Protein 2IX4 (pdb70)

Structure (mmCIF, N/CA/C/O backbone):
data_2IX4
#
_entry.id   2IX4
#
_cell.length_a   72.109
_cell.length_b   92.942
_cell.length_c   74.217
_cell.angle_alpha   90.00
_cell.angle_beta   106.59
_cell.angle_gamma   90.00
#
_symmetry.space_group_name_H-M   'P 1 21 1'
#
loop_
_entity.id
_entity.type
_entity.pdbx_description
1 polymer '3-OXOACYL-[ACYL-CARRIER-PROTEIN] SYNTHASE'
2 non-polymer 'HEXANOIC ACID'
3 non-polymer 'POTASSIUM ION'
4 water water
#
loop_
_atom_site.group_PDB
_atom_site.id
_atom_site.type_symbol
_atom_site.label_atom_id
_atom_site.label_alt_id
_atom_site.label_comp_id
_atom_site.label_asym_id
_atom_site.label_entity_id
_atom_site.label_seq_id
_atom_site.pdbx_PDB_ins_code
_atom_site.Cartn_x
_atom_site.Cartn_y
_atom_site.Cartn_z
_atom_site.occupancy
_atom_site.B_iso_or_equiv
_atom_site.auth_seq_id
_atom_site.auth_comp_id
_atom_site.auth_asym_id
_atom_site.auth_atom_id
_atom_site.pdbx_PDB_model_num
ATOM 1 N N . ARG A 1 1 ? 43.877 67.524 45.817 1.00 23.37 31 ARG A N 1
ATOM 2 C CA . ARG A 1 1 ? 43.373 66.585 44.770 1.00 23.25 31 ARG A CA 1
ATOM 3 C C . ARG A 1 1 ? 42.566 65.467 45.417 1.00 23.14 31 ARG A C 1
ATOM 4 O O . ARG A 1 1 ? 42.977 64.894 46.434 1.00 23.10 31 ARG A O 1
ATOM 12 N N . ARG A 1 2 ? 41.416 65.165 44.823 1.00 22.88 32 ARG A N 1
ATOM 13 C CA . ARG A 1 2 ? 40.528 64.125 45.335 1.00 22.57 32 ARG A CA 1
ATOM 14 C C . ARG A 1 2 ? 40.732 62.819 44.574 1.00 22.24 32 ARG A C 1
ATOM 15 O O . ARG A 1 2 ? 41.108 62.825 43.399 1.00 21.92 32 ARG A O 1
ATOM 23 N N . VAL A 1 3 ? 40.486 61.704 45.259 1.00 21.84 33 VAL A N 1
ATOM 24 C CA . VAL A 1 3 ? 40.747 60.374 44.710 1.00 21.47 33 VAL A CA 1
ATOM 25 C C . VAL A 1 3 ? 39.455 59.565 44.647 1.00 21.40 33 VAL A C 1
ATOM 26 O O . VAL A 1 3 ? 38.764 59.399 45.655 1.00 21.37 33 VAL A O 1
ATOM 30 N N . VAL A 1 4 ? 39.132 59.076 43.454 1.00 21.25 34 VAL A N 1
ATOM 31 C CA . VAL A 1 4 ? 37.918 58.288 43.250 1.00 21.28 34 VAL A CA 1
ATOM 32 C C . VAL A 1 4 ? 38.225 56.877 42.741 1.00 21.20 34 VAL A C 1
ATOM 33 O O . VAL A 1 4 ? 39.326 56.604 42.256 1.00 21.32 34 VAL A O 1
ATOM 37 N N . VAL A 1 5 ? 37.241 55.992 42.863 1.00 20.93 35 VAL A N 1
ATOM 38 C CA . VAL A 1 5 ? 37.373 54.606 42.438 1.00 20.55 35 VAL A CA 1
ATOM 39 C C . VAL A 1 5 ? 36.609 54.434 41.132 1.00 20.39 35 VAL A C 1
ATOM 40 O O . VAL A 1 5 ? 35.411 54.719 41.070 1.00 20.35 35 VAL A O 1
ATOM 44 N N . THR A 1 6 ? 37.305 53.973 40.093 1.00 20.14 36 THR A N 1
ATOM 45 C CA . THR A 1 6 ? 36.713 53.852 38.760 1.00 19.86 36 THR A CA 1
ATOM 46 C C . THR A 1 6 ? 36.692 52.420 38.222 1.00 19.74 36 THR A C 1
ATOM 47 O O . THR A 1 6 ? 36.120 52.162 37.165 1.00 19.54 36 THR A O 1
ATOM 51 N N . GLY A 1 7 ? 37.307 51.492 38.950 1.00 19.64 37 GLY A N 1
ATOM 52 C CA . GLY A 1 7 ? 37.336 50.093 38.534 1.00 19.41 37 GLY A CA 1
ATOM 53 C C . GLY A 1 7 ? 37.478 49.148 39.706 1.00 19.49 37 GLY A C 1
ATOM 54 O O . GLY A 1 7 ? 38.228 49.426 40.639 1.00 19.20 37 GLY A O 1
ATOM 55 N N . LEU A 1 8 ? 36.747 48.036 39.653 1.00 19.65 38 LEU A N 1
ATOM 56 C CA . LEU A 1 8 ? 36.802 47.011 40.696 1.00 19.72 38 LEU A CA 1
ATOM 57 C C . LEU A 1 8 ? 37.144 45.650 40.094 1.00 20.05 38 LEU A C 1
ATOM 58 O O . LEU A 1 8 ? 36.664 45.300 39.012 1.00 19.75 38 LEU A O 1
ATOM 63 N N . GLY A 1 9 ? 37.977 44.886 40.799 1.00 20.05 39 GLY A N 1
ATOM 64 C CA . GLY A 1 9 ? 38.368 43.556 40.338 1.00 20.35 39 GLY A CA 1
ATOM 65 C C . GLY A 1 9 ? 38.719 42.658 41.503 1.00 20.61 39 GLY A C 1
ATOM 66 O O . GLY A 1 9 ? 39.367 43.097 42.452 1.00 20.51 39 GLY A O 1
ATOM 67 N N . MET A 1 10 ? 38.285 41.402 41.441 1.00 20.82 40 MET A N 1
ATOM 68 C CA . MET A 1 10 ? 38.575 40.459 42.525 1.00 21.36 40 MET A CA 1
ATOM 69 C C . MET A 1 10 ? 38.469 38.995 42.114 1.00 21.41 40 MET A C 1
ATOM 70 O O . MET A 1 10 ? 37.763 38.643 41.163 1.00 21.25 40 MET A O 1
ATOM 75 N N . VAL A 1 11 ? 39.200 38.159 42.843 1.00 21.56 41 VAL A N 1
ATOM 76 C CA . VAL A 1 11 ? 39.075 36.707 42.762 1.00 21.67 41 VAL A CA 1
ATOM 77 C C . VAL A 1 11 ? 39.095 36.184 44.197 1.00 21.61 41 VAL A C 1
ATOM 78 O O . VAL A 1 11 ? 40.063 36.393 44.930 1.00 21.46 41 VAL A O 1
ATOM 82 N N . THR A 1 12 ? 37.997 35.550 44.603 1.00 21.43 42 THR A N 1
ATOM 83 C CA . THR A 1 12 ? 37.782 35.179 46.010 1.00 21.32 42 THR A CA 1
ATOM 84 C C . THR A 1 12 ? 37.269 33.740 46.123 1.00 21.24 42 THR A C 1
ATOM 85 O O . THR A 1 12 ? 36.957 33.117 45.103 1.00 21.27 42 THR A O 1
ATOM 89 N N . PRO A 1 13 ? 37.177 33.204 47.361 1.00 21.25 43 PRO A N 1
ATOM 90 C CA . PRO A 1 13 ? 36.521 31.909 47.572 1.00 21.31 43 PRO A CA 1
ATOM 91 C C . PRO A 1 13 ? 35.029 31.872 47.209 1.00 21.56 43 PRO A C 1
ATOM 92 O O . PRO A 1 13 ? 34.430 30.794 47.203 1.00 21.67 43 PRO A O 1
ATOM 96 N N . LEU A 1 14 ? 34.442 33.032 46.919 1.00 21.85 44 LEU A N 1
ATOM 97 C CA . LEU A 1 14 ? 33.067 33.110 46.425 1.00 22.10 44 LEU A CA 1
ATOM 98 C C . LEU A 1 14 ? 33.020 33.247 44.905 1.00 22.53 44 LEU A C 1
ATOM 99 O O . LEU A 1 14 ? 31.950 33.466 44.328 1.00 22.66 44 LEU A O 1
ATOM 104 N N . GLY A 1 15 ? 34.181 33.130 44.263 1.00 22.69 45 GLY A N 1
ATOM 105 C CA . GLY A 1 15 ? 34.257 33.129 42.804 1.00 22.99 45 GLY A CA 1
ATOM 106 C C . GLY A 1 15 ? 35.242 34.118 42.213 1.00 23.14 45 GLY A C 1
ATOM 107 O O . GLY A 1 15 ? 35.736 35.016 42.898 1.00 22.87 45 GLY A O 1
ATOM 108 N N . ARG A 1 16 ? 35.533 33.935 40.930 1.00 23.26 46 ARG A N 1
ATOM 109 C CA . ARG A 1 16 ? 36.360 34.872 40.192 1.00 23.85 46 ARG A CA 1
ATOM 110 C C . ARG A 1 16 ? 35.455 35.935 39.585 1.00 24.12 46 ARG A C 1
ATOM 111 O O . ARG A 1 16 ? 34.488 35.612 38.891 1.00 23.97 46 ARG A O 1
ATOM 119 N N . GLY A 1 17 ? 35.768 37.200 39.857 1.00 24.42 47 GLY A N 1
ATOM 120 C CA . GLY A 1 17 ? 34.975 38.318 39.348 1.00 24.91 47 GLY A CA 1
ATOM 121 C C . GLY A 1 17 ? 34.142 38.989 40.423 1.00 25.20 47 GLY A C 1
ATOM 122 O O . GLY A 1 17 ? 33.683 38.333 41.364 1.00 25.19 47 GLY A O 1
ATOM 123 N N . VAL A 1 18 ? 33.952 40.300 40.278 1.00 25.65 48 VAL A N 1
ATOM 124 C CA . VAL A 1 18 ? 33.151 41.100 41.213 1.00 26.22 48 VAL A CA 1
ATOM 125 C C . VAL A 1 18 ? 31.686 40.645 41.237 1.00 26.52 48 VAL A C 1
ATOM 126 O O . VAL A 1 18 ? 31.121 40.431 42.310 1.00 26.59 48 VAL A O 1
ATOM 130 N N . GLU A 1 19 ? 31.093 40.483 40.054 1.00 26.81 49 GLU A N 1
ATOM 131 C CA . GLU A 1 19 ? 29.692 40.070 39.921 1.00 27.17 49 GLU A CA 1
ATOM 132 C C . GLU A 1 19 ? 29.393 38.800 40.725 1.00 26.62 49 GLU A C 1
ATOM 133 O O . GLU A 1 19 ? 28.493 38.794 41.569 1.00 26.66 49 GLU A O 1
ATOM 139 N N . THR A 1 20 ? 30.165 37.745 40.473 1.00 25.79 50 THR A N 1
ATOM 140 C CA . THR A 1 20 ? 29.965 36.453 41.126 1.00 25.06 50 THR A CA 1
ATOM 141 C C . THR A 1 20 ? 30.185 36.516 42.643 1.00 24.52 50 THR A C 1
ATOM 142 O O . THR A 1 20 ? 29.380 35.983 43.408 1.00 24.42 50 THR A O 1
ATOM 146 N N . THR A 1 21 ? 31.265 37.170 43.065 1.00 23.79 51 THR A N 1
ATOM 147 C CA . THR A 1 21 ? 31.591 37.304 44.490 1.00 23.30 51 THR A CA 1
ATOM 148 C C . THR A 1 21 ? 30.494 38.054 45.254 1.00 23.04 51 THR A C 1
ATOM 149 O O . THR A 1 21 ? 29.982 37.553 46.256 1.00 22.78 51 THR A O 1
ATOM 153 N N . TRP A 1 22 ? 30.136 39.240 44.762 1.00 22.85 52 TRP A N 1
ATOM 154 C CA . TRP A 1 22 ? 29.103 40.078 45.378 1.00 22.82 52 TRP A CA 1
ATOM 155 C C . TRP A 1 22 ? 27.720 39.413 45.434 1.00 22.92 52 TRP A C 1
ATOM 156 O O . TRP A 1 22 ? 27.031 39.511 46.453 1.00 22.89 52 TRP A O 1
ATOM 167 N N A ARG A 1 23 ? 27.325 38.745 44.349 0.50 22.91 53 ARG A N 1
ATOM 168 N N B ARG A 1 23 ? 27.333 38.748 44.346 0.50 22.90 53 ARG A N 1
ATOM 169 C CA A ARG A 1 23 ? 26.031 38.061 44.291 0.50 23.05 53 ARG A CA 1
ATOM 170 C CA B ARG A 1 23 ? 26.048 38.053 44.260 0.50 23.03 53 ARG A CA 1
ATOM 171 C C A ARG A 1 23 ? 25.944 36.973 45.358 0.50 22.93 53 ARG A C 1
ATOM 172 C C B ARG A 1 23 ? 25.940 36.966 45.332 0.50 22.92 53 ARG A C 1
ATOM 173 O O A ARG A 1 23 ? 24.973 36.911 46.111 0.50 22.88 53 ARG A O 1
ATOM 174 O O B ARG A 1 23 ? 24.953 36.901 46.063 0.50 22.88 53 ARG A O 1
ATOM 189 N N . ARG A 1 24 ? 26.971 36.129 45.419 1.00 22.86 54 ARG A N 1
ATOM 190 C CA . ARG A 1 24 ? 27.020 35.029 46.380 1.00 23.00 54 ARG A CA 1
ATOM 191 C C . ARG A 1 24 ? 27.158 35.509 47.826 1.00 22.58 54 ARG A C 1
ATOM 192 O O . ARG A 1 24 ? 26.601 34.898 48.743 1.00 22.29 54 ARG A O 1
ATOM 200 N N . LEU A 1 25 ? 27.881 36.611 48.018 1.00 22.29 55 LEU A N 1
ATOM 201 C CA . LEU A 1 25 ? 28.033 37.224 49.340 1.00 22.20 55 LEU A CA 1
ATOM 202 C C . LEU A 1 25 ? 26.684 37.692 49.885 1.00 22.38 55 LEU A C 1
ATOM 203 O O . LEU A 1 25 ? 26.328 37.382 51.024 1.00 22.18 55 LEU A O 1
ATOM 208 N N . ILE A 1 26 ? 25.944 38.431 49.058 1.00 22.66 56 ILE A N 1
ATOM 209 C CA . ILE A 1 26 ? 24.635 38.973 49.439 1.00 22.87 56 ILE A CA 1
ATOM 210 C C . ILE A 1 26 ? 23.601 37.862 49.652 1.00 23.10 56 ILE A C 1
ATOM 211 O O . ILE A 1 26 ? 22.753 37.962 50.540 1.00 23.18 56 ILE A O 1
ATOM 216 N N . ASP A 1 27 ? 23.699 36.801 48.852 1.00 23.32 57 ASP A N 1
ATOM 217 C CA . ASP A 1 27 ? 22.825 35.632 48.971 1.00 23.64 57 ASP A CA 1
ATOM 218 C C . ASP A 1 27 ? 23.138 34.771 50.195 1.00 23.48 57 ASP A C 1
ATOM 219 O O . ASP A 1 27 ? 22.421 33.813 50.479 1.00 23.49 57 ASP A O 1
ATOM 224 N N . GLY A 1 28 ? 24.213 35.110 50.902 1.00 23.45 58 GLY A N 1
ATOM 225 C CA . GLY A 1 28 ? 24.574 34.437 52.148 1.00 23.58 58 GLY A CA 1
ATOM 226 C C . GLY A 1 28 ? 25.354 33.150 51.980 1.00 23.74 58 GLY A C 1
ATOM 227 O O . GLY A 1 28 ? 25.296 32.267 52.840 1.00 23.67 58 GLY A O 1
ATOM 228 N N . GLU A 1 29 ? 26.088 33.040 50.876 1.00 23.97 59 GLU A N 1
ATOM 229 C CA . GLU A 1 29 ? 26.874 31.840 50.602 1.00 24.28 59 GLU A CA 1
ATOM 230 C C . GLU A 1 29 ? 28.235 31.884 51.298 1.00 24.21 59 GLU A C 1
ATOM 231 O O . GLU A 1 29 ? 28.657 32.933 51.799 1.00 24.14 59 GLU A O 1
ATOM 237 N N . CYS A 1 30 ? 28.902 30.734 51.339 1.00 24.19 60 CYS A N 1
ATOM 238 C CA . CYS A 1 30 ? 30.133 30.556 52.103 1.00 24.26 60 CYS A CA 1
ATOM 239 C C . CYS A 1 30 ? 31.140 29.738 51.297 1.00 24.14 60 CYS A C 1
ATOM 240 O O . CYS A 1 30 ? 30.793 28.697 50.729 1.00 24.21 60 CYS A O 1
ATOM 243 N N . GLY A 1 31 ? 32.383 30.215 51.246 1.00 23.96 61 GLY A N 1
ATOM 244 C CA . GLY A 1 31 ? 33.425 29.571 50.447 1.00 23.67 61 GLY A CA 1
ATOM 245 C C . GLY A 1 31 ? 34.327 28.606 51.197 1.00 23.70 61 GLY A C 1
ATOM 246 O O . GLY A 1 31 ? 35.321 28.130 50.639 1.00 23.67 61 GLY A O 1
ATOM 247 N N . ILE A 1 32 ? 33.984 28.310 52.452 1.00 23.40 62 ILE A N 1
ATOM 248 C CA . ILE A 1 32 ? 34.790 27.424 53.301 1.00 23.26 62 ILE A CA 1
ATOM 249 C C . ILE A 1 32 ? 34.473 25.945 53.056 1.00 23.20 62 ILE A C 1
ATOM 250 O O . ILE A 1 32 ? 33.306 25.555 52.969 1.00 23.17 62 ILE A O 1
ATOM 255 N N . ARG A 1 33 ? 35.522 25.129 52.960 1.00 23.13 63 ARG A N 1
ATOM 256 C CA . ARG A 1 33 ? 35.382 23.675 52.894 1.00 23.16 63 ARG A CA 1
ATOM 257 C C . ARG A 1 33 ? 36.493 22.986 53.685 1.00 23.12 63 ARG A C 1
ATOM 258 O O . ARG A 1 33 ? 37.449 23.631 54.110 1.00 23.20 63 ARG A O 1
ATOM 266 N N . GLY A 1 34 ? 36.354 21.679 53.886 1.00 23.20 64 GLY A N 1
ATOM 267 C CA . GLY A 1 34 ? 37.377 20.889 54.573 1.00 23.40 64 GLY A CA 1
ATOM 268 C C . GLY A 1 34 ? 38.637 20.707 53.741 1.00 23.50 64 GLY A C 1
ATOM 269 O O . GLY A 1 34 ? 38.578 20.647 52.508 1.00 23.30 64 GLY A O 1
ATOM 270 N N . LEU A 1 35 ? 39.779 20.631 54.421 1.00 23.64 65 LEU A N 1
ATOM 271 C CA . LEU A 1 35 ? 41.065 20.390 53.770 1.00 23.86 65 LEU A CA 1
ATOM 272 C C . LEU A 1 35 ? 41.186 18.965 53.246 1.00 23.99 65 LEU A C 1
ATOM 273 O O . LEU A 1 35 ? 40.655 18.030 53.841 1.00 24.14 65 LEU A O 1
ATOM 278 N N . THR A 1 36 ? 41.891 18.814 52.126 1.00 24.19 66 THR A N 1
ATOM 279 C CA . THR A 1 36 ? 42.285 17.504 51.607 1.00 24.47 66 THR A CA 1
ATOM 280 C C . THR A 1 36 ? 43.811 17.464 51.497 1.00 24.50 66 THR A C 1
ATOM 281 O O . THR A 1 36 ? 44.478 18.465 51.774 1.00 24.53 66 THR A O 1
ATOM 285 N N . LEU A 1 37 ? 44.359 16.318 51.088 1.00 24.58 67 LEU A N 1
ATOM 286 C CA . LEU A 1 37 ? 45.807 16.172 50.893 1.00 24.50 67 LEU A CA 1
ATOM 287 C C . LEU A 1 37 ? 46.354 17.090 49.795 1.00 24.47 67 LEU A C 1
ATOM 288 O O . LEU A 1 37 ? 47.467 17.605 49.913 1.00 24.30 67 LEU A O 1
ATOM 293 N N . ASP A 1 38 ? 45.565 17.286 48.738 1.00 24.48 68 ASP A N 1
ATOM 294 C CA . ASP A 1 38 ? 45.940 18.155 47.619 1.00 24.79 68 ASP A CA 1
ATOM 295 C C . ASP A 1 38 ? 46.134 19.609 48.044 1.00 24.57 68 ASP A C 1
ATOM 296 O O . ASP A 1 38 ? 46.925 20.344 47.444 1.00 24.72 68 ASP A O 1
ATOM 301 N N . ASP A 1 39 ? 45.413 20.013 49.086 1.00 24.20 69 ASP A N 1
ATOM 302 C CA . ASP A 1 39 ? 45.438 21.391 49.574 1.00 24.00 69 ASP A CA 1
ATOM 303 C C . ASP A 1 39 ? 46.739 21.761 50.296 1.00 23.82 69 ASP A C 1
ATOM 304 O O . ASP A 1 39 ? 47.006 22.941 50.531 1.00 24.02 69 ASP A O 1
ATOM 309 N N . LEU A 1 40 ? 47.543 20.755 50.635 1.00 23.53 70 LEU A N 1
ATOM 310 C CA . LEU A 1 40 ? 48.821 20.962 51.322 1.00 23.31 70 LEU A CA 1
ATOM 311 C C . LEU A 1 40 ? 49.876 21.602 50.420 1.00 23.20 70 LEU A C 1
ATOM 312 O O . LEU A 1 40 ? 50.865 22.156 50.911 1.00 23.02 70 LEU A O 1
ATOM 317 N N . LYS A 1 41 ? 49.649 21.514 49.106 1.00 22.96 71 LYS A N 1
ATOM 318 C CA . LYS A 1 41 ? 50.590 21.966 48.069 1.00 23.04 71 LYS A CA 1
ATOM 319 C C . LYS A 1 41 ? 51.928 21.225 48.146 1.00 22.55 71 LYS A C 1
ATOM 320 O O . LYS A 1 41 ? 52.985 21.818 47.924 1.00 22.81 71 LYS A O 1
ATOM 326 N N . MET A 1 42 ? 51.871 19.929 48.450 1.00 21.93 72 MET A N 1
ATOM 327 C CA . MET A 1 42 ? 53.072 19.116 48.648 1.00 21.35 72 MET A CA 1
ATOM 328 C C . MET A 1 42 ? 53.289 18.071 47.548 1.00 20.98 72 MET A C 1
ATOM 329 O O . MET A 1 42 ? 53.629 16.924 47.834 1.00 20.88 72 MET A O 1
ATOM 334 N N . LYS A 1 43 ? 53.116 18.478 46.291 1.00 20.59 73 LYS A N 1
ATOM 335 C CA . LYS A 1 43 ? 53.275 17.563 45.150 1.00 20.35 73 LYS A CA 1
ATOM 336 C C . LYS A 1 43 ? 54.669 16.924 45.056 1.00 19.99 73 LYS A C 1
ATOM 337 O O . LYS A 1 43 ? 54.813 15.832 44.511 1.00 19.79 73 LYS A O 1
ATOM 343 N N . SER A 1 44 ? 55.680 17.607 45.597 1.00 19.66 74 SER A N 1
ATOM 344 C CA . SER A 1 44 ? 57.064 17.121 45.562 1.00 19.35 74 SER A CA 1
ATOM 345 C C . SER A 1 44 ? 57.407 16.158 46.705 1.00 19.26 74 SER A C 1
ATOM 346 O O . SER A 1 44 ? 58.534 15.662 46.783 1.00 19.17 74 SER A O 1
ATOM 349 N N . PHE A 1 45 ? 56.441 15.900 47.583 1.00 19.20 75 PHE A N 1
ATOM 350 C CA . PHE A 1 45 ? 56.634 14.972 48.700 1.00 19.21 75 PHE A CA 1
ATOM 351 C C . PHE A 1 45 ? 55.904 13.653 48.448 1.00 19.39 75 PHE A C 1
ATOM 352 O O . PHE A 1 45 ? 54.928 13.614 47.694 1.00 19.18 75 PHE A O 1
ATOM 360 N N . ASP A 1 46 ? 56.371 12.577 49.080 1.00 19.60 76 ASP A N 1
ATOM 361 C CA . ASP A 1 46 ? 55.698 11.282 48.946 1.00 20.09 76 ASP A CA 1
ATOM 362 C C . ASP A 1 46 ? 54.385 11.241 49.740 1.00 20.17 76 ASP A C 1
ATOM 363 O O . ASP A 1 46 ? 54.149 12.089 50.604 1.00 20.32 76 ASP A O 1
ATOM 368 N N . GLU A 1 47 ? 53.532 10.267 49.432 1.00 20.37 77 GLU A N 1
ATOM 369 C CA . GLU A 1 47 ? 52.207 10.168 50.049 1.00 20.68 77 GLU A CA 1
ATOM 370 C C . GLU A 1 47 ? 52.249 9.991 51.568 1.00 20.46 77 GLU A C 1
ATOM 371 O O . GLU A 1 47 ? 51.417 10.551 52.277 1.00 20.27 77 GLU A O 1
ATOM 377 N N . GLU A 1 48 ? 53.219 9.222 52.057 1.00 20.46 78 GLU A N 1
ATOM 378 C CA . GLU A 1 48 ? 53.382 8.989 53.496 1.00 20.64 78 GLU A CA 1
ATOM 379 C C . GLU A 1 48 ? 53.674 10.290 54.249 1.00 20.10 78 GLU A C 1
ATOM 380 O O . GLU A 1 48 ? 53.181 10.492 55.359 1.00 20.10 78 GLU A O 1
ATOM 386 N N . THR A 1 49 ? 54.473 11.161 53.634 1.00 19.60 79 THR A N 1
ATOM 387 C CA . THR A 1 49 ? 54.786 12.474 54.198 1.00 19.24 79 THR A CA 1
ATOM 388 C C . THR A 1 49 ? 53.561 13.394 54.149 1.00 18.98 79 THR A C 1
ATOM 389 O O . THR A 1 49 ? 53.282 14.096 55.120 1.00 18.83 79 THR A O 1
ATOM 393 N N . LYS A 1 50 ? 52.837 13.374 53.028 1.00 18.64 80 LYS A N 1
ATOM 394 C CA . LYS A 1 50 ? 51.566 14.096 52.892 1.00 18.64 80 LYS A CA 1
ATOM 395 C C . LYS A 1 50 ? 50.583 13.700 53.993 1.00 18.48 80 LYS A C 1
ATOM 396 O O . LYS A 1 50 ? 50.047 14.561 54.697 1.00 18.36 80 LYS A O 1
ATOM 402 N N . LEU A 1 51 ? 50.357 12.392 54.127 1.00 18.42 81 LEU A N 1
ATOM 403 C CA . LEU A 1 51 ? 49.436 11.847 55.126 1.00 18.69 81 LEU A CA 1
ATOM 404 C C . LEU A 1 51 ? 49.829 12.252 56.543 1.00 18.46 81 LEU A C 1
ATOM 405 O O . LEU A 1 51 ? 48.988 12.736 57.302 1.00 18.65 81 LEU A O 1
ATOM 410 N N . TYR A 1 52 ? 51.105 12.074 56.884 1.00 18.31 82 TYR A N 1
ATOM 411 C CA . TYR A 1 52 ? 51.616 12.495 58.189 1.00 18.23 82 TYR A CA 1
ATOM 412 C C . TYR A 1 52 ? 51.376 13.982 58.433 1.00 18.00 82 TYR A C 1
ATOM 413 O O . TYR A 1 52 ? 50.919 14.372 59.510 1.00 18.11 82 TYR A O 1
ATOM 422 N N . THR A 1 53 ? 51.701 14.803 57.436 1.00 17.55 83 THR A N 1
ATOM 423 C CA . THR A 1 53 ? 51.622 16.254 57.572 1.00 17.24 83 THR A CA 1
ATOM 424 C C . THR A 1 53 ? 50.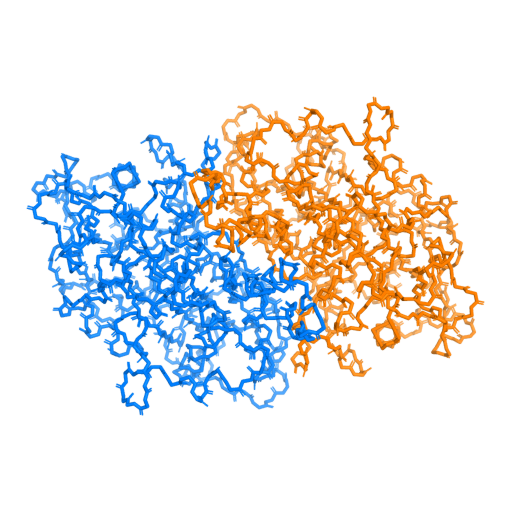186 16.714 57.814 1.00 17.21 83 THR A C 1
ATOM 425 O O . THR A 1 53 ? 49.937 17.528 58.708 1.00 16.94 83 THR A O 1
ATOM 429 N N . PHE A 1 54 ? 49.252 16.180 57.023 1.00 17.07 84 PHE A N 1
ATOM 430 C CA . PHE A 1 54 ? 47.825 16.478 57.177 1.00 17.16 84 PHE A CA 1
ATOM 431 C C . PHE A 1 54 ? 47.343 16.255 58.612 1.00 17.06 84 PHE A C 1
ATOM 432 O O . PHE A 1 54 ? 46.633 17.088 59.175 1.00 16.92 84 PHE A O 1
ATOM 440 N N . ASP A 1 55 ? 47.746 15.129 59.191 1.00 17.20 85 ASP A N 1
ATOM 441 C CA . ASP A 1 55 ? 47.377 14.764 60.553 1.00 17.40 85 ASP A CA 1
ATOM 442 C C . ASP A 1 55 ? 47.907 15.724 61.617 1.00 17.50 85 ASP A C 1
ATOM 443 O O . ASP A 1 55 ? 47.372 15.772 62.723 1.00 17.52 85 ASP A O 1
ATOM 448 N N . GLN A 1 56 ? 48.937 16.500 61.282 1.00 17.69 86 GLN A N 1
ATOM 449 C CA . GLN A 1 56 ? 49.528 17.441 62.245 1.00 17.95 86 GLN A CA 1
ATOM 450 C C . GLN A 1 56 ? 48.801 18.779 62.285 1.00 18.30 86 GLN A C 1
ATOM 451 O O . GLN A 1 56 ? 49.089 19.623 63.136 1.00 18.27 86 GLN A O 1
ATOM 457 N N . LEU A 1 57 ? 47.856 18.962 61.367 1.00 18.46 87 LEU A N 1
ATOM 458 C CA . LEU A 1 57 ? 47.123 20.213 61.245 1.00 18.93 87 LEU A CA 1
ATOM 459 C C . LEU A 1 57 ? 45.886 20.246 62.141 1.00 19.15 87 LEU A C 1
ATOM 460 O O . LEU A 1 57 ? 44.939 19.479 61.947 1.00 19.23 87 LEU A O 1
ATOM 465 N N . SER A 1 58 ? 45.911 21.139 63.128 1.00 19.38 88 SER A N 1
ATOM 466 C CA . SER A 1 58 ? 44.783 21.351 64.031 1.00 19.48 88 SER A CA 1
ATOM 467 C C . SER A 1 58 ? 43.569 21.882 63.272 1.00 19.27 88 SER A C 1
ATOM 468 O O . SER A 1 58 ? 42.441 21.438 63.497 1.00 19.20 88 SER A O 1
ATOM 471 N N . SER A 1 59 ? 43.816 22.828 62.372 1.00 19.07 89 SER A N 1
ATOM 472 C CA . SER A 1 59 ? 42.770 23.418 61.553 1.00 18.95 89 SER A CA 1
ATOM 473 C C . SER A 1 59 ? 42.714 22.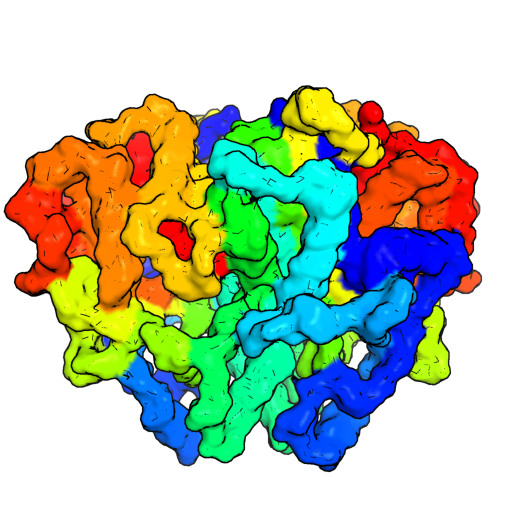717 60.204 1.00 18.91 89 SER A C 1
ATOM 474 O O . SER A 1 59 ? 43.699 22.708 59.468 1.00 19.00 89 SER A O 1
ATOM 477 N N . LYS A 1 60 ? 41.561 22.130 59.889 1.00 18.80 90 LYS A N 1
ATOM 478 C CA . LYS A 1 60 ? 41.384 21.376 58.644 1.00 18.72 90 LYS A CA 1
ATOM 479 C C . LYS A 1 60 ? 40.272 21.970 57.777 1.00 18.80 90 LYS A C 1
ATOM 480 O O . LYS A 1 60 ? 39.542 21.246 57.088 1.00 18.80 90 LYS A O 1
ATOM 486 N N . VAL A 1 61 ? 40.156 23.296 57.825 1.00 18.87 91 VAL A N 1
ATOM 487 C CA . VAL A 1 61 ? 39.188 24.048 57.017 1.00 18.54 91 VAL A CA 1
ATOM 488 C C . VAL A 1 61 ? 39.877 25.249 56.375 1.00 18.65 91 VAL A C 1
ATOM 489 O O . VAL A 1 61 ? 40.818 25.809 56.942 1.00 18.66 91 VAL A O 1
ATOM 493 N N . ALA A 1 62 ? 39.418 25.630 55.184 1.00 18.57 92 ALA A N 1
ATOM 494 C CA . ALA A 1 62 ? 39.972 26.782 54.477 1.00 18.62 92 ALA A CA 1
ATOM 495 C C . ALA A 1 62 ? 39.014 27.260 53.392 1.00 18.87 92 ALA A C 1
ATOM 496 O O . ALA A 1 62 ? 38.114 26.523 52.984 1.00 18.95 92 ALA A O 1
ATOM 498 N N . ALA A 1 63 ? 39.210 28.495 52.937 1.00 19.04 93 ALA A N 1
ATOM 499 C CA . ALA A 1 63 ? 38.376 29.075 51.889 1.00 19.36 93 ALA A CA 1
ATOM 500 C C . ALA A 1 63 ? 39.172 29.221 50.602 1.00 19.42 93 ALA A C 1
ATOM 501 O O . ALA A 1 63 ? 40.130 29.988 50.544 1.00 19.37 93 ALA A O 1
ATOM 503 N N . PHE A 1 64 ? 38.752 28.492 49.570 1.00 19.85 94 PHE A N 1
ATOM 504 C CA . PHE A 1 64 ? 39.530 28.344 48.342 1.00 20.04 94 PHE A CA 1
ATOM 505 C C . PHE A 1 64 ? 38.936 29.087 47.155 1.00 20.24 94 PHE A C 1
ATOM 506 O O . PHE A 1 64 ? 37.722 29.081 46.949 1.00 20.29 94 PHE A O 1
ATOM 514 N N . VAL A 1 65 ? 39.807 29.698 46.359 1.00 20.37 95 VAL A N 1
ATOM 515 C CA . VAL A 1 65 ? 39.421 30.213 45.050 1.00 20.54 95 VAL A CA 1
ATOM 516 C C . VAL A 1 65 ? 39.045 29.027 44.152 1.00 20.72 95 VAL A C 1
ATOM 517 O O . VAL A 1 65 ? 39.813 28.070 44.049 1.00 20.48 95 VAL A O 1
ATOM 521 N N . PRO A 1 66 ? 37.856 29.078 43.515 1.00 21.13 96 PRO A N 1
ATOM 522 C CA . PRO A 1 66 ? 37.491 28.033 42.558 1.00 21.35 96 PRO A CA 1
ATOM 523 C C . PRO A 1 66 ? 38.254 28.157 41.236 1.00 21.53 96 PRO A C 1
ATOM 524 O O . PRO A 1 66 ? 38.201 29.203 40.578 1.00 21.60 96 PRO A O 1
ATOM 528 N N . TYR A 1 67 ? 38.960 27.091 40.869 1.00 21.60 97 TYR A N 1
ATOM 529 C CA . TYR A 1 67 ? 39.721 27.035 39.621 1.00 21.59 97 TYR A CA 1
ATOM 530 C C . TYR A 1 67 ? 38.880 26.406 38.523 1.00 21.55 97 TYR A C 1
ATOM 531 O O . TYR A 1 67 ? 38.005 25.591 38.802 1.00 21.52 97 TYR A O 1
ATOM 540 N N . GLY A 1 68 ? 39.150 26.777 37.276 1.00 21.61 98 GLY A N 1
ATOM 541 C CA . GLY A 1 68 ? 38.443 26.190 36.143 1.00 21.96 98 GLY A CA 1
ATOM 542 C C . GLY A 1 68 ? 38.304 27.137 34.971 1.00 22.27 98 GLY A C 1
ATOM 543 O O . GLY A 1 68 ? 38.595 28.328 35.086 1.00 22.13 98 GLY A O 1
ATOM 544 N N . SER A 1 69 ? 37.847 26.600 33.844 1.00 22.76 99 SER A N 1
ATOM 545 C CA . SER A 1 69 ? 37.728 27.367 32.606 1.00 23.45 99 SER A CA 1
ATOM 546 C C . SER A 1 69 ? 36.300 27.862 32.343 1.00 23.96 99 SER A C 1
ATOM 547 O O . SER A 1 69 ? 36.002 28.381 31.261 1.00 24.00 99 SER A O 1
ATOM 550 N N . ASN A 1 70 ? 35.431 27.704 33.340 1.00 24.42 100 ASN A N 1
ATOM 551 C CA . ASN A 1 70 ? 34.030 28.122 33.247 1.00 24.76 100 ASN A CA 1
ATOM 552 C C . ASN A 1 70 ? 33.803 29.489 33.909 1.00 24.75 100 ASN A C 1
ATOM 553 O O . ASN A 1 70 ? 34.675 29.964 34.643 1.00 24.84 100 ASN A O 1
ATOM 558 N N . PRO A 1 71 ? 32.653 30.145 33.625 1.00 24.67 101 PRO A N 1
ATOM 559 C CA . PRO A 1 71 ? 32.346 31.431 34.266 1.00 24.34 101 PRO A CA 1
ATOM 560 C C . PRO A 1 71 ? 32.417 31.380 35.794 1.00 24.03 101 PRO A C 1
ATOM 561 O O . PRO A 1 71 ? 31.999 30.394 36.405 1.00 23.87 101 PRO A O 1
ATOM 565 N N . GLY A 1 72 ? 32.964 32.435 36.393 1.00 23.67 102 GLY A N 1
ATOM 566 C CA . GLY A 1 72 ? 33.097 32.529 37.846 1.00 23.35 102 GLY A CA 1
ATOM 567 C C . GLY A 1 72 ? 34.250 31.733 38.432 1.00 23.21 102 GLY A C 1
ATOM 568 O O . GLY A 1 72 ? 34.407 31.675 39.654 1.00 23.20 102 GLY A O 1
ATOM 569 N N . GLU A 1 73 ? 35.063 31.127 37.564 1.00 23.03 103 GLU A N 1
ATOM 570 C CA . GLU A 1 73 ? 36.210 30.318 37.994 1.00 22.85 103 GLU A CA 1
ATOM 571 C C . GLU A 1 73 ? 37.545 30.933 37.566 1.00 22.55 103 GLU A C 1
ATOM 572 O O . GLU A 1 73 ? 37.627 31.609 36.536 1.00 22.48 103 GLU A O 1
ATOM 578 N N . PHE A 1 74 ? 38.583 30.694 38.366 1.00 21.92 104 PHE A N 1
ATOM 579 C CA . PHE A 1 74 ? 39.927 31.192 38.080 1.00 21.50 104 PHE A CA 1
ATOM 580 C C . PHE A 1 74 ? 40.691 30.195 37.210 1.00 21.44 104 PHE A C 1
ATOM 581 O O . PHE A 1 74 ? 40.977 29.080 37.646 1.00 21.33 104 PHE A O 1
ATOM 589 N N . ASP A 1 75 ? 41.020 30.603 35.986 1.00 21.19 105 ASP A N 1
ATOM 590 C CA . ASP A 1 75 ? 41.717 29.732 35.035 1.00 21.10 105 ASP A CA 1
ATOM 591 C C . ASP A 1 75 ? 43.238 29.847 35.153 1.00 20.99 105 ASP A C 1
ATOM 592 O O . ASP A 1 75 ? 43.838 30.807 34.665 1.00 20.65 105 ASP A O 1
ATOM 597 N N . GLU A 1 76 ? 43.853 28.850 35.787 1.00 21.13 106 GLU A N 1
ATOM 598 C CA . GLU A 1 76 ? 45.312 28.813 35.974 1.00 21.32 106 GLU A CA 1
ATOM 599 C C . GLU A 1 76 ? 46.090 28.779 34.651 1.00 21.39 106 GLU A C 1
ATOM 600 O O . GLU A 1 76 ? 47.235 29.218 34.594 1.00 21.38 106 GLU A O 1
ATOM 606 N N . ALA A 1 77 ? 45.457 28.271 33.595 1.00 21.55 107 ALA A N 1
ATOM 607 C CA . ALA A 1 77 ? 46.059 28.220 32.261 1.00 21.90 107 ALA A CA 1
ATOM 608 C C . ALA A 1 77 ? 46.201 29.607 31.628 1.00 22.30 107 ALA A C 1
ATOM 609 O O . ALA A 1 77 ? 46.968 29.794 30.674 1.00 22.23 107 ALA A O 1
ATOM 611 N N . LEU A 1 78 ? 45.454 30.571 32.160 1.00 22.58 108 LEU A N 1
ATOM 612 C CA . LEU A 1 78 ? 45.452 31.933 31.642 1.00 22.92 108 LEU A CA 1
ATOM 613 C C . LEU A 1 78 ? 46.299 32.877 32.494 1.00 23.05 108 LEU A C 1
ATOM 614 O O . LEU A 1 78 ? 46.924 33.799 31.966 1.00 22.96 108 LEU A O 1
ATOM 619 N N . TRP A 1 79 ? 46.319 32.639 33.803 1.00 23.12 109 TRP A N 1
ATOM 620 C CA . TRP A 1 79 ? 46.925 33.577 34.751 1.00 23.68 109 TRP A CA 1
ATOM 621 C C . TRP A 1 79 ? 48.199 33.060 35.413 1.00 24.16 109 TRP A C 1
ATOM 622 O O . TRP A 1 79 ? 48.983 33.844 35.955 1.00 24.17 109 TRP A O 1
ATOM 633 N N . LEU A 1 80 ? 48.392 31.745 35.375 1.00 24.66 110 LEU A N 1
ATOM 634 C CA . LEU A 1 80 ? 49.584 31.119 35.941 1.00 25.40 110 LEU A CA 1
ATOM 635 C C . LEU A 1 80 ? 50.348 30.371 34.852 1.00 25.93 110 LEU A C 1
ATOM 636 O O . LEU A 1 80 ? 50.722 29.212 35.029 1.00 26.16 110 LEU A O 1
ATOM 641 N N . ASN A 1 81 ? 50.583 31.056 33.734 1.00 26.82 111 ASN A N 1
ATOM 642 C CA . ASN A 1 81 ? 51.185 30.454 32.541 1.00 27.66 111 ASN A CA 1
ATOM 643 C C . ASN A 1 81 ? 52.672 30.772 32.358 1.00 28.14 111 ASN A C 1
ATOM 644 O O . ASN A 1 81 ? 53.197 30.715 31.244 1.00 28.24 111 ASN A O 1
ATOM 649 N N . SER A 1 82 ? 53.342 31.100 33.458 1.00 28.74 112 SER A N 1
ATOM 650 C CA . SER A 1 82 ? 54.762 31.441 33.437 1.00 29.36 112 SER A CA 1
ATOM 651 C C . SER A 1 82 ? 55.479 30.841 34.642 1.00 29.55 112 SER A C 1
ATOM 652 O O . SER A 1 82 ? 54.880 30.658 35.704 1.00 29.52 112 SER A O 1
ATOM 655 N N . LYS A 1 83 ? 56.766 30.548 34.470 1.00 29.91 113 LYS A N 1
ATOM 656 C CA . LYS A 1 83 ? 57.576 29.925 35.522 1.00 30.29 113 LYS A CA 1
ATOM 657 C C . LYS A 1 83 ? 57.849 30.849 36.712 1.00 30.14 113 LYS A C 1
ATOM 658 O O . LYS A 1 83 ? 58.116 30.378 37.821 1.00 30.32 113 LYS A O 1
ATOM 664 N N . ALA A 1 84 ? 57.774 32.158 36.477 1.00 29.86 114 ALA A N 1
ATOM 665 C CA . ALA A 1 84 ? 58.059 33.155 37.512 1.00 29.68 114 ALA A CA 1
ATOM 666 C C . ALA A 1 84 ? 56.809 33.596 38.275 1.00 29.51 114 ALA A C 1
ATOM 667 O O . ALA A 1 84 ? 56.893 34.422 39.188 1.00 29.63 114 ALA A O 1
ATOM 669 N N . VAL A 1 85 ? 55.656 33.040 37.905 1.00 29.13 115 VAL A N 1
ATOM 670 C CA . VAL A 1 85 ? 54.380 33.449 38.489 1.00 28.85 115 VAL A CA 1
ATOM 671 C C . VAL A 1 85 ? 53.898 32.473 39.571 1.00 28.40 115 VAL A C 1
ATOM 672 O O . VAL A 1 85 ? 53.415 31.376 39.272 1.00 28.49 115 VAL A O 1
ATOM 676 N N . ALA A 1 86 ? 54.048 32.881 40.828 1.00 27.67 116 ALA A N 1
ATOM 677 C CA . ALA A 1 86 ? 53.431 32.174 41.946 1.00 26.94 116 ALA A CA 1
ATOM 678 C C . ALA A 1 86 ? 51.943 32.518 41.987 1.00 26.53 116 ALA A C 1
ATOM 679 O O . ALA A 1 86 ? 51.505 33.487 41.355 1.00 26.10 116 ALA A O 1
ATOM 681 N N . ASN A 1 87 ? 51.172 31.731 42.733 1.00 26.02 117 ASN A N 1
ATOM 682 C CA . ASN A 1 87 ? 49.719 31.881 42.759 1.00 25.64 117 ASN A CA 1
ATOM 683 C C . ASN A 1 87 ? 49.227 33.267 43.170 1.00 25.05 117 ASN A C 1
ATOM 684 O O . ASN A 1 87 ? 48.292 33.790 42.564 1.00 24.98 117 ASN A O 1
ATOM 689 N N . PHE A 1 88 ? 49.872 33.869 44.170 1.00 24.32 118 PHE A N 1
ATOM 690 C CA . PHE A 1 88 ? 49.501 35.219 44.603 1.00 23.75 118 PHE A CA 1
ATOM 691 C C . PHE A 1 88 ? 49.668 36.255 43.486 1.00 23.38 118 PHE A C 1
ATOM 692 O O . PHE A 1 88 ? 48.878 37.194 43.383 1.00 23.45 118 PHE A O 1
ATOM 700 N N . ILE A 1 89 ? 50.672 36.058 42.635 1.00 22.83 119 ILE A N 1
ATOM 701 C CA . ILE A 1 89 ? 50.894 36.941 41.487 1.00 22.19 119 ILE A CA 1
ATOM 702 C C . ILE A 1 89 ? 49.776 36.793 40.442 1.00 22.02 119 ILE A C 1
ATOM 703 O O . ILE A 1 89 ? 49.273 37.791 39.917 1.00 21.96 119 ILE A O 1
ATOM 708 N N . GLY A 1 90 ? 49.388 35.551 40.158 1.00 21.53 120 GLY A N 1
ATOM 709 C CA . GLY A 1 90 ? 48.317 35.265 39.200 1.00 21.22 120 GLY A CA 1
ATOM 710 C C . GLY A 1 90 ? 46.959 35.804 39.618 1.00 21.06 120 GLY A C 1
ATOM 711 O O . GLY A 1 90 ? 46.192 36.289 38.779 1.00 20.93 120 GLY A O 1
ATOM 712 N N . TYR A 1 91 ? 46.660 35.716 40.915 1.00 20.81 121 TYR A N 1
ATOM 713 C CA . TYR A 1 91 ? 45.414 36.258 41.466 1.00 20.63 121 TYR A CA 1
ATOM 714 C C . TYR A 1 91 ? 45.327 37.768 41.254 1.00 20.53 121 TYR A C 1
ATOM 715 O O . TYR A 1 91 ? 44.290 38.283 40.831 1.00 20.64 121 TYR A O 1
ATOM 724 N N . ALA A 1 92 ? 46.429 38.458 41.544 1.00 20.49 122 ALA A N 1
ATOM 725 C CA . ALA A 1 92 ? 46.510 39.909 41.426 1.00 20.56 122 ALA A CA 1
ATOM 726 C C . ALA A 1 92 ? 46.375 40.357 39.979 1.00 20.63 122 ALA A C 1
ATOM 727 O O . ALA A 1 92 ? 45.671 41.319 39.696 1.00 20.65 122 ALA A O 1
ATOM 729 N N . VAL A 1 93 ? 47.045 39.655 39.070 1.00 20.76 123 VAL A N 1
ATOM 730 C CA . VAL A 1 93 ? 46.975 39.984 37.647 1.00 20.72 123 VAL A CA 1
ATOM 731 C C . VAL A 1 93 ? 45.550 39.781 37.134 1.00 20.77 123 VAL A C 1
ATOM 732 O O . VAL A 1 93 ? 45.020 40.628 36.417 1.00 20.87 123 VAL A O 1
ATOM 736 N N . CYS A 1 94 ? 44.935 38.665 37.526 1.00 20.83 124 CYS A N 1
ATOM 737 C CA . CYS A 1 94 ? 43.539 38.370 37.187 1.00 20.90 124 CYS A CA 1
ATOM 738 C C . CYS A 1 94 ? 42.600 39.488 37.653 1.00 20.72 124 CYS A C 1
ATOM 739 O O . CYS A 1 94 ? 41.795 40.001 36.871 1.00 20.50 124 CYS A O 1
ATOM 742 N N . ALA A 1 95 ? 42.725 39.861 38.925 1.00 20.32 125 ALA A N 1
ATOM 743 C CA . ALA A 1 95 ? 41.912 40.921 39.517 1.00 20.26 125 ALA A CA 1
ATOM 744 C C . ALA A 1 95 ? 42.202 42.293 38.906 1.00 20.19 125 ALA A C 1
ATOM 745 O O . ALA A 1 95 ? 41.278 43.079 38.672 1.00 20.20 125 ALA A O 1
ATOM 747 N N . ALA A 1 96 ? 43.481 42.574 38.648 1.00 19.90 126 ALA A N 1
ATOM 748 C CA . ALA A 1 96 ? 43.887 43.848 38.056 1.00 19.83 126 ALA A CA 1
ATOM 749 C C . ALA A 1 96 ? 43.329 44.005 36.650 1.00 19.89 126 ALA A C 1
ATOM 750 O O . ALA A 1 96 ? 42.908 45.096 36.270 1.00 20.06 126 ALA A O 1
ATOM 752 N N . ASP A 1 97 ? 43.316 42.910 35.892 1.00 19.92 127 ASP A N 1
ATOM 753 C CA . ASP A 1 97 ? 42.778 42.915 34.532 1.00 19.97 127 ASP A CA 1
ATOM 754 C C . ASP A 1 97 ? 41.286 43.235 34.507 1.00 19.98 127 ASP A C 1
ATOM 755 O O . ASP A 1 97 ? 40.817 43.969 33.630 1.00 19.93 127 ASP A O 1
ATOM 760 N N . GLU A 1 98 ? 40.545 42.671 35.459 1.00 19.91 128 GLU A N 1
ATOM 761 C CA . GLU A 1 98 ? 39.118 42.954 35.600 1.00 19.86 128 GLU A CA 1
ATOM 762 C C . GLU A 1 98 ? 38.887 44.415 35.982 1.00 19.75 128 GLU A C 1
ATOM 763 O O . GLU A 1 98 ? 38.061 45.095 35.370 1.00 19.55 128 GLU A O 1
ATOM 769 N N . ALA A 1 99 ? 39.621 44.885 36.993 1.00 19.63 129 ALA A N 1
ATOM 770 C CA . ALA A 1 99 ? 39.525 46.270 37.458 1.00 19.73 129 ALA A CA 1
ATOM 771 C C . ALA A 1 99 ? 39.814 47.289 36.352 1.00 19.91 129 ALA A C 1
ATOM 772 O O . ALA A 1 99 ? 39.069 48.254 36.184 1.00 20.08 129 ALA A O 1
ATOM 774 N N . LEU A 1 100 ? 40.888 47.064 35.598 1.00 20.02 130 LEU A N 1
ATOM 775 C CA . LEU A 1 100 ? 41.289 47.976 34.522 1.00 20.33 130 LEU A CA 1
ATOM 776 C C . LEU A 1 100 ? 40.300 48.006 33.358 1.00 20.55 130 LEU A C 1
ATOM 777 O O . LEU A 1 100 ? 40.053 49.066 32.771 1.00 20.53 130 LEU A O 1
ATOM 782 N N . ARG A 1 101 ? 39.737 46.848 33.026 1.00 20.80 131 ARG A N 1
ATOM 783 C CA . ARG A 1 101 ? 38.724 46.772 31.971 1.00 21.27 131 ARG A CA 1
ATOM 784 C C . ARG A 1 101 ? 37.409 47.405 32.428 1.00 21.24 131 ARG A C 1
ATOM 785 O O . ARG A 1 101 ? 36.727 48.065 31.644 1.00 21.09 131 ARG A O 1
ATOM 793 N N . ASP A 1 102 ? 37.085 47.219 33.708 1.00 21.32 132 ASP A N 1
ATOM 794 C CA . ASP A 1 102 ? 35.958 47.896 34.358 1.00 21.45 132 ASP A CA 1
ATOM 795 C C . ASP A 1 102 ? 36.122 49.421 34.294 1.00 21.48 132 ASP A C 1
ATOM 796 O O . ASP A 1 102 ? 35.173 50.141 33.970 1.00 21.58 132 ASP A O 1
ATOM 801 N N . ALA A 1 103 ? 37.333 49.894 34.588 1.00 21.50 133 ALA A N 1
ATOM 802 C CA . ALA A 1 103 ? 37.673 51.319 34.535 1.00 21.57 133 ALA A CA 1
ATOM 803 C C . ALA A 1 103 ? 37.886 51.833 33.110 1.00 21.82 133 ALA A C 1
ATOM 804 O O . ALA A 1 103 ? 38.019 53.043 32.896 1.00 21.92 133 ALA A O 1
ATOM 806 N N . GLU A 1 104 ? 37.911 50.913 32.146 1.00 21.89 134 GLU A N 1
ATOM 807 C CA . GLU A 1 104 ? 38.242 51.221 30.751 1.00 22.20 134 GLU A CA 1
ATOM 808 C C . GLU A 1 104 ? 39.578 51.966 30.664 1.00 21.91 134 GLU A C 1
ATOM 809 O O . GLU A 1 104 ? 39.726 52.933 29.914 1.00 21.78 134 GLU A O 1
ATOM 815 N N . TRP A 1 105 ? 40.543 51.500 31.454 1.00 21.67 135 TRP A N 1
ATOM 816 C CA . TRP A 1 105 ? 41.866 52.106 31.505 1.00 21.59 135 TRP A CA 1
ATOM 817 C C . TRP A 1 105 ? 42.943 51.147 31.008 1.00 21.70 135 TRP A C 1
ATOM 818 O O . TRP A 1 105 ? 43.581 50.441 31.788 1.00 21.60 135 TRP A O 1
ATOM 829 N N . LEU A 1 106 ? 43.129 51.131 29.694 1.00 21.91 136 LEU A N 1
ATOM 830 C CA . LEU A 1 106 ? 44.203 50.377 29.069 1.00 22.29 136 LEU A CA 1
ATOM 831 C C . LEU A 1 106 ? 44.936 51.320 28.114 1.00 22.27 136 LEU A C 1
ATOM 832 O O . LEU A 1 106 ? 44.853 51.156 26.895 1.00 22.11 136 LEU A O 1
ATOM 837 N N . PRO A 1 107 ? 45.650 52.324 28.668 1.00 22.23 137 PRO A N 1
ATOM 838 C CA . PRO A 1 107 ? 46.225 53.366 27.816 1.00 22.30 137 PRO A CA 1
ATOM 839 C C . PRO A 1 107 ? 47.301 52.839 26.871 1.00 22.44 137 PRO A C 1
ATOM 840 O O . PRO A 1 107 ? 48.052 51.927 27.222 1.00 22.54 137 PRO A O 1
ATOM 844 N N . THR A 1 108 ? 47.351 53.411 25.675 1.00 22.58 138 THR A N 1
ATOM 845 C CA . THR A 1 108 ? 48.380 53.080 24.699 1.00 22.79 138 THR A CA 1
ATOM 846 C C . THR A 1 108 ? 49.455 54.166 24.660 1.00 22.95 138 THR A C 1
ATOM 847 O O . THR A 1 108 ? 50.591 53.910 24.256 1.00 23.22 138 THR A O 1
ATOM 851 N N . GLU A 1 109 ? 49.088 55.374 25.083 1.00 22.94 139 GLU A N 1
ATOM 852 C CA . GLU A 1 109 ? 49.983 56.525 25.036 1.00 23.07 139 GLU A CA 1
ATOM 853 C C . GLU A 1 109 ? 50.955 56.494 26.206 1.00 22.96 139 GLU A C 1
ATOM 854 O O . GLU A 1 109 ? 50.557 56.209 27.337 1.00 22.69 139 GLU A O 1
ATOM 860 N N . GLU A 1 110 ? 52.225 56.787 25.925 1.00 22.86 140 GLU A N 1
ATOM 861 C CA . GLU A 1 110 ? 53.276 56.755 26.948 1.00 22.97 140 GLU A CA 1
ATOM 862 C C . GLU A 1 110 ? 53.025 57.763 28.065 1.00 22.57 140 GLU A C 1
ATOM 863 O O . GLU A 1 110 ? 53.338 57.495 29.225 1.00 22.32 140 GLU A O 1
ATOM 869 N N . GLU A 1 111 ? 52.447 58.909 27.709 1.00 22.28 141 GLU A N 1
ATOM 870 C CA . GLU A 1 111 ? 52.106 59.953 28.680 1.00 22.08 141 GLU A CA 1
ATOM 871 C C . GLU A 1 111 ? 51.190 59.449 29.805 1.00 21.78 141 GLU A C 1
ATOM 872 O O . GLU A 1 111 ? 51.449 59.712 30.984 1.00 21.83 141 GLU A O 1
ATOM 878 N N A GLU A 1 112 ? 50.136 58.729 29.420 0.50 21.72 142 GLU A N 1
ATOM 879 N N B GLU A 1 112 ? 50.130 58.730 29.441 0.50 21.61 142 GLU A N 1
ATOM 880 C CA A GLU A 1 112 ? 49.156 58.175 30.355 0.50 21.57 142 GLU A CA 1
ATOM 881 C CA B GLU A 1 112 ? 49.185 58.202 30.427 0.50 21.36 142 GLU A CA 1
ATOM 882 C C A GLU A 1 112 ? 49.738 56.987 31.123 0.50 21.32 142 GLU A C 1
ATOM 883 C C B GLU A 1 112 ? 49.727 56.963 31.139 0.50 21.20 142 GLU A C 1
ATOM 884 O O A GLU A 1 112 ? 49.504 56.843 32.325 0.50 21.30 142 GLU A O 1
ATOM 885 O O B GLU A 1 112 ? 49.449 56.756 32.323 0.50 21.20 142 GLU A O 1
ATOM 896 N N . LYS A 1 113 ? 50.496 56.150 30.416 1.00 21.03 143 LYS A N 1
ATOM 897 C CA . LYS A 1 113 ? 51.171 54.977 30.997 1.00 20.67 143 LYS A CA 1
ATOM 898 C C . LYS A 1 113 ? 52.146 55.383 32.101 1.00 20.28 143 LYS A C 1
ATOM 899 O O . LYS A 1 113 ? 52.219 54.741 33.149 1.00 20.10 143 LYS A O 1
ATOM 905 N N . GLU A 1 114 ? 52.890 56.457 31.845 1.00 20.07 144 GLU A N 1
ATOM 906 C CA . GLU A 1 114 ? 53.849 57.008 32.803 1.00 19.89 144 GLU A CA 1
ATOM 907 C C . GLU A 1 114 ? 53.171 57.626 34.022 1.00 19.71 144 GLU A C 1
ATOM 908 O O . GLU A 1 114 ? 53.787 57.745 35.086 1.00 19.91 144 GLU A O 1
ATOM 914 N N . ARG A 1 115 ? 51.908 58.017 33.866 1.00 19.45 145 ARG A N 1
ATOM 915 C CA . ARG A 1 115 ? 51.130 58.590 34.970 1.00 19.41 145 ARG A CA 1
ATOM 916 C C . ARG A 1 115 ? 50.287 57.553 35.720 1.00 19.27 145 ARG A C 1
ATOM 917 O O . ARG A 1 115 ? 49.533 57.900 36.631 1.00 19.41 145 ARG A O 1
ATOM 925 N N . THR A 1 116 ? 50.432 56.285 35.336 1.00 19.01 146 THR A N 1
ATOM 926 C CA . THR A 1 116 ? 49.736 55.173 35.988 1.00 18.75 146 THR A CA 1
ATOM 927 C C . THR A 1 116 ? 50.715 54.297 36.764 1.00 18.90 146 THR A C 1
ATOM 928 O O . THR A 1 116 ? 51.680 53.786 36.202 1.00 18.92 146 THR A O 1
ATOM 932 N N . GLY A 1 117 ? 50.456 54.120 38.055 1.00 19.24 147 GLY A N 1
ATOM 933 C CA . GLY A 1 117 ? 51.283 53.256 38.890 1.00 19.38 147 GLY A CA 1
ATOM 934 C C . GLY A 1 117 ? 50.547 52.036 39.419 1.00 19.70 147 GLY A C 1
ATOM 935 O O . GLY A 1 117 ? 49.360 51.828 39.136 1.00 19.84 147 GLY A O 1
ATOM 936 N N . VAL A 1 118 ? 51.261 51.223 40.192 1.00 19.79 148 VAL A N 1
ATOM 937 C CA . VAL A 1 118 ? 50.711 49.991 40.755 1.00 19.70 148 VAL A CA 1
ATOM 938 C C . VAL A 1 118 ? 51.166 49.848 42.204 1.00 20.08 148 VAL A C 1
ATOM 939 O O . VAL A 1 118 ? 52.345 50.041 42.509 1.00 20.24 148 VAL A O 1
ATOM 943 N N . SER A 1 119 ? 50.221 49.524 43.087 1.00 20.63 149 SER A N 1
ATOM 944 C CA . SER A 1 119 ? 50.508 49.247 44.497 1.00 21.02 149 SER A CA 1
ATOM 945 C C . SER A 1 119 ? 49.676 48.059 44.988 1.00 21.48 149 SER A C 1
ATOM 946 O O . SER A 1 119 ? 48.613 48.231 45.592 1.00 21.56 149 SER A O 1
ATOM 949 N N . ILE A 1 120 ? 50.164 46.854 44.709 1.00 21.96 150 ILE A N 1
ATOM 950 C CA . ILE A 1 120 ? 49.486 45.623 45.111 1.00 22.52 150 ILE A CA 1
ATOM 951 C C . ILE A 1 120 ? 50.446 44.800 45.956 1.00 23.14 150 ILE A C 1
ATOM 952 O O . ILE A 1 120 ? 51.438 44.273 45.449 1.00 23.61 150 ILE A O 1
ATOM 957 N N . GLY A 1 121 ? 50.160 44.705 47.249 1.00 23.92 151 GLY A N 1
ATOM 958 C CA . GLY A 1 121 ? 51.022 43.973 48.162 1.00 24.48 151 GLY A CA 1
ATOM 959 C C . GLY A 1 121 ? 50.539 42.566 48.451 1.00 25.10 151 GLY A C 1
ATOM 960 O O . GLY A 1 121 ? 49.359 42.255 48.302 1.00 24.91 151 GLY A O 1
ATOM 961 N N . GLY A 1 122 ? 51.474 41.713 48.849 1.00 25.52 152 GLY A N 1
ATOM 962 C CA . GLY A 1 122 ? 51.156 40.402 49.398 1.00 26.26 152 GLY A CA 1
ATOM 963 C C . GLY A 1 122 ? 51.713 40.334 50.806 1.00 26.73 152 GLY A C 1
ATOM 964 O O . GLY A 1 122 ? 52.714 40.982 51.110 1.00 26.78 152 GLY A O 1
ATOM 965 N N . GLY A 1 123 ? 51.070 39.555 51.666 1.00 27.13 153 GLY A N 1
ATOM 966 C CA . GLY A 1 123 ? 51.467 39.479 53.066 1.00 27.82 153 GLY A CA 1
ATOM 967 C C . GLY A 1 123 ? 52.656 38.579 53.342 1.00 28.25 153 GLY A C 1
ATOM 968 O O . GLY A 1 123 ? 53.570 38.966 54.075 1.00 28.44 153 GLY A O 1
ATOM 969 N N . ILE A 1 124 ? 52.641 37.376 52.769 1.00 28.69 154 ILE A N 1
ATOM 970 C CA . ILE A 1 124 ? 53.688 36.378 53.031 1.00 29.17 154 ILE A CA 1
ATOM 971 C C . ILE A 1 124 ? 54.398 35.895 51.762 1.00 29.13 154 ILE A C 1
ATOM 972 O O . ILE A 1 124 ? 55.569 35.519 51.810 1.00 29.32 154 ILE A O 1
ATOM 977 N N . GLY A 1 125 ? 53.693 35.899 50.635 1.00 29.15 155 GLY A N 1
ATOM 978 C CA . GLY A 1 125 ? 54.292 35.495 49.364 1.00 29.08 155 GLY A CA 1
ATOM 979 C C . GLY A 1 125 ? 53.984 34.058 49.003 1.00 28.93 155 GLY A C 1
ATOM 980 O O . GLY A 1 125 ? 52.820 33.688 48.842 1.00 29.19 155 GLY A O 1
ATOM 981 N N . SER A 1 126 ? 55.029 33.243 48.878 1.00 28.55 156 SER A N 1
ATOM 982 C CA . SER A 1 126 ? 54.861 31.851 48.470 1.00 27.92 156 SER A CA 1
ATOM 983 C C . SER A 1 126 ? 55.669 30.892 49.344 1.00 27.54 156 SER A C 1
ATOM 984 O O . SER A 1 126 ? 56.774 30.480 48.980 1.00 27.58 156 SER A O 1
ATOM 987 N N . ILE A 1 127 ? 55.103 30.543 50.498 1.00 27.00 157 ILE A N 1
ATOM 988 C CA . ILE A 1 127 ? 55.728 29.602 51.429 1.00 26.50 157 ILE A CA 1
ATOM 989 C C . ILE A 1 127 ? 55.941 28.218 50.805 1.00 26.09 157 ILE A C 1
ATOM 990 O O . ILE A 1 127 ? 56.964 27.581 51.053 1.00 25.97 157 ILE A O 1
ATOM 995 N N . CYS A 1 128 ? 54.985 27.766 49.991 1.00 25.60 158 CYS A N 1
ATOM 996 C CA . CYS A 1 128 ? 55.064 26.442 49.366 1.00 25.28 158 CYS A CA 1
ATOM 997 C C . CYS A 1 128 ? 56.263 26.310 48.426 1.00 24.61 158 CYS A C 1
ATOM 998 O O . CYS A 1 128 ? 56.857 25.234 48.316 1.00 24.68 158 CYS A O 1
ATOM 1001 N N . ASP A 1 129 ? 56.614 27.405 47.753 1.00 23.90 159 ASP A N 1
ATOM 1002 C CA . ASP A 1 129 ? 57.797 27.445 46.898 1.00 23.03 159 ASP A CA 1
ATOM 1003 C C . ASP A 1 129 ? 59.091 27.381 47.705 1.00 22.40 159 ASP A C 1
ATOM 1004 O O . ASP A 1 129 ? 60.060 26.753 47.276 1.00 22.20 159 ASP A O 1
ATOM 1009 N N . ILE A 1 130 ? 59.103 28.029 48.870 1.00 21.51 160 ILE A N 1
ATOM 1010 C CA . ILE A 1 130 ? 60.264 27.976 49.763 1.00 20.88 160 ILE A CA 1
ATOM 1011 C C . ILE A 1 130 ? 60.407 26.585 50.388 1.00 20.53 160 ILE A C 1
ATOM 1012 O O . ILE A 1 130 ? 61.521 26.110 50.605 1.00 20.42 160 ILE A O 1
ATOM 1017 N N . VAL A 1 131 ? 59.275 25.938 50.663 1.00 20.34 161 VAL A N 1
ATOM 1018 C CA . VAL A 1 131 ? 59.260 24.571 51.195 1.00 20.02 161 VAL A CA 1
ATOM 1019 C C . VAL A 1 131 ? 59.853 23.579 50.185 1.00 20.04 161 VAL A C 1
ATOM 1020 O O . VAL A 1 131 ? 60.669 22.723 50.549 1.00 19.82 161 VAL A O 1
ATOM 1024 N N . GLU A 1 132 ? 59.452 23.712 48.922 1.00 19.98 162 GLU A N 1
ATOM 1025 C CA . GLU A 1 132 ? 59.989 22.873 47.844 1.00 20.33 162 GLU A CA 1
ATOM 1026 C C . GLU A 1 132 ? 61.504 23.032 47.696 1.00 19.97 162 GLU A C 1
ATOM 1027 O O . GLU A 1 132 ? 62.223 22.049 47.512 1.00 19.90 162 GLU A O 1
ATOM 1033 N N . ALA A 1 133 ? 61.975 24.274 47.786 1.00 19.72 163 ALA A N 1
ATOM 1034 C CA . ALA A 1 133 ? 63.404 24.578 47.707 1.00 19.54 163 ALA A CA 1
ATOM 1035 C C . ALA A 1 133 ? 64.179 24.031 48.912 1.00 19.30 163 ALA A C 1
ATOM 1036 O O . ALA A 1 133 ? 65.277 23.494 48.759 1.00 19.03 163 ALA A O 1
ATOM 1038 N N . ALA A 1 134 ? 63.595 24.163 50.102 1.00 19.16 164 ALA A N 1
ATOM 1039 C CA . ALA A 1 134 ? 64.207 23.654 51.331 1.00 18.92 164 ALA A CA 1
ATOM 1040 C C . ALA A 1 134 ? 64.313 22.129 51.324 1.00 18.89 164 ALA A C 1
ATOM 1041 O O . ALA A 1 134 ? 65.246 21.559 51.902 1.00 18.69 164 ALA A O 1
ATOM 1043 N N . GLN A 1 135 ? 63.360 21.477 50.657 1.00 18.71 165 GLN A N 1
ATOM 1044 C CA . GLN A 1 135 ? 63.385 20.022 50.467 1.00 18.40 165 GLN A CA 1
ATOM 1045 C C . GLN A 1 135 ? 64.610 19.589 49.658 1.00 18.31 165 GLN A C 1
ATOM 1046 O O . GLN A 1 135 ? 65.176 18.522 49.904 1.00 18.19 165 GLN A O 1
ATOM 1052 N N . LEU A 1 136 ? 65.014 20.426 48.701 1.00 18.28 166 LEU A N 1
ATOM 1053 C CA . LEU A 1 136 ? 66.222 20.184 47.905 1.00 18.37 166 LEU A CA 1
ATOM 1054 C C . LEU A 1 136 ? 67.484 20.173 48.771 1.00 18.58 166 LEU A C 1
ATOM 1055 O O . LEU A 1 136 ? 68.405 19.398 48.517 1.00 18.46 166 LEU A O 1
ATOM 1060 N N . ILE A 1 137 ? 67.519 21.031 49.790 1.00 18.80 167 ILE A N 1
ATOM 1061 C CA . ILE A 1 137 ? 68.615 21.020 50.762 1.00 19.42 167 ILE A CA 1
ATOM 1062 C C . ILE A 1 137 ? 68.612 19.717 51.572 1.00 19.80 167 ILE A C 1
ATOM 1063 O O . ILE A 1 137 ? 69.643 19.054 51.687 1.00 19.86 167 ILE A O 1
ATOM 1068 N N . CYS A 1 138 ? 67.449 19.349 52.109 1.00 20.56 168 CYS A N 1
ATOM 1069 C CA . CYS A 1 138 ? 67.315 18.148 52.941 1.00 21.26 168 CYS A CA 1
ATOM 1070 C C . CYS A 1 138 ? 67.663 16.865 52.185 1.00 21.50 168 CYS A C 1
ATOM 1071 O O . CYS A 1 138 ? 68.262 15.947 52.750 1.00 21.44 168 CYS A O 1
ATOM 1074 N N . GLU A 1 139 ? 67.285 16.816 50.910 1.00 21.84 169 GLU A N 1
ATOM 1075 C CA . GLU A 1 139 ? 67.448 15.615 50.092 1.00 22.36 169 GLU A CA 1
ATOM 1076 C C . GLU A 1 139 ? 68.702 15.654 49.217 1.00 22.50 169 GLU A C 1
ATOM 1077 O O . GLU A 1 139 ? 68.968 14.718 48.454 1.00 22.57 169 GLU A O 1
ATOM 1083 N N . LYS A 1 140 ? 69.471 16.735 49.354 1.00 22.75 170 LYS A N 1
ATOM 1084 C CA . LYS A 1 140 ? 70.693 16.973 48.578 1.00 22.99 170 LYS A CA 1
ATOM 1085 C C . LYS A 1 140 ? 70.447 16.949 47.067 1.00 23.13 170 LYS A C 1
ATOM 1086 O O . LYS A 1 140 ? 71.115 16.222 46.328 1.00 23.03 170 LYS A O 1
ATOM 1092 N N . ARG A 1 141 ? 69.479 17.749 46.626 1.00 23.33 171 ARG A N 1
ATOM 1093 C CA . ARG A 1 141 ? 69.113 17.836 45.214 1.00 23.77 171 ARG A CA 1
ATOM 1094 C C . ARG A 1 141 ? 69.058 19.292 44.739 1.00 23.87 171 ARG A C 1
ATOM 1095 O O . ARG A 1 141 ? 68.141 19.685 44.012 1.00 23.69 171 ARG A O 1
ATOM 1103 N N . LEU A 1 142 ? 70.055 20.081 45.140 1.00 24.23 172 LEU A N 1
ATOM 1104 C CA . LEU A 1 142 ? 70.059 21.524 44.881 1.00 24.53 172 LEU A CA 1
ATOM 1105 C C . LEU A 1 142 ? 70.240 21.912 43.413 1.00 24.94 172 LEU A C 1
ATOM 1106 O O . LEU A 1 142 ? 69.909 23.031 43.029 1.00 24.89 172 LEU A O 1
ATOM 1111 N N . ARG A 1 143 ? 70.761 20.989 42.605 1.00 25.34 173 ARG A N 1
ATOM 1112 C CA . ARG A 1 143 ? 70.902 21.192 41.158 1.00 25.94 173 ARG A CA 1
ATOM 1113 C C . ARG A 1 143 ? 69.561 21.530 40.497 1.00 25.82 173 ARG A C 1
ATOM 1114 O O . ARG A 1 143 ? 69.519 22.254 39.500 1.00 25.71 173 ARG A O 1
ATOM 1122 N N . ARG A 1 144 ? 68.476 21.010 41.068 1.00 25.90 174 ARG A N 1
ATOM 1123 C CA . ARG A 1 144 ? 67.124 21.222 40.543 1.00 26.12 174 ARG A CA 1
ATOM 1124 C C . ARG A 1 144 ? 66.579 22.631 40.811 1.00 25.78 174 ARG A C 1
ATOM 1125 O O . ARG A 1 144 ? 65.584 23.031 40.200 1.00 25.86 174 ARG A O 1
ATOM 1133 N N . LEU A 1 145 ? 67.222 23.372 41.716 1.00 25.37 175 LEU A N 1
ATOM 1134 C CA . LEU A 1 145 ? 66.747 24.708 42.107 1.00 25.00 175 LEU A CA 1
ATOM 1135 C C . LEU A 1 145 ? 66.537 25.616 40.898 1.00 24.89 175 LEU A C 1
ATOM 1136 O O . LEU A 1 145 ? 67.393 25.700 40.019 1.00 24.85 175 LEU A O 1
ATOM 1141 N N . SER A 1 146 ? 65.382 26.274 40.866 1.00 24.74 176 SER A N 1
ATOM 1142 C CA . SER A 1 146 ? 64.981 27.108 39.737 1.00 24.81 176 SER A CA 1
ATOM 1143 C C . SER A 1 146 ? 65.653 28.482 39.771 1.00 24.74 176 SER A C 1
ATOM 1144 O O . SER A 1 146 ? 65.803 29.070 40.846 1.00 24.56 176 SER A O 1
ATOM 1147 N N . PRO A 1 147 ? 66.054 28.999 38.591 1.00 24.81 177 PRO A N 1
ATOM 1148 C CA . PRO A 1 147 ? 66.550 30.376 38.487 1.00 24.85 177 PRO A CA 1
ATOM 1149 C C . PRO A 1 147 ? 65.458 31.397 38.811 1.00 24.89 177 PRO A C 1
ATOM 1150 O O . PRO A 1 147 ? 65.761 32.560 39.095 1.00 24.93 177 PRO A O 1
ATOM 1154 N N . PHE A 1 148 ? 64.202 30.952 38.764 1.00 24.98 178 PHE A N 1
ATOM 1155 C CA . PHE A 1 148 ? 63.044 31.802 39.041 1.00 25.08 178 PHE A CA 1
ATOM 1156 C C . PHE A 1 148 ? 62.593 31.748 40.500 1.00 24.85 178 PHE A C 1
ATOM 1157 O O . PHE A 1 148 ? 61.571 32.338 40.850 1.00 24.81 178 PHE A O 1
ATOM 1165 N N . PHE A 1 149 ? 63.352 31.053 41.347 1.00 24.66 179 PHE A N 1
ATOM 1166 C CA . PHE A 1 149 ? 62.980 30.894 42.752 1.00 24.47 179 PHE A CA 1
ATOM 1167 C C . PHE A 1 149 ? 62.826 32.230 43.476 1.00 24.46 179 PHE A C 1
ATOM 1168 O O . PHE A 1 149 ? 61.779 32.493 44.069 1.00 24.33 179 PHE A O 1
ATOM 1176 N N . ILE A 1 150 ? 63.866 33.065 43.425 1.00 24.48 180 ILE A N 1
ATOM 1177 C CA . ILE A 1 150 ? 63.846 34.371 44.097 1.00 24.65 180 ILE A CA 1
ATOM 1178 C C . ILE A 1 150 ? 62.724 35.291 43.576 1.00 24.88 180 ILE A C 1
ATOM 1179 O O . ILE A 1 150 ? 61.945 35.812 44.379 1.00 24.75 180 ILE A O 1
ATOM 1184 N N . PRO A 1 151 ? 62.629 35.487 42.241 1.00 25.18 181 PRO A N 1
ATOM 1185 C CA . PRO A 1 151 ? 61.560 36.336 41.700 1.00 25.49 181 PRO A CA 1
ATOM 1186 C C . PRO A 1 151 ? 60.136 35.930 42.098 1.00 25.79 181 PRO A C 1
ATOM 1187 O O . PRO A 1 151 ? 59.281 36.800 42.243 1.00 25.98 181 PRO A O 1
ATOM 1191 N N . LYS A 1 152 ? 59.875 34.636 42.275 1.00 26.11 182 LYS A N 1
ATOM 1192 C CA . LYS A 1 152 ? 58.505 34.192 42.574 1.00 26.57 182 LYS A CA 1
ATOM 1193 C C . LYS A 1 152 ? 58.119 34.168 44.061 1.00 26.36 182 LYS A C 1
ATOM 1194 O O . LYS A 1 152 ? 56.959 33.925 44.391 1.00 26.63 182 LYS A O 1
ATOM 1200 N N . ILE A 1 153 ? 59.073 34.440 44.948 1.00 26.13 183 ILE A N 1
ATOM 1201 C CA . ILE A 1 153 ? 58.783 34.479 46.388 1.00 25.92 183 ILE A CA 1
ATOM 1202 C C . ILE A 1 153 ? 58.735 35.894 46.981 1.00 25.77 183 ILE A C 1
ATOM 1203 O O . ILE A 1 153 ? 58.323 36.074 48.128 1.00 25.82 183 ILE A O 1
ATOM 1208 N N . LEU A 1 154 ? 59.142 36.891 46.198 1.00 25.42 184 LEU A N 1
ATOM 1209 C CA . LEU A 1 154 ? 59.176 38.281 46.668 1.00 25.19 184 LEU A CA 1
ATOM 1210 C C . LEU A 1 154 ? 57.790 38.935 46.686 1.00 25.11 184 LEU A C 1
ATOM 1211 O O . LEU A 1 154 ? 57.098 38.982 45.665 1.00 25.16 184 LEU A O 1
ATOM 1216 N N . VAL A 1 155 ? 57.411 39.460 47.851 1.00 25.02 185 VAL A N 1
ATOM 1217 C CA . VAL A 1 155 ? 56.044 39.946 48.101 1.00 24.99 185 VAL A CA 1
ATOM 1218 C C . VAL A 1 155 ? 55.646 41.211 47.325 1.00 24.95 185 VAL A C 1
ATOM 1219 O O . VAL A 1 155 ? 54.479 41.615 47.358 1.00 25.01 185 VAL A O 1
ATOM 1223 N N . ASN A 1 156 ? 56.607 41.826 46.635 1.00 24.60 186 ASN A N 1
ATOM 1224 C CA . ASN A 1 156 ? 56.338 43.011 45.825 1.00 24.36 186 ASN A CA 1
ATOM 1225 C C . ASN A 1 156 ? 56.056 42.687 44.358 1.00 24.35 186 ASN A C 1
ATOM 1226 O O . ASN A 1 156 ? 55.692 43.574 43.582 1.00 24.46 186 ASN A O 1
ATOM 1231 N N . MET A 1 157 ? 56.218 41.418 43.990 1.00 24.11 187 MET A N 1
ATOM 1232 C CA . MET A 1 157 ? 56.240 41.028 42.580 1.00 24.26 187 MET A CA 1
ATOM 1233 C C . MET A 1 157 ? 54.903 41.112 41.840 1.00 24.05 187 MET A C 1
ATOM 1234 O O . MET A 1 157 ? 54.885 41.153 40.606 1.00 24.20 187 MET A O 1
ATOM 1239 N N . ALA A 1 158 ? 53.795 41.131 42.578 1.00 23.79 188 ALA A N 1
ATOM 1240 C CA . ALA A 1 158 ? 52.480 41.316 41.957 1.00 23.72 188 ALA A CA 1
ATOM 1241 C C . ALA A 1 158 ? 52.398 42.672 41.247 1.00 23.58 188 ALA A C 1
ATOM 1242 O O . ALA A 1 158 ? 51.922 42.754 40.113 1.00 23.40 188 ALA A O 1
ATOM 1244 N N . SER A 1 159 ? 52.885 43.721 41.913 1.00 23.23 189 SER A N 1
ATOM 1245 C CA . SER A 1 159 ? 53.017 45.053 41.312 1.00 23.06 189 SER A CA 1
ATOM 1246 C C . SER A 1 159 ? 53.907 45.045 40.076 1.00 22.82 189 SER A C 1
ATOM 1247 O O . SER A 1 159 ? 53.589 45.693 39.078 1.00 23.06 189 SER A O 1
ATOM 1250 N N . GLY A 1 160 ? 55.024 44.320 40.156 1.00 22.45 190 GLY A N 1
ATOM 1251 C CA . GLY A 1 160 ? 55.958 44.189 39.043 1.00 21.96 190 GLY A CA 1
ATOM 1252 C C . GLY A 1 160 ? 55.316 43.582 37.809 1.00 21.82 190 GLY A C 1
ATOM 1253 O O . GLY A 1 160 ? 55.462 44.110 36.704 1.00 21.57 190 GLY A O 1
ATOM 1254 N N . HIS A 1 161 ? 54.594 42.479 38.001 1.00 21.63 191 HIS A N 1
ATOM 1255 C CA . HIS A 1 161 ? 53.947 41.772 36.890 1.00 21.81 191 HIS A CA 1
ATOM 1256 C C . HIS A 1 161 ? 52.782 42.549 36.281 1.00 21.76 191 HIS A C 1
ATOM 1257 O O . HIS A 1 161 ? 52.572 42.501 35.069 1.00 21.85 191 HIS A O 1
ATOM 1264 N N . VAL A 1 162 ? 52.028 43.254 37.121 1.00 21.83 192 VAL A N 1
ATOM 1265 C CA . VAL A 1 162 ? 50.931 44.106 36.651 1.00 22.13 192 VAL A CA 1
ATOM 1266 C C . VAL A 1 162 ? 51.468 45.281 35.822 1.00 22.33 192 VAL A C 1
ATOM 1267 O O . VAL A 1 162 ? 51.015 45.506 34.698 1.00 22.17 192 VAL A O 1
ATOM 1271 N N . SER A 1 163 ? 52.450 46.002 36.365 1.00 22.57 193 SER A N 1
ATOM 1272 C CA . SER A 1 163 ? 53.063 47.133 35.661 1.00 23.02 193 SER A CA 1
ATOM 1273 C C . SER A 1 163 ? 53.653 46.723 34.315 1.00 23.06 193 SER A C 1
ATOM 1274 O O . SER A 1 163 ? 53.472 47.423 33.321 1.00 23.08 193 SER A O 1
ATOM 1277 N N . MET A 1 164 ? 54.348 45.585 34.296 1.00 23.20 194 MET A N 1
ATOM 1278 C CA . MET A 1 164 ? 54.921 45.023 33.067 1.00 23.42 194 MET A CA 1
ATOM 1279 C C . MET A 1 164 ? 53.870 44.707 32.008 1.00 22.93 194 MET A C 1
ATOM 1280 O O . MET A 1 164 ? 54.067 45.000 30.826 1.00 22.91 194 MET A O 1
ATOM 1285 N N . LYS A 1 165 ? 52.763 44.098 32.432 1.00 22.40 195 LYS A N 1
ATOM 1286 C CA . LYS A 1 165 ? 51.723 43.661 31.502 1.00 22.06 195 LYS A CA 1
ATOM 1287 C C . LYS A 1 165 ? 51.101 44.835 30.741 1.00 21.74 195 LYS A C 1
ATOM 1288 O O . LYS A 1 165 ? 50.821 44.729 29.546 1.00 21.54 195 LYS A O 1
ATOM 1294 N N . TYR A 1 166 ? 50.914 45.955 31.434 1.00 21.32 196 TYR A N 1
ATOM 1295 C CA . TYR A 1 166 ? 50.193 47.098 30.871 1.00 20.86 196 TYR A CA 1
ATOM 1296 C C . TYR A 1 166 ? 51.093 48.290 30.530 1.00 20.61 196 TYR A C 1
ATOM 1297 O O . TYR A 1 166 ? 50.631 49.277 29.956 1.00 20.64 196 TYR A O 1
ATOM 1306 N N . GLY A 1 167 ? 52.375 48.184 30.870 1.00 20.20 197 GLY A N 1
ATOM 1307 C CA . GLY A 1 167 ? 53.343 49.238 30.584 1.00 19.82 197 GLY A CA 1
ATOM 1308 C C . GLY A 1 167 ? 53.206 50.417 31.527 1.00 19.60 197 GLY A C 1
ATOM 1309 O O . GLY A 1 167 ? 53.479 51.553 31.147 1.00 19.53 197 GLY A O 1
ATOM 1310 N N . PHE A 1 168 ? 52.785 50.142 32.758 1.00 19.38 198 PHE A N 1
ATOM 1311 C CA . PHE A 1 168 ? 52.549 51.194 33.743 1.00 19.42 198 PHE A CA 1
ATOM 1312 C C . PHE A 1 168 ? 53.856 51.628 34.398 1.00 19.49 198 PHE A C 1
ATOM 1313 O O . PHE A 1 168 ? 54.514 50.831 35.076 1.00 19.64 198 PHE A O 1
ATOM 1321 N N . GLN A 1 169 ? 54.221 52.894 34.195 1.00 19.46 199 GLN A N 1
ATOM 1322 C CA . GLN A 1 169 ? 55.534 53.403 34.598 1.00 19.44 199 GLN A CA 1
ATOM 1323 C C . GLN A 1 169 ? 55.476 54.471 35.694 1.00 19.64 199 GLN A C 1
ATOM 1324 O O . GLN A 1 169 ? 56.470 55.154 35.962 1.00 19.65 199 GLN A O 1
ATOM 1330 N N . GLY A 1 170 ? 54.312 54.605 36.325 1.00 19.71 200 GLY A N 1
ATOM 1331 C CA . GLY A 1 170 ? 54.176 55.413 37.531 1.00 19.96 200 GLY A CA 1
ATOM 1332 C C . GLY A 1 170 ? 54.768 54.661 38.708 1.00 20.25 200 GLY A C 1
ATOM 1333 O O . GLY A 1 170 ? 55.435 53.640 38.515 1.00 20.26 200 GLY A O 1
ATOM 1334 N N . PRO A 1 171 ? 54.529 55.149 39.940 1.00 20.49 201 PRO A N 1
ATOM 1335 C CA . PRO A 1 171 ? 55.060 54.471 41.127 1.00 20.67 201 PRO A CA 1
ATOM 1336 C C . PRO A 1 171 ? 54.781 52.963 41.123 1.00 21.03 201 PRO A C 1
ATOM 1337 O O . PRO A 1 171 ? 53.635 52.541 40.947 1.00 20.94 201 PRO A O 1
ATOM 1341 N N . ASN A 1 172 ? 55.844 52.176 41.284 1.00 21.40 202 ASN A N 1
ATOM 1342 C CA . ASN A 1 172 ? 55.770 50.722 41.390 1.00 21.64 202 ASN A CA 1
ATOM 1343 C C . ASN A 1 172 ? 56.049 50.390 42.852 1.00 21.69 202 ASN A C 1
ATOM 1344 O O . ASN A 1 172 ? 57.190 50.475 43.309 1.00 21.85 202 ASN A O 1
ATOM 1349 N N . HIS A 1 173 ? 54.996 50.012 43.573 1.00 21.64 203 HIS A N 1
ATOM 1350 C CA . HIS A 1 173 ? 54.993 50.046 45.035 1.00 21.60 203 HIS A CA 1
ATOM 1351 C C . HIS A 1 173 ? 54.305 48.818 45.639 1.00 21.58 203 HIS A C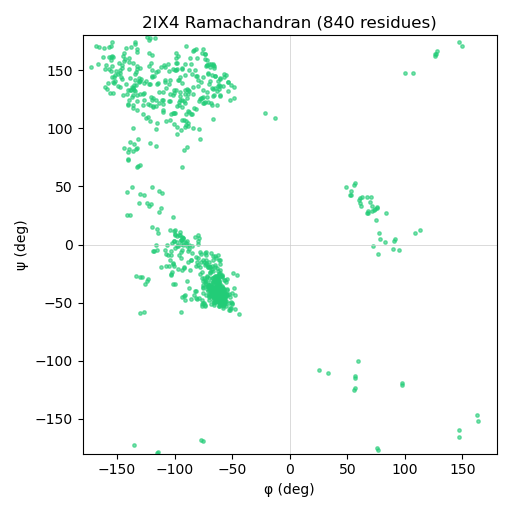 1
ATOM 1352 O O . HIS A 1 173 ? 53.555 48.106 44.965 1.00 21.48 203 HIS A O 1
ATOM 1359 N N . ALA A 1 174 ? 54.591 48.559 46.909 1.00 21.62 204 ALA A N 1
ATOM 1360 C CA . ALA A 1 174 ? 53.830 47.600 47.686 1.00 21.78 204 ALA A CA 1
ATOM 1361 C C . ALA A 1 174 ? 53.983 47.957 49.146 1.00 22.21 204 ALA A C 1
ATOM 1362 O O . ALA A 1 174 ? 55.095 48.193 49.619 1.00 21.89 204 ALA A O 1
ATOM 1364 N N . ALA A 1 175 ? 52.857 48.037 49.844 1.00 22.80 205 ALA A N 1
ATOM 1365 C CA . ALA A 1 175 ? 52.866 48.127 51.294 1.00 23.42 205 ALA A CA 1
ATOM 1366 C C . ALA A 1 175 ? 52.609 46.723 51.811 1.00 23.68 205 ALA A C 1
ATOM 1367 O O . ALA A 1 175 ? 51.724 46.032 51.312 1.00 24.12 205 ALA A O 1
ATOM 1369 N N . VAL A 1 176 ? 53.403 46.286 52.781 1.00 24.04 206 VAL A N 1
ATOM 1370 C CA . VAL A 1 176 ? 53.208 44.965 53.369 1.00 24.24 206 VAL A CA 1
ATOM 1371 C C . VAL A 1 176 ? 53.123 45.107 54.877 1.00 24.24 206 VAL A C 1
ATOM 1372 O O . VAL A 1 176 ? 54.098 45.466 55.536 1.00 24.66 206 VAL A O 1
ATOM 1376 N N . THR A 1 177 ? 51.932 44.841 55.403 1.00 24.15 207 THR A N 1
ATOM 1377 C CA . THR A 1 177 ? 51.599 45.114 56.795 1.00 24.02 207 THR A CA 1
ATOM 1378 C C . THR A 1 177 ? 50.738 43.980 57.349 1.00 23.97 207 THR A C 1
ATOM 1379 O O . THR A 1 177 ? 49.732 44.223 58.023 1.00 24.01 207 THR A O 1
ATOM 1383 N N . ALA A 1 178 ? 51.145 42.745 57.056 1.00 23.86 208 ALA A N 1
ATOM 1384 C CA . ALA A 1 178 ? 50.414 41.538 57.459 1.00 23.77 208 ALA A CA 1
ATOM 1385 C C . ALA A 1 178 ? 48.971 41.543 56.951 1.00 23.87 208 ALA A C 1
ATOM 1386 O O . ALA A 1 178 ? 48.737 41.681 55.748 1.00 23.71 208 ALA A O 1
ATOM 1388 N N . CYS A 1 179 ? 48.003 41.416 57.854 1.00 24.01 209 CYS A N 1
ATOM 1389 C CA . CYS A 1 179 ? 46.600 41.337 57.444 1.00 24.33 209 CYS A CA 1
ATOM 1390 C C . CYS A 1 179 ? 45.960 42.696 57.117 1.00 23.92 209 CYS A C 1
ATOM 1391 O O . CYS A 1 179 ? 44.786 42.758 56.747 1.00 23.92 209 CYS A O 1
ATOM 1394 N N . ALA A 1 180 ? 46.741 43.770 57.233 1.00 23.38 210 ALA A N 1
ATOM 1395 C CA . ALA A 1 180 ? 46.313 45.096 56.782 1.00 22.94 210 ALA A CA 1
ATOM 1396 C C . ALA A 1 180 ? 46.914 45.465 55.419 1.00 22.60 210 ALA A C 1
ATOM 1397 O O . ALA A 1 180 ? 46.690 46.567 54.916 1.00 22.44 210 ALA A O 1
ATOM 1399 N N . THR A 1 181 ? 47.659 44.526 54.832 1.00 21.97 211 THR A N 1
ATOM 1400 C CA . THR A 1 181 ? 48.432 44.743 53.608 1.00 21.68 211 THR A CA 1
ATOM 1401 C C . THR A 1 181 ? 47.615 45.386 52.482 1.00 21.70 211 THR A C 1
ATOM 1402 O O . THR A 1 181 ? 48.038 46.387 51.901 1.00 21.63 211 THR A O 1
ATOM 1406 N N . GLY A 1 182 ? 46.446 44.816 52.195 1.00 21.51 212 GLY A N 1
ATOM 1407 C CA . GLY A 1 182 ? 45.575 45.324 51.131 1.00 21.50 212 GLY A CA 1
ATOM 1408 C C . GLY A 1 182 ? 45.042 46.720 51.399 1.00 21.50 212 GLY A C 1
ATOM 1409 O O . GLY A 1 182 ? 44.784 47.481 50.468 1.00 21.72 212 GLY A O 1
ATOM 1410 N N . ALA A 1 183 ? 44.886 47.063 52.675 1.00 21.49 213 ALA A N 1
ATOM 1411 C CA . ALA A 1 183 ? 44.371 48.374 53.059 1.00 21.40 213 ALA A CA 1
ATOM 1412 C C . ALA A 1 183 ? 45.440 49.455 52.909 1.00 21.44 213 ALA A C 1
ATOM 1413 O O . ALA A 1 183 ? 45.198 50.484 52.269 1.00 21.41 213 ALA A O 1
ATOM 1415 N N . HIS A 1 184 ? 46.618 49.212 53.485 1.00 21.05 214 HIS A N 1
ATOM 1416 C CA . HIS A 1 184 ? 47.752 50.128 53.357 1.00 20.83 214 HIS A CA 1
ATOM 1417 C C . HIS A 1 184 ? 48.194 50.323 51.907 1.00 20.93 214 HIS A C 1
ATOM 1418 O O . HIS A 1 184 ? 48.591 51.421 51.529 1.00 20.89 214 HIS A O 1
ATOM 1425 N N . SER A 1 185 ? 48.127 49.266 51.097 1.00 20.82 215 SER A N 1
ATOM 1426 C CA . SER A 1 185 ? 48.505 49.370 49.688 1.00 20.91 215 SER A CA 1
ATOM 1427 C C . SER A 1 185 ? 47.594 50.352 48.952 1.00 20.75 215 SER A C 1
ATOM 1428 O O . SER A 1 185 ? 48.066 51.187 48.174 1.00 21.02 215 SER A O 1
ATOM 1431 N N . ILE A 1 186 ? 46.294 50.245 49.213 1.00 20.62 216 ILE A N 1
ATOM 1432 C CA . ILE A 1 186 ? 45.289 51.152 48.656 1.00 20.52 216 ILE A CA 1
ATOM 1433 C C . ILE A 1 186 ? 45.481 52.569 49.210 1.00 20.38 216 ILE A C 1
ATOM 1434 O O . ILE A 1 186 ? 45.446 53.549 48.464 1.00 20.25 216 ILE A O 1
ATOM 1439 N N . GLY A 1 187 ? 45.701 52.660 50.518 1.00 20.09 217 GLY A N 1
ATOM 1440 C CA . GLY A 1 187 ? 45.896 53.942 51.183 1.00 20.22 217 GLY A CA 1
ATOM 1441 C C . GLY A 1 187 ? 47.132 54.690 50.720 1.00 20.20 217 GLY A C 1
ATOM 1442 O O . GLY A 1 187 ? 47.074 55.896 50.474 1.00 20.54 217 GLY A O 1
ATOM 1443 N N . ASP A 1 188 ? 48.253 53.980 50.608 1.00 20.04 218 ASP A N 1
ATOM 1444 C CA . ASP A 1 188 ? 49.501 54.570 50.122 1.00 20.01 218 ASP A CA 1
ATOM 1445 C C . ASP A 1 188 ? 49.347 55.087 48.697 1.00 20.00 218 ASP A C 1
ATOM 1446 O O . ASP A 1 188 ? 49.858 56.151 48.366 1.00 20.29 218 ASP A O 1
ATOM 1451 N N . ALA A 1 189 ? 48.647 54.320 47.864 1.00 20.08 219 ALA A N 1
ATOM 1452 C CA . ALA A 1 189 ? 48.378 54.697 46.473 1.00 20.27 219 ALA A CA 1
ATOM 1453 C C . ALA A 1 189 ? 47.531 55.968 46.384 1.00 20.50 219 ALA A C 1
ATOM 1454 O O . ALA A 1 189 ? 47.736 56.805 45.498 1.00 20.68 219 ALA A O 1
ATOM 1456 N N . THR A 1 190 ? 46.579 56.096 47.303 1.00 20.63 220 THR A N 1
ATOM 1457 C CA . THR A 1 190 ? 45.766 57.303 47.445 1.00 20.97 220 THR A CA 1
ATOM 1458 C C . THR A 1 190 ? 46.639 58.525 47.761 1.00 20.92 220 THR A C 1
ATOM 1459 O O . THR A 1 190 ? 46.526 59.556 47.093 1.00 20.89 220 THR A O 1
ATOM 1463 N N . ARG A 1 191 ? 47.515 58.395 48.761 1.00 20.78 221 ARG A N 1
ATOM 1464 C CA . ARG A 1 191 ? 48.466 59.459 49.115 1.00 20.84 221 ARG A CA 1
ATOM 1465 C C . ARG A 1 191 ? 49.319 59.905 47.927 1.00 20.84 221 ARG A C 1
ATOM 1466 O O . ARG A 1 191 ? 49.609 61.093 47.776 1.00 20.99 221 ARG A O 1
ATOM 1474 N N . MET A 1 192 ? 49.715 58.946 47.092 1.00 20.66 222 MET A N 1
ATOM 1475 C CA . MET A 1 192 ? 50.507 59.225 45.895 1.00 20.85 222 MET A CA 1
ATOM 1476 C C . MET A 1 192 ? 49.740 60.047 44.856 1.00 20.76 222 MET A C 1
ATOM 1477 O O . MET A 1 192 ? 50.296 60.974 44.269 1.00 20.80 222 MET A O 1
ATOM 1482 N N . ILE A 1 193 ? 48.475 59.706 44.627 1.00 20.74 223 ILE A N 1
ATOM 1483 C CA . ILE A 1 193 ? 47.626 60.484 43.717 1.00 20.83 223 ILE A CA 1
ATOM 1484 C C . ILE A 1 193 ? 47.381 61.885 44.287 1.00 20.91 223 ILE A C 1
ATOM 1485 O O . ILE A 1 193 ? 47.441 62.880 43.560 1.00 20.68 223 ILE A O 1
ATOM 1490 N N . GLN A 1 194 ? 47.127 61.948 45.593 1.00 21.04 224 GLN A N 1
ATOM 1491 C CA . GLN A 1 194 ? 46.912 63.215 46.294 1.00 21.32 224 GLN A CA 1
ATOM 1492 C C . GLN A 1 194 ? 48.105 64.154 46.136 1.00 21.40 224 GLN A C 1
ATOM 1493 O O . GLN A 1 194 ? 47.930 65.328 45.807 1.00 21.57 224 GLN A O 1
ATOM 1499 N N . PHE A 1 195 ? 49.310 63.627 46.360 1.00 21.58 225 PHE A N 1
ATOM 1500 C CA . PHE A 1 195 ? 50.543 64.415 46.253 1.00 21.56 225 PHE A CA 1
ATOM 1501 C C . PHE A 1 195 ? 50.903 64.770 44.811 1.00 21.33 225 PHE A C 1
ATOM 1502 O O . PHE A 1 195 ? 51.558 65.782 44.569 1.00 21.41 225 PHE A O 1
ATOM 1510 N N . GLY A 1 196 ? 50.480 63.938 43.863 1.00 20.97 226 GLY A N 1
ATOM 1511 C CA . GLY A 1 196 ? 50.758 64.179 42.444 1.00 20.75 226 GLY A CA 1
ATOM 1512 C C . GLY A 1 196 ? 51.773 63.236 41.815 1.00 20.56 226 GLY A C 1
ATOM 1513 O O . GLY A 1 196 ? 52.212 63.463 40.685 1.00 20.50 226 GLY A O 1
ATOM 1514 N N . ASP A 1 197 ? 52.140 62.181 42.545 1.00 20.35 227 ASP A N 1
ATOM 1515 C CA . ASP A 1 197 ? 53.072 61.155 42.060 1.00 20.37 227 ASP A CA 1
ATOM 1516 C C . ASP A 1 197 ? 52.491 60.370 40.883 1.00 20.28 227 ASP A C 1
ATOM 1517 O O . ASP A 1 197 ? 53.231 59.842 40.048 1.00 20.31 227 ASP A O 1
ATOM 1522 N N . ALA A 1 198 ? 51.162 60.285 40.844 1.00 20.25 228 ALA A N 1
ATOM 1523 C CA . ALA A 1 198 ? 50.433 59.571 39.797 1.00 20.05 228 ALA A CA 1
ATOM 1524 C C . ALA A 1 198 ? 49.036 60.153 39.621 1.00 20.14 228 ALA A C 1
ATOM 1525 O O . ALA A 1 198 ? 48.529 60.850 40.502 1.00 19.89 228 ALA A O 1
ATOM 1527 N N . ASP A 1 199 ? 48.422 59.866 38.476 1.00 20.00 229 ASP A N 1
ATOM 1528 C CA . ASP A 1 199 ? 47.032 60.233 38.233 1.00 20.36 229 ASP A CA 1
ATOM 1529 C C . ASP A 1 199 ? 46.106 59.028 38.374 1.00 20.16 229 ASP A C 1
ATOM 1530 O O . ASP A 1 199 ? 44.917 59.189 38.647 1.00 20.37 229 ASP A O 1
ATOM 1535 N N . VAL A 1 200 ? 46.659 57.833 38.159 1.00 19.94 230 VAL A N 1
ATOM 1536 C CA . VAL A 1 200 ? 45.932 56.566 38.262 1.00 19.68 230 VAL A CA 1
ATOM 1537 C C . VAL A 1 200 ? 46.798 55.562 39.013 1.00 19.78 230 VAL A C 1
ATOM 1538 O O . VAL A 1 200 ? 47.987 55.439 38.734 1.00 19.76 230 VAL A O 1
ATOM 1542 N N . MET A 1 201 ? 46.202 54.850 39.965 1.00 19.99 231 MET A N 1
ATOM 1543 C CA . MET A 1 201 ? 46.894 53.776 40.666 1.00 20.26 231 MET A CA 1
ATOM 1544 C C . MET A 1 201 ? 46.053 52.505 40.677 1.00 20.65 231 MET A C 1
ATOM 1545 O O . MET A 1 201 ? 44.871 52.529 41.036 1.00 20.99 231 MET A O 1
ATOM 1550 N N . VAL A 1 202 ? 46.679 51.401 40.279 1.00 20.80 232 VAL A N 1
ATOM 1551 C CA . VAL A 1 202 ? 46.090 50.076 40.373 1.00 20.94 232 VAL A CA 1
ATOM 1552 C C . VAL A 1 202 ? 46.563 49.485 41.699 1.00 21.22 232 VAL A C 1
ATOM 1553 O O . VAL A 1 202 ? 47.734 49.133 41.842 1.00 21.53 232 VAL A O 1
ATOM 1557 N N . ALA A 1 203 ? 45.655 49.396 42.669 1.00 21.25 233 ALA A N 1
ATOM 1558 C CA . ALA A 1 203 ? 46.037 49.099 44.052 1.00 21.40 233 ALA A CA 1
ATOM 1559 C C . ALA A 1 203 ? 45.189 48.015 44.706 1.00 21.46 233 ALA A C 1
ATOM 1560 O O . ALA A 1 203 ? 44.016 47.840 44.369 1.00 21.62 233 ALA A O 1
ATOM 1562 N N . GLY A 1 204 ? 45.789 47.294 45.650 1.00 21.35 234 GLY A N 1
ATOM 1563 C CA . GLY A 1 204 ? 45.067 46.269 46.387 1.00 21.30 234 GLY A CA 1
ATOM 1564 C C . GLY A 1 204 ? 45.951 45.275 47.112 1.00 21.66 234 GLY A C 1
ATOM 1565 O O . GLY A 1 204 ? 47.037 45.609 47.589 1.00 21.34 234 GLY A O 1
ATOM 1566 N N . GLY A 1 205 ? 45.472 44.041 47.191 1.00 21.79 235 GLY A N 1
ATOM 1567 C CA . GLY A 1 205 ? 46.147 43.003 47.952 1.00 22.20 235 GLY A CA 1
ATOM 1568 C C . GLY A 1 205 ? 45.940 41.639 47.337 1.00 22.41 235 GLY A C 1
ATOM 1569 O O . GLY A 1 205 ? 44.968 41.409 46.613 1.00 22.47 235 GLY A O 1
ATOM 1570 N N . THR A 1 206 ? 46.868 40.734 47.620 1.00 22.60 236 THR A N 1
ATOM 1571 C CA . THR A 1 206 ? 46.775 39.366 47.134 1.00 22.90 236 THR A CA 1
ATOM 1572 C C . THR A 1 206 ? 47.396 38.398 48.132 1.00 23.15 236 THR A C 1
ATOM 1573 O O . THR A 1 206 ? 48.303 38.763 48.880 1.00 23.16 236 THR A O 1
ATOM 1577 N N . GLU A 1 207 ? 46.883 37.173 48.152 1.00 23.40 237 GLU A N 1
ATOM 1578 C CA . GLU A 1 207 ? 47.419 36.133 49.020 1.00 23.87 237 GLU A CA 1
ATOM 1579 C C . GLU A 1 207 ? 47.011 34.757 48.533 1.00 23.86 237 GLU A C 1
ATOM 1580 O O . GLU A 1 207 ? 45.862 34.530 48.157 1.00 23.97 237 GLU A O 1
ATOM 1586 N N . SER A 1 208 ? 47.974 33.847 48.531 1.00 23.98 238 SER A N 1
ATOM 1587 C CA . SER A 1 208 ? 47.713 32.446 48.265 1.00 23.96 238 SER A CA 1
ATOM 1588 C C . SER A 1 208 ? 48.585 31.649 49.206 1.00 23.74 238 SER A C 1
ATOM 1589 O O . SER A 1 208 ? 49.649 31.157 48.830 1.00 23.91 238 SER A O 1
ATOM 1592 N N . SER A 1 209 ? 48.128 31.541 50.444 1.00 23.55 239 SER A N 1
ATOM 1593 C CA . SER A 1 209 ? 48.931 30.952 51.498 1.00 23.45 239 SER A CA 1
ATOM 1594 C C . SER A 1 209 ? 48.236 29.758 52.156 1.00 23.25 239 SER A C 1
ATOM 1595 O O . SER A 1 209 ? 48.398 29.523 53.352 1.00 23.36 239 SER A O 1
ATOM 1598 N N . ILE A 1 210 ? 47.463 29.000 51.377 1.00 22.97 240 ILE A N 1
ATOM 1599 C CA . ILE A 1 210 ? 46.892 27.749 51.883 1.00 22.67 240 ILE A CA 1
ATOM 1600 C C . ILE A 1 210 ? 47.797 26.582 51.498 1.00 22.48 240 ILE A C 1
ATOM 1601 O O . ILE A 1 210 ? 47.757 26.087 50.371 1.00 22.36 240 ILE A O 1
ATOM 1606 N N . ASP A 1 211 ? 48.620 26.166 52.456 1.00 22.19 241 ASP A N 1
ATOM 1607 C CA . ASP A 1 211 ? 49.594 25.100 52.265 1.00 22.07 241 ASP A CA 1
ATOM 1608 C C . ASP A 1 211 ? 50.015 24.567 53.626 1.00 21.82 241 ASP A C 1
ATOM 1609 O O . ASP A 1 211 ? 49.717 25.181 54.653 1.00 21.44 241 ASP A O 1
ATOM 1614 N N . ALA A 1 212 ? 50.723 23.441 53.617 1.00 21.50 242 ALA A N 1
ATOM 1615 C CA . ALA A 1 212 ? 51.095 22.720 54.835 1.00 21.42 242 ALA A CA 1
ATOM 1616 C C . ALA A 1 212 ? 51.687 23.600 55.932 1.00 21.45 242 ALA A C 1
ATOM 1617 O O . ALA A 1 212 ? 51.180 23.624 57.056 1.00 21.39 242 ALA A O 1
ATOM 1619 N N . LEU A 1 213 ? 52.752 24.326 55.598 1.00 21.51 243 LEU A N 1
ATOM 1620 C CA . LEU A 1 213 ? 53.487 25.098 56.594 1.00 21.64 243 LEU A CA 1
ATOM 1621 C C . LEU A 1 213 ? 52.735 26.339 57.071 1.00 21.49 243 LEU A C 1
ATOM 1622 O O . LEU A 1 213 ? 52.846 26.722 58.236 1.00 21.45 243 LEU A O 1
ATOM 1627 N N . SER A 1 214 ? 51.976 26.960 56.170 1.00 21.34 244 SER A N 1
ATOM 1628 C CA . SER A 1 214 ? 51.145 28.112 56.526 1.00 21.33 244 SER A CA 1
ATOM 1629 C C . SER A 1 214 ? 50.065 27.732 57.531 1.00 21.04 244 SER A C 1
ATOM 1630 O O . SER A 1 214 ? 49.900 28.404 58.554 1.00 21.27 244 SER A O 1
ATOM 1633 N N . VAL A 1 215 ? 49.342 26.653 57.234 1.00 20.62 245 VAL A N 1
ATOM 1634 C CA . VAL A 1 215 ? 48.310 26.129 58.127 1.00 20.28 245 VAL A CA 1
ATOM 1635 C C . VAL A 1 215 ? 48.921 25.701 59.463 1.00 20.32 245 VAL A C 1
ATOM 1636 O O . VAL A 1 215 ? 48.418 26.088 60.516 1.00 20.44 245 VAL A O 1
ATOM 1640 N N . ALA A 1 216 ? 50.013 24.935 59.414 1.00 20.31 246 ALA A N 1
ATOM 1641 C CA . ALA A 1 216 ? 50.711 24.488 60.626 1.00 20.61 246 ALA A CA 1
ATOM 1642 C C . ALA A 1 216 ? 51.255 25.653 61.445 1.00 20.84 246 ALA A C 1
ATOM 1643 O O . ALA A 1 216 ? 51.236 25.617 62.678 1.00 21.04 246 ALA A O 1
ATOM 1645 N N . GLY A 1 217 ? 51.749 26.678 60.752 1.00 21.22 247 GLY A N 1
ATOM 1646 C CA . GLY A 1 217 ? 52.295 27.872 61.393 1.00 21.85 247 GLY A CA 1
ATOM 1647 C C . GLY A 1 217 ? 51.240 28.664 62.142 1.00 22.35 247 GLY A C 1
ATOM 1648 O O . GLY A 1 217 ? 51.419 28.988 63.312 1.00 22.19 247 GLY A O 1
ATOM 1649 N N . PHE A 1 218 ? 50.137 28.976 61.464 1.00 22.83 248 PHE A N 1
ATOM 1650 C CA . PHE A 1 218 ? 49.018 29.678 62.096 1.00 23.54 248 PHE A CA 1
ATOM 1651 C C . PHE A 1 218 ? 48.315 28.852 63.179 1.00 24.16 248 PHE A C 1
ATOM 1652 O O . PHE A 1 218 ? 47.781 29.415 64.139 1.00 24.43 248 PHE A O 1
ATOM 1660 N N . SER A 1 219 ? 48.314 27.528 63.023 1.00 24.79 249 SER A N 1
ATOM 1661 C CA . SER A 1 219 ? 47.784 26.632 64.057 1.00 25.51 249 SER A CA 1
ATOM 1662 C C . SER A 1 219 ? 48.635 26.659 65.324 1.00 26.17 249 SER A C 1
ATOM 1663 O O . SER A 1 219 ? 48.110 26.506 66.430 1.00 26.35 249 SER A O 1
ATOM 1666 N N . ARG A 1 220 ? 49.944 26.842 65.160 1.00 26.87 250 ARG A N 1
ATOM 1667 C CA . ARG A 1 220 ? 50.864 26.869 66.295 1.00 27.59 250 ARG A CA 1
ATOM 1668 C C . ARG A 1 220 ? 50.776 28.201 67.039 1.00 27.67 250 ARG A C 1
ATOM 1669 O O . ARG A 1 220 ? 51.012 28.262 68.247 1.00 27.82 250 ARG A O 1
ATOM 1677 N N . SER A 1 221 ? 50.433 29.261 66.307 1.00 27.93 251 SER A N 1
ATOM 1678 C CA . SER A 1 221 ? 50.144 30.570 66.897 1.00 28.12 251 SER A CA 1
ATOM 1679 C C . SER A 1 221 ? 48.791 30.574 67.614 1.00 27.91 251 SER A C 1
ATOM 1680 O O . SER A 1 221 ? 48.439 31.554 68.278 1.00 28.19 251 SER A O 1
ATOM 1683 N N . ARG A 1 222 ? 48.047 29.474 67.471 1.00 27.46 252 ARG A N 1
ATOM 1684 C CA . ARG A 1 222 ? 46.701 29.319 68.037 1.00 26.98 252 ARG A CA 1
ATOM 1685 C C . ARG A 1 222 ? 45.739 30.368 67.474 1.00 26.37 252 ARG A C 1
ATOM 1686 O O . ARG A 1 222 ? 44.893 30.915 68.186 1.00 26.47 252 ARG A O 1
ATOM 1694 N N . ALA A 1 223 ? 45.876 30.632 66.180 1.00 25.36 253 ALA A N 1
ATOM 1695 C CA . ALA A 1 223 ? 45.100 31.665 65.515 1.00 24.73 253 ALA A CA 1
ATOM 1696 C C . ALA A 1 223 ? 43.929 31.102 64.709 1.00 24.30 253 ALA A C 1
ATOM 1697 O O . ALA A 1 223 ? 43.015 31.847 64.345 1.00 23.92 253 ALA A O 1
ATOM 1699 N N . LEU A 1 224 ? 43.960 29.795 64.442 1.00 23.81 254 LEU A N 1
ATOM 1700 C CA . LEU A 1 224 ? 42.989 29.159 63.542 1.00 23.52 254 LEU A CA 1
ATOM 1701 C C . LEU A 1 224 ? 41.860 28.407 64.240 1.00 23.35 254 LEU A C 1
ATOM 1702 O O . LEU A 1 224 ? 42.028 27.886 65.346 1.00 23.11 254 LEU A O 1
ATOM 1707 N N . SER A 1 225 ? 40.711 28.357 63.566 1.00 23.20 255 SER A N 1
ATOM 1708 C CA . SER A 1 225 ? 39.562 27.557 63.987 1.00 23.16 255 SER A CA 1
ATOM 1709 C C . SER A 1 225 ? 39.889 26.064 63.904 1.00 23.30 255 SER A C 1
ATOM 1710 O O . SER A 1 225 ? 40.444 25.609 62.904 1.00 23.22 255 SER A O 1
ATOM 1713 N N . THR A 1 226 ? 39.543 25.307 64.946 1.00 23.40 256 THR A N 1
ATOM 1714 C CA . THR A 1 226 ? 39.854 23.871 64.997 1.00 23.61 256 THR A CA 1
ATOM 1715 C C . THR A 1 226 ? 38.662 22.950 65.308 1.00 23.62 256 THR A C 1
ATOM 1716 O O . THR A 1 226 ? 38.656 21.788 64.894 1.00 23.68 256 THR A O 1
ATOM 1720 N N . LYS A 1 227 ? 37.666 23.459 66.031 1.00 23.52 257 LYS A N 1
ATOM 1721 C CA . LYS A 1 227 ? 36.570 22.615 66.526 1.00 23.63 257 LYS A CA 1
ATOM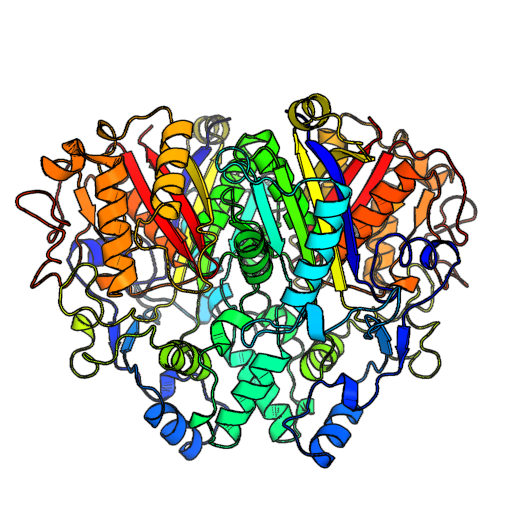 1722 C C . LYS A 1 227 ? 35.388 22.433 65.562 1.00 23.48 257 LYS A C 1
ATOM 1723 O O . LYS A 1 227 ? 34.431 21.722 65.882 1.00 23.47 257 LYS A O 1
ATOM 1729 N N . PHE A 1 228 ? 35.463 23.063 64.391 1.00 23.25 258 PHE A N 1
ATOM 1730 C CA . PHE A 1 228 ? 34.407 22.949 63.384 1.00 23.23 258 PHE A CA 1
ATOM 1731 C C . PHE A 1 228 ? 34.875 22.228 62.120 1.00 23.41 258 PHE A C 1
ATOM 1732 O O . PHE A 1 228 ? 34.344 22.469 61.031 1.00 23.58 258 PHE A O 1
ATOM 1740 N N . ASN A 1 229 ? 35.860 21.343 62.263 1.00 23.53 259 ASN A N 1
ATOM 1741 C CA . ASN A 1 229 ? 36.425 20.624 61.114 1.00 23.83 259 ASN A CA 1
ATOM 1742 C C . ASN A 1 229 ? 35.426 19.710 60.392 1.00 24.11 259 ASN A C 1
ATOM 1743 O O . ASN A 1 229 ? 35.545 19.484 59.182 1.00 24.01 259 ASN A O 1
ATOM 1748 N N . SER A 1 230 ? 34.445 19.202 61.139 1.00 24.38 260 SER A N 1
ATOM 1749 C CA . SER A 1 230 ? 33.379 18.362 60.587 1.00 24.72 260 SER A CA 1
ATOM 1750 C C . SER A 1 230 ? 32.218 19.187 60.021 1.00 24.97 260 SER A C 1
ATOM 1751 O O . SER A 1 230 ? 31.362 18.660 59.303 1.00 25.17 260 SER A O 1
ATOM 1754 N N . SER A 1 231 ? 32.197 20.478 60.349 1.00 25.12 261 SER A N 1
ATOM 1755 C CA . SER A 1 231 ? 31.167 21.400 59.867 1.00 25.28 261 SER A CA 1
ATOM 1756 C C . SER A 1 231 ? 31.799 22.684 59.317 1.00 25.32 261 SER A C 1
ATOM 1757 O O . SER A 1 231 ? 31.632 23.755 59.907 1.00 25.24 261 SER A O 1
ATOM 1760 N N . PRO A 1 232 ? 32.528 22.582 58.184 1.00 25.42 262 PRO A N 1
ATOM 1761 C CA . PRO A 1 232 ? 33.292 23.717 57.643 1.00 25.52 262 PRO A CA 1
ATOM 1762 C C . PRO A 1 232 ? 32.483 25.002 57.414 1.00 25.60 262 PRO A C 1
ATOM 1763 O O . PRO A 1 232 ? 32.982 26.093 57.690 1.00 25.50 262 PRO A O 1
ATOM 1767 N N . GLN A 1 233 ? 31.249 24.869 56.932 1.00 25.82 263 GLN A N 1
ATOM 1768 C CA . GLN A 1 233 ? 30.396 26.025 56.634 1.00 26.10 263 GLN A CA 1
ATOM 1769 C C . GLN A 1 233 ? 30.041 26.846 57.879 1.00 26.01 263 GLN A C 1
ATOM 1770 O O . GLN A 1 233 ? 29.523 27.961 57.773 1.00 26.11 263 GLN A O 1
ATOM 1776 N N . GLU A 1 234 ? 30.334 26.291 59.052 1.00 25.84 264 GLU A N 1
ATOM 1777 C CA . GLU A 1 234 ? 30.050 26.954 60.320 1.00 25.78 264 GLU A CA 1
ATOM 1778 C C . GLU A 1 234 ? 31.314 27.326 61.102 1.00 25.16 264 GLU A C 1
ATOM 1779 O O . GLU A 1 234 ? 31.232 27.752 62.256 1.00 25.12 264 GLU A O 1
ATOM 1785 N N . ALA A 1 235 ? 32.472 27.191 60.455 1.00 24.43 265 ALA A N 1
ATOM 1786 C CA . ALA A 1 235 ? 33.770 27.399 61.103 1.00 23.75 265 ALA A CA 1
ATOM 1787 C C . ALA A 1 235 ? 34.132 28.863 61.338 1.00 23.26 265 ALA A C 1
ATOM 1788 O O . ALA A 1 235 ? 34.776 29.195 62.337 1.00 23.29 265 ALA A O 1
ATOM 1790 N N . SER A 1 236 ? 33.730 29.727 60.410 1.00 22.72 266 SER A N 1
ATOM 1791 C CA . SER A 1 236 ? 34.011 31.157 60.500 1.00 22.02 266 SER A CA 1
ATOM 1792 C C . SER A 1 236 ? 32.745 31.877 60.946 1.00 21.61 266 SER A C 1
ATOM 1793 O O . SER A 1 236 ? 31.751 31.920 60.219 1.00 21.29 266 SER A O 1
ATOM 1796 N N . ARG A 1 237 ? 32.787 32.425 62.157 1.00 21.28 267 ARG A N 1
ATOM 1797 C CA . ARG A 1 237 ? 31.603 33.002 62.788 1.00 20.93 267 ARG A CA 1
ATOM 1798 C C . ARG A 1 237 ? 31.942 34.284 63.551 1.00 20.58 267 ARG A C 1
ATOM 1799 O O . ARG A 1 237 ? 31.954 34.289 64.785 1.00 20.14 267 ARG A O 1
ATOM 1807 N N . PRO A 1 238 ? 32.217 35.382 62.816 1.00 20.23 268 PRO A N 1
ATOM 1808 C CA . PRO A 1 238 ? 32.577 36.635 63.477 1.00 20.12 268 PRO A CA 1
ATOM 1809 C C . PRO A 1 238 ? 31.490 37.100 64.450 1.00 20.00 268 PRO A C 1
ATOM 1810 O O . PRO A 1 238 ? 30.303 37.026 64.129 1.00 20.05 268 PRO A O 1
ATOM 1814 N N . PHE A 1 239 ? 31.911 37.546 65.634 1.00 20.08 269 PHE A N 1
ATOM 1815 C CA . PHE A 1 239 ? 31.021 38.069 66.689 1.00 19.95 269 PHE A CA 1
ATOM 1816 C C . PHE A 1 239 ? 30.156 37.024 67.424 1.00 20.12 269 PHE A C 1
ATOM 1817 O O . PHE A 1 239 ? 29.398 37.378 68.333 1.00 20.07 269 PHE A O 1
ATOM 1825 N N . ASP A 1 240 ? 30.269 35.752 67.037 1.00 20.21 270 ASP A N 1
ATOM 1826 C CA . ASP A 1 240 ? 29.511 34.665 67.673 1.00 20.34 270 ASP A CA 1
ATOM 1827 C C . ASP A 1 240 ? 30.217 34.149 68.927 1.00 20.49 270 ASP A C 1
ATOM 1828 O O . ASP A 1 240 ? 31.440 34.118 68.983 1.00 20.47 270 ASP A O 1
ATOM 1833 N N . CYS A 1 241 ? 29.439 33.731 69.923 1.00 20.82 271 CYS A N 1
ATOM 1834 C CA . CYS A 1 241 ? 29.988 33.232 71.189 1.00 21.24 271 CYS A CA 1
ATOM 1835 C C . CYS A 1 241 ? 30.872 31.991 71.037 1.00 21.33 271 CYS A C 1
ATOM 1836 O O . CYS A 1 241 ? 31.749 31.742 71.867 1.00 21.41 271 CYS A O 1
ATOM 1839 N N . ASP A 1 242 ? 30.640 31.220 69.979 1.00 21.40 272 ASP A N 1
ATOM 1840 C CA . ASP A 1 242 ? 31.373 29.972 69.769 1.00 21.58 272 ASP A CA 1
ATOM 1841 C C . ASP A 1 242 ? 32.539 30.046 68.780 1.00 21.13 272 ASP A C 1
ATOM 1842 O O . ASP A 1 242 ? 33.077 29.010 68.385 1.00 21.11 272 ASP A O 1
ATOM 1847 N N . ARG A 1 243 ? 32.935 31.260 68.400 1.00 20.77 273 ARG A N 1
ATOM 1848 C CA . ARG A 1 243 ? 34.110 31.463 67.545 1.00 20.56 273 ARG A CA 1
ATOM 1849 C C . ARG A 1 243 ? 35.379 30.931 68.224 1.00 20.45 273 ARG A C 1
ATOM 1850 O O . ARG A 1 243 ? 35.518 31.028 69.443 1.00 20.22 273 ARG A O 1
ATOM 1858 N N . ASP A 1 244 ? 36.284 30.351 67.437 1.00 20.32 274 ASP A N 1
ATOM 1859 C CA . ASP A 1 244 ? 37.498 29.741 67.995 1.00 20.29 274 ASP A CA 1
ATOM 1860 C C . ASP A 1 244 ? 38.766 29.959 67.149 1.00 20.17 274 ASP A C 1
ATOM 1861 O O . ASP A 1 244 ? 39.712 29.172 67.218 1.00 20.08 274 ASP A O 1
ATOM 1866 N N . GLY A 1 245 ? 38.779 31.037 66.368 1.00 19.74 275 GLY A N 1
ATOM 1867 C CA . GLY A 1 245 ? 39.924 31.376 65.525 1.00 19.67 275 GLY A CA 1
ATOM 1868 C C . GLY A 1 245 ? 39.480 31.568 64.088 1.00 19.52 275 GLY A C 1
ATOM 1869 O O . GLY A 1 245 ? 38.382 31.152 63.719 1.00 19.40 275 GLY A O 1
ATOM 1870 N N . PHE A 1 246 ? 40.320 32.197 63.271 1.00 19.61 276 PHE A N 1
ATOM 1871 C CA . PHE A 1 246 ? 39.937 32.439 61.881 1.00 19.75 276 PHE A CA 1
ATOM 1872 C C . PHE A 1 246 ? 40.183 31.240 60.959 1.00 19.63 276 PHE A C 1
ATOM 1873 O O . PHE A 1 246 ? 40.847 30.272 61.331 1.00 19.58 276 PHE A O 1
ATOM 1881 N N . VAL A 1 247 ? 39.612 31.318 59.764 1.00 19.63 277 VAL A N 1
ATOM 1882 C CA . VAL A 1 247 ? 39.779 30.300 58.745 1.00 19.66 277 VAL A CA 1
ATOM 1883 C C . VAL A 1 247 ? 40.556 30.961 57.620 1.00 19.76 277 VAL A C 1
ATOM 1884 O O . VAL A 1 247 ? 40.120 31.982 57.095 1.00 19.77 277 VAL A O 1
ATOM 1888 N N . ILE A 1 248 ? 41.714 30.392 57.280 1.00 19.96 278 ILE A N 1
ATOM 1889 C CA . ILE A 1 248 ? 42.578 30.941 56.236 1.00 20.25 278 ILE A CA 1
ATOM 1890 C C . ILE A 1 248 ? 41.851 30.896 54.898 1.00 20.09 278 ILE A C 1
ATOM 1891 O O . ILE A 1 248 ? 41.260 29.880 54.539 1.00 20.10 278 ILE A O 1
ATOM 1896 N N . GLY A 1 249 ? 41.877 32.017 54.187 1.00 20.16 279 GLY A N 1
ATOM 1897 C CA . GLY A 1 249 ? 41.324 32.099 52.840 1.00 20.27 279 GLY A CA 1
ATOM 1898 C C . GLY A 1 249 ? 42.386 32.583 51.873 1.00 20.48 279 GLY A C 1
ATOM 1899 O O . GLY A 1 249 ? 43.506 32.878 52.276 1.00 20.59 279 GLY A O 1
ATOM 1900 N N . GLU A 1 250 ? 42.033 32.671 50.594 1.00 20.80 280 GLU A N 1
ATOM 1901 C CA . GLU A 1 250 ? 42.969 33.122 49.567 1.00 20.93 280 GLU A CA 1
ATOM 1902 C C . GLU A 1 250 ? 42.248 33.947 48.505 1.00 20.86 280 GLU A C 1
ATOM 1903 O O . GLU A 1 250 ? 41.035 33.827 48.332 1.00 20.67 280 GLU A O 1
ATOM 1909 N N . GLY A 1 251 ? 43.004 34.779 47.798 1.00 20.92 281 GLY A N 1
ATOM 1910 C CA . GLY A 1 251 ? 42.464 35.522 46.659 1.00 21.13 281 GLY A CA 1
ATOM 1911 C C . GLY A 1 251 ? 43.110 36.878 46.499 1.00 21.16 281 GLY A C 1
ATOM 1912 O O . GLY A 1 251 ? 44.202 37.123 47.014 1.00 21.30 281 GLY A O 1
ATOM 1913 N N . SER A 1 252 ? 42.427 37.763 45.784 1.00 21.39 282 SER A N 1
ATOM 1914 C CA . SER A 1 252 ? 42.940 39.102 45.526 1.00 21.63 282 SER A CA 1
ATOM 1915 C C . SER A 1 252 ? 41.808 40.094 45.337 1.00 21.44 282 SER A C 1
ATOM 1916 O O . SER A 1 252 ? 40.752 39.755 44.801 1.00 21.27 282 SER A O 1
ATOM 1919 N N . GLY A 1 253 ? 42.048 41.320 45.785 1.00 21.23 283 GLY A N 1
ATOM 1920 C CA . GLY A 1 253 ? 41.171 42.443 45.499 1.00 20.95 283 GLY A CA 1
ATOM 1921 C C . GLY A 1 253 ? 42.012 43.560 44.920 1.00 20.74 283 GLY A C 1
ATOM 1922 O O . GLY A 1 253 ? 43.054 43.914 45.472 1.00 20.75 283 GLY A O 1
ATOM 1923 N N . VAL A 1 254 ? 41.577 44.095 43.788 1.00 20.39 284 VAL A N 1
ATOM 1924 C CA . VAL A 1 254 ? 42.290 45.182 43.135 1.00 20.34 284 VAL A CA 1
ATOM 1925 C C . VAL A 1 254 ? 41.294 46.249 42.687 1.00 20.39 284 VAL A C 1
ATOM 1926 O O . VAL A 1 254 ? 40.252 45.936 42.099 1.00 20.31 284 VAL A O 1
ATOM 1930 N N . ILE A 1 255 ? 41.613 47.505 42.988 1.00 20.29 285 ILE A N 1
ATOM 1931 C CA . ILE A 1 255 ? 40.811 48.634 42.516 1.00 20.33 285 ILE A CA 1
ATOM 1932 C C . ILE A 1 255 ? 41.635 49.594 41.669 1.00 20.28 285 ILE A C 1
ATOM 1933 O O . ILE A 1 255 ? 42.865 49.643 41.782 1.00 20.13 285 ILE A O 1
ATOM 1938 N N . VAL A 1 256 ? 40.948 50.343 40.811 1.00 20.39 286 VAL A N 1
ATOM 1939 C CA . VAL A 1 256 ? 41.568 51.441 40.087 1.00 20.42 286 VAL A CA 1
ATOM 1940 C C . VAL A 1 256 ? 41.203 52.733 40.808 1.00 20.82 286 VAL A C 1
ATOM 1941 O O . VAL A 1 256 ? 40.032 53.114 40.875 1.00 20.96 286 VAL A O 1
ATOM 1945 N N . LEU A 1 257 ? 42.215 53.371 41.383 1.00 20.89 287 LEU A N 1
ATOM 1946 C CA . LEU A 1 257 ? 42.074 54.685 41.978 1.00 21.19 287 LEU A CA 1
ATOM 1947 C C . LEU A 1 257 ? 42.536 55.715 40.962 1.00 21.41 287 LEU A C 1
ATOM 1948 O O . LEU A 1 257 ? 43.495 55.475 40.226 1.00 21.49 287 LEU A O 1
ATOM 1953 N N . GLU A 1 258 ? 41.849 56.851 40.902 1.00 21.80 288 GLU A N 1
ATOM 1954 C CA . GLU A 1 258 ? 42.318 57.954 40.072 1.00 22.19 288 GLU A CA 1
ATOM 1955 C C . GLU A 1 258 ? 41.848 59.319 40.541 1.00 22.24 288 GLU A C 1
ATOM 1956 O O . GLU A 1 258 ? 40.819 59.448 41.205 1.00 22.21 288 GLU A O 1
ATOM 1962 N N . GLU A 1 259 ? 42.637 60.331 40.196 1.00 22.33 289 GLU A N 1
ATOM 1963 C CA . GLU A 1 259 ? 42.332 61.710 40.531 1.00 22.64 289 GLU A CA 1
ATOM 1964 C C . GLU A 1 259 ? 41.000 62.119 39.895 1.00 22.72 289 GLU A C 1
ATOM 1965 O O . GLU A 1 259 ? 40.727 61.798 38.737 1.00 22.51 289 GLU A O 1
ATOM 1971 N N . TYR A 1 260 ? 40.184 62.817 40.681 1.00 22.94 290 TYR A N 1
ATOM 1972 C CA . TYR A 1 260 ? 38.796 63.133 40.339 1.00 23.38 290 TYR A CA 1
ATOM 1973 C C . TYR A 1 260 ? 38.627 63.883 39.011 1.00 23.57 290 TYR A C 1
ATOM 1974 O O . TYR A 1 260 ? 37.788 63.507 38.183 1.00 23.42 290 TYR A O 1
ATOM 1983 N N . GLU A 1 261 ? 39.426 64.925 38.801 1.00 23.83 291 GLU A N 1
ATOM 1984 C CA . GLU A 1 261 ? 39.356 65.700 37.553 1.00 24.31 291 GLU A CA 1
ATOM 1985 C C . GLU A 1 261 ? 39.763 64.869 36.337 1.00 24.40 291 GLU A C 1
ATOM 1986 O O . GLU A 1 261 ? 39.166 64.998 35.265 1.00 24.50 291 GLU A O 1
ATOM 1992 N N . HIS A 1 262 ? 40.776 64.022 36.519 1.00 24.62 292 HIS A N 1
ATOM 1993 C CA . HIS A 1 262 ? 41.228 63.084 35.491 1.00 24.85 292 HIS A CA 1
ATOM 1994 C C . HIS A 1 262 ? 40.095 62.137 35.079 1.00 24.88 292 HIS A C 1
ATOM 1995 O O . HIS A 1 262 ? 39.864 61.915 33.887 1.00 24.70 292 HIS A O 1
ATOM 2002 N N . ALA A 1 263 ? 39.388 61.599 36.074 1.00 24.99 293 ALA A N 1
ATOM 2003 C CA . ALA A 1 263 ? 38.250 60.700 35.845 1.00 25.11 293 ALA A CA 1
ATOM 2004 C C . ALA A 1 263 ? 37.094 61.382 35.112 1.00 25.21 293 ALA A C 1
ATOM 2005 O O . ALA A 1 263 ? 36.510 60.804 34.191 1.00 24.97 293 ALA A O 1
ATOM 2007 N N . LYS A 1 264 ? 36.770 62.608 35.523 1.00 25.48 294 LYS A N 1
ATOM 2008 C CA . LYS A 1 264 ? 35.666 63.363 34.922 1.00 25.72 294 LYS A CA 1
ATOM 2009 C C . LYS A 1 264 ? 35.944 63.740 33.471 1.00 25.79 294 LYS A C 1
ATOM 2010 O O . LYS A 1 264 ? 35.042 63.699 32.632 1.00 25.62 294 LYS A O 1
ATOM 2016 N N . ARG A 1 265 ? 37.196 64.099 33.188 1.00 26.05 295 ARG A N 1
ATOM 2017 C CA . ARG A 1 265 ? 37.633 64.477 31.840 1.00 26.35 295 ARG A CA 1
ATOM 2018 C C . ARG A 1 265 ? 37.384 63.391 30.795 1.00 26.01 295 ARG A C 1
ATOM 2019 O O . ARG A 1 265 ? 36.913 63.683 29.696 1.00 25.87 295 ARG A O 1
ATOM 2027 N N . ARG A 1 266 ? 37.701 62.146 31.146 1.00 25.64 296 ARG A N 1
ATOM 2028 C CA . ARG A 1 266 ? 37.570 61.022 30.218 1.00 25.46 296 ARG A CA 1
ATOM 2029 C C . ARG A 1 266 ? 36.198 60.343 30.269 1.00 25.46 296 ARG A C 1
ATOM 2030 O O . ARG A 1 266 ? 35.961 59.360 29.558 1.00 25.58 296 ARG A O 1
ATOM 2038 N N . GLY A 1 267 ? 35.305 60.868 31.105 1.00 25.33 297 GLY A N 1
ATOM 2039 C CA . GLY A 1 267 ? 33.938 60.360 31.217 1.00 25.32 297 GLY A CA 1
ATOM 2040 C C . GLY A 1 267 ? 33.840 58.990 31.863 1.00 25.39 297 GLY A C 1
ATOM 2041 O O . GLY A 1 267 ? 33.006 58.173 31.474 1.00 25.27 297 GLY A O 1
ATOM 2042 N N . ALA A 1 268 ? 34.694 58.740 32.852 1.00 25.37 298 ALA A N 1
ATOM 2043 C CA . ALA A 1 268 ? 34.709 57.460 33.547 1.00 25.55 298 ALA A CA 1
ATOM 2044 C C . ALA A 1 268 ? 33.600 57.409 34.588 1.00 25.75 298 ALA A C 1
ATOM 2045 O O . ALA A 1 268 ? 33.272 58.423 35.207 1.00 25.79 298 ALA A O 1
ATOM 2047 N N . LYS A 1 269 ? 33.015 56.230 34.775 1.00 25.91 299 LYS A N 1
ATOM 2048 C CA . LYS A 1 269 ? 32.027 56.060 35.828 1.00 26.03 299 LYS A CA 1
ATOM 2049 C C . LYS A 1 269 ? 32.746 55.942 37.165 1.00 25.64 299 LYS A C 1
ATOM 2050 O O . LYS A 1 269 ? 33.801 55.318 37.264 1.00 25.70 299 LYS A O 1
ATOM 2056 N N . ILE A 1 270 ? 32.179 56.578 38.179 1.00 25.33 300 ILE A N 1
ATOM 2057 C CA . ILE A 1 270 ? 32.816 56.666 39.480 1.00 24.97 300 ILE A CA 1
ATOM 2058 C C . ILE A 1 270 ? 31.969 55.939 40.517 1.00 24.86 300 ILE A C 1
ATOM 2059 O O . ILE A 1 270 ? 30.781 56.229 40.675 1.00 24.90 300 ILE A O 1
ATOM 2064 N N . TYR A 1 271 ? 32.586 54.986 41.210 1.00 24.48 301 TYR A N 1
ATOM 2065 C CA . TYR A 1 271 ? 31.908 54.227 42.253 1.00 24.22 301 TYR A CA 1
ATOM 2066 C C . TYR A 1 271 ? 31.742 55.058 43.522 1.00 24.12 301 TYR A C 1
ATOM 2067 O O . TYR A 1 271 ? 30.642 55.155 44.068 1.00 24.09 301 TYR A O 1
ATOM 2076 N N . ALA A 1 272 ? 32.842 55.655 43.976 1.00 23.96 302 ALA A N 1
ATOM 2077 C CA . ALA A 1 272 ? 32.895 56.371 45.248 1.00 24.01 302 ALA A CA 1
ATOM 2078 C C . ALA A 1 272 ? 34.188 57.172 45.345 1.00 24.01 302 ALA A C 1
ATOM 2079 O O . ALA A 1 272 ? 35.077 57.023 44.508 1.00 23.92 302 ALA A O 1
ATOM 2081 N N . GLU A 1 273 ? 34.280 58.021 46.366 1.00 23.96 303 GLU A N 1
ATOM 2082 C CA . GLU A 1 273 ? 35.509 58.730 46.692 1.00 24.05 303 GLU A CA 1
ATOM 2083 C C . GLU A 1 273 ? 36.148 58.067 47.907 1.00 24.10 303 GLU A C 1
ATOM 2084 O O . GLU A 1 273 ? 35.444 57.636 48.824 1.00 23.88 303 GLU A O 1
ATOM 2090 N N . LEU A 1 274 ? 37.474 57.972 47.908 1.00 24.10 304 LEU A N 1
ATOM 2091 C CA . LEU A 1 274 ? 38.200 57.551 49.100 1.00 24.27 304 LEU A CA 1
ATOM 2092 C C . LEU A 1 274 ? 38.541 58.803 49.905 1.00 24.16 304 LEU A C 1
ATOM 2093 O O . LEU A 1 274 ? 39.343 59.629 49.465 1.00 24.12 304 LEU A O 1
ATOM 2098 N N . CYS A 1 275 ? 37.924 58.926 51.079 1.00 24.11 305 CYS A N 1
ATOM 2099 C CA . CYS A 1 275 ? 37.954 60.158 51.871 1.00 24.25 305 CYS A CA 1
ATOM 2100 C C . CYS A 1 275 ? 38.817 60.077 53.121 1.00 23.76 305 CYS A C 1
ATOM 2101 O O . CYS A 1 275 ? 39.192 61.106 53.689 1.00 23.65 305 CYS A O 1
ATOM 2104 N N . GLY A 1 276 ? 39.119 58.860 53.556 1.00 23.38 306 GLY A N 1
ATOM 2105 C CA . GLY A 1 276 ? 39.871 58.669 54.786 1.00 22.96 306 GLY A CA 1
ATOM 2106 C C . GLY A 1 276 ? 40.768 57.456 54.752 1.00 22.62 306 GLY A C 1
ATOM 2107 O O . GLY A 1 276 ? 40.363 56.385 54.298 1.00 22.58 306 GLY A O 1
ATOM 2108 N N . TYR A 1 277 ? 41.993 57.646 55.232 1.00 22.29 307 TYR A N 1
ATOM 2109 C CA . TYR A 1 277 ? 42.977 56.579 55.374 1.00 22.00 307 TYR A CA 1
ATOM 2110 C C . TYR A 1 277 ? 43.628 56.734 56.745 1.00 21.63 307 TYR A C 1
ATOM 2111 O O . TYR A 1 277 ? 44.658 57.393 56.891 1.00 21.59 307 TYR A O 1
ATOM 2120 N N . GLY A 1 278 ? 42.995 56.143 57.753 1.00 21.24 308 GLY A N 1
ATOM 2121 C CA . GLY A 1 278 ? 43.474 56.242 59.125 1.00 21.01 308 GLY A CA 1
ATOM 2122 C C . GLY A 1 278 ? 44.449 55.132 59.433 1.00 20.95 308 GLY A C 1
ATOM 2123 O O . GLY A 1 278 ? 44.186 53.972 59.117 1.00 20.87 308 GLY A O 1
ATOM 2124 N N . MET A 1 279 ? 45.572 55.492 60.052 1.00 20.89 309 MET A N 1
ATOM 2125 C CA . MET A 1 279 ? 46.617 54.532 60.403 1.00 20.84 309 MET A CA 1
ATOM 2126 C C . MET A 1 279 ? 47.002 54.667 61.857 1.00 20.64 309 MET A C 1
ATOM 2127 O O . MET A 1 279 ? 47.070 55.777 62.384 1.00 20.63 309 MET A O 1
ATOM 2132 N N . SER A 1 280 ? 47.268 53.534 62.498 1.00 20.32 310 SER A N 1
ATOM 2133 C CA . SER A 1 280 ? 47.775 53.533 63.864 1.00 20.02 310 SER A CA 1
ATOM 2134 C C . SER A 1 280 ? 48.575 52.272 64.153 1.00 19.94 310 SER A C 1
ATOM 2135 O O . SER A 1 280 ? 48.650 51.359 63.324 1.00 19.43 310 SER A O 1
ATOM 2138 N N . GLY A 1 281 ? 49.173 52.249 65.339 1.00 19.72 311 GLY A N 1
ATOM 2139 C CA . GLY A 1 281 ? 49.829 51.072 65.875 1.00 20.11 311 GLY A CA 1
ATOM 2140 C C . GLY A 1 281 ? 49.342 50.814 67.288 1.00 20.36 311 GLY A C 1
ATOM 2141 O O . GLY A 1 281 ? 49.129 51.756 68.059 1.00 20.26 311 GLY A O 1
ATOM 2142 N N . ASP A 1 282 ? 49.151 49.539 67.619 1.00 20.66 312 ASP A N 1
ATOM 2143 C CA . ASP A 1 282 ? 48.739 49.129 68.962 1.00 21.06 312 ASP A CA 1
ATOM 2144 C C . ASP A 1 282 ? 49.841 49.379 69.986 1.00 21.40 312 ASP A C 1
ATOM 2145 O O . ASP A 1 282 ? 49.562 49.761 71.124 1.00 21.42 312 ASP A O 1
ATOM 2150 N N . ALA A 1 283 ? 51.089 49.151 69.571 1.00 21.86 313 ALA A N 1
ATOM 2151 C CA . ALA A 1 283 ? 52.257 49.220 70.459 1.00 22.51 313 ALA A CA 1
ATOM 2152 C C . ALA A 1 283 ? 52.069 48.351 71.709 1.00 23.00 313 ALA A C 1
ATOM 2153 O O . ALA A 1 283 ? 52.403 48.762 72.823 1.00 23.05 313 ALA A O 1
ATOM 2155 N N . HIS A 1 284 ? 51.539 47.144 71.508 1.00 23.78 314 HIS A N 1
ATOM 2156 C CA . HIS A 1 284 ? 51.111 46.293 72.618 1.00 24.63 314 HIS A CA 1
ATOM 2157 C C . HIS A 1 284 ? 51.722 44.889 72.589 1.00 25.07 314 HIS A C 1
ATOM 2158 O O . HIS A 1 284 ? 52.390 44.477 73.537 1.00 25.10 314 HIS A O 1
ATOM 2165 N N . HIS A 1 285 ? 51.486 44.163 71.500 1.00 25.71 315 HIS A N 1
ATOM 2166 C CA . HIS A 1 285 ? 51.829 42.747 71.419 1.00 26.55 315 HIS A CA 1
ATOM 2167 C C . HIS A 1 285 ? 51.984 42.344 69.956 1.00 27.05 315 HIS A C 1
ATOM 2168 O O . HIS A 1 285 ? 51.347 42.930 69.079 1.00 26.96 315 HIS A O 1
ATOM 2175 N N . ILE A 1 286 ? 52.828 41.347 69.701 1.00 27.70 316 ILE A N 1
ATOM 2176 C CA . ILE A 1 286 ? 53.114 40.892 68.331 1.00 28.47 316 ILE A CA 1
ATOM 2177 C C . ILE A 1 286 ? 51.888 40.361 67.578 1.00 28.79 316 ILE A C 1
ATOM 2178 O O . ILE A 1 286 ? 51.803 40.494 66.352 1.00 28.91 316 ILE A O 1
ATOM 2183 N N . THR A 1 287 ? 50.945 39.775 68.317 1.00 29.27 317 THR A N 1
ATOM 2184 C CA . THR A 1 287 ? 49.787 39.089 67.729 1.00 29.74 317 THR A CA 1
ATOM 2185 C C . THR A 1 287 ? 48.437 39.515 68.322 1.00 29.96 317 THR A C 1
ATOM 2186 O O . THR A 1 287 ? 47.409 39.438 67.646 1.00 30.19 317 THR A O 1
ATOM 2190 N N . GLN A 1 288 ? 48.447 39.953 69.581 1.00 30.12 318 GLN A N 1
ATOM 2191 C CA . GLN A 1 288 ? 47.222 40.308 70.308 1.00 30.29 318 GLN A CA 1
ATOM 2192 C C . GLN A 1 288 ? 46.970 41.818 70.362 1.00 29.91 318 GLN A C 1
ATOM 2193 O O . GLN A 1 288 ? 47.883 42.583 70.683 1.00 29.96 318 GLN A O 1
ATOM 2199 N N . PRO A 1 289 ? 45.727 42.250 70.064 1.00 29.53 319 PRO A N 1
ATOM 2200 C CA . PRO A 1 289 ? 45.337 43.651 70.264 1.00 29.18 319 PRO A CA 1
ATOM 2201 C C . PRO A 1 289 ? 45.151 43.973 71.751 1.00 28.88 319 PRO A C 1
ATOM 2202 O O . PRO A 1 289 ? 44.957 43.052 72.547 1.00 28.81 319 PRO A O 1
ATOM 2206 N N . PRO A 1 290 ? 45.201 45.268 72.127 1.00 28.65 320 PRO A N 1
ATOM 2207 C CA . PRO A 1 290 ? 44.981 45.635 73.531 1.00 28.51 320 PRO A CA 1
ATOM 2208 C C . PRO A 1 290 ? 43.513 45.480 73.914 1.00 28.37 320 PRO A C 1
ATOM 2209 O O . PRO A 1 290 ? 42.641 45.575 73.050 1.00 28.34 320 PRO A O 1
ATOM 2213 N N . GLU A 1 291 ? 43.250 45.247 75.198 1.00 28.18 321 GLU A N 1
ATOM 2214 C CA . GLU A 1 291 ? 41.890 45.038 75.701 1.00 28.11 321 GLU A CA 1
ATOM 2215 C C . GLU A 1 291 ? 40.928 46.163 75.288 1.00 27.68 3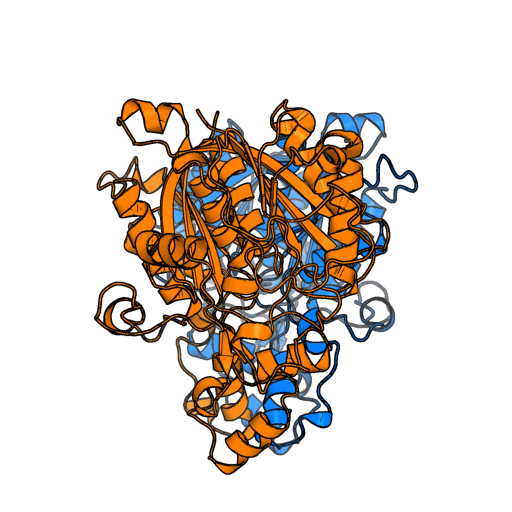21 GLU A C 1
ATOM 2216 O O . GLU A 1 291 ? 39.792 45.897 74.886 1.00 27.68 321 GLU A O 1
ATOM 2222 N N . ASP A 1 292 ? 41.400 47.408 75.368 1.00 27.18 322 ASP A N 1
ATOM 2223 C CA . ASP A 1 292 ? 40.572 48.589 75.086 1.00 26.59 322 ASP A CA 1
ATOM 2224 C C . ASP A 1 292 ? 40.424 48.923 73.596 1.00 25.91 322 ASP A C 1
ATOM 2225 O O . ASP A 1 292 ? 39.614 49.776 73.227 1.00 26.02 322 ASP A O 1
ATOM 2230 N N . GLY A 1 293 ? 41.213 48.262 72.752 1.00 24.99 323 GLY A N 1
ATOM 2231 C CA . GLY A 1 293 ? 41.181 48.500 71.306 1.00 23.95 323 GLY A CA 1
ATOM 2232 C C . GLY A 1 293 ? 41.556 49.912 70.898 1.00 23.36 323 GLY A C 1
ATOM 2233 O O . GLY A 1 293 ? 41.035 50.433 69.910 1.00 23.22 323 GLY A O 1
ATOM 2234 N N . LYS A 1 294 ? 42.466 50.528 71.656 1.00 22.60 324 LYS A N 1
ATOM 2235 C CA . LYS A 1 294 ? 42.897 51.904 71.400 1.00 21.97 324 LYS A CA 1
ATOM 2236 C C . LYS A 1 294 ? 43.404 52.092 69.971 1.00 21.42 324 LYS A C 1
ATOM 2237 O O . LYS A 1 294 ? 43.074 53.084 69.321 1.00 21.30 324 LYS A O 1
ATOM 2243 N N . GLY A 1 295 ? 44.198 51.133 69.493 1.00 20.80 325 GLY A N 1
ATOM 2244 C CA . GLY A 1 295 ? 44.743 51.174 68.140 1.00 20.10 325 GLY A CA 1
ATOM 2245 C C . GLY A 1 295 ? 43.649 51.261 67.096 1.00 19.79 325 GLY A C 1
ATOM 2246 O O . GLY A 1 295 ? 43.709 52.093 66.185 1.00 19.83 325 GLY A O 1
ATOM 2247 N N . ALA A 1 296 ? 42.642 50.401 67.237 1.00 19.37 326 ALA A N 1
ATOM 2248 C CA . ALA A 1 296 ? 41.486 50.401 66.343 1.00 19.06 326 ALA A CA 1
ATOM 2249 C C . ALA A 1 296 ? 40.695 51.711 66.449 1.00 18.74 326 ALA A C 1
ATOM 2250 O O . ALA A 1 296 ? 40.228 52.233 65.439 1.00 18.61 326 ALA A O 1
ATOM 2252 N N . VAL A 1 297 ? 40.564 52.238 67.669 1.00 18.30 327 VAL A N 1
ATOM 2253 C CA . VAL A 1 297 ? 39.921 53.540 67.900 1.00 18.11 327 VAL A CA 1
ATOM 2254 C C . VAL A 1 297 ? 40.662 54.654 67.148 1.00 18.24 327 VAL A C 1
ATOM 2255 O O . VAL A 1 297 ? 40.044 55.452 66.434 1.00 18.18 327 VAL A O 1
ATOM 2259 N N . LEU A 1 298 ? 41.987 54.686 67.298 1.00 18.06 328 LEU A N 1
ATOM 2260 C CA . LEU A 1 298 ? 42.822 55.687 66.636 1.00 18.13 328 LEU A CA 1
ATOM 2261 C C . LEU A 1 298 ? 42.693 55.635 65.118 1.00 18.12 328 LEU A C 1
ATOM 2262 O O . LEU A 1 298 ? 42.530 56.666 64.474 1.00 18.21 328 LEU A O 1
ATOM 2267 N N . ALA A 1 299 ? 42.746 54.430 64.559 1.00 18.22 329 ALA A N 1
ATOM 2268 C CA . ALA A 1 299 ? 42.663 54.240 63.112 1.00 18.47 329 ALA A CA 1
ATOM 2269 C C . ALA A 1 299 ? 41.336 54.742 62.542 1.00 18.62 329 ALA A C 1
ATOM 2270 O O . ALA A 1 299 ? 41.311 55.411 61.504 1.00 18.88 329 ALA A O 1
ATOM 2272 N N . MET A 1 300 ? 40.241 54.411 63.225 1.00 18.79 330 MET A N 1
ATOM 2273 C CA . MET A 1 300 ? 38.899 54.844 62.824 1.00 18.90 330 MET A CA 1
ATOM 2274 C C . MET A 1 300 ? 38.713 56.355 62.988 1.00 18.85 330 MET A C 1
ATOM 2275 O O . MET A 1 300 ? 38.166 57.022 62.105 1.00 18.81 330 MET A O 1
ATOM 2280 N N . THR A 1 301 ? 39.173 56.883 64.120 1.00 18.80 331 THR A N 1
ATOM 2281 C CA . THR A 1 301 ? 39.100 58.313 64.402 1.00 18.99 331 THR A CA 1
ATOM 2282 C C . THR A 1 301 ? 39.871 59.139 63.368 1.00 18.82 331 THR A C 1
ATOM 2283 O O . THR A 1 301 ? 39.398 60.192 62.923 1.00 18.68 331 THR A O 1
ATOM 2287 N N . ARG A 1 302 ? 41.045 58.643 62.984 1.00 18.67 332 ARG A N 1
ATOM 2288 C CA . ARG A 1 302 ? 41.909 59.328 62.024 1.00 18.53 332 ARG A CA 1
ATOM 2289 C C . ARG A 1 302 ? 41.313 59.371 60.620 1.00 18.80 332 ARG A C 1
ATOM 2290 O O . ARG A 1 302 ? 41.415 60.388 59.936 1.00 18.67 332 ARG A O 1
ATOM 2298 N N . ALA A 1 303 ? 40.682 58.273 60.206 1.00 19.18 333 ALA A N 1
ATOM 2299 C CA . ALA A 1 303 ? 39.986 58.214 58.920 1.00 19.70 333 ALA A CA 1
ATOM 2300 C C . ALA A 1 303 ? 38.803 59.188 58.885 1.00 20.18 333 ALA A C 1
ATOM 2301 O O . ALA A 1 303 ? 38.591 59.876 57.885 1.00 20.30 333 ALA A O 1
ATOM 2303 N N . LEU A 1 304 ? 38.050 59.244 59.984 1.00 20.76 334 LEU A N 1
ATOM 2304 C CA . LEU A 1 304 ? 36.942 60.192 60.147 1.00 21.54 334 LEU A CA 1
ATOM 2305 C C . LEU A 1 304 ? 37.406 61.642 60.061 1.00 22.12 334 LEU A C 1
ATOM 2306 O O . LEU A 1 304 ? 36.838 62.443 59.312 1.00 21.87 334 LEU A O 1
ATOM 2311 N N . ARG A 1 305 ? 38.438 61.966 60.841 1.00 22.74 335 ARG A N 1
ATOM 2312 C CA . ARG A 1 305 ? 39.005 63.311 60.893 1.00 23.56 335 ARG A CA 1
ATOM 2313 C C . ARG A 1 305 ? 39.440 63.815 59.512 1.00 23.51 335 ARG A C 1
ATOM 2314 O O . ARG A 1 305 ? 39.194 64.971 59.169 1.00 23.43 335 ARG A O 1
ATOM 2322 N N . GLN A 1 306 ? 40.060 62.935 58.726 1.00 23.54 336 GLN A N 1
ATOM 2323 C CA . GLN A 1 306 ? 40.500 63.258 57.366 1.00 23.64 336 GLN A CA 1
ATOM 2324 C C . GLN A 1 306 ? 39.341 63.574 56.419 1.00 23.96 336 GLN A C 1
ATOM 2325 O O . GLN A 1 306 ? 39.464 64.438 55.546 1.00 23.89 336 GLN A O 1
ATOM 2331 N N . SER A 1 307 ? 38.226 62.865 56.593 1.00 24.17 337 SER A N 1
ATOM 2332 C CA . SER A 1 307 ? 37.056 63.029 55.731 1.00 24.48 337 SER A CA 1
ATOM 2333 C C . SER A 1 307 ? 36.229 64.252 56.117 1.00 24.55 337 SER A C 1
ATOM 2334 O O . SER A 1 307 ? 35.413 64.729 55.327 1.00 24.59 337 SER A O 1
ATOM 2337 N N . GLY A 1 308 ? 36.445 64.747 57.336 1.00 24.64 338 GLY A N 1
ATOM 2338 C CA . GLY A 1 308 ? 35.685 65.869 57.877 1.00 24.88 338 GLY A CA 1
ATOM 2339 C C . GLY A 1 308 ? 34.282 65.467 58.295 1.00 25.03 338 GLY A C 1
ATOM 2340 O O . GLY A 1 308 ? 33.396 66.316 58.409 1.00 25.11 338 GLY A O 1
ATOM 2341 N N . LEU A 1 309 ? 34.086 64.169 58.526 1.00 25.13 339 LEU A N 1
ATOM 2342 C CA . LEU A 1 309 ? 32.782 63.623 58.898 1.00 25.25 339 LEU A CA 1
ATOM 2343 C C . LEU A 1 309 ? 32.715 63.262 60.375 1.00 25.42 339 LEU A C 1
ATOM 2344 O O . LEU A 1 309 ? 33.725 62.893 60.982 1.00 25.50 339 LEU A O 1
ATOM 2349 N N . CYS A 1 310 ? 31.515 63.380 60.939 1.00 25.52 340 CYS A N 1
ATOM 2350 C CA . CYS A 1 310 ? 31.243 62.974 62.314 1.00 25.75 340 CYS A CA 1
ATOM 2351 C C . CYS A 1 310 ? 30.902 61.481 62.353 1.00 25.40 340 CYS A C 1
ATOM 2352 O O . CYS A 1 310 ? 30.461 60.924 61.340 1.00 25.19 340 CYS A O 1
ATOM 2355 N N . PRO A 1 311 ? 31.115 60.824 63.513 1.00 25.20 341 PRO A N 1
ATOM 2356 C CA . PRO A 1 311 ? 30.763 59.408 63.657 1.00 25.04 341 PRO A CA 1
ATOM 2357 C C . PRO A 1 311 ? 29.334 59.087 63.202 1.00 24.93 341 PRO A C 1
ATOM 2358 O O . PRO A 1 311 ? 29.120 58.071 62.534 1.00 24.86 341 PRO A O 1
ATOM 2362 N N . ASN A 1 312 ? 28.382 59.957 63.540 1.00 24.68 342 ASN A N 1
ATOM 2363 C CA . ASN A 1 312 ? 26.969 59.754 63.192 1.00 24.59 342 ASN A CA 1
ATOM 2364 C C . ASN A 1 312 ? 26.659 59.811 61.688 1.00 24.20 342 ASN A C 1
ATOM 2365 O O . ASN A 1 312 ? 25.550 59.472 61.262 1.00 24.12 342 ASN A O 1
ATOM 2370 N N . GLN A 1 313 ? 27.641 60.239 60.897 1.00 23.74 343 GLN A N 1
ATOM 2371 C CA . GLN A 1 313 ? 27.492 60.326 59.444 1.00 23.44 343 GLN A CA 1
ATOM 2372 C C . GLN A 1 313 ? 27.985 59.073 58.717 1.00 23.14 343 GLN A C 1
ATOM 2373 O O . GLN A 1 313 ? 28.020 59.040 57.486 1.00 22.99 343 GLN A O 1
ATOM 2379 N N . ILE A 1 314 ? 28.349 58.044 59.480 1.00 22.88 344 ILE A N 1
ATOM 2380 C CA . ILE A 1 314 ? 28.828 56.786 58.905 1.00 22.64 344 ILE A CA 1
ATOM 2381 C C . ILE A 1 314 ? 27.702 55.756 58.853 1.00 22.48 344 ILE A C 1
ATOM 2382 O O . ILE A 1 314 ? 27.144 55.369 59.880 1.00 22.46 344 ILE A O 1
ATOM 2387 N N . ASP A 1 315 ? 27.377 55.324 57.640 1.00 22.29 345 ASP A N 1
ATOM 2388 C CA . ASP A 1 315 ? 26.249 54.428 57.413 1.00 22.26 345 ASP A CA 1
ATOM 2389 C C . ASP A 1 315 ? 26.595 52.960 57.640 1.00 22.24 345 ASP A C 1
ATOM 2390 O O . ASP A 1 315 ? 25.814 52.227 58.252 1.00 22.45 345 ASP A O 1
ATOM 2395 N N . TYR A 1 316 ? 27.759 52.538 57.146 1.00 22.08 346 TYR A N 1
ATOM 2396 C CA . TYR A 1 316 ? 28.162 51.131 57.207 1.00 21.75 346 TYR A CA 1
ATOM 2397 C C . TYR A 1 316 ? 29.628 50.943 57.598 1.00 21.52 346 TYR A C 1
ATOM 2398 O O . TYR A 1 316 ? 30.508 51.642 57.102 1.00 21.46 346 TYR A O 1
ATOM 2407 N N . VAL A 1 317 ? 29.872 49.999 58.501 1.00 21.21 347 VAL A N 1
ATOM 2408 C CA . VAL A 1 317 ? 31.228 49.610 58.872 1.00 21.00 347 VAL A CA 1
ATOM 2409 C C . VAL A 1 317 ? 31.439 48.131 58.542 1.00 21.06 347 VAL A C 1
ATOM 2410 O O . VAL A 1 317 ? 30.738 47.263 59.063 1.00 20.82 347 VAL A O 1
ATOM 2414 N N . ASN A 1 318 ? 32.385 47.853 57.650 1.00 21.06 348 ASN A N 1
ATOM 2415 C CA . ASN A 1 318 ? 32.826 46.486 57.423 1.00 21.18 348 ASN A CA 1
ATOM 2416 C C . ASN A 1 318 ? 33.955 46.185 58.403 1.00 21.23 348 ASN A C 1
ATOM 2417 O O . ASN A 1 318 ? 35.088 46.633 58.215 1.00 21.28 348 ASN A O 1
ATOM 2422 N N . ALA A 1 319 ? 33.627 45.451 59.465 1.00 21.39 349 ALA A N 1
ATOM 2423 C CA . ALA A 1 319 ? 34.565 45.162 60.554 1.00 21.43 349 ALA A CA 1
ATOM 2424 C C . ALA A 1 319 ? 35.676 44.213 60.120 1.00 21.70 349 ALA A C 1
ATOM 2425 O O . ALA A 1 319 ? 35.513 43.451 59.159 1.00 21.85 349 ALA A O 1
ATOM 2427 N N . HIS A 1 320 ? 36.815 44.273 60.809 1.00 21.62 350 HIS A N 1
ATOM 2428 C CA . HIS A 1 320 ? 37.909 43.340 60.540 1.00 21.53 350 HIS A CA 1
ATOM 2429 C C . HIS A 1 320 ? 37.564 41.946 61.045 1.00 21.46 350 HIS A C 1
ATOM 2430 O O . HIS A 1 320 ? 37.921 40.949 60.412 1.00 21.54 350 HIS A O 1
ATOM 2437 N N . ALA A 1 321 ? 36.858 41.911 62.177 1.00 21.22 351 ALA A N 1
ATOM 2438 C CA . ALA A 1 321 ? 36.482 40.691 62.905 1.00 21.15 351 ALA A CA 1
ATOM 2439 C C . ALA A 1 321 ? 36.680 39.389 62.131 1.00 21.05 351 ALA A C 1
ATOM 2440 O O . ALA A 1 321 ? 35.941 39.082 61.190 1.00 20.78 351 ALA A O 1
ATOM 2442 N N . THR A 1 322 ? 37.679 38.629 62.573 1.00 21.09 352 THR A N 1
ATOM 2443 C CA . THR A 1 322 ? 38.158 37.435 61.886 1.00 21.02 352 THR A CA 1
ATOM 2444 C C . THR A 1 322 ? 37.570 36.135 62.437 1.00 21.11 352 THR A C 1
ATOM 2445 O O . THR A 1 322 ? 37.873 35.059 61.924 1.00 21.06 352 THR A O 1
ATOM 2449 N N . SER A 1 323 ? 36.727 36.245 63.466 1.00 21.08 353 SER A N 1
ATOM 2450 C CA . SER A 1 323 ? 36.155 35.093 64.190 1.00 21.05 353 SER A CA 1
ATOM 2451 C C . SER A 1 323 ? 37.087 34.605 65.308 1.00 21.18 353 SER A C 1
ATOM 2452 O O . SER A 1 323 ? 37.240 33.399 65.528 1.00 21.15 353 SER A O 1
ATOM 2455 N N A THR A 1 324 ? 37.700 35.558 66.006 0.50 21.28 354 THR A N 1
ATOM 2456 N N B THR A 1 324 ? 37.691 35.562 66.012 0.50 21.17 354 THR A N 1
ATOM 2457 C CA A THR A 1 324 ? 38.594 35.254 67.119 0.50 21.41 354 THR A CA 1
ATOM 2458 C CA B THR A 1 324 ? 38.619 35.289 67.108 0.50 21.16 354 THR A CA 1
ATOM 2459 C C A THR A 1 324 ? 38.018 35.803 68.420 0.50 21.41 354 THR A C 1
ATOM 2460 C C B THR A 1 324 ? 38.019 35.812 68.421 0.50 21.30 354 THR A C 1
ATOM 2461 O O A THR A 1 324 ? 37.551 36.944 68.454 0.50 21.40 354 THR A O 1
ATOM 2462 O O B THR A 1 324 ? 37.532 36.944 68.460 0.50 21.28 354 THR A O 1
ATOM 2469 N N . PRO A 1 325 ? 38.033 34.985 69.492 1.00 21.37 355 PRO A N 1
ATOM 2470 C CA . PRO A 1 325 ? 37.477 35.376 70.800 1.00 21.55 355 PRO A CA 1
ATOM 2471 C C . PRO A 1 325 ? 37.875 36.769 71.297 1.00 21.79 355 PRO A C 1
ATOM 2472 O O . PRO A 1 325 ? 36.995 37.575 71.606 1.00 21.91 355 PRO A O 1
ATOM 2476 N N . ILE A 1 326 ? 39.175 37.050 71.365 1.00 21.96 356 ILE A N 1
ATOM 2477 C CA . ILE A 1 326 ? 39.653 38.344 71.867 1.00 22.08 356 ILE A CA 1
ATOM 2478 C C . ILE A 1 326 ? 39.470 39.437 70.811 1.00 21.90 356 ILE A C 1
ATOM 2479 O O . ILE A 1 326 ? 38.853 40.469 71.079 1.00 21.83 356 ILE A O 1
ATOM 2484 N N . GLY A 1 327 ? 39.982 39.181 69.611 1.00 21.92 357 GLY A N 1
ATOM 2485 C CA . GLY A 1 327 ? 39.976 40.152 68.518 1.00 21.91 357 GLY A CA 1
ATOM 2486 C C . GLY A 1 327 ? 38.633 40.782 68.208 1.00 21.78 357 GLY A C 1
ATOM 2487 O O . GLY A 1 327 ? 38.533 42.005 68.099 1.00 21.79 357 GLY A O 1
ATOM 2488 N N . ASP A 1 328 ? 37.603 39.949 68.061 1.00 21.56 358 ASP A N 1
ATOM 2489 C CA . ASP A 1 328 ? 36.269 40.426 67.679 1.00 21.45 358 ASP A CA 1
ATOM 2490 C C . ASP A 1 328 ? 35.663 41.331 68.748 1.00 21.32 358 ASP A C 1
ATOM 2491 O O . ASP A 1 328 ? 35.072 42.365 68.429 1.00 21.40 358 ASP A O 1
ATOM 2496 N N . ALA A 1 329 ? 35.821 40.927 70.007 1.00 21.01 359 ALA A N 1
ATOM 2497 C CA . ALA A 1 329 ? 35.331 41.683 71.156 1.00 20.89 359 ALA A CA 1
ATOM 2498 C C . ALA A 1 329 ? 36.017 43.043 71.272 1.00 20.84 359 ALA A C 1
ATOM 2499 O O . ALA A 1 329 ? 35.364 44.053 71.549 1.00 21.18 359 ALA A O 1
ATOM 2501 N N . VAL A 1 330 ? 37.332 43.058 71.062 1.00 20.67 360 VAL A N 1
ATOM 2502 C CA . VAL A 1 330 ? 38.124 44.288 71.101 1.00 20.41 360 VAL A CA 1
ATOM 2503 C C . VAL A 1 330 ? 37.635 45.285 70.048 1.00 20.20 360 VAL A C 1
ATOM 2504 O O . VAL A 1 330 ? 37.425 46.459 70.351 1.00 20.22 360 VAL A O 1
ATOM 2508 N N . GLU A 1 331 ? 37.428 44.816 68.820 1.00 19.98 361 GLU A N 1
ATOM 2509 C CA . GLU A 1 331 ? 36.931 45.693 67.764 1.00 19.96 361 GLU A CA 1
ATOM 2510 C C . GLU A 1 331 ? 35.514 46.186 68.071 1.00 19.84 361 GLU A C 1
ATOM 2511 O O . GLU A 1 331 ? 35.214 47.363 67.873 1.00 20.06 361 GLU A O 1
ATOM 2517 N N . ALA A 1 332 ? 34.656 45.289 68.558 1.00 19.82 362 ALA A N 1
ATOM 2518 C CA . ALA A 1 332 ? 33.294 45.652 68.957 1.00 20.07 362 ALA A CA 1
ATOM 2519 C C . ALA A 1 332 ? 33.319 46.767 70.001 1.00 20.35 362 ALA A C 1
ATOM 2520 O O . ALA A 1 332 ? 32.565 47.736 69.905 1.00 20.32 362 ALA A O 1
ATOM 2522 N N . ARG A 1 333 ? 34.203 46.616 70.986 1.00 20.59 363 ARG A N 1
ATOM 2523 C CA . ARG A 1 333 ? 34.429 47.618 72.025 1.00 21.12 363 ARG A CA 1
ATOM 2524 C C . ARG A 1 333 ? 34.890 48.944 71.412 1.00 21.09 363 ARG A C 1
ATOM 2525 O O . ARG A 1 333 ? 34.420 50.016 71.799 1.00 21.12 363 ARG A O 1
ATOM 2533 N N . ALA A 1 334 ? 35.796 48.854 70.440 1.00 21.26 364 ALA A N 1
ATOM 2534 C CA . ALA A 1 334 ? 36.331 50.019 69.740 1.00 21.47 364 ALA A CA 1
ATOM 2535 C C . ALA A 1 334 ? 35.273 50.733 68.893 1.00 21.70 364 ALA A C 1
ATOM 2536 O O . ALA A 1 334 ? 35.248 51.965 68.839 1.00 21.56 364 ALA A O 1
ATOM 2538 N N . ILE A 1 335 ? 34.406 49.957 68.239 1.00 21.92 365 ILE A N 1
ATOM 2539 C CA . ILE A 1 335 ? 33.285 50.512 67.472 1.00 22.20 365 ILE A CA 1
ATOM 2540 C C . ILE A 1 335 ? 32.308 51.249 68.400 1.00 22.51 365 ILE A C 1
ATOM 2541 O O . ILE A 1 335 ? 31.792 52.311 68.046 1.00 22.66 365 ILE A O 1
ATOM 2546 N N . LYS A 1 336 ? 32.078 50.693 69.588 1.00 22.89 366 LYS A N 1
ATOM 2547 C CA . LYS A 1 336 ? 31.282 51.362 70.620 1.00 23.34 366 LYS A CA 1
ATOM 2548 C C . LYS A 1 336 ? 31.895 52.682 71.074 1.00 23.42 366 LYS A C 1
ATOM 2549 O O . LYS A 1 336 ? 31.172 53.644 71.330 1.00 23.58 366 LYS A O 1
ATOM 2555 N N . THR A 1 337 ? 33.221 52.721 71.183 1.00 23.64 367 THR A N 1
ATOM 2556 C CA . THR A 1 337 ? 33.933 53.919 71.638 1.00 23.91 367 THR A CA 1
ATOM 2557 C C . THR A 1 337 ? 33.906 55.037 70.587 1.00 23.95 367 THR A C 1
ATOM 2558 O O . THR A 1 337 ? 33.731 56.209 70.920 1.00 23.91 367 THR A O 1
ATOM 2562 N N . VAL A 1 338 ? 34.063 54.665 69.321 1.00 24.16 368 VAL A N 1
ATOM 2563 C CA . VAL A 1 338 ? 34.116 55.638 68.233 1.00 24.36 368 VAL A CA 1
ATOM 2564 C C . VAL A 1 338 ? 32.733 56.207 67.901 1.00 24.81 368 VAL A C 1
ATOM 2565 O O . VAL A 1 338 ? 32.586 57.409 67.671 1.00 24.73 368 VAL A O 1
ATOM 2569 N N . PHE A 1 339 ? 31.725 55.343 67.888 1.00 25.21 369 PHE A N 1
ATOM 2570 C CA . PHE A 1 339 ? 30.398 55.734 67.426 1.00 25.75 369 PHE A CA 1
ATOM 2571 C C . PHE A 1 339 ? 29.383 55.961 68.555 1.00 26.20 369 PHE A C 1
ATOM 2572 O O . PHE A 1 339 ? 28.325 56.551 68.329 1.00 26.43 369 PHE A O 1
ATOM 2580 N N . SER A 1 340 ? 29.731 55.519 69.764 1.00 26.73 370 SER A N 1
ATOM 2581 C CA . SER A 1 340 ? 28.879 55.640 70.958 1.00 27.36 370 SER A CA 1
ATOM 2582 C C . SER A 1 340 ? 27.375 55.542 70.668 1.00 27.68 370 SER A C 1
ATOM 2583 O O . SER A 1 340 ? 26.890 54.475 70.289 1.00 27.84 370 SER A O 1
ATOM 2586 N N . GLU A 1 341 ? 26.656 56.654 70.822 1.00 28.12 371 GLU A N 1
ATOM 2587 C CA . GLU A 1 341 ? 25.195 56.682 70.677 1.00 28.59 371 GLU A CA 1
ATOM 2588 C C . GLU A 1 341 ? 24.729 56.220 69.290 1.00 28.55 371 GLU A C 1
ATOM 2589 O O . GLU A 1 341 ? 23.699 55.557 69.166 1.00 28.47 371 GLU A O 1
ATOM 2595 N N . HIS A 1 342 ? 25.503 56.564 68.260 1.00 28.57 372 HIS A N 1
ATOM 2596 C CA . HIS A 1 342 ? 25.214 56.165 66.878 1.00 28.58 372 HIS A CA 1
ATOM 2597 C C . HIS A 1 342 ? 25.235 54.644 66.705 1.00 28.72 372 HIS A C 1
ATOM 2598 O O . HIS A 1 342 ? 24.515 54.098 65.867 1.00 28.70 372 HIS A O 1
ATOM 2605 N N . ALA A 1 343 ? 26.054 53.972 67.513 1.00 28.88 373 ALA A N 1
ATOM 2606 C CA . ALA A 1 343 ? 26.177 52.516 67.474 1.00 28.95 373 ALA A CA 1
ATOM 2607 C C . ALA A 1 343 ? 25.233 51.815 68.450 1.00 29.05 373 ALA A C 1
ATOM 2608 O O . ALA A 1 343 ? 24.592 50.824 68.090 1.00 29.08 373 ALA A O 1
ATOM 2610 N N . THR A 1 344 ? 25.156 52.332 69.678 1.00 28.97 374 THR A N 1
ATOM 2611 C CA . THR A 1 344 ? 24.371 51.704 70.748 1.00 29.02 374 THR A CA 1
ATOM 2612 C C . THR A 1 344 ? 22.857 51.841 70.567 1.00 28.90 374 THR A C 1
ATOM 2613 O O . THR A 1 344 ? 22.090 51.117 71.204 1.00 29.07 374 THR A O 1
ATOM 2617 N N . SER A 1 345 ? 22.434 52.770 69.710 1.00 28.69 375 SER A N 1
ATOM 2618 C CA . SER A 1 345 ? 21.014 52.956 69.401 1.00 28.30 375 SER A CA 1
ATOM 2619 C C . SER A 1 345 ? 20.549 52.013 68.290 1.00 28.04 375 SER A C 1
ATOM 2620 O O . SER A 1 345 ? 19.348 51.858 68.062 1.00 28.17 375 SER A O 1
ATOM 2623 N N . GLY A 1 346 ? 21.505 51.394 67.604 1.00 27.64 376 GLY A N 1
ATOM 2624 C CA . GLY A 1 346 ? 21.209 50.479 66.508 1.00 27.11 376 GLY A CA 1
ATOM 2625 C C . GLY A 1 346 ? 21.164 51.149 65.147 1.00 26.73 376 GLY A C 1
ATOM 2626 O O . GLY A 1 346 ? 20.842 50.505 64.147 1.00 26.85 376 GLY A O 1
ATOM 2627 N N . THR A 1 347 ? 21.491 52.441 65.112 1.00 26.21 377 THR A N 1
ATOM 2628 C CA . THR A 1 347 ? 21.503 53.216 63.870 1.00 25.70 377 THR A CA 1
ATOM 2629 C C . THR A 1 347 ? 22.635 52.773 62.940 1.00 25.37 377 THR A C 1
ATOM 2630 O O . THR A 1 347 ? 22.431 52.637 61.732 1.00 25.44 377 THR A O 1
ATOM 2634 N N . LEU A 1 348 ? 23.821 52.550 63.507 1.00 24.78 378 LEU A N 1
ATOM 2635 C CA . LEU A 1 348 ? 24.976 52.114 62.725 1.00 24.21 378 LEU A CA 1
ATOM 2636 C C . LEU A 1 348 ? 24.830 50.666 62.267 1.00 23.73 378 LEU A C 1
ATOM 2637 O O . LEU A 1 348 ? 24.581 49.769 63.079 1.00 23.75 378 LEU A O 1
ATOM 2642 N N . ALA A 1 349 ? 24.981 50.455 60.962 1.00 23.07 379 ALA A N 1
ATOM 2643 C CA . ALA A 1 349 ? 25.030 49.115 60.393 1.00 22.43 379 ALA A CA 1
ATOM 2644 C C . ALA A 1 349 ? 26.476 48.652 60.339 1.00 21.97 379 ALA A C 1
ATOM 2645 O O . ALA A 1 349 ? 27.344 49.374 59.851 1.00 21.71 379 ALA A O 1
ATOM 2647 N N . PHE A 1 350 ? 26.737 47.457 60.858 1.00 21.43 380 PHE A N 1
ATOM 2648 C CA . PHE A 1 350 ? 28.067 46.869 60.756 1.00 21.05 380 PHE A CA 1
ATOM 2649 C C . PHE A 1 350 ? 28.023 45.352 60.642 1.00 20.92 380 PHE A C 1
ATOM 2650 O O . PHE A 1 350 ? 27.127 44.702 61.178 1.00 20.92 380 PHE A O 1
ATOM 2658 N N . SER A 1 351 ? 28.994 44.805 59.916 1.00 20.77 381 SER A N 1
ATOM 2659 C CA . SER A 1 351 ? 29.114 43.367 59.729 1.00 20.59 381 SER A CA 1
ATOM 2660 C C . SER A 1 351 ? 30.554 42.996 59.425 1.00 20.37 381 SER A C 1
ATOM 2661 O O . SER A 1 351 ? 31.355 43.853 59.047 1.00 20.62 381 SER A O 1
ATOM 2664 N N . SER A 1 352 ? 30.878 41.719 59.608 1.00 20.19 382 SER A N 1
ATOM 2665 C CA . SER A 1 352 ? 32.111 41.153 59.079 1.00 19.90 382 SER A CA 1
ATOM 2666 C C . SER A 1 352 ? 31.768 40.125 58.010 1.00 19.66 382 SER A C 1
ATOM 2667 O O . SER A 1 352 ? 30.917 39.259 58.224 1.00 19.51 382 SER A O 1
ATOM 2670 N N . THR A 1 353 ? 32.434 40.228 56.864 1.00 19.44 383 THR A N 1
ATOM 2671 C CA . THR A 1 353 ? 32.171 39.340 55.734 1.00 19.31 383 THR A CA 1
ATOM 2672 C C . THR A 1 353 ? 33.095 38.115 55.726 1.00 19.64 383 THR A C 1
ATOM 2673 O O . THR A 1 353 ? 33.056 37.299 54.797 1.00 19.57 383 THR A O 1
ATOM 2677 N N . LYS A 1 354 ? 33.900 37.978 56.778 1.00 19.82 384 LYS A N 1
ATOM 2678 C CA . LYS A 1 354 ? 34.861 36.877 56.893 1.00 20.36 384 LYS A CA 1
ATOM 2679 C C . LYS A 1 354 ? 34.219 35.516 57.187 1.00 20.60 384 LYS A C 1
ATOM 2680 O O . LYS A 1 354 ? 34.858 34.477 57.015 1.00 20.80 384 LYS A O 1
ATOM 2686 N N . GLY A 1 355 ? 32.965 35.519 57.629 1.00 20.93 385 GLY A N 1
ATOM 2687 C CA . GLY A 1 355 ? 32.194 34.279 57.734 1.00 21.24 385 GLY A CA 1
ATOM 2688 C C . GLY A 1 355 ? 32.025 33.616 56.373 1.00 21.39 385 GLY A C 1
ATOM 2689 O O . GLY A 1 355 ? 31.963 32.390 56.279 1.00 21.57 385 GLY A O 1
ATOM 2690 N N . ALA A 1 356 ? 31.974 34.438 55.324 1.00 21.36 386 ALA A N 1
ATOM 2691 C CA . ALA A 1 356 ? 31.754 33.984 53.947 1.00 21.43 386 ALA A CA 1
ATOM 2692 C C . ALA A 1 356 ? 33.047 33.740 53.159 1.00 21.57 386 ALA A C 1
ATOM 2693 O O . ALA A 1 356 ? 33.179 32.728 52.466 1.00 21.56 386 ALA A O 1
ATOM 2695 N N . THR A 1 357 ? 33.987 34.677 53.258 1.00 21.76 387 THR A N 1
ATOM 2696 C CA . THR A 1 357 ? 35.228 34.624 52.485 1.00 21.73 387 THR A CA 1
ATOM 2697 C C . THR A 1 357 ? 36.364 33.927 53.225 1.00 21.83 387 THR A C 1
ATOM 2698 O O . THR A 1 357 ? 37.332 33.491 52.607 1.00 21.83 387 THR A O 1
ATOM 2702 N N . GLY A 1 358 ? 36.249 33.834 54.548 1.00 21.92 388 GLY A N 1
ATOM 2703 C CA . GLY A 1 358 ? 37.389 33.470 55.381 1.00 21.86 388 GLY A CA 1
ATOM 2704 C C . GLY A 1 358 ? 38.322 34.665 55.514 1.00 22.10 388 GLY A C 1
ATOM 2705 O O . GLY A 1 358 ? 38.018 35.765 55.029 1.00 21.96 388 GLY A O 1
ATOM 2706 N N . HIS A 1 359 ? 39.460 34.456 56.168 1.00 22.13 389 HIS A N 1
ATOM 2707 C CA . HIS A 1 359 ? 40.465 35.503 56.309 1.00 22.40 389 HIS A CA 1
ATOM 2708 C C . HIS A 1 359 ? 41.430 35.478 55.122 1.00 22.61 389 HIS A C 1
ATOM 2709 O O . HIS A 1 359 ? 42.305 34.608 55.040 1.00 22.71 389 HIS A O 1
ATOM 2716 N N . LEU A 1 360 ? 41.271 36.434 54.207 1.00 22.94 390 LEU A N 1
ATOM 2717 C CA . LEU A 1 360 ? 42.103 36.491 52.998 1.00 23.16 390 LEU A CA 1
ATOM 2718 C C . LEU A 1 360 ? 43.487 37.096 53.246 1.00 23.28 390 LEU A C 1
ATOM 2719 O O . LEU A 1 360 ? 44.237 37.353 52.300 1.00 23.24 390 LEU A O 1
ATOM 2724 N N . LEU A 1 361 ? 43.806 37.325 54.520 1.00 23.31 391 LEU A N 1
ATOM 2725 C CA . LEU A 1 361 ? 45.131 37.761 54.964 1.00 23.38 391 LEU A CA 1
ATOM 2726 C C . LEU A 1 361 ? 45.576 39.067 54.289 1.00 23.57 391 LEU A C 1
ATOM 2727 O O . LEU A 1 361 ? 44.970 40.111 54.520 1.00 23.82 391 LEU A O 1
ATOM 2732 N N . GLY A 1 362 ? 46.615 39.010 53.458 1.00 23.68 392 GLY A N 1
ATOM 2733 C CA . GLY A 1 362 ? 47.101 40.190 52.730 1.00 23.91 392 GLY A CA 1
ATOM 2734 C C . GLY A 1 362 ? 46.101 40.792 51.759 1.00 23.93 392 GLY A C 1
ATOM 2735 O O . GLY A 1 362 ? 46.201 41.971 51.409 1.00 24.33 392 GLY A O 1
ATOM 2736 N N . ALA A 1 363 ? 45.137 39.985 51.318 1.00 23.70 393 ALA A N 1
ATOM 2737 C CA . ALA A 1 363 ? 44.106 40.447 50.393 1.00 23.45 393 ALA A CA 1
ATOM 2738 C C . ALA A 1 363 ? 42.830 40.918 51.094 1.00 23.23 393 ALA A C 1
ATOM 2739 O O . ALA A 1 363 ? 41.968 41.535 50.466 1.00 23.31 393 ALA A O 1
ATOM 2741 N N . ALA A 1 364 ? 42.719 40.630 52.390 1.00 22.91 394 ALA A N 1
ATOM 2742 C CA . ALA A 1 364 ? 41.512 40.921 53.170 1.00 22.64 394 ALA A CA 1
ATOM 2743 C C . ALA A 1 364 ? 41.087 42.386 53.102 1.00 22.51 394 ALA A C 1
ATOM 2744 O O . ALA A 1 364 ? 39.920 42.685 52.841 1.00 22.42 394 ALA A O 1
ATOM 2746 N N . GLY A 1 365 ? 42.040 43.291 53.327 1.00 22.21 395 GLY A N 1
ATOM 2747 C CA . GLY A 1 365 ? 41.766 44.725 53.345 1.00 21.74 395 GLY A CA 1
ATOM 2748 C C . GLY A 1 365 ? 41.295 45.265 52.007 1.00 21.59 395 GLY A C 1
ATOM 2749 O O . GLY A 1 365 ? 40.523 46.220 51.959 1.00 21.42 395 GLY A O 1
ATOM 2750 N N . ALA A 1 366 ? 41.759 44.645 50.925 1.00 21.35 396 ALA A N 1
ATOM 2751 C CA . ALA A 1 366 ? 41.417 45.078 49.572 1.00 21.48 396 ALA A CA 1
ATOM 2752 C C . ALA A 1 366 ? 40.054 44.557 49.148 1.00 21.52 396 ALA A C 1
ATOM 2753 O O . ALA A 1 366 ? 39.244 45.296 48.584 1.00 21.75 396 ALA A O 1
ATOM 2755 N N . VAL A 1 367 ? 39.819 43.274 49.407 1.00 21.50 397 VAL A N 1
ATOM 2756 C CA . VAL A 1 367 ? 38.536 42.636 49.123 1.00 21.45 397 VAL A CA 1
ATOM 2757 C C . VAL A 1 367 ? 37.406 43.326 49.906 1.00 21.33 397 VAL A C 1
ATOM 2758 O O . VAL A 1 367 ? 36.339 43.613 49.363 1.00 21.10 397 VAL A O 1
ATOM 2762 N N . GLU A 1 368 ? 37.666 43.621 51.174 1.00 21.11 398 GLU A N 1
ATOM 2763 C CA . GLU A 1 368 ? 36.652 44.209 52.038 1.00 21.02 398 GLU A CA 1
ATOM 2764 C C . GLU A 1 368 ? 36.425 45.701 51.767 1.00 20.95 398 GLU A C 1
ATOM 2765 O O . GLU A 1 368 ? 35.344 46.227 52.045 1.00 21.25 398 GLU A O 1
ATOM 2771 N N . ALA A 1 369 ? 37.429 46.370 51.197 1.00 20.54 399 ALA A N 1
ATOM 2772 C CA . ALA A 1 369 ? 37.255 47.733 50.700 1.00 20.08 399 ALA A CA 1
ATOM 2773 C C . ALA A 1 369 ? 36.322 47.726 49.491 1.00 19.94 399 ALA A C 1
ATOM 2774 O O . ALA A 1 369 ? 35.481 48.609 49.343 1.00 20.20 399 ALA A O 1
ATOM 2776 N N . ILE A 1 370 ? 36.476 46.720 48.634 1.00 19.51 400 ILE A N 1
ATOM 2777 C CA . ILE A 1 370 ? 35.582 46.523 47.493 1.00 19.14 400 ILE A CA 1
ATOM 2778 C C . ILE A 1 370 ? 34.141 46.291 47.959 1.00 19.06 400 ILE A C 1
ATOM 2779 O O . ILE A 1 370 ? 33.208 46.881 47.410 1.00 18.74 400 ILE A O 1
ATOM 2784 N N . PHE A 1 371 ? 33.968 45.458 48.988 1.00 18.93 401 PHE A N 1
ATOM 2785 C CA . PHE A 1 371 ? 32.648 45.226 49.580 1.00 18.99 401 PHE A CA 1
ATOM 2786 C C . PHE A 1 371 ? 32.028 46.529 50.093 1.00 19.07 401 PHE A C 1
ATOM 2787 O O . PHE A 1 371 ? 30.828 46.759 49.920 1.00 19.23 401 PHE A O 1
ATOM 2795 N N . SER A 1 372 ? 32.853 47.370 50.716 1.00 19.13 402 SER A N 1
ATOM 2796 C CA . SER A 1 372 ? 32.424 48.673 51.229 1.00 19.26 402 SER A CA 1
ATOM 2797 C C . SER A 1 372 ? 32.029 49.642 50.107 1.00 19.30 402 SER A C 1
ATOM 2798 O O . SER A 1 372 ? 31.029 50.353 50.220 1.00 19.22 402 SER A O 1
ATOM 2801 N N . ILE A 1 373 ? 32.816 49.657 49.033 1.00 19.59 403 ILE A N 1
ATOM 2802 C CA . ILE A 1 373 ? 32.509 50.459 47.839 1.00 19.84 403 ILE A CA 1
ATOM 2803 C C . ILE A 1 373 ? 31.210 49.977 47.193 1.00 20.10 403 ILE A C 1
ATOM 2804 O O . ILE A 1 373 ? 30.390 50.789 46.750 1.00 20.54 403 ILE A O 1
ATOM 2809 N N . LEU A 1 374 ? 31.027 48.658 47.146 1.00 20.21 404 LEU A N 1
ATOM 2810 C CA . LEU A 1 374 ? 29.819 48.059 46.564 1.00 20.18 404 LEU A CA 1
ATOM 2811 C C . LEU A 1 374 ? 28.569 48.306 47.411 1.00 20.00 404 LEU A C 1
ATOM 2812 O O . LEU A 1 374 ? 27.468 48.424 46.875 1.00 19.85 404 LEU A O 1
ATOM 2817 N N . ALA A 1 375 ? 28.753 48.377 48.729 1.00 19.95 405 ALA A N 1
ATOM 2818 C CA . ALA A 1 375 ? 27.674 48.738 49.650 1.00 19.72 405 ALA A CA 1
ATOM 2819 C C . ALA A 1 375 ? 27.121 50.124 49.321 1.00 19.56 405 ALA A C 1
ATOM 2820 O O . ALA A 1 375 ? 25.903 50.319 49.268 1.00 19.42 405 ALA A O 1
ATOM 2822 N N . ILE A 1 376 ? 28.027 51.077 49.104 1.00 19.48 406 ILE A N 1
ATOM 2823 C CA . ILE A 1 376 ? 27.669 52.421 48.654 1.00 19.68 406 ILE A CA 1
ATOM 2824 C C . ILE A 1 376 ? 26.989 52.364 47.283 1.00 19.79 406 ILE A C 1
ATOM 2825 O O . ILE A 1 376 ? 25.920 52.941 47.091 1.00 19.93 406 ILE A O 1
ATOM 2830 N N . HIS A 1 377 ? 27.606 51.647 46.349 1.00 19.99 407 HIS A N 1
ATOM 2831 C CA . HIS A 1 377 ? 27.137 51.591 44.963 1.00 20.28 407 HIS A CA 1
ATOM 2832 C C . HIS A 1 377 ? 25.750 50.963 44.798 1.00 20.39 407 HIS A C 1
ATOM 2833 O O . HIS A 1 377 ? 24.941 51.442 44.000 1.00 20.57 407 HIS A O 1
ATOM 2840 N N . HIS A 1 378 ? 25.482 49.899 45.556 1.00 20.56 408 HIS A N 1
ATOM 2841 C CA . HIS A 1 378 ? 24.235 49.133 45.425 1.00 20.77 408 HIS A CA 1
ATOM 2842 C C . HIS A 1 378 ? 23.181 49.446 46.492 1.00 20.86 408 HIS A C 1
ATOM 2843 O O . HIS A 1 378 ? 22.006 49.110 46.323 1.00 21.02 408 HIS A O 1
ATOM 2850 N N . GLY A 1 379 ? 23.601 50.080 47.584 1.00 20.77 409 GLY A N 1
ATOM 2851 C CA . GLY A 1 379 ? 22.705 50.344 48.707 1.00 20.71 409 GLY A CA 1
ATOM 2852 C C . GLY A 1 379 ? 22.284 49.065 49.410 1.00 20.62 409 GLY A C 1
ATOM 2853 O O . GLY A 1 379 ? 21.119 48.898 49.760 1.00 20.55 409 GLY A O 1
ATOM 2854 N N . VAL A 1 380 ? 23.239 48.154 49.582 1.00 20.81 410 VAL A N 1
ATOM 2855 C CA . VAL A 1 380 ? 23.024 46.881 50.273 1.00 20.96 410 VAL A CA 1
ATOM 2856 C C . VAL A 1 380 ? 24.221 46.639 51.181 1.00 20.96 410 VAL A C 1
ATOM 2857 O O . VAL A 1 380 ? 25.365 46.691 50.733 1.00 21.02 410 VAL A O 1
ATOM 2861 N N . ALA A 1 381 ? 23.958 46.390 52.459 1.00 21.20 411 ALA A N 1
ATOM 2862 C CA . ALA A 1 381 ? 25.018 46.050 53.399 1.00 21.25 411 ALA A CA 1
ATOM 2863 C C . ALA A 1 381 ? 25.019 44.539 53.624 1.00 21.46 411 ALA A C 1
ATOM 2864 O O . ALA A 1 381 ? 23.971 43.960 53.918 1.00 21.46 411 ALA A O 1
ATOM 2866 N N . PRO A 1 382 ? 26.190 43.891 53.469 1.00 21.54 412 PRO A N 1
ATOM 2867 C CA . PRO A 1 382 ? 26.267 42.431 53.580 1.00 21.55 412 PRO A CA 1
ATOM 2868 C C . PRO A 1 382 ? 26.107 41.912 55.010 1.00 21.54 412 PRO A C 1
ATOM 2869 O O . PRO A 1 382 ? 26.391 42.630 55.974 1.00 21.64 412 PRO A O 1
ATOM 2873 N N . MET A 1 383 ? 25.655 40.668 55.127 1.00 21.39 413 MET A N 1
ATOM 2874 C CA . MET A 1 383 ? 25.438 40.019 56.419 1.00 21.48 413 MET A CA 1
ATOM 2875 C C . MET A 1 383 ? 26.728 39.481 57.034 1.00 21.18 413 MET A C 1
ATOM 2876 O O . MET A 1 383 ? 27.726 39.290 56.336 1.00 21.17 413 MET A O 1
ATOM 2881 N N . THR A 1 384 ? 26.693 39.245 58.345 1.00 20.96 414 THR A N 1
ATOM 2882 C CA . THR A 1 384 ? 27.678 38.402 59.015 1.00 20.82 414 THR A CA 1
ATOM 2883 C C . THR A 1 384 ? 27.064 37.010 59.106 1.00 20.85 414 THR A C 1
ATOM 2884 O O . THR A 1 384 ? 25.940 36.859 59.584 1.00 20.74 414 THR A O 1
ATOM 2888 N N . LEU A 1 385 ? 27.793 36.000 58.644 1.00 20.98 415 LEU A N 1
ATOM 2889 C CA . LEU A 1 385 ? 27.323 34.623 58.730 1.00 21.13 415 LEU A CA 1
ATOM 2890 C C . LEU A 1 385 ? 27.594 34.027 60.108 1.00 21.26 415 LEU A C 1
ATOM 2891 O O . LEU A 1 385 ? 28.542 34.423 60.790 1.00 20.93 415 LEU A O 1
ATOM 2896 N N . ASN A 1 386 ? 26.731 33.094 60.507 1.00 21.55 416 ASN A N 1
ATOM 2897 C CA . ASN A 1 386 ? 26.923 32.247 61.692 1.00 22.12 416 ASN A CA 1
ATOM 2898 C C . ASN A 1 386 ? 26.863 32.926 63.066 1.00 22.62 416 ASN A C 1
ATOM 2899 O O . ASN A 1 386 ? 27.467 32.447 64.032 1.00 22.65 416 ASN A O 1
ATOM 2904 N N . VAL A 1 387 ? 26.124 34.031 63.157 1.00 23.22 417 VAL A N 1
ATOM 2905 C CA . VAL A 1 387 ? 25.887 34.678 64.450 1.00 23.99 417 VAL A CA 1
ATOM 2906 C C . VAL A 1 387 ? 24.600 34.124 65.067 1.00 24.47 417 VAL A C 1
ATOM 2907 O O . VAL A 1 387 ? 23.530 34.729 64.971 1.00 24.70 417 VAL A O 1
ATOM 2911 N N . LYS A 1 388 ? 24.719 32.956 65.687 1.00 25.08 418 LYS A N 1
ATOM 2912 C CA . LYS A 1 388 ? 23.583 32.284 66.314 1.00 25.66 418 LYS A CA 1
ATOM 2913 C C . LYS A 1 388 ? 23.414 32.773 67.744 1.00 25.55 418 LYS A C 1
ATOM 2914 O O . LYS A 1 388 ? 22.292 32.933 68.229 1.00 25.70 418 LYS A O 1
ATOM 2920 N N . ASN A 1 389 ? 24.543 33.001 68.408 1.00 25.46 419 ASN A N 1
ATOM 2921 C CA . ASN A 1 389 ? 24.570 33.523 69.764 1.00 25.36 419 ASN A CA 1
ATOM 2922 C C . ASN A 1 389 ? 25.557 34.681 69.844 1.00 25.16 419 ASN A C 1
ATOM 2923 O O . ASN A 1 389 ? 26.740 34.469 70.108 1.00 25.01 419 ASN A O 1
ATOM 2928 N N . PRO A 1 390 ? 25.072 35.913 69.607 1.00 25.03 420 PRO A N 1
ATOM 2929 C CA . PRO A 1 390 ? 25.918 37.104 69.587 1.00 25.00 420 PRO A CA 1
ATOM 2930 C C . PRO A 1 390 ? 26.684 37.310 70.894 1.00 24.92 420 PRO A C 1
ATOM 2931 O O . PRO A 1 390 ? 26.185 36.967 71.967 1.00 24.81 420 PRO A O 1
ATOM 2935 N N . ASP A 1 391 ? 27.889 37.862 70.778 1.00 24.99 421 ASP A N 1
ATOM 2936 C CA . ASP A 1 391 ? 28.757 38.164 71.917 1.00 25.16 421 ASP A CA 1
ATOM 2937 C C . ASP A 1 391 ? 28.026 39.014 72.966 1.00 25.20 421 ASP A C 1
ATOM 2938 O O . ASP A 1 391 ? 27.267 39.914 72.602 1.00 25.04 421 ASP A O 1
ATOM 2943 N N . PRO A 1 392 ? 28.235 38.715 74.268 1.00 25.45 422 PRO A N 1
ATOM 2944 C CA . PRO A 1 392 ? 27.643 39.460 75.388 1.00 25.65 422 PRO A CA 1
ATOM 2945 C C . PRO A 1 392 ? 27.723 40.985 75.287 1.00 25.94 422 PRO A C 1
ATOM 2946 O O . PRO A 1 392 ? 26.882 41.673 75.867 1.00 25.89 422 PRO A O 1
ATOM 2950 N N . ILE A 1 393 ? 28.719 41.505 74.571 1.00 26.35 423 ILE A N 1
ATOM 2951 C CA . ILE A 1 393 ? 28.847 42.951 74.361 1.00 26.84 423 ILE A CA 1
ATOM 2952 C C . ILE A 1 393 ? 27.645 43.522 73.593 1.00 27.00 423 ILE A C 1
ATOM 2953 O O . ILE A 1 393 ? 27.277 44.683 73.773 1.00 27.00 423 ILE A O 1
ATOM 2958 N N . PHE A 1 394 ? 27.032 42.686 72.759 1.00 27.23 424 PHE A N 1
ATOM 2959 C CA . PHE A 1 394 ? 25.914 43.101 71.923 1.00 27.59 424 PHE A CA 1
ATOM 2960 C C . PHE A 1 394 ? 24.572 42.970 72.633 1.00 28.05 424 PHE A C 1
ATOM 2961 O O . PHE A 1 394 ? 24.392 42.108 73.499 1.00 28.23 424 PHE A O 1
ATOM 2969 N N . ASP A 1 395 ? 23.638 43.841 72.264 1.00 28.58 425 ASP A N 1
ATOM 2970 C CA . ASP A 1 395 ? 22.269 43.776 72.767 1.00 29.09 425 ASP A CA 1
ATOM 2971 C C . ASP A 1 395 ? 21.275 43.969 71.623 1.00 29.34 425 ASP A C 1
ATOM 2972 O O . ASP A 1 395 ? 21.669 44.019 70.455 1.00 29.60 425 ASP A O 1
ATOM 2977 N N . LYS A 1 396 ? 19.996 44.088 71.966 1.00 29.53 426 LYS A N 1
ATOM 2978 C CA . LYS A 1 396 ? 18.922 44.259 70.982 1.00 29.73 426 LYS A CA 1
ATOM 2979 C C . LYS A 1 396 ? 19.202 45.337 69.928 1.00 29.43 426 LYS A C 1
ATOM 2980 O O . LYS A 1 396 ? 18.864 45.166 68.754 1.00 29.58 426 LYS A O 1
ATOM 2986 N N . ARG A 1 397 ? 19.840 46.427 70.349 1.00 29.07 427 ARG A N 1
ATOM 2987 C CA . ARG A 1 397 ? 20.139 47.551 69.463 1.00 28.66 427 ARG A CA 1
ATOM 2988 C C . ARG A 1 397 ? 21.545 47.468 68.854 1.00 27.95 427 ARG A C 1
ATOM 2989 O O . ARG A 1 397 ? 21.697 47.460 67.629 1.00 27.88 427 ARG A O 1
ATOM 2997 N N . PHE A 1 398 ? 22.561 47.409 69.713 1.00 26.94 428 PHE A N 1
ATOM 2998 C CA . PHE A 1 398 ? 23.952 47.297 69.271 1.00 25.97 428 PHE A CA 1
ATOM 2999 C C . PHE A 1 398 ? 24.254 45.854 68.866 1.00 25.22 428 PHE A C 1
ATOM 3000 O O . PHE A 1 398 ? 24.509 45.004 69.717 1.00 24.93 428 PHE A O 1
ATOM 3008 N N . MET A 1 399 ? 24.218 45.594 67.560 1.00 24.43 429 MET A N 1
ATOM 3009 C CA . MET A 1 399 ? 24.213 44.232 67.025 1.00 23.78 429 MET A CA 1
ATOM 3010 C C . MET A 1 399 ? 24.697 44.214 65.573 1.00 23.14 429 MET A C 1
ATOM 3011 O O . MET A 1 399 ? 24.254 45.036 64.769 1.00 22.86 429 MET A O 1
ATOM 3016 N N . PRO A 1 400 ? 25.608 43.278 65.228 1.00 22.59 430 PRO A N 1
ATOM 3017 C CA . PRO A 1 400 ? 26.025 43.150 63.831 1.00 22.33 430 PRO A CA 1
ATOM 3018 C C . PRO A 1 400 ? 24.901 42.608 62.952 1.00 22.11 430 PRO A C 1
ATOM 3019 O O . PRO A 1 400 ? 24.029 41.890 63.446 1.00 21.95 430 PRO A O 1
ATOM 3023 N N . LEU A 1 401 ? 24.931 42.951 61.667 1.00 21.97 431 LEU A N 1
ATOM 3024 C CA . LEU A 1 401 ? 23.921 42.495 60.714 1.00 21.95 431 LEU A CA 1
ATOM 3025 C C . LEU A 1 401 ? 24.018 40.993 60.500 1.00 22.04 431 LEU A C 1
ATOM 3026 O O . LEU A 1 401 ? 25.111 40.460 60.321 1.00 22.00 431 LEU A O 1
ATOM 3031 N N . THR A 1 402 ? 22.870 40.320 60.519 1.00 22.33 432 THR A N 1
ATOM 3032 C CA . THR A 1 402 ? 22.814 38.870 60.313 1.00 22.61 432 THR A CA 1
ATOM 3033 C C . THR A 1 402 ? 22.051 38.511 59.038 1.00 22.74 432 THR A C 1
ATOM 3034 O O . THR A 1 402 ? 21.971 37.341 58.659 1.00 22.86 432 THR A O 1
ATOM 3038 N N . THR A 1 403 ? 21.485 39.527 58.392 1.00 22.82 433 THR A N 1
ATOM 3039 C CA . THR A 1 403 ? 20.891 39.390 57.065 1.00 23.02 433 THR A CA 1
ATOM 3040 C C . THR A 1 403 ? 21.401 40.539 56.197 1.00 23.08 433 THR A C 1
ATOM 3041 O O . THR A 1 403 ? 21.766 41.596 56.715 1.00 23.10 433 THR A O 1
ATOM 3045 N N . SER A 1 404 ? 21.446 40.324 54.883 1.00 23.13 434 SER A N 1
ATOM 3046 C CA . SER A 1 404 ? 21.785 41.393 53.945 1.00 23.38 434 SER A CA 1
ATOM 3047 C C . SER A 1 404 ? 20.657 42.411 53.945 1.00 23.27 434 SER A C 1
ATOM 3048 O O . SER A 1 404 ? 19.509 42.061 53.675 1.00 23.46 434 SER A O 1
ATOM 3051 N N . LYS A 1 405 ? 20.969 43.665 54.258 1.00 23.03 435 LYS A N 1
ATOM 3052 C CA . LYS A 1 405 ? 19.911 44.663 54.347 1.00 22.92 435 LYS A CA 1
ATOM 3053 C C . LYS A 1 405 ? 20.048 45.829 53.370 1.00 22.69 435 LYS A C 1
ATOM 3054 O O . LYS A 1 405 ? 21.094 46.480 53.291 1.00 22.39 435 LYS A O 1
ATOM 3060 N N . LYS A 1 406 ? 18.978 46.050 52.610 1.00 22.52 436 LYS A N 1
ATOM 3061 C CA . LYS A 1 406 ? 18.834 47.239 51.783 1.00 22.65 436 LYS A CA 1
ATOM 3062 C C . LYS A 1 406 ? 18.841 48.460 52.685 1.00 22.50 436 LYS A C 1
ATOM 3063 O O . LYS A 1 406 ? 18.182 48.470 53.726 1.00 22.32 436 LYS A O 1
ATOM 3069 N N . MET A 1 407 ? 19.609 49.469 52.286 1.00 22.51 437 MET A N 1
ATOM 3070 C CA . MET A 1 407 ? 19.693 50.750 52.991 1.00 22.66 437 MET A CA 1
ATOM 3071 C C . MET A 1 407 ? 20.510 51.724 52.159 1.00 22.70 437 MET A C 1
ATOM 3072 O O . MET A 1 407 ? 21.366 51.306 51.382 1.00 22.69 437 MET A O 1
ATOM 3077 N N . LEU A 1 408 ? 20.244 53.019 52.317 1.00 23.05 438 LEU A N 1
ATOM 3078 C CA . LEU A 1 408 ? 21.111 54.038 51.738 1.00 23.27 438 LEU A CA 1
ATOM 3079 C C . LEU A 1 408 ? 22.458 53.994 52.445 1.00 23.31 438 LEU A C 1
ATOM 3080 O O . LEU A 1 408 ? 22.534 54.150 53.669 1.00 23.28 438 LEU A O 1
ATOM 3085 N N . VAL A 1 409 ? 23.509 53.735 51.672 1.00 23.28 439 VAL A N 1
ATOM 3086 C CA . VAL A 1 409 ? 24.874 53.769 52.184 1.00 23.39 439 VAL A CA 1
ATOM 3087 C C . VAL A 1 409 ? 25.618 54.888 51.462 1.00 23.48 439 VAL A C 1
ATOM 3088 O O . VAL A 1 409 ? 26.054 54.718 50.323 1.00 23.47 439 VAL A O 1
ATOM 3092 N N . ARG A 1 410 ? 25.734 56.040 52.113 1.00 23.68 440 ARG A N 1
ATOM 3093 C CA . ARG A 1 410 ? 26.480 57.155 51.527 1.00 23.96 440 ARG A CA 1
ATOM 3094 C C . ARG A 1 410 ? 27.935 57.157 51.993 1.00 23.49 440 ARG A C 1
ATOM 3095 O O . ARG A 1 410 ? 28.801 57.718 51.327 1.00 23.35 440 ARG A O 1
ATOM 3103 N N . THR A 1 411 ? 28.189 56.511 53.129 1.00 23.00 441 THR A N 1
ATOM 3104 C CA . THR A 1 411 ? 29.533 56.389 53.683 1.00 22.82 441 THR A CA 1
ATOM 3105 C C . THR A 1 411 ? 29.783 54.963 54.180 1.00 22.84 441 THR A C 1
ATOM 3106 O O . THR A 1 411 ? 28.932 54.375 54.852 1.00 22.66 441 THR A O 1
ATOM 3110 N N . ALA A 1 412 ? 30.949 54.417 53.842 1.00 22.81 442 ALA A N 1
ATOM 3111 C CA . ALA A 1 412 ? 31.336 53.072 54.268 1.00 22.88 442 ALA A CA 1
ATOM 3112 C C . ALA A 1 412 ? 32.786 53.049 54.733 1.00 22.78 442 ALA A C 1
ATOM 3113 O O . ALA A 1 412 ? 33.676 53.517 54.024 1.00 22.83 442 ALA A O 1
ATOM 3115 N N . MET A 1 413 ? 33.009 52.508 55.928 1.00 22.80 443 MET A N 1
ATOM 3116 C CA . MET A 1 413 ? 34.343 52.407 56.515 1.00 22.97 443 MET A CA 1
ATOM 3117 C C . MET A 1 413 ? 34.758 50.941 56.641 1.00 22.93 443 MET A C 1
ATOM 3118 O O . MET A 1 413 ? 33.946 50.091 57.006 1.00 23.05 443 MET A O 1
ATOM 3123 N N . SER A 1 414 ? 36.023 50.655 56.338 1.00 22.85 444 SER A N 1
ATOM 3124 C CA . SER A 1 414 ? 36.552 49.294 56.396 1.00 22.56 444 SER A CA 1
ATOM 3125 C C . SER A 1 414 ? 37.827 49.217 57.240 1.00 22.45 444 SER A C 1
ATOM 3126 O O . SER A 1 414 ? 38.821 49.874 56.934 1.00 22.41 444 SER A O 1
ATOM 3129 N N . ASN A 1 415 ? 37.779 48.413 58.301 1.00 22.20 445 ASN A N 1
ATOM 3130 C CA . ASN A 1 415 ? 38.915 48.215 59.206 1.00 22.13 445 ASN A CA 1
ATOM 3131 C C . ASN A 1 415 ? 39.762 47.004 58.814 1.00 22.27 445 ASN A C 1
ATOM 3132 O O . ASN A 1 415 ? 39.216 45.961 58.437 1.00 22.26 445 ASN A O 1
ATOM 3137 N N . SER A 1 416 ? 41.082 47.143 58.905 1.00 22.23 446 SER A N 1
ATOM 3138 C CA . SER A 1 416 ? 42.009 46.025 58.699 1.00 22.19 446 SER A CA 1
ATOM 3139 C C . SER A 1 416 ? 43.149 46.101 59.708 1.00 22.22 446 SER A C 1
ATOM 3140 O O . SER A 1 416 ? 43.875 47.095 59.751 1.00 21.90 446 SER A O 1
ATOM 3143 N N . PHE A 1 417 ? 43.294 45.052 60.516 1.00 22.40 447 PHE A N 1
ATOM 3144 C CA . PHE A 1 417 ? 44.337 44.990 61.543 1.00 22.86 447 PHE A CA 1
ATOM 3145 C C . PHE A 1 417 ? 45.274 43.804 61.300 1.00 23.11 447 PHE A C 1
ATOM 3146 O O . PHE A 1 417 ? 44.836 42.744 60.856 1.00 23.62 447 PHE A O 1
ATOM 3154 N N . GLY A 1 418 ? 46.561 43.979 61.591 1.00 23.20 448 GLY A N 1
ATOM 3155 C CA . GLY A 1 418 ? 47.547 42.927 61.343 1.00 23.21 448 GLY A CA 1
ATOM 3156 C C . GLY A 1 418 ? 48.486 42.647 62.502 1.00 23.41 448 GLY A C 1
ATOM 3157 O O . GLY A 1 418 ? 48.537 43.409 63.472 1.00 23.24 448 GLY A O 1
ATOM 3158 N N . PHE A 1 419 ? 49.227 41.544 62.398 1.00 23.45 449 PHE A N 1
ATOM 3159 C CA . PHE A 1 419 ? 50.268 41.207 63.372 1.00 23.64 449 PHE A CA 1
ATOM 3160 C C . PHE A 1 419 ? 51.276 42.350 63.442 1.00 23.56 449 PHE A C 1
ATOM 3161 O O . PHE A 1 419 ? 51.576 42.991 62.427 1.00 23.58 449 PHE A O 1
ATOM 3169 N N . GLY A 1 420 ? 51.790 42.600 64.640 1.00 23.45 450 GLY A N 1
ATOM 3170 C CA . GLY A 1 420 ? 52.674 43.733 64.879 1.00 23.35 450 GLY A CA 1
ATOM 3171 C C . GLY A 1 420 ? 51.904 44.933 65.391 1.00 23.28 450 GLY A C 1
ATOM 3172 O O . GLY A 1 420 ? 52.496 45.959 65.730 1.00 23.45 450 GLY A O 1
ATOM 3173 N N . GLY A 1 421 ? 50.580 44.796 65.448 1.00 22.97 451 GLY A N 1
ATOM 3174 C CA . GLY A 1 421 ? 49.700 45.859 65.923 1.00 22.45 451 GLY A CA 1
ATOM 3175 C C . GLY A 1 421 ? 49.514 46.967 64.905 1.00 22.16 451 GLY A C 1
ATOM 3176 O O . GLY A 1 421 ? 49.340 48.124 65.274 1.00 22.03 451 GLY A O 1
ATOM 3177 N N . THR A 1 422 ? 49.550 46.604 63.625 1.00 21.67 452 THR A N 1
ATOM 3178 C CA . THR A 1 422 ? 49.413 47.560 62.532 1.00 21.71 452 THR A CA 1
ATOM 3179 C C . THR A 1 422 ? 47.948 47.692 62.113 1.00 21.31 452 THR A C 1
ATOM 3180 O O . THR A 1 422 ? 47.304 46.700 61.770 1.00 21.48 452 THR A O 1
ATOM 3184 N N . ASN A 1 423 ? 47.430 48.918 62.155 1.00 20.92 453 ASN A N 1
ATOM 3185 C CA . ASN A 1 423 ? 46.012 49.179 61.895 1.00 20.60 453 ASN A CA 1
ATOM 3186 C C . ASN A 1 423 ? 45.783 50.155 60.764 1.00 20.59 453 ASN A C 1
ATOM 3187 O O . ASN A 1 423 ? 46.469 51.169 60.660 1.00 20.58 453 ASN A O 1
ATOM 3192 N N . ALA A 1 424 ? 44.801 49.842 59.927 1.00 20.72 454 ALA A N 1
ATOM 3193 C CA . ALA A 1 424 ? 44.346 50.756 58.892 1.00 21.01 454 ALA A CA 1
ATOM 3194 C C . ALA A 1 424 ? 42.825 50.811 58.871 1.00 21.17 454 ALA A C 1
ATOM 3195 O O . ALA A 1 424 ? 42.149 49.822 59.166 1.00 21.32 454 ALA A O 1
ATOM 3197 N N . SER A 1 425 ? 42.298 51.982 58.536 1.00 21.22 455 SER A N 1
ATOM 3198 C CA . SER A 1 425 ? 40.869 52.168 58.368 1.00 21.35 455 SER A CA 1
ATOM 3199 C C . SER A 1 425 ? 40.641 53.000 57.112 1.00 21.27 455 SER A C 1
ATOM 3200 O O . SER A 1 425 ? 41.135 54.122 57.007 1.00 21.39 455 SER A O 1
ATOM 3203 N N . LEU A 1 426 ? 39.923 52.430 56.150 1.00 21.23 456 LEU A N 1
ATOM 3204 C CA . LEU A 1 426 ? 39.621 53.120 54.897 1.00 21.32 456 LEU A CA 1
ATOM 3205 C C . LEU A 1 426 ? 38.183 53.608 54.902 1.00 21.51 456 LEU A C 1
ATOM 3206 O O . LEU A 1 426 ? 37.267 52.838 55.186 1.00 21.60 456 LEU A O 1
ATOM 3211 N N . LEU A 1 427 ? 37.988 54.887 54.588 1.00 21.69 457 LEU A N 1
ATOM 3212 C CA . LEU A 1 427 ? 36.655 55.479 54.578 1.00 21.69 457 LEU A CA 1
ATOM 3213 C C . LEU A 1 427 ? 36.274 55.989 53.192 1.00 21.78 457 LEU A C 1
ATOM 3214 O O . LEU A 1 427 ? 36.936 56.868 52.631 1.00 21.70 457 LEU A O 1
ATOM 3219 N N . PHE A 1 428 ? 35.202 55.415 52.655 1.00 21.88 458 PHE A N 1
ATOM 3220 C CA . PHE A 1 428 ? 34.690 55.767 51.335 1.00 22.10 458 PHE A CA 1
ATOM 3221 C C . PHE A 1 428 ? 33.376 56.525 51.464 1.00 22.45 458 PHE A C 1
ATOM 3222 O O . PHE A 1 428 ? 32.658 56.373 52.453 1.00 22.14 458 PHE A O 1
ATOM 3230 N N . ALA A 1 429 ? 33.070 57.339 50.457 1.00 23.00 459 ALA A N 1
ATOM 3231 C CA . ALA A 1 429 ? 31.814 58.075 50.406 1.00 23.74 459 ALA A CA 1
ATOM 3232 C C . ALA A 1 429 ? 31.342 58.204 48.968 1.00 24.38 459 ALA A C 1
ATOM 3233 O O . ALA A 1 429 ? 32.156 58.206 48.046 1.00 24.41 459 ALA A O 1
ATOM 3235 N N . SER A 1 430 ? 30.029 58.302 48.775 1.00 25.25 460 SER A N 1
ATOM 3236 C CA . SER A 1 430 ? 29.474 58.596 47.454 1.00 26.13 460 SER A CA 1
ATOM 3237 C C . SER A 1 430 ? 29.869 60.014 47.040 1.00 26.69 460 SER A C 1
ATOM 3238 O O . SER A 1 430 ? 30.122 60.871 47.895 1.00 26.70 460 SER A O 1
ATOM 3241 N N . ILE A 1 431 ? 29.924 60.257 45.735 1.00 27.49 461 ILE A N 1
ATOM 3242 C CA . ILE A 1 431 ? 30.418 61.534 45.213 1.00 28.32 461 ILE A CA 1
ATOM 3243 C C . ILE A 1 431 ? 29.536 62.074 44.082 1.00 28.67 461 ILE A C 1
ATOM 3244 O O . ILE A 1 431 ? 29.374 63.285 43.924 1.00 29.08 461 ILE A O 1
ATOM 3250 N N . ARG B 1 1 ? 53.756 71.125 54.468 1.00 27.87 31 ARG B N 1
ATOM 3251 C CA . ARG B 1 1 ? 54.591 70.575 55.531 1.00 27.14 31 ARG B CA 1
ATOM 3252 C C . ARG B 1 1 ? 55.920 70.074 54.975 1.00 26.55 31 ARG B C 1
ATOM 3253 O O . ARG B 1 1 ? 55.947 69.269 54.040 1.00 26.58 31 ARG B O 1
ATOM 3261 N N . ARG B 1 2 ? 57.016 70.553 55.557 1.00 25.70 32 ARG B N 1
ATOM 3262 C CA . ARG B 1 2 ? 58.355 70.120 55.164 1.00 24.98 32 ARG B CA 1
ATOM 3263 C C . ARG B 1 2 ? 58.872 69.055 56.127 1.00 24.22 32 ARG B C 1
ATOM 3264 O O . ARG B 1 2 ? 58.515 69.048 57.309 1.00 23.99 32 ARG B O 1
ATOM 3272 N N . VAL B 1 3 ? 59.709 68.161 55.604 1.00 23.32 33 VAL B N 1
ATOM 3273 C CA . VAL B 1 3 ? 60.196 66.996 56.347 1.00 22.65 33 VAL B CA 1
ATOM 3274 C C . VAL B 1 3 ? 61.716 67.035 56.440 1.00 22.30 33 VAL B C 1
ATOM 3275 O O . VAL B 1 3 ? 62.407 67.162 55.427 1.00 21.97 33 VAL B O 1
ATOM 3279 N N . VAL B 1 4 ? 62.228 66.932 57.664 1.00 21.72 34 VAL B N 1
ATOM 3280 C CA . VAL B 1 4 ? 63.667 66.985 57.911 1.00 21.39 34 VAL B CA 1
ATOM 3281 C C . VAL B 1 4 ? 64.154 65.726 58.628 1.00 21.30 34 VAL B C 1
ATOM 3282 O O . VAL B 1 4 ? 63.350 64.967 59.165 1.00 21.40 34 VAL B O 1
ATOM 3286 N N . VAL B 1 5 ? 65.468 65.507 58.623 1.00 21.06 35 VAL B N 1
ATOM 3287 C CA . VAL B 1 5 ? 66.065 64.349 59.288 1.00 20.76 35 VAL B CA 1
ATOM 3288 C C . VAL B 1 5 ? 66.732 64.796 60.586 1.00 20.59 35 VAL B C 1
ATOM 3289 O O . VAL B 1 5 ? 67.596 65.676 60.579 1.00 20.57 35 VAL B O 1
ATOM 3293 N N . THR B 1 6 ? 66.327 64.184 61.695 1.00 20.40 36 THR B N 1
ATOM 3294 C CA . THR B 1 6 ? 66.833 64.571 63.012 1.00 20.38 36 THR B CA 1
ATOM 3295 C C . THR B 1 6 ? 67.589 63.450 63.722 1.00 20.16 36 THR B C 1
ATOM 3296 O O . THR B 1 6 ? 68.154 63.660 64.794 1.00 19.89 36 THR B O 1
ATOM 3300 N N . GLY B 1 7 ? 67.602 62.261 63.126 1.00 19.92 37 GLY B N 1
ATOM 3301 C CA . GLY B 1 7 ? 68.322 61.132 63.708 1.00 19.85 37 GLY B CA 1
ATOM 3302 C C . GLY B 1 7 ? 68.757 60.104 62.688 1.00 19.73 37 GLY B C 1
ATOM 3303 O O . GLY B 1 7 ? 68.052 59.854 61.714 1.00 19.87 37 GLY B O 1
ATOM 3304 N N . LEU B 1 8 ? 69.930 59.520 62.924 1.00 19.77 38 LEU B N 1
ATOM 3305 C CA . LEU B 1 8 ? 70.484 58.461 62.084 1.00 19.53 38 LEU B CA 1
ATOM 3306 C C . LEU B 1 8 ? 70.939 57.293 62.946 1.00 19.58 38 LEU B C 1
ATOM 3307 O O . LEU B 1 8 ? 71.502 57.486 64.028 1.00 19.14 38 LEU B O 1
ATOM 3312 N N . GLY B 1 9 ? 70.702 56.084 62.450 1.00 19.60 39 GLY B N 1
ATOM 3313 C CA . GLY B 1 9 ? 71.144 54.863 63.114 1.00 19.68 39 GLY B CA 1
ATOM 3314 C C . GLY B 1 9 ? 71.358 53.778 62.079 1.00 19.90 39 GLY B C 1
ATOM 3315 O O . GLY B 1 9 ? 70.626 53.715 61.083 1.00 19.58 39 GLY B O 1
ATOM 3316 N N . MET B 1 10 ? 72.364 52.932 62.295 1.00 19.90 40 MET B N 1
ATOM 3317 C CA . MET B 1 10 ? 72.668 51.865 61.332 1.00 20.22 40 MET B CA 1
ATOM 3318 C C . MET B 1 10 ? 73.500 50.724 61.905 1.00 20.30 40 MET B C 1
ATOM 3319 O O . MET B 1 10 ? 74.279 50.912 62.839 1.00 20.34 40 MET B O 1
ATOM 3324 N N . VAL B 1 11 ? 73.299 49.538 61.338 1.00 20.58 41 VAL B N 1
ATOM 3325 C CA . VAL B 1 11 ? 74.100 48.356 61.637 1.00 21.06 41 VAL B CA 1
ATOM 3326 C C . VAL B 1 11 ? 74.465 47.771 60.282 1.00 20.94 41 VAL B C 1
ATOM 3327 O O . VAL B 1 11 ? 73.586 47.358 59.535 1.00 21.01 41 VAL B O 1
ATOM 3331 N N . THR B 1 12 ? 75.757 47.762 59.957 1.00 21.00 42 THR B N 1
ATOM 3332 C CA . THR B 1 12 ? 76.224 47.386 58.617 1.00 20.73 42 THR B CA 1
ATOM 3333 C C . THR B 1 12 ? 77.463 46.486 58.697 1.00 20.62 42 THR B C 1
ATOM 3334 O O . THR B 1 12 ? 78.041 46.326 59.773 1.00 20.31 42 THR B O 1
ATOM 3338 N N . PRO B 1 13 ? 77.878 45.896 57.555 1.00 20.47 43 PRO B N 1
ATOM 3339 C CA . PRO B 1 13 ? 79.152 45.175 57.499 1.00 20.59 43 PRO B CA 1
ATOM 3340 C C . PRO B 1 13 ? 80.381 46.042 57.798 1.00 20.69 43 PRO B C 1
ATOM 3341 O O . PRO B 1 13 ? 81.465 45.505 58.016 1.00 20.63 43 PRO B O 1
ATOM 3345 N N . LEU B 1 14 ? 80.210 47.363 57.810 1.00 21.02 44 LEU B N 1
ATOM 3346 C CA . LEU B 1 14 ? 81.280 48.275 58.221 1.00 21.24 44 LEU B CA 1
ATOM 3347 C C . LEU B 1 14 ? 81.179 48.661 59.700 1.00 21.42 44 LEU B C 1
ATOM 3348 O O . LEU B 1 14 ? 81.878 49.563 60.164 1.00 21.78 44 LEU B O 1
ATOM 3353 N N . GLY B 1 15 ? 80.311 47.974 60.436 1.00 21.52 45 GLY B N 1
ATOM 3354 C CA . GLY B 1 15 ? 80.208 48.168 61.876 1.00 21.49 45 GLY B CA 1
ATOM 3355 C C . GLY B 1 15 ? 78.815 48.491 62.379 1.00 21.69 45 GLY B C 1
ATOM 3356 O O . GLY B 1 15 ? 77.929 48.878 61.613 1.00 21.55 45 GLY B O 1
ATOM 3357 N N . ARG B 1 16 ? 78.625 48.315 63.683 1.00 21.70 46 ARG B N 1
ATOM 3358 C CA . ARG B 1 16 ? 77.412 48.759 64.350 1.00 21.88 46 ARG B CA 1
ATOM 3359 C C . ARG B 1 16 ? 77.587 50.232 64.689 1.00 21.96 46 ARG B C 1
ATOM 3360 O O . ARG B 1 16 ? 78.602 50.626 65.268 1.00 22.15 46 ARG B O 1
ATOM 3368 N N . GLY B 1 17 ? 76.604 51.044 64.316 1.00 22.18 47 GLY B N 1
ATOM 3369 C CA . GLY B 1 17 ? 76.645 52.473 64.606 1.00 22.23 47 GLY B CA 1
ATOM 3370 C C . GLY B 1 17 ? 77.088 53.301 63.417 1.00 22.33 47 GLY B C 1
ATOM 3371 O O . GLY B 1 17 ? 77.901 52.852 62.604 1.00 22.20 47 GLY B O 1
ATOM 3372 N N . VAL B 1 18 ? 76.545 54.513 63.327 1.00 22.42 48 VAL B N 1
ATOM 3373 C CA . VAL B 1 18 ? 76.907 55.489 62.293 1.00 22.57 48 VAL B CA 1
ATOM 3374 C C . VAL B 1 18 ? 78.389 55.875 62.377 1.00 22.81 48 VAL B C 1
ATOM 3375 O O . VAL B 1 18 ? 79.067 55.968 61.351 1.00 22.83 48 VAL B O 1
ATOM 3379 N N . GLU B 1 19 ? 78.884 56.085 63.600 1.00 22.98 49 GLU B N 1
ATOM 3380 C CA . GLU B 1 19 ? 80.278 56.484 63.826 1.00 23.25 49 GLU B CA 1
ATOM 3381 C C . GLU B 1 19 ? 81.259 55.556 63.106 1.00 22.88 49 GLU B C 1
ATOM 3382 O O . GLU B 1 19 ? 82.071 56.012 62.299 1.00 22.87 49 GLU B O 1
ATOM 3388 N N . THR B 1 20 ? 81.166 54.259 63.398 1.00 22.39 50 THR B N 1
ATOM 3389 C CA . THR B 1 20 ? 82.092 53.263 62.853 1.00 21.91 50 THR B CA 1
ATOM 3390 C C . THR B 1 20 ? 81.880 53.049 61.352 1.00 21.62 50 THR B C 1
ATOM 3391 O O . THR B 1 20 ? 82.845 53.006 60.587 1.00 21.52 50 THR B O 1
ATOM 3395 N N . THR B 1 21 ? 80.621 52.933 60.938 1.00 21.33 51 THR B N 1
ATOM 3396 C CA . THR B 1 21 ? 80.293 52.703 59.533 1.00 21.07 51 THR B CA 1
ATOM 3397 C C . THR B 1 21 ? 80.846 53.815 58.638 1.00 21.13 51 THR B C 1
ATOM 3398 O O . THR B 1 21 ? 81.559 53.536 57.674 1.00 21.02 51 THR B O 1
ATOM 3402 N N . TRP B 1 22 ? 80.531 55.067 58.977 1.00 21.18 52 TRP B N 1
ATOM 3403 C CA . TRP B 1 22 ? 80.981 56.229 58.202 1.00 21.23 52 TRP B CA 1
ATOM 3404 C C . TRP B 1 22 ? 82.505 56.370 58.174 1.00 21.29 52 TRP B C 1
ATOM 3405 O O . TRP B 1 22 ? 83.087 56.605 57.116 1.00 21.22 52 TRP B O 1
ATOM 3416 N N . ARG B 1 23 ? 83.142 56.230 59.336 1.00 21.19 53 ARG B N 1
ATOM 3417 C CA . ARG B 1 23 ? 84.600 56.300 59.432 1.00 21.32 53 ARG B CA 1
ATOM 3418 C C . ARG B 1 23 ? 85.278 55.269 58.520 1.00 21.30 53 ARG B C 1
ATOM 3419 O O . ARG B 1 23 ? 86.169 55.613 57.738 1.00 21.09 53 ARG B O 1
ATOM 3427 N N . ARG B 1 24 ? 84.838 54.017 58.615 1.00 21.26 54 ARG B N 1
ATOM 3428 C CA . ARG B 1 24 ? 85.403 52.932 57.807 1.00 21.40 54 ARG B CA 1
ATOM 3429 C C . ARG B 1 24 ? 85.097 53.100 56.318 1.00 21.30 54 ARG B C 1
ATOM 3430 O O . ARG B 1 24 ? 85.958 52.845 55.472 1.00 21.33 54 ARG B O 1
ATOM 3438 N N . LEU B 1 25 ? 83.883 53.548 56.001 1.00 21.16 55 LEU B N 1
ATOM 3439 C CA . LEU B 1 25 ? 83.512 53.821 54.612 1.00 21.15 55 LEU B CA 1
ATOM 3440 C C . LEU B 1 25 ? 84.453 54.855 53.994 1.00 21.27 55 LEU B C 1
ATOM 3441 O O . LEU B 1 25 ? 85.024 54.623 52.926 1.00 21.17 55 LEU B O 1
ATOM 3446 N N . ILE B 1 26 ? 84.608 55.985 54.686 1.00 21.42 56 ILE B N 1
ATOM 3447 C CA . ILE B 1 26 ? 85.436 57.105 54.228 1.00 21.69 56 ILE B CA 1
ATOM 3448 C C . ILE B 1 26 ? 86.923 56.733 54.142 1.00 21.83 56 ILE B C 1
ATOM 3449 O O . ILE B 1 26 ? 87.643 57.241 53.278 1.00 21.88 56 ILE B O 1
ATOM 3454 N N . ASP B 1 27 ? 87.359 55.828 55.018 1.00 21.87 57 ASP B N 1
ATOM 3455 C CA . ASP B 1 27 ? 88.730 55.309 55.008 1.00 22.13 57 ASP B CA 1
ATOM 3456 C C . ASP B 1 27 ? 88.973 54.240 53.930 1.00 21.77 57 ASP B C 1
ATOM 3457 O O . ASP B 1 27 ? 90.050 53.650 53.868 1.00 21.52 57 ASP B O 1
ATOM 3462 N N . GLY B 1 28 ? 87.971 54.002 53.083 1.00 21.60 58 GLY B N 1
ATOM 3463 C CA . GLY B 1 28 ? 88.099 53.068 51.965 1.00 21.23 58 GLY B CA 1
ATOM 3464 C C . GLY B 1 28 ? 88.092 51.600 52.345 1.00 21.11 58 GLY B C 1
ATOM 3465 O O . GLY B 1 28 ? 88.700 50.773 51.659 1.00 21.10 58 GLY B O 1
ATOM 3466 N N . GLU B 1 29 ? 87.390 51.271 53.427 1.00 20.94 59 GLU B N 1
ATOM 3467 C CA . GLU B 1 29 ? 87.342 49.900 53.927 1.00 20.80 59 GLU B CA 1
ATOM 3468 C C . GLU B 1 29 ? 86.200 49.073 53.324 1.00 20.81 59 GLU B C 1
ATOM 3469 O O . GLU B 1 29 ? 85.346 49.606 52.608 1.00 20.70 59 GLU B O 1
ATOM 3475 N N . CYS B 1 30 ? 86.215 47.770 53.602 1.00 20.67 60 CYS B N 1
ATOM 3476 C CA . CYS B 1 30 ? 85.279 46.809 53.012 1.00 20.68 60 CYS B CA 1
ATOM 3477 C C . CYS B 1 30 ? 84.867 45.764 54.047 1.00 20.69 60 CYS B C 1
ATOM 3478 O O . CYS B 1 30 ? 85.701 45.280 54.813 1.00 20.74 60 CYS B O 1
ATOM 3481 N N . GLY B 1 31 ? 83.579 45.427 54.073 1.00 20.75 61 GLY B N 1
ATOM 3482 C CA . GLY B 1 31 ? 83.057 44.463 55.041 1.00 20.84 61 GLY B CA 1
ATOM 3483 C C . GLY B 1 31 ? 82.836 43.064 54.497 1.00 20.98 61 GLY B C 1
ATOM 3484 O O . GLY B 1 31 ? 82.210 42.234 55.155 1.00 20.92 61 GLY B O 1
ATOM 3485 N N . ILE B 1 32 ? 83.350 42.799 53.297 1.00 21.14 62 ILE B N 1
ATOM 3486 C CA . ILE B 1 32 ? 83.167 41.499 52.646 1.00 21.22 62 ILE B CA 1
ATOM 3487 C C . ILE B 1 32 ? 84.253 40.498 53.046 1.00 21.33 62 ILE B C 1
ATOM 3488 O O . ILE B 1 32 ? 85.443 40.822 53.034 1.00 21.38 62 ILE B O 1
ATOM 3493 N N . ARG B 1 33 ? 83.822 39.292 53.418 1.00 21.51 63 ARG B N 1
ATOM 3494 C CA . ARG B 1 33 ? 84.728 38.171 53.695 1.00 21.71 63 ARG B CA 1
ATOM 3495 C C . ARG B 1 33 ? 84.235 36.883 53.029 1.00 21.95 63 ARG B C 1
ATOM 3496 O O . ARG B 1 33 ? 83.151 36.854 52.443 1.00 22.00 63 ARG B O 1
ATOM 3504 N N . GLY B 1 34 ? 85.036 35.824 53.114 1.00 22.30 64 GLY B N 1
ATOM 3505 C CA . GLY B 1 34 ? 84.669 34.529 52.538 1.00 22.78 64 GLY B CA 1
ATOM 3506 C C . GLY B 1 34 ? 83.624 33.797 53.360 1.00 23.13 64 GLY B C 1
ATOM 3507 O O . GLY B 1 34 ? 83.620 33.887 54.590 1.00 22.97 64 GLY B O 1
ATOM 3508 N N . LEU B 1 35 ? 82.731 33.084 52.674 1.00 23.65 65 LEU B N 1
ATOM 3509 C CA . LEU B 1 35 ? 81.705 32.260 53.325 1.00 24.22 65 LEU B CA 1
ATOM 3510 C C . LEU B 1 35 ? 82.307 31.045 54.016 1.00 24.57 65 LEU B C 1
ATOM 3511 O O . LEU B 1 35 ? 83.231 30.422 53.489 1.00 24.73 65 LEU B O 1
ATOM 3516 N N . THR B 1 36 ? 81.776 30.713 55.191 1.00 25.03 66 THR B N 1
ATOM 3517 C CA . THR B 1 36 ? 82.112 29.458 55.874 1.00 25.63 66 THR B CA 1
ATOM 3518 C C . THR B 1 36 ? 80.863 28.586 56.012 1.00 25.85 66 THR B C 1
ATOM 3519 O O . THR B 1 36 ? 79.766 28.996 55.615 1.00 25.82 66 THR B O 1
ATOM 3523 N N . LEU B 1 37 ? 81.034 27.389 56.576 1.00 26.22 67 LEU B N 1
ATOM 3524 C CA . LEU B 1 37 ? 79.915 26.484 56.851 1.00 26.53 67 LEU B CA 1
ATOM 3525 C C . LEU B 1 37 ? 78.936 27.074 57.859 1.00 26.72 67 LEU B C 1
ATOM 3526 O O . LEU B 1 37 ? 77.720 26.950 57.689 1.00 26.77 67 LEU B O 1
ATOM 3531 N N . ASP B 1 38 ? 79.473 27.715 58.899 1.00 26.81 68 ASP B N 1
ATOM 3532 C CA . ASP B 1 38 ? 78.665 28.377 59.928 1.00 27.07 68 ASP B CA 1
ATOM 3533 C C . ASP B 1 38 ? 77.740 29.462 59.379 1.00 26.88 68 ASP B C 1
ATOM 3534 O O . ASP B 1 38 ? 76.691 29.743 59.964 1.00 27.11 68 ASP B O 1
ATOM 3539 N N . ASP B 1 39 ? 78.130 30.063 58.256 1.00 26.57 69 ASP B N 1
ATOM 3540 C CA . ASP B 1 39 ? 77.368 31.153 57.648 1.00 26.17 69 ASP B CA 1
ATOM 3541 C C . ASP B 1 39 ? 76.103 30.689 56.921 1.00 26.06 69 ASP B C 1
ATOM 3542 O O . ASP B 1 39 ? 75.251 31.509 56.575 1.00 26.18 69 ASP B O 1
ATOM 3547 N N . LEU B 1 40 ? 75.987 29.384 56.684 1.00 25.82 70 LEU B N 1
ATOM 3548 C CA . LEU B 1 40 ? 74.822 28.815 55.996 1.00 25.66 70 LEU B CA 1
ATOM 3549 C C . LEU B 1 40 ? 73.553 28.884 56.853 1.00 25.50 70 LEU B C 1
ATOM 3550 O O . LEU B 1 40 ? 72.437 28.794 56.329 1.00 25.25 70 LEU B O 1
ATOM 3555 N N . LYS B 1 41 ? 73.746 29.055 58.164 1.00 25.30 71 LYS B N 1
ATOM 3556 C CA . LYS B 1 41 ? 72.661 29.103 59.155 1.00 25.18 71 LYS B CA 1
ATOM 3557 C C . LYS B 1 41 ? 71.892 27.781 59.194 1.00 24.69 71 LYS B C 1
ATOM 3558 O O . LYS B 1 41 ? 70.661 27.761 59.294 1.00 24.73 71 LYS B O 1
ATOM 3564 N N . MET B 1 42 ? 72.645 26.684 59.120 1.00 23.96 72 MET B N 1
ATOM 3565 C CA . MET B 1 42 ? 72.086 25.337 59.028 1.00 23.38 72 MET B CA 1
ATOM 3566 C C . MET B 1 42 ? 72.393 24.521 60.282 1.00 23.19 72 MET B C 1
ATOM 3567 O O . MET B 1 42 ? 72.800 23.363 60.193 1.00 23.06 72 MET B O 1
ATOM 3572 N N . LYS B 1 43 ? 72.180 25.134 61.445 1.00 22.95 73 LYS B N 1
ATOM 3573 C CA . LYS B 1 43 ? 72.447 24.503 62.743 1.00 22.93 73 LYS B CA 1
ATOM 3574 C C . LYS B 1 43 ? 71.635 23.222 62.989 1.00 22.48 73 LYS B C 1
ATOM 3575 O O . LYS B 1 43 ? 72.049 22.358 63.764 1.00 22.56 73 LYS B O 1
ATOM 3581 N N . SER B 1 44 ? 70.489 23.102 62.323 1.00 22.01 74 SER B N 1
ATOM 3582 C CA . SER B 1 44 ? 69.603 21.947 62.488 1.00 21.56 74 SER B CA 1
ATOM 3583 C C . SER B 1 44 ? 69.897 20.812 61.499 1.00 21.34 74 SER B C 1
ATOM 3584 O O . SER B 1 44 ? 69.212 19.783 61.499 1.00 21.11 74 SER B O 1
ATOM 3587 N N . PHE B 1 45 ? 70.922 21.004 60.670 1.00 21.05 75 PHE B N 1
ATOM 3588 C CA . PHE B 1 45 ? 71.320 20.023 59.662 1.00 20.81 75 PHE B CA 1
ATOM 3589 C C . PHE B 1 45 ? 72.625 19.341 60.050 1.00 20.96 75 PHE B C 1
ATOM 3590 O O . PHE B 1 45 ? 73.449 19.926 60.759 1.00 20.88 75 PHE B O 1
ATOM 3598 N N . ASP B 1 46 ? 72.814 18.107 59.584 1.00 21.07 76 ASP B N 1
ATOM 3599 C CA . ASP B 1 46 ? 74.053 17.377 59.854 1.00 21.30 76 ASP B CA 1
ATOM 3600 C C . ASP B 1 46 ? 75.207 17.892 58.991 1.00 21.42 76 ASP B C 1
ATOM 3601 O O . ASP B 1 46 ? 74.997 18.665 58.048 1.00 21.36 76 ASP B O 1
ATOM 3606 N N . GLU B 1 47 ? 76.419 17.460 59.325 1.00 21.62 77 GLU B N 1
ATOM 3607 C CA . GLU B 1 47 ? 77.632 17.992 58.710 1.00 21.93 77 GLU B CA 1
ATOM 3608 C C . GLU B 1 47 ? 77.732 17.675 57.217 1.00 21.82 77 GLU B C 1
ATOM 3609 O O . GLU B 1 47 ? 78.204 18.499 56.432 1.00 21.77 77 GLU B O 1
ATOM 3615 N N . GLU B 1 48 ? 77.266 16.487 56.839 1.00 21.85 78 GLU B N 1
ATOM 3616 C CA . GLU B 1 48 ? 77.278 16.033 55.449 1.00 22.03 78 GLU B CA 1
ATOM 3617 C C . GLU B 1 48 ? 76.426 16.931 54.548 1.00 21.77 78 GLU B C 1
ATOM 3618 O O . GLU B 1 48 ? 76.821 17.247 53.422 1.00 21.75 78 GLU B O 1
ATOM 3624 N N . THR B 1 49 ? 75.266 17.343 55.057 1.00 21.55 79 THR B N 1
ATOM 3625 C CA . THR B 1 49 ? 74.347 18.221 54.327 1.00 21.29 79 THR B CA 1
ATOM 3626 C C . THR B 1 49 ? 74.893 19.649 54.239 1.00 21.20 79 THR B C 1
ATOM 3627 O O . THR B 1 49 ? 74.743 20.314 53.209 1.00 21.09 79 THR B O 1
ATOM 3631 N N . LYS B 1 50 ? 75.525 20.108 55.319 1.00 21.02 80 LYS B N 1
ATOM 3632 C CA . LYS B 1 50 ? 76.206 21.401 55.333 1.00 21.08 80 LYS B CA 1
ATOM 3633 C C . LYS B 1 50 ? 77.275 21.466 54.239 1.00 20.98 80 LYS B C 1
ATOM 3634 O O . LYS B 1 50 ? 77.309 22.413 53.453 1.00 21.00 80 LYS B O 1
ATOM 3640 N N . LEU B 1 51 ? 78.130 20.446 54.194 1.00 21.02 81 LEU B N 1
ATOM 3641 C CA . LEU B 1 51 ? 79.223 20.377 53.226 1.00 21.01 81 LEU B CA 1
ATOM 3642 C C . LEU B 1 51 ? 78.725 20.294 51.786 1.00 20.97 81 LEU B C 1
ATOM 3643 O O . LEU B 1 51 ? 79.266 20.965 50.906 1.00 20.86 81 LEU B O 1
ATOM 3648 N N . TYR B 1 52 ? 77.697 19.477 51.552 1.00 20.88 82 TYR B N 1
ATOM 3649 C CA . TYR B 1 52 ? 77.088 19.379 50.226 1.00 20.94 82 TYR B CA 1
ATOM 3650 C C . TYR B 1 52 ? 76.578 20.737 49.757 1.00 21.03 82 TYR B C 1
ATOM 3651 O O . TYR B 1 52 ? 76.894 21.173 48.649 1.00 21.03 82 TYR B O 1
ATOM 3660 N N . THR B 1 53 ? 75.791 21.391 50.610 1.00 21.22 83 THR B N 1
ATOM 3661 C CA . THR B 1 53 ? 75.161 22.673 50.296 1.00 21.37 83 THR B CA 1
ATOM 3662 C C . THR B 1 53 ? 76.205 23.745 49.990 1.00 21.79 83 THR B C 1
ATOM 3663 O O . THR B 1 53 ? 76.083 24.473 49.002 1.00 21.69 83 THR B O 1
ATOM 3667 N N . PHE B 1 54 ? 77.229 23.825 50.838 1.00 22.27 84 PHE B N 1
ATOM 3668 C CA . PHE B 1 54 ? 78.315 24.781 50.660 1.00 22.78 84 PHE B CA 1
ATOM 3669 C C . PHE B 1 54 ? 79.010 24.597 49.309 1.00 22.94 84 PHE B C 1
ATOM 3670 O O . PHE B 1 54 ? 79.310 25.575 48.630 1.00 22.91 84 PHE B O 1
ATOM 3678 N N . ASP B 1 55 ? 79.243 23.342 48.928 1.00 23.35 85 ASP B N 1
ATOM 3679 C CA . ASP B 1 55 ? 79.873 23.004 47.652 1.00 23.76 85 ASP B CA 1
ATOM 3680 C C . ASP B 1 55 ? 79.019 23.422 46.454 1.00 23.71 85 ASP B C 1
ATOM 3681 O O . ASP B 1 55 ? 79.544 23.683 45.372 1.00 23.74 85 ASP B O 1
ATOM 3686 N N . GLN B 1 56 ? 77.706 23.486 46.657 1.00 23.75 86 GLN B N 1
ATOM 3687 C CA . GLN B 1 56 ? 76.763 23.814 45.586 1.00 23.78 86 GLN B CA 1
ATOM 3688 C C . GLN B 1 56 ? 76.660 25.311 45.300 1.00 23.59 86 GLN B C 1
ATOM 3689 O O . GLN B 1 56 ? 76.139 25.708 44.257 1.00 23.68 86 GLN B O 1
ATOM 3695 N N . LEU B 1 57 ? 77.165 26.131 46.220 1.00 23.31 87 LEU B N 1
ATOM 3696 C CA . LEU B 1 57 ? 77.090 27.588 46.100 1.00 22.99 87 LEU B CA 1
ATOM 3697 C C . LEU B 1 57 ? 78.209 28.144 45.224 1.00 22.92 87 LEU B C 1
ATOM 3698 O O . LEU B 1 57 ? 79.387 28.014 45.557 1.00 23.11 87 LEU B O 1
ATOM 3703 N N . SER B 1 58 ? 77.839 28.770 44.108 1.00 22.80 88 SER B N 1
ATOM 3704 C CA . SER B 1 58 ? 78.825 29.349 43.193 1.00 22.58 88 SER B CA 1
ATOM 3705 C C . SER B 1 58 ? 79.450 30.624 43.766 1.00 22.33 88 SER B C 1
ATOM 3706 O O . SER B 1 58 ? 80.618 30.914 43.513 1.00 22.38 88 SER B O 1
ATOM 3709 N N . SER B 1 59 ? 78.666 31.372 44.541 1.00 22.08 89 SER B N 1
ATOM 3710 C CA . SER B 1 59 ? 79.153 32.559 45.244 1.00 21.78 89 SER B CA 1
ATOM 3711 C C . SER B 1 59 ? 79.527 32.203 46.681 1.00 21.76 89 SER B C 1
ATOM 3712 O O . SER B 1 59 ? 78.698 31.688 47.433 1.00 21.69 89 SER B O 1
ATOM 3715 N N . LYS B 1 60 ? 80.774 32.471 47.056 1.00 21.69 90 LYS B N 1
ATOM 3716 C CA . LYS B 1 60 ? 81.252 32.158 48.404 1.00 21.66 90 LYS B CA 1
ATOM 3717 C C . LYS B 1 60 ? 81.818 33.387 49.115 1.00 21.51 90 LYS B C 1
ATOM 3718 O O . LYS B 1 60 ? 82.782 33.303 49.886 1.00 21.34 90 LYS B O 1
ATOM 3724 N N . VAL B 1 61 ? 81.189 34.528 48.843 1.00 21.30 91 VAL B N 1
ATOM 3725 C CA . VAL B 1 61 ? 81.525 35.803 49.476 1.00 21.15 91 VAL B CA 1
ATOM 3726 C C . VAL B 1 61 ? 80.258 36.477 50.002 1.00 21.10 91 VAL B C 1
ATOM 3727 O O . VAL B 1 61 ? 79.196 36.381 49.385 1.00 21.22 91 VAL B O 1
ATOM 3731 N N . ALA B 1 62 ? 80.370 37.140 51.151 1.00 20.85 92 ALA B N 1
ATOM 3732 C CA . ALA B 1 62 ? 79.255 37.890 51.730 1.00 20.73 92 ALA B CA 1
ATOM 3733 C C . ALA B 1 62 ? 79.750 38.982 52.674 1.00 20.74 92 ALA B C 1
ATOM 3734 O O . ALA B 1 62 ? 80.891 38.943 53.143 1.00 20.85 92 ALA B O 1
ATOM 3736 N N . ALA B 1 63 ? 78.888 39.954 52.945 1.00 20.66 93 ALA B N 1
ATOM 3737 C CA . ALA B 1 63 ? 79.233 41.062 53.820 1.00 20.91 93 ALA B CA 1
ATOM 3738 C C . ALA B 1 63 ? 78.459 40.960 55.134 1.00 20.93 93 ALA B C 1
ATOM 3739 O O . ALA B 1 63 ? 77.230 41.070 55.153 1.00 20.82 93 ALA B O 1
ATOM 3741 N N . PHE B 1 64 ? 79.191 40.742 56.225 1.00 20.94 94 PHE B N 1
ATOM 3742 C CA . PHE B 1 64 ? 78.596 40.431 57.524 1.00 21.20 94 PHE B CA 1
ATOM 3743 C C . PHE B 1 64 ? 78.703 41.569 58.526 1.00 21.32 94 PHE B C 1
ATOM 3744 O O . PHE B 1 64 ? 79.728 42.247 58.605 1.00 21.25 94 PHE B O 1
ATOM 3752 N N . VAL B 1 65 ? 77.640 41.748 59.304 1.00 21.42 95 VAL B N 1
ATOM 3753 C CA . VAL B 1 65 ? 77.653 42.631 60.463 1.00 21.72 95 VAL B CA 1
ATOM 3754 C C . VAL B 1 65 ? 78.603 42.031 61.513 1.00 21.82 95 VAL B C 1
ATOM 3755 O O . VAL B 1 65 ? 78.480 40.855 61.844 1.00 21.71 95 VAL B O 1
ATOM 3759 N N . PRO B 1 66 ? 79.564 42.832 62.020 1.00 22.18 96 PRO B N 1
ATOM 3760 C CA . PRO B 1 66 ? 80.459 42.334 63.069 1.00 22.54 96 PRO B CA 1
ATOM 3761 C C . PRO B 1 66 ? 79.769 42.252 64.430 1.00 22.98 96 PRO B C 1
ATOM 3762 O O . PRO B 1 66 ? 79.264 43.257 64.935 1.00 23.08 96 PRO B O 1
ATOM 3766 N N . TYR B 1 67 ? 79.752 41.050 65.001 1.00 23.44 97 TYR B N 1
ATOM 3767 C CA . TYR B 1 67 ? 79.106 40.784 66.283 1.00 23.84 97 TYR B CA 1
ATOM 3768 C C . TYR B 1 67 ? 80.111 40.915 67.420 1.00 24.13 97 TYR B C 1
ATOM 3769 O O . TYR B 1 67 ? 81.308 40.676 67.234 1.00 24.11 97 TYR B O 1
ATOM 3778 N N . GLY B 1 68 ? 79.622 41.285 68.600 1.00 24.52 98 GLY B N 1
ATOM 3779 C CA . GLY B 1 68 ? 80.474 41.376 69.782 1.00 24.94 98 GLY B CA 1
ATOM 3780 C C . GLY B 1 68 ? 80.069 42.468 70.748 1.00 25.36 98 GLY B C 1
ATOM 3781 O O . GLY B 1 68 ? 79.175 43.270 70.460 1.00 25.31 98 GLY B O 1
ATOM 3782 N N . SER B 1 69 ? 80.748 42.498 71.892 1.00 25.77 99 SER B N 1
ATOM 3783 C CA . SER B 1 69 ? 80.441 43.421 72.982 1.00 26.28 99 SER B CA 1
ATOM 3784 C C . SER B 1 69 ? 81.358 44.652 73.020 1.00 26.51 99 SER B C 1
ATOM 3785 O O . SER B 1 69 ? 81.307 45.447 73.965 1.00 26.68 99 SER B O 1
ATOM 3788 N N . ASN B 1 70 ? 82.188 44.807 71.991 1.00 26.77 100 ASN B N 1
ATOM 3789 C CA . ASN B 1 70 ? 83.120 45.933 71.892 1.00 26.90 100 ASN B CA 1
ATOM 3790 C C . ASN B 1 70 ? 82.556 47.064 71.025 1.00 26.95 100 ASN B C 1
ATOM 3791 O O . ASN B 1 70 ? 81.604 46.840 70.275 1.00 26.97 100 ASN B O 1
ATOM 3796 N N . PRO B 1 71 ? 83.120 48.288 71.146 1.00 26.96 101 PRO B N 1
ATOM 3797 C CA . PRO B 1 71 ? 82.753 49.396 70.257 1.00 26.87 101 PRO B CA 1
ATOM 3798 C C . PRO B 1 71 ? 82.753 49.005 68.778 1.00 26.79 101 PRO B C 1
ATOM 3799 O O . PRO B 1 71 ? 83.669 48.322 68.316 1.00 26.73 101 PRO B O 1
ATOM 3803 N N . GLY B 1 72 ? 81.722 49.429 68.054 1.00 26.67 102 GLY B N 1
ATOM 3804 C CA . GLY B 1 72 ? 81.603 49.138 66.625 1.00 26.65 102 GLY B CA 1
ATOM 3805 C C . GLY B 1 72 ? 81.029 47.768 66.306 1.00 26.76 102 GLY B C 1
ATOM 3806 O O . GLY B 1 72 ? 80.906 47.397 65.135 1.00 26.67 102 GLY B O 1
ATOM 3807 N N . GLU B 1 73 ? 80.666 47.019 67.345 1.00 26.84 103 GLU B N 1
ATOM 3808 C CA . GLU B 1 73 ? 80.172 45.652 67.181 1.00 26.96 103 GLU B CA 1
ATOM 3809 C C . GLU B 1 73 ? 78.719 45.484 67.638 1.00 26.96 103 GLU B C 1
ATOM 3810 O O . GLU B 1 73 ? 78.267 46.161 68.567 1.00 26.77 103 GLU B O 1
ATOM 3816 N N . PHE B 1 74 ? 78.002 44.577 66.974 1.00 26.85 104 PHE B N 1
ATOM 3817 C CA . PHE B 1 74 ? 76.597 44.290 67.274 1.00 26.96 104 PHE B CA 1
ATOM 3818 C C . PHE B 1 74 ? 76.460 43.268 68.405 1.00 27.20 104 PHE B C 1
ATOM 3819 O O . PHE B 1 74 ? 76.819 42.098 68.244 1.00 27.14 104 PHE B O 1
ATOM 3827 N N . ASP B 1 75 ? 75.938 43.720 69.545 1.00 27.52 105 ASP B N 1
ATOM 3828 C CA . ASP B 1 75 ? 75.755 42.864 70.718 1.00 27.96 105 ASP B CA 1
ATOM 3829 C C . ASP B 1 75 ? 74.442 42.091 70.617 1.00 28.33 105 ASP B C 1
ATOM 3830 O O . ASP B 1 75 ? 73.369 42.630 70.900 1.00 28.37 105 ASP B O 1
ATOM 3835 N N . GLU B 1 76 ? 74.535 40.823 70.219 1.00 28.85 106 GLU B N 1
ATOM 3836 C CA . GLU B 1 76 ? 73.349 39.991 69.988 1.00 29.42 106 GLU B CA 1
ATOM 3837 C C . GLU B 1 76 ? 72.562 39.681 71.265 1.00 29.55 106 GLU B C 1
ATOM 3838 O O . GLU B 1 76 ? 71.368 39.390 71.204 1.00 29.63 106 GLU B O 1
ATOM 3844 N N . ALA B 1 77 ? 73.237 39.757 72.412 1.00 29.69 107 ALA B N 1
ATOM 3845 C CA . ALA B 1 77 ? 72.596 39.562 73.711 1.00 29.84 107 ALA B CA 1
ATOM 3846 C C . ALA B 1 77 ? 71.601 40.679 74.031 1.00 29.94 107 ALA B C 1
ATOM 3847 O O . ALA B 1 77 ? 70.587 40.441 74.693 1.00 29.96 107 ALA B O 1
ATOM 3849 N N . LEU B 1 78 ? 71.892 41.889 73.552 1.00 30.00 108 LEU B N 1
ATOM 3850 C CA . LEU B 1 78 ? 71.006 43.037 73.745 1.00 30.22 108 LEU B CA 1
ATOM 3851 C C . LEU B 1 78 ? 69.786 43.010 72.832 1.00 30.27 108 LEU B C 1
ATOM 3852 O O . LEU B 1 78 ? 68.661 43.220 73.286 1.00 30.43 108 LEU B O 1
ATOM 3857 N N . TRP B 1 79 ? 70.010 42.753 71.548 1.00 30.25 109 TRP B N 1
ATOM 3858 C CA . TRP B 1 79 ? 68.974 42.974 70.540 1.00 30.33 109 TRP B CA 1
ATOM 3859 C C . TRP B 1 79 ? 68.227 41.713 70.110 1.00 30.78 109 TRP B C 1
ATOM 3860 O O . TRP B 1 79 ? 67.033 41.771 69.811 1.00 31.01 109 TRP B O 1
ATOM 3871 N N . LEU B 1 80 ? 68.921 40.580 70.083 1.00 31.22 110 LEU B N 1
ATOM 3872 C CA . LEU B 1 80 ? 68.272 39.302 69.798 1.00 31.70 110 LEU B CA 1
ATOM 3873 C C . LEU B 1 80 ? 67.886 38.655 71.128 1.00 31.99 110 LEU B C 1
ATOM 3874 O O . LEU B 1 80 ? 68.413 37.606 71.508 1.00 32.04 110 LEU B O 1
ATOM 3879 N N . ASN B 1 81 ? 66.947 39.302 71.820 1.00 32.44 111 ASN B N 1
ATOM 3880 C CA . ASN B 1 81 ? 66.652 39.017 73.228 1.00 32.83 111 ASN B CA 1
ATOM 3881 C C . ASN B 1 81 ? 65.431 38.132 73.493 1.00 32.90 111 ASN B C 1
ATOM 3882 O O . ASN B 1 81 ? 65.143 37.803 74.649 1.00 32.93 111 ASN B O 1
ATOM 3887 N N . SER B 1 82 ? 64.714 37.757 72.435 1.00 32.84 112 SER B N 1
ATOM 3888 C CA . SER B 1 82 ? 63.574 36.850 72.566 1.00 32.93 112 SER B CA 1
ATOM 3889 C C . SER B 1 82 ? 63.462 35.907 71.369 1.00 32.70 112 SER B C 1
ATOM 3890 O O . SER B 1 82 ? 64.088 36.132 70.331 1.00 32.89 112 SER B O 1
ATOM 3893 N N . LYS B 1 83 ? 62.659 34.855 71.529 1.00 32.45 113 LYS B N 1
ATOM 3894 C CA . LYS B 1 83 ? 62.462 33.837 70.492 1.00 32.12 113 LYS B CA 1
ATOM 3895 C C . LYS B 1 83 ? 61.729 34.369 69.263 1.00 31.67 113 LYS B C 1
ATOM 3896 O O . LYS B 1 83 ? 61.784 33.762 68.194 1.00 31.72 113 LYS B O 1
ATOM 3902 N N . ALA B 1 84 ? 61.047 35.501 69.423 1.00 31.12 114 ALA B N 1
ATOM 3903 C CA . ALA B 1 84 ? 60.276 36.115 68.342 1.00 30.55 114 ALA B CA 1
ATOM 3904 C C . ALA B 1 84 ? 61.115 37.054 67.471 1.00 30.07 114 ALA B C 1
ATOM 3905 O O . ALA B 1 84 ? 60.623 37.582 66.469 1.00 30.13 114 ALA B O 1
ATOM 3907 N N . VAL B 1 85 ? 62.376 37.254 67.852 1.00 29.47 115 VAL B N 1
ATOM 3908 C CA . VAL B 1 85 ? 63.262 38.196 67.162 1.00 28.75 115 VAL B CA 1
ATOM 3909 C C . VAL B 1 85 ? 64.183 37.495 66.158 1.00 28.24 115 VAL B C 1
ATOM 3910 O O . VAL B 1 85 ? 65.187 36.885 66.538 1.00 28.19 115 VAL B O 1
ATOM 3914 N N . ALA B 1 86 ? 63.823 37.575 64.878 1.00 27.54 116 ALA B N 1
ATOM 3915 C CA . ALA B 1 86 ? 64.730 37.188 63.799 1.00 26.71 116 ALA B CA 1
ATOM 3916 C C . ALA B 1 86 ? 65.812 38.263 63.665 1.00 26.22 116 ALA B C 1
ATOM 3917 O O . ALA B 1 86 ? 65.660 39.369 64.191 1.00 25.95 116 ALA B O 1
ATOM 3919 N N . ASN B 1 87 ? 66.901 37.936 62.973 1.00 25.61 117 ASN B N 1
ATOM 3920 C CA . ASN B 1 87 ? 68.026 38.862 62.822 1.00 25.17 117 ASN B CA 1
ATOM 3921 C C . ASN B 1 87 ? 67.651 40.228 62.238 1.00 24.55 117 ASN B C 1
ATOM 3922 O O . ASN B 1 87 ? 68.108 41.256 62.739 1.00 24.24 117 ASN B O 1
ATOM 3927 N N . PHE B 1 88 ? 66.810 40.238 61.201 1.00 23.92 118 PHE B N 1
ATOM 3928 C CA . PHE B 1 88 ? 66.394 41.495 60.562 1.00 23.57 118 PHE B CA 1
ATOM 3929 C C . PHE B 1 88 ? 65.630 42.422 61.517 1.00 23.40 118 PHE B C 1
ATOM 3930 O O . PHE B 1 88 ? 65.748 43.646 61.423 1.00 23.34 118 PHE B O 1
ATOM 3938 N N . ILE B 1 89 ? 64.873 41.825 62.439 1.00 22.86 119 ILE B N 1
ATOM 3939 C CA . ILE B 1 89 ? 64.153 42.563 63.474 1.00 22.46 119 ILE B CA 1
ATOM 3940 C C . ILE B 1 89 ? 65.140 43.159 64.485 1.00 22.27 119 ILE B C 1
ATOM 3941 O O . ILE B 1 89 ? 65.052 44.339 64.816 1.00 22.35 119 ILE B O 1
ATOM 3946 N N . GLY B 1 90 ? 66.081 42.341 64.956 1.00 22.03 120 GLY B N 1
ATOM 3947 C CA . GLY B 1 90 ? 67.131 42.792 65.874 1.00 21.76 120 GLY B CA 1
ATOM 3948 C C . GLY B 1 90 ? 67.968 43.954 65.355 1.00 21.66 120 GLY B C 1
ATOM 3949 O O . GLY B 1 90 ? 68.228 44.913 66.092 1.00 21.56 120 GLY B O 1
ATOM 3950 N N . TYR B 1 91 ? 68.392 43.868 64.091 1.00 21.30 121 TYR B N 1
ATOM 3951 C CA . TYR B 1 91 ? 69.172 44.937 63.455 1.00 21.19 121 TYR B CA 1
ATOM 3952 C C . TYR B 1 91 ? 68.381 46.242 63.389 1.00 20.99 121 TYR B C 1
ATOM 3953 O O . TYR B 1 91 ? 68.926 47.316 63.650 1.00 21.10 121 TYR B O 1
ATOM 3962 N N . ALA B 1 92 ? 67.102 46.135 63.030 1.00 20.82 122 ALA B N 1
ATOM 3963 C CA . ALA B 1 92 ? 66.202 47.286 62.936 1.00 20.57 122 ALA B CA 1
ATOM 3964 C C . ALA B 1 92 ? 66.005 47.980 64.282 1.00 20.32 122 ALA B C 1
ATOM 3965 O O . ALA B 1 92 ? 66.048 49.203 64.358 1.00 20.30 122 ALA B O 1
ATOM 3967 N N . VAL B 1 93 ? 65.779 47.197 65.334 1.00 20.12 123 VAL B N 1
ATOM 3968 C CA . VAL B 1 93 ? 65.611 47.751 66.682 1.00 19.92 123 VAL B CA 1
ATOM 3969 C C . VAL B 1 93 ? 66.898 48.437 67.150 1.00 19.99 123 VAL B C 1
ATOM 3970 O O . VAL B 1 93 ? 66.854 49.539 67.706 1.00 20.01 123 VAL B O 1
ATOM 3974 N N . CYS B 1 94 ? 68.035 47.782 66.915 1.00 20.13 124 CYS B N 1
ATOM 3975 C CA . CYS B 1 94 ? 69.352 48.343 67.227 1.00 20.12 124 CYS B CA 1
ATOM 3976 C C . CYS B 1 94 ? 69.554 49.686 66.524 1.00 19.93 124 CYS B C 1
ATOM 3977 O O . CYS B 1 94 ? 69.920 50.675 67.158 1.00 19.75 124 CYS B O 1
ATOM 3980 N N . ALA B 1 95 ? 69.300 49.708 65.216 1.00 19.58 125 ALA B N 1
ATOM 3981 C CA . ALA B 1 95 ? 69.422 50.922 64.414 1.00 19.71 125 ALA B CA 1
ATOM 3982 C C . ALA B 1 95 ? 68.427 52.011 64.836 1.00 19.91 125 ALA B C 1
ATOM 3983 O O . ALA B 1 95 ? 68.770 53.196 64.845 1.00 20.05 125 ALA B O 1
ATOM 3985 N N . ALA B 1 96 ? 67.205 51.605 65.183 1.00 19.99 126 ALA B N 1
ATOM 3986 C CA . ALA B 1 96 ? 66.163 52.547 65.596 1.00 20.06 126 ALA B CA 1
ATOM 3987 C C . ALA B 1 96 ? 66.513 53.211 66.915 1.00 20.11 126 ALA B C 1
ATOM 3988 O O . ALA B 1 96 ? 66.313 54.413 67.074 1.00 20.26 126 ALA B O 1
ATOM 3990 N N . ASP B 1 97 ? 67.050 52.427 67.847 1.00 20.12 127 ASP B N 1
ATOM 3991 C CA . ASP B 1 97 ? 67.464 52.943 69.150 1.00 20.52 127 ASP B CA 1
ATOM 3992 C C . ASP B 1 97 ? 68.523 54.025 68.991 1.00 20.60 127 ASP B C 1
ATOM 3993 O O . ASP B 1 97 ? 68.428 55.090 69.604 1.00 21.06 127 ASP B O 1
ATOM 3998 N N . GLU B 1 98 ? 69.528 53.744 68.166 1.00 20.46 128 GLU B N 1
ATOM 3999 C CA . GLU B 1 98 ? 70.576 54.712 67.867 1.00 20.30 128 GLU B CA 1
ATOM 4000 C C . GLU B 1 98 ? 69.988 55.986 67.267 1.00 20.06 128 GLU B C 1
ATOM 4001 O O . GLU B 1 98 ? 70.328 57.087 67.699 1.00 19.66 128 GLU B O 1
ATOM 4007 N N . ALA B 1 99 ? 69.108 55.820 66.277 1.00 19.98 129 ALA B N 1
ATOM 4008 C CA . ALA B 1 99 ? 68.478 56.944 65.577 1.00 20.02 129 ALA B CA 1
ATOM 4009 C C . ALA B 1 99 ? 67.636 57.827 66.500 1.00 20.27 129 ALA B C 1
ATOM 4010 O O . ALA B 1 99 ? 67.665 59.056 66.385 1.00 20.53 129 ALA B O 1
ATOM 4012 N N . LEU B 1 100 ? 66.904 57.200 67.417 1.00 20.27 130 LEU B N 1
ATOM 4013 C CA . LEU B 1 100 ? 66.016 57.921 68.328 1.00 20.36 130 LEU B CA 1
ATOM 4014 C C . LEU B 1 100 ? 66.786 58.633 69.436 1.00 20.40 130 LEU B C 1
ATOM 4015 O O . LEU B 1 100 ? 66.416 59.735 69.847 1.00 20.37 130 LEU B O 1
ATOM 4020 N N . ARG B 1 101 ? 67.857 58.006 69.916 1.00 20.52 131 ARG B N 1
ATOM 4021 C CA . ARG B 1 101 ? 68.725 58.640 70.909 1.00 20.68 131 ARG B CA 1
ATOM 4022 C C . ARG B 1 101 ? 69.542 59.770 70.277 1.00 20.74 131 ARG B C 1
ATOM 4023 O O . ARG B 1 101 ? 69.903 60.736 70.951 1.00 20.70 131 ARG B O 1
ATOM 4031 N N . ASP B 1 102 ? 69.803 59.647 68.976 1.00 20.71 132 ASP B N 1
ATOM 4032 C CA . ASP B 1 102 ? 70.459 60.697 68.199 1.00 20.78 132 ASP B CA 1
ATOM 4033 C C . ASP B 1 102 ? 69.510 61.881 68.022 1.00 20.84 132 ASP B C 1
ATOM 4034 O O . ASP B 1 102 ? 69.905 63.030 68.214 1.00 20.99 132 ASP B O 1
ATOM 4039 N N . ALA B 1 103 ? 68.258 61.585 67.671 1.00 20.90 133 ALA B N 1
ATOM 4040 C CA . ALA B 1 103 ? 67.212 62.600 67.528 1.00 21.00 133 ALA B CA 1
ATOM 4041 C C . ALA B 1 103 ? 66.739 63.160 68.870 1.00 21.22 133 ALA B C 1
ATOM 4042 O O . ALA B 1 103 ? 65.993 64.142 68.905 1.00 21.40 133 ALA B O 1
ATOM 4044 N N . GLU B 1 104 ? 67.180 62.533 69.961 1.00 21.21 134 GLU B N 1
ATOM 4045 C CA . GLU B 1 104 ? 66.709 62.841 71.317 1.00 21.71 134 GLU B CA 1
ATOM 4046 C C . GLU B 1 104 ? 65.178 62.773 71.382 1.00 21.61 134 GLU B C 1
ATOM 4047 O O . GLU B 1 104 ? 64.515 63.655 71.940 1.00 21.69 134 GLU B O 1
ATOM 4053 N N . TRP B 1 105 ? 64.635 61.707 70.796 1.00 21.45 135 TRP B N 1
ATOM 4054 C CA . TRP B 1 105 ? 63.195 61.505 70.709 1.00 21.28 135 TRP B CA 1
ATOM 4055 C C . TRP B 1 105 ? 62.766 60.206 71.376 1.00 21.14 135 TRP B C 1
ATOM 4056 O O . TRP B 1 105 ? 62.665 59.156 70.736 1.00 21.28 135 TRP B O 1
ATOM 4067 N N . LEU B 1 106 ? 62.522 60.295 72.675 1.00 20.98 136 LEU B N 1
ATOM 4068 C CA . LEU B 1 106 ? 61.967 59.193 73.447 1.00 20.77 136 LEU B CA 1
ATOM 4069 C C . LEU B 1 106 ? 60.823 59.747 74.296 1.00 20.54 136 LEU B C 1
ATOM 4070 O O . LEU B 1 106 ? 60.924 59.782 75.522 1.00 20.24 136 LEU B O 1
ATOM 4075 N N . PRO B 1 107 ? 59.726 60.190 73.641 1.00 20.34 137 PRO B N 1
ATOM 4076 C CA . PRO B 1 107 ? 58.664 60.889 74.372 1.00 20.23 137 PRO B CA 1
ATOM 4077 C C . PRO B 1 107 ? 57.941 60.016 75.396 1.00 20.06 137 PRO B C 1
ATOM 4078 O O . PRO B 1 107 ? 57.759 58.821 75.171 1.00 19.87 137 PRO B O 1
ATOM 4082 N N . THR B 1 108 ? 57.544 60.617 76.514 1.00 19.99 138 THR B N 1
ATOM 4083 C CA . THR B 1 108 ? 56.732 59.923 77.512 1.00 20.02 138 THR B CA 1
ATOM 4084 C C . THR B 1 108 ? 55.252 60.255 77.328 1.00 20.30 138 THR B C 1
ATOM 4085 O O . THR B 1 108 ? 54.387 59.505 77.778 1.00 20.20 138 THR B O 1
ATOM 4089 N N . GLU B 1 109 ? 54.976 61.379 76.665 1.00 20.69 139 GLU B N 1
ATOM 4090 C CA . GLU B 1 109 ? 53.613 61.895 76.494 1.00 21.22 139 GLU B CA 1
ATOM 4091 C C . GLU B 1 109 ? 52.834 61.094 75.460 1.00 21.25 139 GLU B C 1
ATOM 4092 O O . GLU B 1 109 ? 53.337 60.839 74.370 1.00 21.16 139 GLU B O 1
ATOM 4098 N N . GLU B 1 110 ? 51.601 60.714 75.801 1.00 21.70 140 GLU B N 1
ATOM 4099 C CA . GLU B 1 110 ? 50.735 59.965 74.878 1.00 22.20 140 GLU B CA 1
ATOM 4100 C C . GLU B 1 110 ? 50.505 60.711 73.563 1.00 22.05 140 GLU B C 1
ATOM 4101 O O . GLU B 1 110 ? 50.463 60.090 72.503 1.00 21.99 140 GLU B O 1
ATOM 4107 N N A GLU B 1 111 ? 50.363 62.034 73.653 0.50 22.09 141 GLU B N 1
ATOM 4108 N N B GLU B 1 111 ? 50.361 62.035 73.645 0.50 22.12 141 GLU B N 1
ATOM 4109 C CA A GLU B 1 111 ? 50.207 62.909 72.489 0.50 22.17 141 GLU B CA 1
ATOM 4110 C CA B GLU B 1 111 ? 50.200 62.890 72.465 0.50 22.22 141 GLU B CA 1
ATOM 4111 C C A GLU B 1 111 ? 51.345 62.724 71.482 0.50 22.04 141 GLU B C 1
ATOM 4112 C C B GLU B 1 111 ? 51.350 62.710 71.473 0.50 22.06 141 GLU B C 1
ATOM 4113 O O A GLU B 1 111 ? 51.100 62.464 70.302 0.50 21.98 141 GLU B O 1
ATOM 4114 O O B GLU B 1 111 ? 51.119 62.438 70.292 0.50 21.99 141 GLU B O 1
ATOM 4125 N N . GLU B 1 112 ? 52.582 62.852 71.958 1.00 21.85 142 GLU B N 1
ATOM 4126 C CA . GLU B 1 112 ? 53.767 62.722 71.103 1.00 21.63 142 GLU B CA 1
ATOM 4127 C C . GLU B 1 112 ? 53.975 61.293 70.593 1.00 21.12 142 GLU B C 1
ATOM 4128 O O . GLU B 1 112 ? 54.393 61.092 69.448 1.00 20.92 142 GLU B O 1
ATOM 4134 N N . LYS B 1 113 ? 53.672 60.312 71.442 1.00 20.53 143 LYS B N 1
ATOM 4135 C CA . LYS B 1 113 ? 53.756 58.903 71.062 1.00 20.22 143 LYS B CA 1
ATOM 4136 C C . LYS B 1 113 ? 52.744 58.549 69.967 1.00 20.11 143 LYS B C 1
ATOM 4137 O O . LYS B 1 113 ? 53.057 57.790 69.049 1.00 19.80 143 LYS B O 1
ATOM 4143 N N . GLU B 1 114 ? 51.539 59.110 70.074 1.00 19.95 144 GLU B N 1
ATOM 4144 C CA . GLU B 1 114 ? 50.483 58.907 69.079 1.00 20.11 144 GLU B CA 1
ATOM 4145 C C . GLU B 1 114 ? 50.809 59.581 67.755 1.00 19.97 144 GLU B C 1
ATOM 4146 O O . GLU B 1 114 ? 50.306 59.175 66.706 1.00 20.11 144 GLU B O 1
ATOM 4152 N N . ARG B 1 115 ? 51.647 60.613 67.808 1.00 19.97 145 ARG B N 1
ATOM 4153 C CA . ARG B 1 115 ? 52.048 61.348 66.606 1.00 19.94 145 ARG B CA 1
ATOM 4154 C C . ARG B 1 115 ? 53.362 60.831 66.003 1.00 19.84 145 ARG B C 1
ATOM 4155 O O . ARG B 1 115 ? 53.866 61.390 65.026 1.00 19.89 145 ARG B O 1
ATOM 4163 N N . THR B 1 116 ? 53.898 59.760 66.586 1.00 19.77 146 THR B N 1
ATOM 4164 C CA . THR B 1 116 ? 55.111 59.114 66.088 1.00 19.64 146 THR B CA 1
ATOM 4165 C C . THR B 1 116 ? 54.784 57.751 65.482 1.00 19.67 146 THR B C 1
ATOM 4166 O O . THR B 1 116 ? 54.189 56.895 66.137 1.00 19.78 146 THR B O 1
ATOM 4170 N N . GLY B 1 117 ? 55.169 57.561 64.226 1.00 19.84 147 GLY B N 1
ATOM 4171 C CA . GLY B 1 117 ? 54.960 56.290 63.549 1.00 19.93 147 GLY B CA 1
ATOM 4172 C C . GLY B 1 117 ? 56.255 55.582 63.196 1.00 20.14 147 GLY B C 1
ATOM 4173 O O . GLY B 1 117 ? 57.350 56.064 63.509 1.00 19.87 147 GLY B O 1
ATOM 4174 N N . VAL B 1 118 ? 56.122 54.428 62.541 1.00 20.33 148 VAL B N 1
ATOM 4175 C CA . VAL B 1 118 ? 57.265 53.599 62.169 1.00 20.43 148 VAL B CA 1
ATOM 4176 C C . VAL B 1 118 ? 57.035 52.996 60.785 1.00 20.73 148 VAL B C 1
ATOM 4177 O O . VAL B 1 118 ? 55.978 52.422 60.518 1.00 20.73 148 VAL B O 1
ATOM 4181 N N . SER B 1 119 ? 58.026 53.147 59.912 1.00 21.16 149 SER B N 1
ATOM 4182 C CA . SER B 1 119 ? 57.985 52.574 58.566 1.00 21.54 149 SER B CA 1
ATOM 4183 C C . SER B 1 119 ? 59.335 51.942 58.213 1.00 21.73 149 SER B C 1
ATOM 4184 O O . SER B 1 119 ? 60.153 52.545 57.520 1.00 21.74 149 SER B O 1
ATOM 4187 N N . ILE B 1 120 ? 59.559 50.727 58.711 1.00 22.35 150 ILE B N 1
ATOM 4188 C CA . ILE B 1 120 ? 60.810 49.996 58.489 1.00 22.73 150 ILE B CA 1
ATOM 4189 C C . ILE B 1 120 ? 60.503 48.667 57.803 1.00 23.39 150 ILE B C 1
ATOM 4190 O O . ILE B 1 120 ? 59.976 47.741 58.426 1.00 23.72 150 ILE B O 1
ATOM 4195 N N . GLY B 1 121 ? 60.831 48.581 56.518 1.00 23.83 151 GLY B N 1
ATOM 4196 C CA . GLY B 1 121 ? 60.555 47.383 55.739 1.00 24.48 151 GLY B CA 1
ATOM 4197 C C . GLY B 1 121 ? 61.689 46.374 55.748 1.00 25.01 151 GLY B C 1
ATOM 4198 O O . GLY B 1 121 ? 62.847 46.723 55.983 1.00 25.04 151 GLY B O 1
ATOM 4199 N N . GLY B 1 122 ? 61.334 45.113 55.515 1.00 25.42 152 GLY B N 1
ATOM 4200 C CA . GLY B 1 122 ? 62.295 44.051 55.232 1.00 26.00 152 GLY B CA 1
ATOM 4201 C C . GLY B 1 122 ? 61.965 43.510 53.855 1.00 26.40 152 GLY B C 1
ATOM 4202 O O . GLY B 1 122 ? 60.797 43.451 53.480 1.00 26.60 152 GLY B O 1
ATOM 4203 N N . GLY B 1 123 ? 62.985 43.121 53.096 1.00 26.81 153 GLY B N 1
ATOM 4204 C CA . GLY B 1 123 ? 62.786 42.663 51.722 1.00 27.18 153 GLY B CA 1
ATOM 4205 C C . GLY B 1 123 ? 62.358 41.214 51.568 1.00 27.56 153 GLY B C 1
ATOM 4206 O O . GLY B 1 123 ? 61.527 40.896 50.706 1.00 27.69 153 GLY B O 1
ATOM 4207 N N . ILE B 1 124 ? 62.942 40.331 52.382 1.00 27.62 154 ILE B N 1
ATOM 4208 C CA . ILE B 1 124 ? 62.684 38.888 52.289 1.00 27.77 154 ILE B CA 1
ATOM 4209 C C . ILE B 1 124 ? 62.227 38.296 53.625 1.00 27.44 154 ILE B C 1
ATOM 4210 O O . ILE B 1 124 ? 61.424 37.365 53.650 1.00 27.50 154 ILE B O 1
ATOM 4215 N N . GLY B 1 125 ? 62.743 38.831 54.729 1.00 27.24 155 GLY B N 1
ATOM 4216 C CA . GLY B 1 125 ? 62.365 38.354 56.056 1.00 26.82 155 GLY B CA 1
ATOM 4217 C C . GLY B 1 125 ? 63.352 37.356 56.628 1.00 26.47 155 GLY B C 1
ATOM 4218 O O . GLY B 1 125 ? 64.531 37.670 56.804 1.00 26.62 155 GLY B O 1
ATOM 4219 N N . SER B 1 126 ? 62.873 36.151 56.929 1.00 26.06 156 SER B N 1
ATOM 4220 C CA . SER B 1 126 ? 63.735 35.116 57.494 1.00 25.52 156 SER B CA 1
ATOM 4221 C C . SER B 1 126 ? 63.579 33.768 56.790 1.00 25.06 156 SER B C 1
ATOM 4222 O O . SER B 1 126 ? 62.848 32.890 57.257 1.00 25.12 156 SER B O 1
ATOM 4225 N N . ILE B 1 127 ? 64.279 33.616 55.667 1.00 24.52 157 ILE B N 1
ATOM 4226 C CA . ILE B 1 127 ? 64.275 32.374 54.889 1.00 24.05 157 ILE B CA 1
ATOM 4227 C C . ILE B 1 127 ? 64.775 31.175 55.704 1.00 23.64 157 ILE B C 1
ATOM 4228 O O . ILE B 1 127 ? 64.219 30.082 55.601 1.00 23.35 157 ILE B O 1
ATOM 4233 N N . CYS B 1 128 ? 65.803 31.391 56.525 1.00 23.30 158 CYS B N 1
ATOM 4234 C CA . CYS B 1 128 ? 66.415 30.306 57.299 1.00 23.16 158 CYS B CA 1
ATOM 4235 C C . CYS B 1 128 ? 65.444 29.636 58.281 1.00 22.60 158 CYS B C 1
ATOM 4236 O O . CYS B 1 128 ? 65.518 28.428 58.506 1.00 22.62 158 CYS B O 1
ATOM 4239 N N . ASP B 1 129 ? 64.536 30.427 58.851 1.00 22.12 159 ASP B N 1
ATOM 4240 C CA . ASP B 1 129 ? 63.500 29.914 59.745 1.00 21.45 159 ASP B CA 1
ATOM 4241 C C . ASP B 1 129 ? 62.452 29.094 58.993 1.00 20.92 159 ASP B C 1
ATOM 4242 O O . ASP B 1 129 ? 61.926 28.113 59.526 1.00 20.60 159 ASP B O 1
ATOM 4247 N N . ILE B 1 130 ? 62.150 29.495 57.758 1.00 20.32 160 ILE B N 1
ATOM 4248 C CA . ILE B 1 130 ? 61.244 28.717 56.909 1.00 19.93 160 ILE B CA 1
ATOM 4249 C C . ILE B 1 130 ? 61.906 27.399 56.486 1.00 19.69 160 ILE B C 1
ATOM 4250 O O . ILE B 1 130 ? 61.257 26.354 56.463 1.00 19.81 160 ILE B O 1
ATOM 4255 N N . VAL B 1 131 ? 63.200 27.456 56.173 1.00 19.46 161 VAL B N 1
ATOM 4256 C CA . VAL B 1 131 ? 63.986 26.261 55.848 1.00 19.09 161 VAL B CA 1
ATOM 4257 C C . VAL B 1 131 ? 63.983 25.264 57.015 1.00 18.97 161 VAL B C 1
ATOM 4258 O O . VAL B 1 131 ? 63.792 24.062 56.811 1.00 18.81 161 VAL B O 1
ATOM 4262 N N . GLU B 1 132 ? 64.177 25.772 58.232 1.00 18.74 162 GLU B N 1
ATOM 4263 C CA . GLU B 1 132 ? 64.191 24.929 59.431 1.00 18.76 162 GLU B CA 1
ATOM 4264 C C . GLU B 1 132 ? 62.834 24.256 59.670 1.00 18.38 162 GLU B C 1
ATOM 4265 O O . GLU B 1 132 ? 62.765 23.074 60.026 1.00 18.09 162 GLU B O 1
ATOM 4271 N N . ALA B 1 133 ? 61.762 25.017 59.464 1.00 18.08 163 ALA B N 1
ATOM 4272 C CA . ALA B 1 133 ? 60.397 24.511 59.606 1.00 17.71 163 ALA B CA 1
ATOM 4273 C C . ALA B 1 133 ? 60.062 23.482 58.526 1.00 17.53 163 ALA B C 1
ATOM 4274 O O . ALA B 1 133 ? 59.414 22.471 58.803 1.00 17.23 163 ALA B O 1
ATOM 4276 N N . ALA B 1 134 ? 60.509 23.746 57.299 1.00 17.45 164 ALA B N 1
ATOM 4277 C CA . ALA B 1 134 ? 60.319 22.817 56.182 1.00 17.39 164 ALA B CA 1
ATOM 4278 C C . ALA B 1 134 ? 61.066 21.501 56.403 1.00 17.28 164 ALA B C 1
ATOM 4279 O O . ALA B 1 134 ? 60.622 20.444 55.949 1.00 17.18 164 ALA B O 1
ATOM 4281 N N . GLN B 1 135 ? 62.196 21.575 57.106 1.00 17.19 165 GLN B N 1
ATOM 4282 C CA . GLN B 1 135 ? 62.955 20.385 57.488 1.00 17.14 165 GLN B CA 1
ATOM 4283 C C . GLN B 1 135 ? 62.144 19.473 58.419 1.00 17.06 165 GLN B C 1
ATOM 4284 O O . GLN B 1 135 ? 62.274 18.249 58.362 1.00 16.93 165 GLN B O 1
ATOM 4290 N N . LEU B 1 136 ? 61.308 20.078 59.264 1.00 17.07 166 LEU B N 1
ATOM 4291 C CA . LEU B 1 136 ? 60.416 19.331 60.161 1.00 17.16 166 LEU B CA 1
ATOM 4292 C C . LEU B 1 136 ? 59.377 18.513 59.388 1.00 17.29 166 LEU B C 1
ATOM 4293 O O . LEU B 1 136 ? 58.939 17.463 59.857 1.00 17.16 166 LEU B O 1
ATOM 4298 N N . ILE B 1 137 ? 58.989 18.996 58.207 1.00 17.63 167 ILE B N 1
ATOM 4299 C CA . ILE B 1 137 ? 58.124 18.227 57.306 1.00 17.99 167 ILE B CA 1
ATOM 4300 C C . ILE B 1 137 ? 58.867 17.007 56.752 1.00 18.45 167 ILE B C 1
ATOM 4301 O O . ILE B 1 137 ? 58.371 15.884 56.839 1.00 18.41 167 ILE B O 1
ATOM 4306 N N . CYS B 1 138 ? 60.058 17.239 56.200 1.00 19.22 168 CYS B N 1
ATOM 4307 C CA . CYS B 1 138 ? 60.887 16.171 55.631 1.00 20.10 168 CYS B CA 1
ATOM 4308 C C . CYS B 1 138 ? 61.237 15.086 56.654 1.00 20.38 168 CYS B C 1
ATOM 4309 O O . CYS B 1 138 ? 61.316 13.904 56.313 1.00 20.43 168 CYS B O 1
ATOM 4312 N N . GLU B 1 139 ? 61.443 15.498 57.903 1.00 20.88 169 GLU B N 1
ATOM 4313 C CA . GLU B 1 139 ? 61.875 14.585 58.963 1.00 21.60 169 GLU B CA 1
ATOM 4314 C C . GLU B 1 139 ? 60.726 14.132 59.866 1.00 21.59 169 GLU B C 1
ATOM 4315 O O . GLU B 1 139 ? 60.940 13.390 60.828 1.00 21.47 169 GLU B O 1
ATOM 4321 N N . LYS B 1 140 ? 59.512 14.575 59.537 1.00 21.81 170 LYS B N 1
ATOM 4322 C CA . LYS B 1 140 ? 58.286 14.233 60.282 1.00 22.10 170 LYS B CA 1
ATOM 4323 C C . LYS B 1 140 ? 58.379 14.588 61.773 1.00 22.32 170 LYS B C 1
ATOM 4324 O O . LYS B 1 140 ? 58.097 13.764 62.649 1.00 22.15 170 LYS B O 1
ATOM 4330 N N . ARG B 1 141 ? 58.765 15.835 62.034 1.00 22.71 171 ARG B N 1
ATOM 4331 C CA . ARG B 1 141 ? 58.962 16.344 63.389 1.00 23.16 171 ARG B CA 1
ATOM 4332 C C . ARG B 1 141 ? 58.242 17.683 63.595 1.00 23.08 171 ARG B C 1
ATOM 4333 O O . ARG B 1 141 ? 58.737 18.555 64.315 1.00 22.94 171 ARG B O 1
ATOM 4341 N N . LEU B 1 142 ? 57.072 17.836 62.973 1.00 23.12 172 LEU B N 1
ATOM 4342 C CA . LEU B 1 142 ? 56.299 19.083 63.060 1.00 23.27 172 LEU B CA 1
ATOM 4343 C C . LEU B 1 142 ? 55.877 19.447 64.485 1.00 23.63 172 LEU B C 1
ATOM 4344 O O . LEU B 1 142 ? 55.448 20.572 64.744 1.00 23.62 172 LEU B O 1
ATOM 4349 N N . ARG B 1 143 ? 56.015 18.485 65.395 1.00 24.03 173 ARG B N 1
ATOM 4350 C CA . ARG B 1 143 ? 55.789 18.682 66.824 1.00 24.65 173 ARG B CA 1
ATOM 4351 C C . ARG B 1 143 ? 56.673 19.799 67.389 1.00 24.70 173 ARG B C 1
ATOM 4352 O O . ARG B 1 143 ? 56.294 20.480 68.345 1.00 24.79 173 ARG B O 1
ATOM 4360 N N . ARG B 1 144 ? 57.849 19.971 66.788 1.00 24.74 174 ARG B N 1
ATOM 4361 C CA . ARG B 1 144 ? 58.854 20.923 67.261 1.00 24.85 174 ARG B CA 1
ATOM 4362 C C . ARG B 1 144 ? 58.707 22.321 66.658 1.00 24.67 174 ARG B C 1
ATOM 4363 O O . ARG B 1 144 ? 59.520 23.206 66.942 1.00 24.54 174 ARG B O 1
ATOM 4371 N N . LEU B 1 145 ? 57.672 22.521 65.843 1.00 24.42 175 LEU B N 1
ATOM 4372 C CA . LEU B 1 145 ? 57.428 23.816 65.209 1.00 24.43 175 LEU B CA 1
ATOM 4373 C C . LEU B 1 145 ? 57.211 24.908 66.251 1.00 24.48 175 LEU B C 1
ATOM 4374 O O . LEU B 1 145 ? 56.401 24.757 67.166 1.00 24.43 175 LEU B O 1
ATOM 4379 N N . SER B 1 146 ? 57.953 26.002 66.102 1.00 24.75 176 SER B N 1
ATOM 4380 C CA . SER B 1 146 ? 57.914 27.107 67.053 1.00 25.01 176 SER B CA 1
ATOM 4381 C C . SER B 1 146 ? 56.592 27.867 66.977 1.00 25.05 176 SER B C 1
ATOM 4382 O O . SER B 1 146 ? 56.080 28.108 65.881 1.00 24.85 176 SER B O 1
ATOM 4385 N N . PRO B 1 147 ? 56.030 28.237 68.147 1.00 25.17 177 PRO B N 1
ATOM 4386 C CA . PRO B 1 147 ? 54.831 29.079 68.186 1.00 25.17 177 PRO B CA 1
ATOM 4387 C C . PRO B 1 147 ? 55.077 30.478 67.621 1.00 25.08 177 PRO B C 1
ATOM 4388 O O . PRO B 1 147 ? 54.126 31.167 67.251 1.00 25.36 177 PRO B O 1
ATOM 4392 N N . PHE B 1 148 ? 56.344 30.878 67.548 1.00 24.86 178 PHE B N 1
ATOM 4393 C CA . PHE B 1 148 ? 56.724 32.190 67.035 1.00 24.74 178 PHE B CA 1
ATOM 4394 C C . PHE B 1 148 ? 57.106 32.158 65.558 1.00 24.55 178 PHE B C 1
ATOM 4395 O O . PHE B 1 148 ? 57.588 33.158 65.025 1.00 24.53 178 PHE B O 1
ATOM 4403 N N . PHE B 1 149 ? 56.883 31.021 64.900 1.00 24.41 179 PHE B N 1
ATOM 4404 C CA . PHE B 1 149 ? 57.247 30.861 63.491 1.00 24.23 179 PHE B CA 1
ATOM 4405 C C . PHE B 1 149 ? 56.686 31.974 62.603 1.00 24.21 179 PHE B C 1
ATOM 4406 O O . PHE B 1 149 ? 57.450 32.651 61.911 1.00 24.12 179 PHE B O 1
ATOM 4414 N N . ILE B 1 150 ? 55.367 32.164 62.631 1.00 24.29 180 ILE B N 1
ATOM 4415 C CA . ILE B 1 150 ? 54.719 33.178 61.783 1.00 24.35 180 ILE B CA 1
ATOM 4416 C C . ILE B 1 150 ? 55.196 34.609 62.084 1.00 24.53 180 ILE B C 1
ATOM 4417 O O . ILE B 1 150 ? 55.624 35.305 61.164 1.00 24.54 180 ILE B O 1
ATOM 4422 N N . PRO B 1 151 ? 55.136 35.052 63.362 1.00 24.71 181 PRO B N 1
ATOM 4423 C CA . PRO B 1 151 ? 55.659 36.385 63.705 1.00 24.87 181 PRO B CA 1
ATOM 4424 C C . PRO B 1 151 ? 57.117 36.634 63.286 1.00 25.04 181 PRO B C 1
ATOM 4425 O O . PRO B 1 151 ? 57.482 37.776 63.008 1.00 24.86 181 PRO B O 1
ATOM 4429 N N . LYS B 1 152 ? 57.935 35.581 63.244 1.00 25.28 182 LYS B N 1
ATOM 4430 C CA . LYS B 1 152 ? 59.353 35.701 62.867 1.00 25.58 182 LYS B CA 1
ATOM 4431 C C . LYS B 1 152 ? 59.605 35.950 61.379 1.00 25.62 182 LYS B C 1
ATOM 4432 O O . LYS B 1 152 ? 60.589 36.592 61.015 1.00 25.72 182 LYS B O 1
ATOM 4438 N N . ILE B 1 153 ? 58.731 35.433 60.523 1.00 25.76 183 ILE B N 1
ATOM 4439 C CA . ILE B 1 153 ? 58.978 35.458 59.079 1.00 25.80 183 ILE B CA 1
ATOM 4440 C C . ILE B 1 153 ? 58.313 36.629 58.342 1.00 25.90 183 ILE B C 1
ATOM 4441 O O . ILE B 1 153 ? 58.585 36.852 57.159 1.00 26.05 183 ILE B O 1
ATOM 4446 N N . LEU B 1 154 ? 57.455 37.372 59.040 1.00 25.88 184 LEU B N 1
ATOM 4447 C CA . LEU B 1 154 ? 56.693 38.465 58.425 1.00 25.73 184 LEU B CA 1
ATOM 4448 C C . LEU B 1 154 ? 57.538 39.719 58.212 1.00 25.72 184 LEU B C 1
ATOM 4449 O O . LEU B 1 154 ? 58.148 40.242 59.149 1.00 25.84 184 LEU B O 1
ATOM 4454 N N . VAL B 1 155 ? 57.549 40.207 56.974 1.00 25.60 185 VAL B N 1
ATOM 4455 C CA . VAL B 1 155 ? 58.432 41.311 56.579 1.00 25.48 185 VAL B CA 1
ATOM 4456 C C . VAL B 1 155 ? 58.112 42.666 57.235 1.00 25.37 185 VAL B C 1
ATOM 4457 O O . VAL B 1 155 ? 58.930 43.586 57.186 1.00 25.74 185 VAL B O 1
ATOM 4461 N N . ASN B 1 156 ? 56.940 42.778 57.857 1.00 24.96 186 ASN B N 1
ATOM 4462 C CA . ASN B 1 156 ? 56.505 44.028 58.488 1.00 24.60 186 ASN B CA 1
ATOM 4463 C C . ASN B 1 156 ? 56.838 44.128 59.972 1.00 24.50 186 ASN B C 1
ATOM 4464 O O . ASN B 1 156 ? 56.603 45.168 60.595 1.00 24.67 186 ASN B O 1
ATOM 4469 N N . MET B 1 157 ? 57.386 43.054 60.533 1.00 24.07 187 MET B N 1
ATOM 4470 C CA . MET B 1 157 ? 57.500 42.924 61.985 1.00 23.85 187 MET B CA 1
ATOM 4471 C C . MET B 1 157 ? 58.555 43.795 62.657 1.00 23.62 187 MET B C 1
ATOM 4472 O O . MET B 1 157 ? 58.499 43.996 63.873 1.00 23.47 187 MET B O 1
ATOM 4477 N N . ALA B 1 158 ? 59.505 44.312 61.881 1.00 23.32 188 ALA B N 1
ATOM 4478 C CA . ALA B 1 158 ? 60.457 45.291 62.399 1.00 23.30 188 ALA B CA 1
ATOM 4479 C C . ALA B 1 158 ? 59.729 46.554 62.866 1.00 23.21 188 ALA B C 1
ATOM 4480 O O . ALA B 1 158 ? 60.003 47.066 63.955 1.00 23.39 188 ALA B O 1
ATOM 4482 N N . SER B 1 159 ? 58.791 47.039 62.049 1.00 22.85 189 SER B N 1
ATOM 4483 C CA . SER B 1 159 ? 57.940 48.164 62.432 1.00 22.63 189 SER B CA 1
ATOM 4484 C C . SER B 1 159 ? 57.165 47.882 63.714 1.00 22.41 189 SER B C 1
ATOM 4485 O O . SER B 1 159 ? 57.020 48.763 64.560 1.00 22.56 189 SER B O 1
ATOM 4488 N N . GLY B 1 160 ? 56.674 46.650 63.843 1.00 22.21 190 GLY B N 1
ATOM 4489 C CA . GLY B 1 160 ? 55.910 46.214 65.008 1.00 22.09 190 GLY B CA 1
ATOM 4490 C C . GLY B 1 160 ? 56.712 46.191 66.295 1.00 22.02 190 GLY B C 1
ATOM 4491 O O . GLY B 1 160 ? 56.226 46.630 67.343 1.00 21.97 190 GLY B O 1
ATOM 4492 N N . HIS B 1 161 ? 57.939 45.680 66.223 1.00 21.81 191 HIS B N 1
ATOM 4493 C CA . HIS B 1 161 ? 58.802 45.609 67.406 1.00 21.85 191 HIS B CA 1
ATOM 4494 C C . HIS B 1 161 ? 59.301 46.976 67.866 1.00 21.78 191 HIS B C 1
ATOM 4495 O O . HIS B 1 161 ? 59.388 47.233 69.064 1.00 21.88 191 HIS B O 1
ATOM 4502 N N . VAL B 1 162 ? 59.620 47.852 66.914 1.00 21.98 192 VAL B N 1
ATOM 4503 C CA . VAL B 1 162 ? 60.064 49.215 67.229 1.00 22.16 192 VAL B CA 1
ATOM 4504 C C . VAL B 1 162 ? 58.943 50.029 67.881 1.00 22.35 192 VAL B C 1
ATOM 4505 O O . VAL B 1 162 ? 59.163 50.696 68.898 1.00 22.14 192 VAL B O 1
ATOM 4509 N N . SER B 1 163 ? 57.742 49.957 67.311 1.00 22.69 193 SER B N 1
ATOM 4510 C CA . SER B 1 163 ? 56.605 50.705 67.846 1.00 23.21 193 SER B CA 1
ATOM 4511 C C . SER B 1 163 ? 56.247 50.294 69.280 1.00 23.33 193 SER B C 1
ATOM 4512 O O . SER B 1 163 ? 56.047 51.157 70.141 1.00 23.33 193 SER B O 1
ATOM 4515 N N . MET B 1 164 ? 56.195 48.990 69.549 1.00 23.43 194 MET B N 1
ATOM 4516 C CA . MET B 1 164 ? 55.870 48.529 70.902 1.00 23.75 194 MET B CA 1
ATOM 4517 C C . MET B 1 164 ? 56.974 48.790 71.930 1.00 23.31 194 MET B C 1
ATOM 4518 O O . MET B 1 164 ? 56.684 48.987 73.111 1.00 23.28 194 MET B O 1
ATOM 4523 N N . LYS B 1 165 ? 58.229 48.818 71.482 1.00 22.83 195 LYS B N 1
ATOM 4524 C CA . LYS B 1 165 ? 59.343 49.140 72.378 1.00 22.40 195 LYS B CA 1
ATOM 4525 C C . LYS B 1 165 ? 59.226 50.564 72.930 1.00 22.18 195 LYS B C 1
ATOM 4526 O O . LYS B 1 165 ? 59.448 50.791 74.118 1.00 21.81 195 LYS B O 1
ATOM 4532 N N . TYR B 1 166 ? 58.861 51.509 72.065 1.00 21.98 196 TYR B N 1
ATOM 4533 C CA . TYR B 1 166 ? 58.821 52.929 72.435 1.00 21.86 196 TYR B CA 1
ATOM 4534 C C . TYR B 1 166 ? 57.404 53.485 72.617 1.00 21.59 196 TYR B C 1
ATOM 4535 O O . TYR B 1 166 ? 57.228 54.661 72.954 1.00 21.46 196 TYR B O 1
ATOM 4544 N N . GLY B 1 167 ? 56.406 52.630 72.404 1.00 21.20 197 GLY B N 1
ATOM 4545 C CA . GLY B 1 167 ? 55.004 53.009 72.554 1.00 20.76 197 GLY B CA 1
ATOM 4546 C C . GLY B 1 167 ? 54.502 53.940 71.465 1.00 20.31 197 GLY B C 1
ATOM 4547 O O . GLY B 1 167 ? 53.592 54.734 71.702 1.00 20.41 197 GLY B O 1
ATOM 4548 N N . PHE B 1 168 ? 55.090 53.841 70.275 1.00 19.95 198 PHE B N 1
ATOM 4549 C CA . PHE B 1 168 ? 54.704 54.691 69.145 1.00 19.70 198 PHE B CA 1
ATOM 4550 C C . PHE B 1 168 ? 53.417 54.187 68.496 1.00 19.50 198 PHE B C 1
ATOM 4551 O O . PHE B 1 168 ? 53.337 53.031 68.069 1.00 19.60 198 PHE B O 1
ATOM 4559 N N . GLN B 1 169 ? 52.416 55.061 68.426 1.00 19.12 199 GLN B N 1
ATOM 4560 C CA . GLN B 1 169 ? 51.073 54.669 68.002 1.00 18.75 199 GLN B CA 1
ATOM 4561 C C . GLN B 1 169 ? 50.599 55.413 66.753 1.00 18.70 199 GLN B C 1
ATOM 4562 O O . GLN B 1 169 ? 49.411 55.401 66.427 1.00 18.42 199 GLN B O 1
ATOM 4568 N N . GLY B 1 170 ? 51.534 56.056 66.061 1.00 18.67 200 GLY B N 1
ATOM 4569 C CA . GLY B 1 170 ? 51.259 56.647 64.754 1.00 18.97 200 GLY B CA 1
ATOM 4570 C C . GLY B 1 170 ? 51.219 55.548 63.711 1.00 19.19 200 GLY B C 1
ATOM 4571 O O . GLY B 1 170 ? 51.195 54.367 64.062 1.00 19.04 200 GLY B O 1
ATOM 4572 N N . PRO B 1 171 ? 51.224 55.918 62.419 1.00 19.66 201 PRO B N 1
ATOM 4573 C CA . PRO B 1 171 ? 51.159 54.897 61.370 1.00 20.01 201 PRO B CA 1
ATOM 4574 C C . PRO B 1 171 ? 52.218 53.806 61.565 1.00 20.57 201 PRO B C 1
ATOM 4575 O O . PRO B 1 171 ? 53.405 54.116 61.685 1.00 20.90 201 PRO B O 1
ATOM 4579 N N . ASN B 1 172 ? 51.764 52.552 61.637 1.00 20.90 202 ASN B N 1
ATOM 4580 C CA . ASN B 1 172 ? 52.621 51.366 61.734 1.00 21.14 202 ASN B CA 1
ATOM 4581 C C . ASN B 1 172 ? 52.637 50.709 60.354 1.00 21.14 202 ASN B C 1
ATOM 4582 O O . ASN B 1 172 ? 51.653 50.100 59.933 1.00 21.38 202 ASN B O 1
ATOM 4587 N N . HIS B 1 173 ? 53.761 50.835 59.657 1.00 21.28 203 HIS B N 1
ATOM 4588 C CA . HIS B 1 173 ? 53.788 50.660 58.206 1.00 21.24 203 HIS B CA 1
ATOM 4589 C C . HIS B 1 173 ? 55.059 49.980 57.705 1.00 21.46 203 HIS B C 1
ATOM 4590 O O . HIS B 1 173 ? 56.080 49.964 58.394 1.00 21.48 203 HIS B O 1
ATOM 4597 N N . ALA B 1 174 ? 54.985 49.411 56.504 1.00 21.56 204 ALA B N 1
ATOM 4598 C CA . ALA B 1 174 ? 56.170 48.946 55.792 1.00 21.69 204 ALA B CA 1
ATOM 4599 C C . ALA B 1 174 ? 55.929 48.959 54.288 1.00 22.07 204 ALA B C 1
ATOM 4600 O O . ALA B 1 174 ? 54.906 48.467 53.814 1.00 21.48 204 ALA B O 1
ATOM 4602 N N . ALA B 1 175 ? 56.863 49.553 53.551 1.00 22.50 205 ALA B N 1
ATOM 4603 C CA . ALA B 1 175 ? 56.913 49.386 52.106 1.00 23.30 205 ALA B CA 1
ATOM 4604 C C . ALA B 1 175 ? 57.895 48.258 51.827 1.00 23.81 205 ALA B C 1
ATOM 4605 O O . ALA B 1 175 ? 58.991 48.229 52.390 1.00 24.25 205 ALA B O 1
ATOM 4607 N N . VAL B 1 176 ? 57.490 47.307 50.994 1.00 24.22 206 VAL B N 1
ATOM 4608 C CA . VAL B 1 176 ? 58.381 46.220 50.607 1.00 24.59 206 VAL B CA 1
ATOM 4609 C C . VAL B 1 176 ? 58.464 46.173 49.087 1.00 24.89 206 VAL B C 1
ATOM 4610 O O . VAL B 1 176 ? 57.501 45.802 48.410 1.00 25.09 206 VAL B O 1
ATOM 4614 N N . THR B 1 177 ? 59.620 46.577 48.567 1.00 24.72 207 THR B N 1
ATOM 4615 C CA . THR B 1 177 ? 59.827 46.740 47.133 1.00 24.72 207 THR B CA 1
ATOM 4616 C C . THR B 1 177 ? 61.187 46.181 46.732 1.00 24.68 207 THR B C 1
ATOM 4617 O O . THR B 1 177 ? 61.973 46.843 46.044 1.00 24.56 207 THR B O 1
ATOM 4621 N N . ALA B 1 178 ? 61.455 44.951 47.169 1.00 24.70 208 ALA B N 1
ATOM 4622 C CA . ALA B 1 178 ? 62.720 44.274 46.888 1.00 24.71 208 ALA B CA 1
ATOM 4623 C C . ALA B 1 178 ? 63.910 45.113 47.360 1.00 24.73 208 ALA B C 1
ATOM 4624 O O . ALA B 1 178 ? 63.959 45.524 48.522 1.00 24.75 208 ALA B O 1
ATOM 4626 N N . CYS B 1 179 ? 64.851 45.389 46.462 1.00 24.69 209 CYS B N 1
ATOM 4627 C CA . CYS B 1 179 ? 66.055 46.145 46.819 1.00 24.83 209 CYS B CA 1
ATOM 4628 C C . CYS B 1 179 ? 65.853 47.666 46.901 1.00 24.33 209 CYS B C 1
ATOM 4629 O O . CYS B 1 179 ? 66.800 48.410 47.162 1.00 24.28 209 CYS B O 1
ATOM 4632 N N . ALA B 1 180 ? 64.615 48.114 46.701 1.00 23.68 210 ALA B N 1
ATOM 4633 C CA . ALA B 1 180 ? 64.246 49.515 46.890 1.00 23.15 210 ALA B CA 1
ATOM 4634 C C . ALA B 1 180 ? 63.503 49.729 48.218 1.00 22.87 210 ALA B C 1
ATOM 4635 O O . ALA B 1 180 ? 63.100 50.848 48.545 1.00 22.77 210 ALA B O 1
ATOM 4637 N N . THR B 1 181 ? 63.346 48.647 48.978 1.00 22.53 211 THR B N 1
ATOM 4638 C CA . THR B 1 181 ? 62.545 48.621 50.208 1.00 22.11 211 THR B CA 1
ATOM 4639 C C . THR B 1 181 ? 62.868 49.754 51.185 1.00 22.13 211 THR B C 1
ATOM 4640 O O . THR B 1 181 ? 61.961 50.464 51.632 1.00 21.99 211 THR B O 1
ATOM 4644 N N . GLY B 1 182 ? 64.152 49.926 51.501 1.00 21.93 212 GLY B N 1
ATOM 4645 C CA . GLY B 1 182 ? 64.591 50.970 52.432 1.00 21.93 212 GLY B CA 1
ATOM 4646 C C . GLY B 1 182 ? 64.252 52.371 51.954 1.00 22.04 212 GLY B C 1
ATOM 4647 O O . GLY B 1 182 ? 63.963 53.258 52.755 1.00 21.81 212 GLY B O 1
ATOM 4648 N N . ALA B 1 183 ? 64.275 52.560 50.636 1.00 21.99 213 ALA B N 1
ATOM 4649 C CA . ALA B 1 183 ? 63.990 53.855 50.031 1.00 22.10 213 ALA B CA 1
ATOM 4650 C C . ALA B 1 183 ? 62.498 54.179 50.068 1.00 22.16 213 ALA B C 1
ATOM 4651 O O . ALA B 1 183 ? 62.111 55.269 50.500 1.00 22.19 213 ALA B O 1
ATOM 4653 N N . HIS B 1 184 ? 61.669 53.237 49.610 1.00 21.84 214 HIS B N 1
ATOM 4654 C CA . HIS B 1 184 ? 60.218 53.409 49.619 1.00 21.79 214 HIS B CA 1
ATOM 4655 C C . HIS B 1 184 ? 59.655 53.545 51.038 1.00 21.80 214 HIS B C 1
ATOM 4656 O O . HIS B 1 184 ? 58.709 54.291 51.254 1.00 21.49 214 HIS B O 1
ATOM 4663 N N . SER B 1 185 ? 60.237 52.829 51.998 1.00 21.97 215 SER B N 1
ATOM 4664 C CA . SER B 1 185 ? 59.816 52.935 53.392 1.00 22.43 215 SER B CA 1
ATOM 4665 C C . SER B 1 185 ? 60.051 54.344 53.941 1.00 22.47 215 SER B C 1
ATOM 4666 O O . SER B 1 185 ? 59.191 54.898 54.627 1.00 22.96 215 SER B O 1
ATOM 4669 N N . ILE B 1 186 ? 61.214 54.912 53.630 1.00 22.48 216 ILE B N 1
ATOM 4670 C CA . ILE B 1 186 ? 61.552 56.286 54.007 1.00 22.32 216 ILE B CA 1
ATOM 4671 C C . ILE B 1 186 ? 60.676 57.289 53.251 1.00 22.34 216 ILE B C 1
ATOM 4672 O O . ILE B 1 186 ? 60.167 58.252 53.835 1.00 22.04 216 ILE B O 1
ATOM 4677 N N . GLY B 1 187 ? 60.492 57.047 51.956 1.00 22.28 217 GLY B N 1
ATOM 4678 C CA . GLY B 1 187 ? 59.683 57.923 51.117 1.00 22.30 217 GLY B CA 1
ATOM 4679 C C . GLY B 1 187 ? 58.213 57.948 51.497 1.00 22.43 217 GLY B C 1
ATOM 4680 O O . GLY B 1 187 ? 57.593 59.016 51.529 1.00 22.46 217 GLY B O 1
ATOM 4681 N N . ASP B 1 188 ? 57.654 56.769 51.775 1.00 22.45 218 ASP B N 1
ATOM 4682 C CA . ASP B 1 188 ? 56.264 56.648 52.223 1.00 22.35 218 ASP B CA 1
ATOM 4683 C C . ASP B 1 188 ? 56.043 57.411 53.517 1.00 22.33 218 ASP B C 1
ATOM 4684 O O . ASP B 1 188 ? 55.071 58.153 53.642 1.00 22.35 218 ASP B O 1
ATOM 4689 N N . ALA B 1 189 ? 56.955 57.222 54.470 1.00 22.32 219 ALA B N 1
ATOM 4690 C CA . ALA B 1 189 ? 56.909 57.917 55.752 1.00 22.40 219 ALA B CA 1
ATOM 4691 C C . ALA B 1 189 ? 56.929 59.432 55.576 1.00 22.38 219 ALA B C 1
ATOM 4692 O O . ALA B 1 189 ? 56.248 60.153 56.305 1.00 22.83 219 ALA B O 1
ATOM 4694 N N . THR B 1 190 ? 57.713 59.903 54.607 1.00 22.39 220 THR B N 1
ATOM 4695 C CA . THR B 1 190 ? 57.772 61.324 54.258 1.00 22.27 220 THR B CA 1
ATOM 4696 C C . THR B 1 190 ? 56.396 61.832 53.844 1.00 22.01 220 THR B C 1
ATOM 4697 O O . THR B 1 190 ? 55.932 62.853 54.358 1.00 21.79 220 THR B O 1
ATOM 4701 N N . ARG B 1 191 ? 55.745 61.104 52.936 1.00 21.86 221 ARG B N 1
ATOM 4702 C CA . ARG B 1 191 ? 54.396 61.446 52.465 1.00 21.81 221 ARG B CA 1
ATOM 4703 C C . ARG B 1 191 ? 53.391 61.541 53.611 1.00 21.83 221 ARG B C 1
ATOM 4704 O O . ARG B 1 191 ? 52.508 62.404 53.608 1.00 21.90 221 ARG B O 1
ATOM 4712 N N . MET B 1 192 ? 53.536 60.644 54.584 1.00 21.64 222 MET B N 1
ATOM 4713 C CA . MET B 1 192 ? 52.662 60.601 55.752 1.00 21.44 222 MET B CA 1
ATOM 4714 C C . MET B 1 192 ? 52.817 61.843 56.624 1.00 21.25 222 MET B C 1
ATOM 4715 O O . MET B 1 192 ? 51.822 62.419 57.062 1.00 21.15 222 MET B O 1
ATOM 4720 N N . ILE B 1 193 ? 54.059 62.257 56.866 1.00 21.15 223 ILE B N 1
ATOM 4721 C CA . ILE B 1 193 ? 54.320 63.504 57.593 1.00 21.05 223 ILE B CA 1
ATOM 4722 C C . ILE B 1 193 ? 53.832 64.709 56.785 1.00 21.17 223 ILE B C 1
ATOM 4723 O O . ILE B 1 193 ? 53.195 65.606 57.331 1.00 20.95 223 ILE B O 1
ATOM 4728 N N . GLN B 1 194 ? 54.110 64.705 55.481 1.00 21.34 224 GLN B N 1
ATOM 4729 C CA . GLN B 1 194 ? 53.658 65.770 54.582 1.00 21.58 224 GLN B CA 1
ATOM 4730 C C . GLN B 1 194 ? 52.144 65.965 54.640 1.00 21.57 224 GLN B C 1
ATOM 4731 O O . GLN B 1 194 ? 51.662 67.101 54.702 1.00 21.82 224 GLN B O 1
ATOM 4737 N N . PHE B 1 195 ? 51.405 64.857 54.630 1.00 21.56 225 PHE B N 1
ATOM 4738 C CA . PHE B 1 195 ? 49.943 64.895 54.649 1.00 21.59 225 PHE B CA 1
ATOM 4739 C C . PHE B 1 195 ? 49.369 65.242 56.025 1.00 21.41 225 PHE B C 1
ATOM 4740 O O . PHE B 1 195 ? 48.303 65.854 56.120 1.00 21.39 225 PHE B O 1
ATOM 4748 N N . GLY B 1 196 ? 50.070 64.845 57.084 1.00 21.18 226 GLY B N 1
ATOM 4749 C CA . GLY B 1 196 ? 49.625 65.118 58.449 1.00 20.86 226 GLY B CA 1
ATOM 4750 C C . GLY B 1 196 ? 49.232 63.870 59.215 1.00 20.78 226 GLY B C 1
ATOM 4751 O O . GLY B 1 196 ? 48.627 63.963 60.286 1.00 20.97 226 GLY B O 1
ATOM 4752 N N . ASP B 1 197 ? 49.577 62.702 58.673 1.00 20.50 227 ASP B N 1
ATOM 4753 C CA . ASP B 1 197 ? 49.317 61.418 59.333 1.00 20.26 227 ASP B CA 1
ATOM 4754 C C . ASP B 1 197 ? 50.156 61.263 60.596 1.00 20.07 227 ASP B C 1
ATOM 4755 O O . ASP B 1 197 ? 49.761 60.562 61.529 1.00 20.00 227 ASP B O 1
ATOM 4760 N N . ALA B 1 198 ? 51.319 61.910 60.603 1.00 19.81 228 ALA B N 1
ATOM 4761 C CA . ALA B 1 198 ? 52.255 61.855 61.724 1.00 19.61 228 ALA B CA 1
ATOM 4762 C C . ALA B 1 198 ? 53.127 63.101 61.748 1.00 19.51 228 ALA B C 1
ATOM 4763 O O . ALA B 1 198 ? 53.234 63.809 60.748 1.00 19.40 228 ALA B O 1
ATOM 4765 N N . ASP B 1 199 ? 53.747 63.363 62.895 1.00 19.37 229 ASP B N 1
ATOM 4766 C CA . ASP B 1 199 ? 54.714 64.448 63.024 1.00 19.66 229 ASP B CA 1
ATOM 4767 C C . ASP B 1 199 ? 56.137 63.906 63.022 1.00 19.58 229 ASP B C 1
ATOM 4768 O O . ASP B 1 199 ? 57.076 64.610 62.661 1.00 19.66 229 ASP B O 1
ATOM 4773 N N . VAL B 1 200 ? 56.282 62.652 63.441 1.00 19.75 230 VAL B N 1
ATOM 4774 C CA . VAL B 1 200 ? 57.571 61.969 63.479 1.00 19.82 230 VAL B CA 1
ATOM 4775 C C . VAL B 1 200 ? 57.415 60.556 62.924 1.00 19.95 230 VAL B C 1
ATOM 4776 O O . VAL B 1 200 ? 56.437 59.869 63.225 1.00 19.87 230 VAL B O 1
ATOM 4780 N N . MET B 1 201 ? 58.377 60.135 62.106 1.00 20.20 231 MET B N 1
ATOM 4781 C CA . MET B 1 201 ? 58.409 58.773 61.578 1.00 20.38 231 MET B CA 1
ATOM 4782 C C . MET B 1 201 ? 59.798 58.163 61.732 1.00 20.40 231 MET B C 1
ATOM 4783 O O . MET B 1 201 ? 60.802 58.774 61.359 1.00 20.53 231 MET B O 1
ATOM 4788 N N . VAL B 1 202 ? 59.843 56.967 62.314 1.00 20.29 232 VAL B N 1
ATOM 4789 C CA . VAL B 1 202 ? 61.058 56.163 62.378 1.00 20.14 232 VAL B CA 1
ATOM 4790 C C . VAL B 1 202 ? 61.036 55.265 61.141 1.00 20.43 232 VAL B C 1
ATOM 4791 O O . VAL B 1 202 ? 60.238 54.333 61.064 1.00 20.76 232 VAL B O 1
ATOM 4795 N N . ALA B 1 203 ? 61.885 55.567 60.161 1.00 20.39 233 ALA B N 1
ATOM 4796 C CA . ALA B 1 203 ? 61.810 54.896 58.858 1.00 20.18 233 ALA B CA 1
ATOM 4797 C C . ALA B 1 203 ? 63.150 54.348 58.354 1.00 20.30 233 ALA B C 1
ATOM 4798 O O . ALA B 1 203 ? 64.216 54.874 58.679 1.00 20.33 233 ALA B O 1
ATOM 4800 N N . GLY B 1 204 ? 63.081 53.291 57.550 1.00 20.15 234 GLY B N 1
ATOM 4801 C CA . GLY B 1 204 ? 64.269 52.699 56.963 1.00 20.16 234 GLY B CA 1
ATOM 4802 C C . GLY B 1 204 ? 64.045 51.301 56.425 1.00 20.44 234 GLY B C 1
ATOM 4803 O O . GLY B 1 204 ? 62.940 50.943 56.015 1.00 20.33 234 GLY B O 1
ATOM 4804 N N . GLY B 1 205 ? 65.110 50.511 56.429 1.00 20.32 235 GLY B N 1
ATOM 4805 C CA . GLY B 1 205 ? 65.064 49.156 55.917 1.00 20.55 235 GLY B CA 1
ATOM 4806 C C . GLY B 1 205 ? 65.962 48.250 56.722 1.00 20.72 235 GLY B C 1
ATOM 4807 O O . GLY B 1 205 ? 66.843 48.716 57.449 1.00 20.60 235 GLY B O 1
ATOM 4808 N N . THR B 1 206 ? 65.725 46.950 56.597 1.00 20.83 236 THR B N 1
ATOM 4809 C CA . THR B 1 206 ? 66.515 45.950 57.296 1.00 20.94 236 THR B CA 1
ATOM 4810 C C . THR B 1 206 ? 66.553 44.661 56.491 1.00 21.27 236 THR B C 1
ATOM 4811 O O . THR B 1 206 ? 65.613 44.351 55.748 1.00 21.47 236 THR B O 1
ATOM 4815 N N . GLU B 1 207 ? 67.653 43.925 56.622 1.00 21.49 237 GLU B N 1
ATOM 4816 C CA . GLU B 1 207 ? 67.782 42.626 55.975 1.00 21.92 237 GLU B CA 1
ATOM 4817 C C . GLU B 1 207 ? 68.817 41.753 56.668 1.00 21.84 237 GLU B C 1
ATOM 4818 O O . GLU B 1 207 ? 69.871 42.226 57.084 1.00 21.87 237 GLU B O 1
ATOM 4824 N N . SER B 1 208 ? 68.492 40.474 56.800 1.00 21.93 238 SER B N 1
ATOM 4825 C CA . SER B 1 208 ? 69.457 39.476 57.223 1.00 22.00 238 SER B CA 1
ATOM 4826 C C . SER B 1 208 ? 69.154 38.189 56.483 1.00 22.11 238 SER B C 1
ATOM 4827 O O . SER B 1 208 ? 68.468 37.305 56.998 1.00 22.13 238 SER B O 1
ATOM 4830 N N . SER B 1 209 ? 69.659 38.106 55.258 1.00 22.20 239 SER B N 1
ATOM 4831 C CA . SER B 1 209 ? 69.377 36.978 54.389 1.00 22.56 239 SER B CA 1
ATOM 4832 C C . SER B 1 209 ? 70.667 36.335 53.862 1.00 22.48 239 SER B C 1
ATOM 4833 O O . SER B 1 209 ? 70.768 36.001 52.683 1.00 22.56 239 SER B O 1
ATOM 4836 N N . ILE B 1 210 ? 71.658 36.183 54.740 1.00 22.27 240 ILE B N 1
ATOM 4837 C CA . ILE B 1 210 ? 72.840 35.395 54.404 1.00 22.07 240 ILE B CA 1
ATOM 4838 C C . ILE B 1 210 ? 72.661 34.005 55.002 1.00 22.04 240 ILE B C 1
ATOM 4839 O O . ILE B 1 210 ? 72.934 33.769 56.186 1.00 21.84 240 ILE B O 1
ATOM 4844 N N . ASP B 1 211 ? 72.167 33.100 54.166 1.00 21.99 241 ASP B N 1
ATOM 4845 C CA . ASP B 1 211 ? 71.916 31.723 54.555 1.00 22.13 241 ASP B CA 1
ATOM 4846 C C . ASP B 1 211 ? 71.916 30.839 53.313 1.00 21.94 241 ASP B C 1
ATOM 4847 O O . ASP B 1 211 ? 71.935 31.343 52.183 1.00 21.80 241 ASP B O 1
ATOM 4852 N N . ALA B 1 212 ? 71.898 29.527 53.540 1.00 21.65 242 ALA B N 1
ATOM 4853 C CA . ALA B 1 212 ? 71.998 28.522 52.485 1.00 21.52 242 ALA B CA 1
ATOM 4854 C C . ALA B 1 212 ? 71.125 28.828 51.270 1.00 21.59 242 ALA B C 1
ATOM 4855 O O . ALA B 1 212 ? 71.637 28.988 50.161 1.00 21.37 242 ALA B O 1
ATOM 4857 N N . LEU B 1 213 ? 69.814 28.921 51.493 1.00 21.71 243 LEU B N 1
ATOM 4858 C CA . LEU B 1 213 ? 68.849 29.045 50.401 1.00 21.84 243 LEU B CA 1
ATOM 4859 C C . LEU B 1 213 ? 68.884 30.405 49.704 1.00 21.84 243 LEU B C 1
ATOM 4860 O O . LEU B 1 213 ? 68.678 30.485 48.492 1.00 21.77 243 LEU B O 1
ATOM 4865 N N . SER B 1 214 ? 69.148 31.464 50.467 1.00 21.81 244 SER B N 1
ATOM 4866 C CA . SER B 1 214 ? 69.253 32.808 49.905 1.00 22.03 244 SER B CA 1
ATOM 4867 C C . SER B 1 214 ? 70.428 32.890 48.931 1.00 21.95 244 SER B C 1
ATOM 4868 O O . SER B 1 214 ? 70.280 33.377 47.804 1.00 21.97 244 SER B O 1
ATOM 4871 N N . VAL B 1 215 ? 71.585 32.395 49.371 1.00 21.69 245 VAL B N 1
ATOM 4872 C CA . VAL B 1 215 ? 72.791 32.373 48.541 1.00 21.36 245 VAL B CA 1
ATOM 4873 C C . VAL B 1 215 ? 72.602 31.443 47.337 1.00 21.20 245 VAL B C 1
ATOM 4874 O O . VAL B 1 215 ? 72.943 31.816 46.219 1.00 21.05 245 VAL B O 1
ATOM 4878 N N . ALA B 1 216 ? 72.038 30.256 47.569 1.00 20.93 246 ALA B N 1
ATOM 4879 C CA . ALA B 1 216 ? 71.747 29.305 46.491 1.00 20.95 246 ALA B CA 1
ATOM 4880 C C . ALA B 1 216 ? 70.781 29.880 45.455 1.00 20.96 246 ALA B C 1
ATOM 4881 O O . ALA B 1 216 ? 70.993 29.725 44.252 1.00 20.76 246 ALA B O 1
ATOM 4883 N N . GLY B 1 217 ? 69.731 30.541 45.938 1.00 21.11 247 GLY B N 1
ATOM 4884 C CA . GLY B 1 217 ? 68.705 31.133 45.084 1.00 21.46 247 GLY B CA 1
ATOM 4885 C C . GLY B 1 217 ? 69.246 32.242 44.207 1.00 21.79 247 GLY B C 1
ATOM 4886 O O . GLY B 1 217 ? 69.004 32.257 42.998 1.00 21.73 247 GLY B O 1
ATOM 4887 N N . PHE B 1 218 ? 69.988 33.166 44.816 1.00 22.12 248 PHE B N 1
ATOM 4888 C CA . PHE B 1 218 ? 70.621 34.261 44.074 1.00 22.63 248 PHE B CA 1
ATOM 4889 C C . PHE B 1 218 ? 71.742 33.787 43.140 1.00 23.03 248 PHE B C 1
ATOM 4890 O O . PHE B 1 218 ? 71.901 34.331 42.044 1.00 23.04 248 PHE B O 1
ATOM 4898 N N . SER B 1 219 ? 72.505 32.780 43.573 1.00 23.52 249 SER B N 1
ATOM 4899 C CA . SER B 1 219 ? 73.534 32.155 42.731 1.00 24.35 249 SER B CA 1
ATOM 4900 C C . SER B 1 219 ? 72.931 31.512 41.482 1.00 24.89 249 SER B C 1
ATOM 4901 O O . SER B 1 219 ? 73.481 31.637 40.386 1.00 25.18 249 SER B O 1
ATOM 4904 N N . ARG B 1 220 ? 71.803 30.825 41.654 1.00 25.50 250 ARG B N 1
ATOM 4905 C CA . ARG B 1 220 ? 71.136 30.134 40.549 1.00 26.31 250 ARG B CA 1
ATOM 4906 C C . ARG B 1 220 ? 70.583 31.114 39.508 1.00 26.69 250 ARG B C 1
ATOM 4907 O O . ARG B 1 220 ? 70.487 30.785 38.326 1.00 26.63 250 ARG B O 1
ATOM 4915 N N . SER B 1 221 ? 70.231 32.317 39.959 1.00 27.30 251 SER B N 1
ATOM 4916 C CA . SER B 1 221 ? 69.767 33.387 39.073 1.00 27.98 251 SER B CA 1
ATOM 4917 C C . SER B 1 221 ? 70.925 34.069 38.337 1.00 28.07 251 SER B C 1
ATOM 4918 O O . SER B 1 221 ? 70.698 34.907 37.457 1.00 28.16 251 SER B O 1
ATOM 4921 N N . ARG B 1 222 ? 72.155 33.697 38.704 1.00 28.06 252 ARG B N 1
ATOM 4922 C CA . ARG B 1 222 ? 73.392 34.291 38.168 1.00 28.14 252 ARG B CA 1
ATOM 4923 C C . ARG B 1 222 ? 73.571 35.755 38.589 1.00 27.60 252 ARG B C 1
ATOM 4924 O O . ARG B 1 222 ? 74.241 36.531 37.900 1.00 27.71 252 ARG B O 1
ATOM 4932 N N . ALA B 1 223 ? 72.989 36.115 39.731 1.00 26.74 253 ALA B N 1
ATOM 4933 C CA . ALA B 1 223 ? 73.011 37.491 40.217 1.00 26.09 253 ALA B CA 1
ATOM 4934 C C . ALA B 1 223 ? 74.251 37.819 41.047 1.00 25.61 253 ALA B C 1
ATOM 4935 O O . ALA B 1 223 ? 74.615 38.988 41.183 1.00 25.22 253 ALA B O 1
ATOM 4937 N N . LEU B 1 224 ? 74.897 36.789 41.592 1.00 25.09 254 LEU B N 1
ATOM 4938 C CA . LEU B 1 224 ? 75.997 36.986 42.538 1.00 24.72 254 LEU B CA 1
ATOM 4939 C C . LEU B 1 224 ? 77.389 36.878 41.925 1.00 24.70 254 LEU B C 1
ATOM 4940 O O . LEU B 1 224 ? 77.584 36.229 40.896 1.00 24.69 254 LEU B O 1
ATOM 4945 N N . SER B 1 225 ? 78.349 37.519 42.590 1.00 24.63 255 SER B N 1
ATOM 4946 C CA . SER B 1 225 ? 79.758 37.465 42.220 1.00 24.72 255 SER B CA 1
ATOM 4947 C C . SER B 1 225 ? 80.346 36.087 42.535 1.00 24.96 255 SER B C 1
ATOM 4948 O O . SER B 1 225 ? 80.172 35.571 43.643 1.00 25.13 255 SER B O 1
ATOM 4951 N N . THR B 1 226 ? 81.042 35.505 41.558 1.00 25.02 256 THR B N 1
ATOM 4952 C CA . THR B 1 226 ? 81.623 34.162 41.692 1.00 25.09 256 THR B CA 1
ATOM 4953 C C . THR B 1 226 ? 83.136 34.119 41.436 1.00 25.19 256 THR B C 1
ATOM 4954 O O . THR B 1 226 ? 83.846 33.303 42.032 1.00 25.22 256 THR B O 1
ATOM 4958 N N . LYS B 1 227 ? 83.613 35.000 40.555 1.00 25.17 257 LYS B N 1
ATOM 4959 C CA . LYS B 1 227 ? 85.008 35.017 40.091 1.00 25.09 257 LYS B CA 1
ATOM 4960 C C . LYS B 1 227 ? 86.040 35.394 41.153 1.00 24.77 257 LYS B C 1
ATOM 4961 O O . LYS B 1 227 ? 87.225 35.093 41.001 1.00 24.68 257 LYS B O 1
ATOM 4967 N N . PHE B 1 228 ? 85.597 36.063 42.213 1.00 24.42 258 PHE B N 1
ATOM 4968 C CA . PHE B 1 228 ? 86.519 36.603 43.214 1.00 24.17 258 PHE B CA 1
ATOM 4969 C C . PHE B 1 228 ? 86.412 35.907 44.568 1.00 24.13 258 PHE B C 1
ATOM 4970 O O . PHE B 1 228 ? 86.647 36.527 45.605 1.00 24.08 258 PHE B O 1
ATOM 4978 N N . ASN B 1 229 ? 86.072 34.621 44.558 1.00 24.26 259 ASN B N 1
ATOM 4979 C CA . ASN B 1 229 ? 85.937 33.850 45.798 1.00 24.38 259 ASN B CA 1
ATOM 4980 C C . ASN B 1 229 ? 87.244 33.721 46.588 1.00 24.68 259 ASN B C 1
ATOM 4981 O O . ASN B 1 229 ? 87.222 33.620 47.818 1.00 24.82 259 ASN B O 1
ATOM 4986 N N . SER B 1 230 ? 88.373 33.738 45.877 1.00 24.78 260 SER B N 1
ATOM 4987 C CA . SER B 1 230 ? 89.698 33.670 46.503 1.00 25.00 260 SER B CA 1
ATOM 4988 C C . SER B 1 230 ? 90.178 35.008 47.073 1.00 24.96 260 SER B C 1
ATOM 4989 O O . SER B 1 230 ? 91.048 35.035 47.951 1.00 24.93 260 SER B O 1
ATOM 4992 N N A SER B 1 231 ? 89.598 36.099 46.568 0.50 24.92 261 SER B N 1
ATOM 4993 N N B SER B 1 231 ? 89.627 36.108 46.566 0.50 24.90 261 SER B N 1
ATOM 4994 C CA A SER B 1 231 ? 89.905 37.458 47.020 0.50 24.93 261 SER B CA 1
ATOM 4995 C CA B SER B 1 231 ? 89.936 37.438 47.090 0.50 24.87 261 SER B CA 1
ATOM 4996 C C A SER B 1 231 ? 88.608 38.218 47.339 0.50 24.86 261 SER B C 1
ATOM 4997 C C B SER B 1 231 ? 88.642 38.213 47.358 0.50 24.83 261 SER B C 1
ATOM 4998 O O A SER B 1 231 ? 88.166 39.049 46.539 0.50 24.90 261 SER B O 1
ATOM 4999 O O B SER B 1 231 ? 88.235 39.048 46.544 0.50 24.87 261 SER B O 1
ATOM 5004 N N . PRO B 1 232 ? 87.991 37.933 48.505 1.00 24.81 262 PRO B N 1
ATOM 5005 C CA . PRO B 1 232 ? 86.674 38.496 48.867 1.00 24.67 262 PRO B CA 1
ATOM 5006 C C . PRO B 1 232 ? 86.568 40.027 48.873 1.00 24.52 262 PRO B C 1
ATOM 5007 O O . PRO B 1 232 ? 85.571 40.571 48.395 1.00 24.53 262 PRO B O 1
ATOM 5011 N N . GLN B 1 233 ? 87.587 40.709 49.396 1.00 24.31 263 GLN B N 1
ATOM 5012 C CA . GLN B 1 233 ? 87.591 42.174 49.472 1.00 24.09 263 GLN B CA 1
ATOM 5013 C C . GLN B 1 233 ? 87.603 42.850 48.088 1.00 24.06 263 GLN B C 1
ATOM 5014 O O . GLN B 1 233 ? 87.411 44.062 47.981 1.00 24.09 263 GLN B O 1
ATOM 5020 N N . GLU B 1 234 ? 87.810 42.054 47.040 1.00 23.86 264 GLU B N 1
ATOM 5021 C CA . GLU B 1 234 ? 87.844 42.538 45.655 1.00 23.78 264 GLU B CA 1
ATOM 5022 C C . GLU B 1 234 ? 86.561 42.218 44.885 1.00 23.30 264 GLU B C 1
ATOM 5023 O O . GLU B 1 234 ? 86.393 42.662 43.739 1.00 23.22 264 GLU B O 1
ATOM 5029 N N . ALA B 1 235 ? 85.665 41.461 45.519 1.00 22.47 265 ALA B N 1
ATOM 5030 C CA . ALA B 1 235 ? 84.486 40.890 44.853 1.00 21.97 265 ALA B CA 1
ATOM 5031 C C . ALA B 1 235 ? 83.426 41.903 44.414 1.00 21.44 265 ALA B C 1
ATOM 5032 O O . ALA B 1 235 ? 82.786 41.716 43.379 1.00 21.46 265 ALA B O 1
ATOM 5034 N N . SER B 1 236 ? 83.231 42.957 45.204 1.00 20.88 266 SER B N 1
ATOM 5035 C CA . SER B 1 236 ? 82.250 43.986 44.870 1.00 20.54 266 SER B CA 1
ATOM 5036 C C . SER B 1 236 ? 82.945 45.197 44.260 1.00 20.37 266 SER B C 1
ATOM 5037 O O . SER B 1 236 ? 83.704 45.899 44.928 1.00 20.18 266 SER B O 1
ATOM 5040 N N . ARG B 1 237 ? 82.672 45.427 42.981 1.00 20.39 267 ARG B N 1
ATOM 5041 C CA . ARG B 1 237 ? 83.374 46.444 42.205 1.00 20.47 267 ARG B CA 1
ATOM 5042 C C . ARG B 1 237 ? 82.434 47.202 41.262 1.00 20.40 267 ARG B C 1
ATOM 5043 O O . ARG B 1 237 ? 82.475 47.004 40.042 1.00 20.19 267 ARG B O 1
ATOM 5051 N N . PRO B 1 238 ? 81.591 48.090 41.822 1.00 20.39 268 PRO B N 1
ATOM 5052 C CA . PRO B 1 238 ? 80.621 48.791 40.984 1.00 20.46 268 PRO B CA 1
ATOM 5053 C C . PRO B 1 238 ? 81.324 49.639 39.934 1.00 20.53 268 PRO B C 1
ATOM 5054 O O . PRO B 1 238 ? 82.328 50.283 40.239 1.00 20.41 268 PRO B O 1
ATOM 5058 N N . PHE B 1 239 ? 80.810 49.607 38.705 1.00 20.77 269 PHE B N 1
ATOM 5059 C CA . PHE B 1 239 ? 81.339 50.405 37.586 1.00 20.97 269 PHE B CA 1
ATOM 5060 C C . PHE B 1 239 ? 82.646 49.875 36.962 1.00 21.29 269 PHE B C 1
ATOM 5061 O O . PHE B 1 239 ? 83.088 50.384 35.925 1.00 21.30 269 PHE B O 1
ATOM 5069 N N . ASP B 1 240 ? 83.254 48.859 37.578 1.00 21.48 270 ASP B N 1
ATOM 5070 C CA . ASP B 1 240 ? 84.502 48.276 37.073 1.00 21.75 270 ASP B CA 1
ATOM 5071 C C . ASP B 1 240 ? 84.255 47.271 35.946 1.00 21.93 270 ASP B C 1
ATOM 5072 O O . ASP B 1 240 ? 83.263 46.547 35.966 1.00 21.83 270 ASP B O 1
ATOM 5077 N N . CYS B 1 241 ? 85.173 47.220 34.981 1.00 22.27 271 CYS B N 1
ATOM 5078 C CA . CYS B 1 241 ? 85.062 46.324 33.821 1.00 22.77 271 CYS B CA 1
ATOM 5079 C C . CYS B 1 241 ? 85.016 44.828 34.156 1.00 22.80 271 CYS B C 1
ATOM 5080 O O . CYS B 1 241 ? 84.546 44.023 33.345 1.00 22.80 271 CYS B O 1
ATOM 5083 N N . ASP B 1 242 ? 85.512 44.459 35.335 1.00 22.94 272 ASP B N 1
ATOM 5084 C CA . ASP B 1 242 ? 85.585 43.047 35.735 1.00 23.16 272 ASP B CA 1
ATOM 5085 C C . ASP B 1 242 ? 84.516 42.616 36.744 1.00 22.79 272 ASP B C 1
ATOM 5086 O O . ASP B 1 242 ? 84.612 41.531 37.326 1.00 22.82 272 ASP B O 1
ATOM 5091 N N . ARG B 1 243 ? 83.506 43.463 36.944 1.00 22.40 273 ARG B N 1
ATOM 5092 C CA . ARG B 1 243 ? 82.371 43.145 37.818 1.00 21.95 273 ARG B CA 1
ATOM 5093 C C . ARG B 1 243 ? 81.607 41.930 37.288 1.00 21.72 273 ARG B C 1
ATOM 5094 O O . ARG B 1 243 ? 81.449 41.776 36.073 1.00 21.54 273 ARG B O 1
ATOM 5102 N N . ASP B 1 244 ? 81.154 41.060 38.190 1.00 21.35 274 ASP B N 1
ATOM 5103 C CA . ASP B 1 244 ? 80.468 39.829 37.770 1.00 21.10 274 ASP B CA 1
ATOM 5104 C C . ASP B 1 244 ? 79.240 39.459 38.617 1.00 20.76 274 ASP B C 1
ATOM 5105 O O . ASP B 1 244 ? 78.856 38.288 38.684 1.00 20.89 274 ASP B O 1
ATOM 5110 N N . GLY B 1 245 ? 78.618 40.460 39.238 1.00 20.44 275 GLY B N 1
ATOM 5111 C CA . GLY B 1 245 ? 77.438 40.245 40.074 1.00 20.01 275 GLY B CA 1
ATOM 5112 C C . GLY B 1 245 ? 77.621 40.849 41.452 1.00 19.96 275 GLY B C 1
ATOM 5113 O O . GLY B 1 245 ? 78.745 41.158 41.850 1.00 19.71 275 GLY B O 1
ATOM 5114 N N . PHE B 1 246 ? 76.522 41.021 42.185 1.00 19.88 276 PHE B N 1
ATOM 5115 C CA . PHE B 1 246 ? 76.605 41.639 43.512 1.00 20.03 276 PHE B CA 1
ATOM 5116 C C . PHE B 1 246 ? 77.028 40.689 44.625 1.00 20.04 276 PHE B C 1
ATOM 5117 O O . PHE B 1 246 ? 77.081 39.472 44.433 1.00 19.87 276 PHE B O 1
ATOM 5125 N N . VAL B 1 247 ? 77.355 41.257 45.781 1.00 20.09 277 VAL B N 1
ATOM 5126 C CA . VAL B 1 247 ? 77.730 40.475 46.943 1.00 20.31 277 VAL B CA 1
ATOM 5127 C C . VAL B 1 247 ? 76.683 40.712 48.026 1.00 20.78 277 VAL B C 1
ATOM 5128 O O . VAL B 1 247 ? 76.483 41.852 48.454 1.00 20.71 277 VAL B O 1
ATOM 5132 N N . ILE B 1 248 ? 76.012 39.640 48.450 1.00 20.96 278 ILE B N 1
ATOM 5133 C CA . ILE B 1 248 ? 74.962 39.738 49.468 1.00 21.42 278 ILE B CA 1
ATOM 5134 C C . ILE B 1 248 ? 75.532 40.291 50.771 1.00 21.41 278 ILE B C 1
ATOM 5135 O O . ILE B 1 248 ? 76.539 39.796 51.281 1.00 21.14 278 ILE B O 1
ATOM 5140 N N . GLY B 1 249 ? 74.883 41.330 51.284 1.00 21.67 279 GLY B N 1
ATOM 5141 C CA . GLY B 1 249 ? 75.214 41.888 52.588 1.00 21.82 279 GLY B CA 1
ATOM 5142 C C . GLY B 1 249 ? 74.010 41.880 53.509 1.00 22.02 279 GLY B C 1
ATOM 5143 O O . GLY B 1 249 ? 72.905 41.518 53.102 1.00 21.99 279 GLY B O 1
ATOM 5144 N N . GLU B 1 250 ? 74.230 42.285 54.756 1.00 22.05 280 GLU B N 1
ATOM 5145 C CA . GLU B 1 250 ? 73.177 42.315 55.762 1.00 22.21 280 GLU B CA 1
ATOM 5146 C C . GLU B 1 250 ? 73.308 43.569 56.615 1.00 22.21 280 GLU B C 1
ATOM 5147 O O . GLU B 1 250 ? 74.392 44.147 56.725 1.00 22.29 280 GLU B O 1
ATOM 5153 N N . GLY B 1 251 ? 72.202 43.974 57.226 1.00 22.07 281 GLY B N 1
ATOM 5154 C CA . GLY B 1 251 ? 72.209 45.100 58.148 1.00 21.91 281 GLY B CA 1
ATOM 5155 C C . GLY B 1 251 ? 70.925 45.896 58.115 1.00 21.85 281 GLY B C 1
ATOM 5156 O O . GLY B 1 251 ? 69.913 45.445 57.574 1.00 21.52 281 GLY B O 1
ATOM 5157 N N . SER B 1 252 ? 70.974 47.086 58.707 1.00 21.94 282 SER B N 1
ATOM 5158 C CA . SER B 1 252 ? 69.816 47.970 58.767 1.00 22.01 282 SER B CA 1
ATOM 5159 C C . SER B 1 252 ? 70.240 49.430 58.774 1.00 22.10 282 SER B C 1
ATOM 5160 O O . SER B 1 252 ? 71.291 49.784 59.314 1.00 21.95 282 SER B O 1
ATOM 5163 N N . GLY B 1 253 ? 69.411 50.269 58.164 1.00 21.96 283 GLY B N 1
ATOM 5164 C CA . GLY B 1 253 ? 69.544 51.714 58.283 1.00 21.96 283 GLY B CA 1
ATOM 5165 C C . GLY B 1 253 ? 68.218 52.294 58.727 1.00 21.87 283 GLY B C 1
ATOM 5166 O O . GLY B 1 253 ? 67.174 51.974 58.161 1.00 21.95 283 GLY B O 1
ATOM 5167 N N . VAL B 1 254 ? 68.253 53.133 59.757 1.00 21.68 284 VAL B N 1
ATOM 5168 C CA . VAL B 1 254 ? 67.042 53.761 60.268 1.00 21.60 284 VAL B CA 1
ATOM 5169 C C . VAL B 1 254 ? 67.280 55.250 60.496 1.00 21.68 284 VAL B C 1
ATOM 5170 O O . VAL B 1 254 ? 68.285 55.645 61.097 1.00 21.92 284 VAL B O 1
ATOM 5174 N N . ILE B 1 255 ? 66.349 56.066 60.012 1.00 21.55 285 ILE B N 1
ATOM 5175 C CA . ILE B 1 255 ? 66.391 57.509 60.233 1.00 21.49 285 ILE B CA 1
ATOM 5176 C C . ILE B 1 255 ? 65.128 58.002 60.931 1.00 21.39 285 ILE B C 1
ATOM 5177 O O . ILE B 1 255 ? 64.061 57.387 60.826 1.00 21.34 285 ILE B O 1
ATOM 5182 N N . VAL B 1 256 ? 65.264 59.108 61.653 1.00 21.09 286 VAL B N 1
ATOM 5183 C CA . VAL B 1 256 ? 64.121 59.769 62.250 1.00 21.05 286 VAL B CA 1
ATOM 5184 C C . VAL B 1 256 ? 63.769 60.958 61.368 1.00 21.16 286 VAL B C 1
ATOM 5185 O O . VAL B 1 256 ? 64.555 61.901 61.236 1.00 21.16 286 VAL B O 1
ATOM 5189 N N . LEU B 1 257 ? 62.599 60.875 60.739 1.00 21.24 287 LEU B N 1
ATOM 5190 C CA . LEU B 1 257 ? 62.054 61.965 59.943 1.00 21.47 287 LEU B CA 1
ATOM 5191 C C . LEU B 1 257 ? 61.099 62.774 60.808 1.00 21.53 287 LEU B C 1
ATOM 5192 O O . LEU B 1 257 ? 60.381 62.218 61.638 1.00 21.48 287 LEU B O 1
ATOM 5197 N N . GLU B 1 258 ? 61.086 64.087 60.605 1.00 21.70 288 GLU B N 1
ATOM 5198 C CA . GLU B 1 258 ? 60.321 64.990 61.460 1.00 21.90 288 GLU B CA 1
ATOM 5199 C C . GLU B 1 258 ? 59.768 66.154 60.651 1.00 22.10 288 GLU B C 1
ATOM 5200 O O . GLU B 1 258 ? 60.433 66.659 59.743 1.00 21.66 288 GLU B O 1
ATOM 5206 N N . GLU B 1 259 ? 58.547 66.570 60.979 1.00 22.48 289 GLU B N 1
ATOM 5207 C CA . GLU B 1 259 ? 57.976 67.784 60.404 1.00 22.88 289 GLU B CA 1
ATOM 5208 C C . GLU B 1 259 ? 58.838 68.975 60.828 1.00 23.01 289 GLU B C 1
ATOM 5209 O O . GLU B 1 259 ? 59.257 69.065 61.986 1.00 22.85 289 GLU B O 1
ATOM 5215 N N . TYR B 1 260 ? 59.108 69.866 59.877 1.00 23.24 290 TYR B N 1
ATOM 5216 C CA . TYR B 1 260 ? 60.083 70.948 60.055 1.00 23.86 290 TYR B CA 1
ATOM 5217 C C . TYR B 1 260 ? 59.801 71.857 61.259 1.00 23.96 290 TYR B C 1
ATOM 5218 O O . TYR B 1 260 ? 60.698 72.112 62.068 1.00 23.98 290 TYR B O 1
ATOM 5227 N N . GLU B 1 261 ? 58.564 72.333 61.381 1.00 24.28 291 GLU B N 1
ATOM 5228 C CA . GLU B 1 261 ? 58.192 73.204 62.500 1.00 24.62 291 GLU B CA 1
ATOM 5229 C C . GLU B 1 261 ? 58.282 72.471 63.836 1.00 24.60 291 GLU B C 1
ATOM 5230 O O . GLU B 1 261 ? 58.737 73.037 64.827 1.00 24.59 291 GLU B O 1
ATOM 5236 N N . HIS B 1 262 ? 57.858 71.207 63.841 1.00 24.68 292 HIS B N 1
ATOM 5237 C CA . HIS B 1 262 ? 57.950 70.341 65.019 1.00 24.70 292 HIS B CA 1
ATOM 5238 C C . HIS B 1 262 ? 59.397 70.231 65.519 1.00 24.74 292 HIS B C 1
ATOM 5239 O O . HIS B 1 262 ? 59.656 70.347 66.720 1.00 24.54 292 HIS B O 1
ATOM 5246 N N . ALA B 1 263 ? 60.324 70.013 64.584 1.00 24.81 293 ALA B N 1
ATOM 5247 C CA . ALA B 1 263 ? 61.758 69.937 64.880 1.00 24.83 293 ALA B CA 1
ATOM 5248 C C . ALA B 1 263 ? 62.305 71.232 65.484 1.00 24.93 293 ALA B C 1
ATOM 5249 O O . ALA B 1 263 ? 62.988 71.203 66.513 1.00 24.83 293 ALA B O 1
ATOM 5251 N N . LYS B 1 264 ? 61.988 72.359 64.847 1.00 25.07 294 LYS B N 1
ATOM 5252 C CA . LYS B 1 264 ? 62.442 73.678 65.298 1.00 25.27 294 LYS B CA 1
ATOM 5253 C C . LYS B 1 264 ? 61.910 74.067 66.677 1.00 25.27 294 LYS B C 1
ATOM 5254 O O . LYS B 1 264 ? 62.643 74.650 67.479 1.00 25.25 294 LYS B O 1
ATOM 5260 N N . ARG B 1 265 ? 60.645 73.741 66.946 1.00 25.22 295 ARG B N 1
ATOM 5261 C CA . ARG B 1 265 ? 60.000 74.083 68.221 1.00 25.29 295 ARG B CA 1
ATOM 5262 C C . ARG B 1 265 ? 60.660 73.424 69.428 1.00 25.00 295 ARG B C 1
ATOM 5263 O O . ARG B 1 265 ? 60.719 74.016 70.508 1.00 25.06 295 ARG B O 1
ATOM 5271 N N . ARG B 1 266 ? 61.149 72.199 69.245 1.00 24.60 296 ARG B N 1
ATOM 5272 C CA . ARG B 1 266 ? 61.815 71.474 70.327 1.00 24.38 296 ARG B CA 1
ATOM 5273 C C . ARG B 1 266 ? 63.341 71.634 70.309 1.00 24.27 296 ARG B C 1
ATOM 5274 O O . ARG B 1 266 ? 64.037 71.083 71.164 1.00 24.08 296 ARG B O 1
ATOM 5282 N N . GLY B 1 267 ? 63.845 72.393 69.337 1.00 24.15 297 GLY B N 1
ATOM 5283 C CA . GLY B 1 267 ? 65.278 72.679 69.228 1.00 24.22 297 GLY B CA 1
ATOM 5284 C C . GLY B 1 267 ? 66.114 71.490 68.785 1.00 24.26 297 GLY B C 1
ATOM 5285 O O . GLY B 1 267 ? 67.263 71.341 69.198 1.00 24.09 297 GLY B O 1
ATOM 5286 N N . ALA B 1 268 ? 65.531 70.645 67.939 1.00 24.41 298 ALA B N 1
ATOM 5287 C CA . ALA B 1 268 ? 66.216 69.464 67.420 1.00 24.62 298 ALA B CA 1
ATOM 5288 C C . ALA B 1 268 ? 67.370 69.850 66.496 1.00 24.88 298 ALA B C 1
ATOM 5289 O O . ALA B 1 268 ? 67.297 70.853 65.784 1.00 24.87 298 ALA B O 1
ATOM 5291 N N . LYS B 1 269 ? 68.434 69.050 66.523 1.00 25.17 299 LYS B N 1
ATOM 5292 C CA . LYS B 1 269 ? 69.524 69.174 65.562 1.00 25.43 299 LYS B CA 1
ATOM 5293 C C . LYS B 1 269 ? 69.073 68.568 64.231 1.00 24.98 299 LYS B C 1
ATOM 5294 O O . LYS B 1 269 ? 68.627 67.421 64.184 1.00 24.98 299 LYS B O 1
ATOM 5300 N N . ILE B 1 270 ? 69.187 69.347 63.159 1.00 24.52 300 ILE B N 1
ATOM 5301 C CA . ILE B 1 270 ? 68.690 68.932 61.846 1.00 24.04 300 ILE B CA 1
ATOM 5302 C C . ILE B 1 270 ? 69.836 68.640 60.872 1.00 23.91 300 ILE B C 1
ATOM 5303 O O . ILE B 1 270 ? 70.657 69.515 60.585 1.00 23.86 300 ILE B O 1
ATOM 5308 N N . TYR B 1 271 ? 69.880 67.408 60.368 1.00 23.43 301 TYR B N 1
ATOM 5309 C CA . TYR B 1 271 ? 70.889 66.998 59.394 1.00 23.17 301 TYR B CA 1
ATOM 5310 C C . TYR B 1 271 ? 70.622 67.596 58.014 1.00 23.17 301 TYR B C 1
ATOM 5311 O O . TYR B 1 271 ? 71.497 68.226 57.420 1.00 23.23 301 TYR B O 1
ATOM 5320 N N . ALA B 1 272 ? 69.407 67.387 57.514 1.00 23.27 302 ALA B N 1
ATOM 5321 C CA . ALA B 1 272 ? 69.038 67.754 56.151 1.00 23.37 302 ALA B CA 1
ATOM 5322 C C . ALA B 1 272 ? 67.524 67.724 55.987 1.00 23.63 302 ALA B C 1
ATOM 5323 O O . ALA B 1 272 ? 66.808 67.249 56.867 1.00 23.50 302 ALA B O 1
ATOM 5325 N N . GLU B 1 273 ? 67.048 68.238 54.856 1.00 23.59 303 GLU B N 1
ATOM 5326 C CA . GLU B 1 273 ? 65.649 68.130 54.482 1.00 23.84 303 GLU B CA 1
ATOM 5327 C C . GLU B 1 273 ? 65.514 67.078 53.389 1.00 23.99 303 GLU B C 1
ATOM 5328 O O . GLU B 1 273 ? 66.342 67.023 52.479 1.00 24.06 303 GLU B O 1
ATOM 5334 N N . LEU B 1 274 ? 64.482 66.239 53.485 1.00 24.02 304 LEU B N 1
ATOM 5335 C CA . LEU B 1 274 ? 64.126 65.345 52.388 1.00 24.18 304 LEU B CA 1
ATOM 5336 C C . LEU B 1 274 ? 63.216 66.107 51.424 1.00 24.35 304 LEU B C 1
ATOM 5337 O O . LEU B 1 274 ? 62.073 66.429 51.759 1.00 24.55 304 LEU B O 1
ATOM 5342 N N . CYS B 1 275 ? 63.733 66.377 50.226 1.00 24.50 305 CYS B N 1
ATOM 5343 C CA . CYS B 1 275 ? 63.103 67.294 49.271 1.00 24.86 305 CYS B CA 1
ATOM 5344 C C . CYS B 1 275 ? 62.409 66.617 48.097 1.00 24.42 305 CYS B C 1
ATOM 5345 O O . CYS B 1 275 ? 61.593 67.240 47.413 1.00 24.48 305 CYS B O 1
ATOM 5348 N N . GLY B 1 276 ? 62.748 65.357 47.849 1.00 23.93 306 GLY B N 1
ATOM 5349 C CA . GLY B 1 276 ? 62.226 64.646 46.687 1.00 23.45 306 GLY B CA 1
ATOM 5350 C C . GLY B 1 276 ? 62.136 63.155 46.914 1.00 23.12 306 GLY B C 1
ATOM 5351 O O . GLY B 1 276 ? 63.015 62.557 47.537 1.00 22.88 306 GLY B O 1
ATOM 5352 N N . TYR B 1 277 ? 61.054 62.570 46.409 1.00 22.86 307 TYR B N 1
ATOM 5353 C CA . TYR B 1 277 ? 60.801 61.135 46.475 1.00 22.69 307 TYR B CA 1
ATOM 5354 C C . TYR B 1 277 ? 60.237 60.700 45.126 1.00 22.47 307 TYR B C 1
ATOM 5355 O O . TYR B 1 277 ? 59.019 60.691 44.918 1.00 22.41 307 TYR B O 1
ATOM 5364 N N . GLY B 1 278 ? 61.139 60.361 44.209 1.00 22.18 308 GLY B N 1
ATOM 5365 C CA . GLY B 1 278 ? 60.763 59.987 42.846 1.00 21.88 308 GLY B CA 1
ATOM 5366 C C . GLY B 1 278 ? 60.542 58.496 42.731 1.00 21.68 308 GLY B C 1
ATOM 5367 O O . GLY B 1 278 ? 61.349 57.703 43.217 1.00 21.71 308 GLY B O 1
ATOM 5368 N N . MET B 1 279 ? 59.437 58.119 42.097 1.00 21.63 309 MET B N 1
ATOM 5369 C CA . MET B 1 279 ? 59.055 56.719 41.955 1.00 21.59 309 MET B CA 1
ATOM 5370 C C . MET B 1 279 ? 58.697 56.413 40.515 1.00 21.27 309 MET B C 1
ATOM 5371 O O . MET B 1 279 ? 58.042 57.212 39.849 1.00 21.28 309 MET B O 1
ATOM 5376 N N . SER B 1 280 ? 59.122 55.247 40.042 1.00 20.98 310 SER B N 1
ATOM 5377 C CA . SER B 1 280 ? 58.777 54.795 38.698 1.00 20.85 310 SER B CA 1
ATOM 5378 C C . SER B 1 280 ? 58.824 53.276 38.589 1.00 20.65 310 SER B C 1
ATOM 5379 O O . SER B 1 280 ? 59.277 52.585 39.504 1.00 20.42 310 SER B O 1
ATOM 5382 N N . GLY B 1 281 ? 58.340 52.771 37.459 1.00 20.47 311 GLY B N 1
ATOM 5383 C CA . GLY B 1 281 ? 58.463 51.366 37.120 1.00 20.57 311 GLY B CA 1
ATOM 5384 C C . GLY B 1 281 ? 59.089 51.226 35.750 1.00 20.84 311 GLY B C 1
ATOM 5385 O O . GLY B 1 281 ? 58.769 51.997 34.838 1.00 20.53 311 GLY B O 1
ATOM 5386 N N . ASP B 1 282 ? 59.993 50.253 35.611 1.00 21.05 312 ASP B N 1
ATOM 5387 C CA . ASP B 1 282 ? 60.602 49.930 34.316 1.00 21.45 312 ASP B CA 1
ATOM 5388 C C . ASP B 1 282 ? 59.567 49.350 33.361 1.00 21.48 312 ASP B C 1
ATOM 5389 O O . ASP B 1 282 ? 59.613 49.609 32.153 1.00 21.53 312 ASP B O 1
ATOM 5394 N N . ALA B 1 283 ? 58.645 48.556 33.911 1.00 21.70 313 ALA B N 1
ATOM 5395 C CA . ALA B 1 283 ? 57.663 47.805 33.124 1.00 22.21 313 ALA B CA 1
ATOM 5396 C C . ALA B 1 283 ? 58.330 47.033 31.974 1.00 22.62 313 ALA B C 1
ATOM 5397 O O . ALA B 1 283 ? 57.887 47.099 30.819 1.00 22.53 313 ALA B O 1
ATOM 5399 N N . HIS B 1 284 ? 59.394 46.300 32.302 1.00 23.18 314 HIS B N 1
ATOM 5400 C CA . HIS B 1 284 ? 60.240 45.681 31.280 1.00 24.00 314 HIS B CA 1
ATOM 5401 C C . HIS B 1 284 ? 60.516 44.193 31.504 1.00 24.36 314 HIS B C 1
ATOM 5402 O O . HIS B 1 284 ? 60.201 43.364 30.652 1.00 24.29 314 HIS B O 1
ATOM 5409 N N . HIS B 1 285 ? 61.113 43.869 32.648 1.00 24.85 315 HIS B N 1
ATOM 5410 C CA . HIS B 1 285 ? 61.601 42.522 32.924 1.00 25.38 315 HIS B CA 1
ATOM 5411 C C . HIS B 1 285 ? 61.637 42.317 34.435 1.00 25.83 315 HIS B C 1
ATOM 5412 O O . HIS B 1 285 ? 61.839 43.268 35.195 1.00 25.52 315 HIS B O 1
ATOM 5419 N N . ILE B 1 286 ? 61.437 41.075 34.865 1.00 26.43 316 ILE B N 1
ATOM 5420 C CA . ILE B 1 286 ? 61.339 40.757 36.291 1.00 27.04 316 ILE B CA 1
ATOM 5421 C C . ILE B 1 286 ? 62.616 41.050 37.088 1.00 27.42 316 ILE B C 1
ATOM 5422 O O . ILE B 1 286 ? 62.543 41.327 38.288 1.00 27.69 316 ILE B O 1
ATOM 5427 N N . THR B 1 287 ? 63.772 41.006 36.421 1.00 27.86 317 THR B N 1
ATOM 5428 C CA . THR B 1 287 ? 65.072 41.184 37.090 1.00 28.30 317 THR B CA 1
ATOM 5429 C C . THR B 1 287 ? 66.031 42.157 36.384 1.00 28.56 317 THR B C 1
ATOM 5430 O O . THR B 1 287 ? 66.886 42.765 37.034 1.00 28.84 317 THR B O 1
ATOM 5434 N N . GLN B 1 288 ? 65.889 42.300 35.067 1.00 28.81 318 GLN B N 1
ATOM 5435 C CA . GLN B 1 288 ? 66.783 43.147 34.268 1.00 29.09 318 GLN B CA 1
ATOM 5436 C C . GLN B 1 288 ? 66.152 44.505 33.959 1.00 28.71 318 GLN B C 1
ATOM 5437 O O . GLN B 1 288 ? 65.005 44.562 33.510 1.00 28.74 318 GLN B O 1
ATOM 5443 N N . PRO B 1 289 ? 66.893 45.606 34.201 1.00 28.39 319 PRO B N 1
ATOM 5444 C CA . PRO B 1 289 ? 66.439 46.928 33.756 1.00 27.92 319 PRO B CA 1
ATOM 5445 C C . PRO B 1 289 ? 66.534 47.077 32.231 1.00 27.49 319 PRO B C 1
ATOM 5446 O O . PRO B 1 289 ? 67.289 46.337 31.592 1.00 27.37 319 PRO B O 1
ATOM 5450 N N . PRO B 1 290 ? 65.770 48.022 31.643 1.00 27.12 320 PRO B N 1
ATOM 5451 C CA . PRO B 1 290 ? 65.863 48.228 30.194 1.00 26.89 320 PRO B CA 1
ATOM 5452 C C . PRO B 1 290 ? 67.188 48.891 29.822 1.00 26.74 320 PRO B C 1
ATOM 5453 O O . PRO B 1 290 ? 67.785 49.589 30.651 1.00 26.68 320 PRO B O 1
ATOM 5457 N N . GLU B 1 291 ? 67.640 48.670 28.590 1.00 26.48 321 GLU B N 1
ATOM 5458 C CA . GLU B 1 291 ? 68.941 49.162 28.137 1.00 26.33 321 GLU B CA 1
ATOM 5459 C C . GLU B 1 291 ? 69.103 50.675 28.320 1.00 25.74 321 GLU B C 1
ATOM 5460 O O . GLU B 1 291 ? 70.159 51.138 28.760 1.00 25.63 321 GLU B O 1
ATOM 5466 N N . ASP B 1 292 ? 68.054 51.432 27.997 1.00 25.05 322 ASP B N 1
ATOM 5467 C CA . ASP B 1 292 ? 68.093 52.898 28.058 1.00 24.45 322 ASP B CA 1
ATOM 5468 C C . ASP B 1 292 ? 67.923 53.458 29.473 1.00 23.81 322 ASP B C 1
ATOM 5469 O O . ASP B 1 292 ? 68.138 54.650 29.704 1.00 24.01 322 ASP B O 1
ATOM 5474 N N . GLY B 1 293 ? 67.529 52.598 30.408 1.00 22.91 323 GLY B N 1
ATOM 5475 C CA . GLY B 1 293 ? 67.338 53.000 31.801 1.00 21.93 323 GLY B CA 1
ATOM 5476 C C . GLY B 1 293 ? 66.281 54.070 32.008 1.00 21.43 323 GLY B C 1
ATOM 5477 O O . GLY B 1 293 ? 66.427 54.925 32.880 1.00 21.09 323 GLY B O 1
ATOM 5478 N N . LYS B 1 294 ? 65.216 54.017 31.208 1.00 20.99 324 LYS B N 1
ATOM 5479 C CA . LYS B 1 294 ? 64.113 54.977 31.301 1.00 20.64 324 LYS B CA 1
ATOM 5480 C C . LYS B 1 294 ? 63.527 55.060 32.711 1.00 20.40 324 LYS B C 1
ATOM 5481 O O . LYS B 1 294 ? 63.242 56.152 33.205 1.00 20.33 324 LYS B O 1
ATOM 5487 N N . GLY B 1 295 ? 63.352 53.907 33.351 1.00 20.09 325 GLY B N 1
ATOM 5488 C CA . GLY B 1 295 ? 62.824 53.855 34.711 1.00 19.78 325 GLY B CA 1
ATOM 5489 C C . GLY B 1 295 ? 63.665 54.663 35.679 1.00 19.79 325 GLY B C 1
ATOM 5490 O O . GLY B 1 295 ? 63.134 55.464 36.453 1.00 19.74 325 GLY B O 1
ATOM 5491 N N . ALA B 1 296 ? 64.979 54.452 35.623 1.00 19.52 326 ALA B N 1
ATOM 5492 C CA . ALA B 1 296 ? 65.939 55.199 36.436 1.00 19.63 326 ALA B CA 1
ATOM 5493 C C . ALA B 1 296 ? 65.882 56.702 36.153 1.00 19.52 326 ALA B C 1
ATOM 5494 O O . ALA B 1 296 ? 65.892 57.511 37.079 1.00 19.63 326 ALA B O 1
ATOM 5496 N N . VAL B 1 297 ? 65.812 57.062 34.872 1.00 19.42 327 VAL B N 1
ATOM 5497 C CA . VAL B 1 297 ? 65.694 58.463 34.456 1.00 19.36 327 VAL B CA 1
ATOM 5498 C C . VAL B 1 297 ? 64.444 59.092 35.073 1.00 19.35 327 VAL B C 1
ATOM 5499 O O . VAL B 1 297 ? 64.522 60.161 35.692 1.00 19.39 327 VAL B O 1
ATOM 5503 N N . LEU B 1 298 ? 63.310 58.406 34.924 1.00 19.05 328 LEU B N 1
ATOM 5504 C CA . LEU B 1 298 ? 62.030 58.865 35.465 1.00 18.95 328 LEU B CA 1
ATOM 5505 C C . LEU B 1 298 ? 62.069 59.085 36.971 1.00 19.06 328 LEU B C 1
ATOM 5506 O O . LEU B 1 298 ? 61.603 60.112 37.450 1.00 19.10 328 LEU B O 1
ATOM 5511 N N . ALA B 1 299 ? 62.637 58.132 37.707 1.00 19.01 329 ALA B N 1
ATOM 5512 C CA . ALA B 1 299 ? 62.732 58.235 39.164 1.00 19.15 329 ALA B CA 1
ATOM 5513 C C . ALA B 1 299 ? 63.571 59.442 39.600 1.00 19.43 329 ALA B C 1
ATOM 5514 O O . ALA B 1 299 ? 63.174 60.195 40.499 1.00 19.34 329 ALA B O 1
ATOM 5516 N N . MET B 1 300 ? 64.720 59.630 38.951 1.00 19.77 330 MET B N 1
ATOM 5517 C CA . MET B 1 300 ? 65.604 60.765 39.238 1.00 20.11 330 MET B CA 1
ATOM 5518 C C . MET B 1 300 ? 64.961 62.093 38.857 1.00 20.08 330 MET B C 1
ATOM 5519 O O . MET B 1 300 ? 65.001 63.047 39.631 1.00 20.01 330 MET B O 1
ATOM 5524 N N . THR B 1 301 ? 64.371 62.142 37.665 1.00 20.24 331 THR B N 1
ATOM 5525 C CA . THR B 1 301 ? 63.668 63.328 37.177 1.00 20.33 331 THR B CA 1
ATOM 5526 C C . THR B 1 301 ? 62.503 63.723 38.091 1.00 20.31 331 THR B C 1
ATOM 5527 O O . THR B 1 301 ? 62.296 64.908 38.369 1.00 20.61 331 THR B O 1
ATOM 5531 N N . ARG B 1 302 ? 61.764 62.728 38.577 1.00 20.20 332 ARG B N 1
ATOM 5532 C CA . ARG B 1 302 ? 60.624 62.968 39.458 1.00 19.96 332 ARG B CA 1
ATOM 5533 C C . ARG B 1 302 ? 61.032 63.555 40.814 1.00 20.14 332 ARG B C 1
ATOM 5534 O O . ARG B 1 302 ? 60.401 64.496 41.291 1.00 19.98 332 ARG B O 1
ATOM 5542 N N . ALA B 1 303 ? 62.091 63.016 41.416 1.00 20.39 333 ALA B N 1
ATOM 5543 C CA . ALA B 1 303 ? 62.620 63.544 42.682 1.00 21.04 333 ALA B CA 1
ATOM 5544 C C . ALA B 1 303 ? 63.123 64.982 42.530 1.00 21.45 333 ALA B C 1
ATOM 5545 O O . ALA B 1 303 ? 62.989 65.795 43.447 1.00 21.51 333 ALA B O 1
ATOM 5547 N N . LEU B 1 304 ? 63.694 65.282 41.364 1.00 22.04 334 LEU B N 1
ATOM 5548 C CA . LEU B 1 304 ? 64.159 66.631 41.028 1.00 22.61 334 LEU B CA 1
ATOM 5549 C C . LEU B 1 304 ? 63.008 67.627 40.906 1.00 22.88 334 LEU B C 1
ATOM 5550 O O . LEU B 1 304 ? 63.074 68.725 41.468 1.00 22.82 334 LEU B O 1
ATOM 5555 N N . ARG B 1 305 ? 61.967 67.240 40.167 1.00 23.13 335 ARG B N 1
ATOM 5556 C CA . ARG B 1 305 ? 60.783 68.081 39.970 1.00 23.74 335 ARG B CA 1
ATOM 5557 C C . ARG B 1 305 ? 60.150 6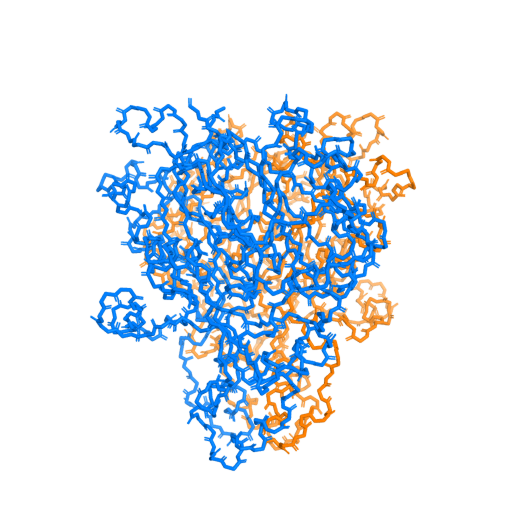8.471 41.301 1.00 23.43 335 ARG B C 1
ATOM 5558 O O . ARG B 1 305 ? 59.786 69.630 41.508 1.00 23.44 335 ARG B O 1
ATOM 5566 N N . GLN B 1 306 ? 60.033 67.496 42.199 1.00 23.21 336 GLN B N 1
ATOM 5567 C CA . GLN B 1 306 ? 59.447 67.709 43.520 1.00 23.05 336 GLN B CA 1
ATOM 5568 C C . GLN B 1 306 ? 60.239 68.698 44.371 1.00 23.15 336 GLN B C 1
ATOM 5569 O O . GLN B 1 306 ? 59.659 69.444 45.159 1.00 23.26 336 GLN B O 1
ATOM 5575 N N . SER B 1 307 ? 61.559 68.693 44.208 1.00 23.12 337 SER B N 1
ATOM 5576 C CA . SER B 1 307 ? 62.448 69.531 45.011 1.00 23.24 337 SER B CA 1
ATOM 5577 C C . SER B 1 307 ? 62.524 70.966 44.495 1.00 23.23 337 SER B C 1
ATOM 5578 O O . SER B 1 307 ? 62.944 71.871 45.220 1.00 23.16 337 SER B O 1
ATOM 5581 N N . GLY B 1 308 ? 62.123 71.161 43.240 1.00 23.20 338 GLY B N 1
ATOM 5582 C CA . GLY B 1 308 ? 62.244 72.454 42.573 1.00 23.41 338 GLY B CA 1
ATOM 5583 C C . GLY B 1 308 ? 63.660 72.751 42.104 1.00 23.54 338 GLY B C 1
ATOM 5584 O O . GLY B 1 308 ? 63.955 73.871 41.686 1.00 23.59 338 GLY B O 1
ATOM 5585 N N . LEU B 1 309 ? 64.530 71.743 42.168 1.00 23.59 339 LEU B N 1
ATOM 5586 C CA . LEU B 1 309 ? 65.935 71.882 41.785 1.00 23.68 339 LEU B CA 1
ATOM 5587 C C . LEU B 1 309 ? 66.186 71.347 40.379 1.00 23.74 339 LEU B C 1
ATOM 5588 O O . LEU B 1 309 ? 65.494 70.437 39.922 1.00 23.93 339 LEU B O 1
ATOM 5593 N N . CYS B 1 310 ? 67.172 71.923 39.694 1.00 23.65 340 CYS B N 1
ATOM 5594 C CA . CYS B 1 310 ? 67.595 71.424 38.385 1.00 23.67 340 CYS B CA 1
ATOM 5595 C C . CYS B 1 310 ? 68.849 70.547 38.532 1.00 23.19 340 CYS B C 1
ATOM 5596 O O . CYS B 1 310 ? 69.534 70.627 39.555 1.00 23.12 340 CYS B O 1
ATOM 5599 N N . PRO B 1 311 ? 69.142 69.689 37.529 1.00 22.93 341 PRO B N 1
ATOM 5600 C CA . PRO B 1 311 ? 70.297 68.783 37.610 1.00 22.58 341 PRO B CA 1
ATOM 5601 C C . PRO B 1 311 ? 71.610 69.447 38.048 1.00 22.27 341 PRO B C 1
ATOM 5602 O O . PRO B 1 311 ? 72.330 68.883 38.876 1.00 21.87 341 PRO B O 1
ATOM 5606 N N . ASN B 1 312 ? 71.905 70.632 37.511 1.00 21.95 342 ASN B N 1
ATOM 5607 C CA . ASN B 1 312 ? 73.145 71.352 37.833 1.00 21.77 342 ASN B CA 1
ATOM 5608 C C . ASN B 1 312 ? 73.307 71.721 39.310 1.00 21.82 342 ASN B C 1
ATOM 5609 O O . ASN B 1 312 ? 74.415 72.031 39.756 1.00 21.89 342 ASN B O 1
ATOM 5614 N N . GLN B 1 313 ? 72.204 71.683 40.057 1.00 21.82 343 GLN B N 1
ATOM 5615 C CA . GLN B 1 313 ? 72.209 72.010 41.484 1.00 21.80 343 GLN B CA 1
ATOM 5616 C C . GLN B 1 313 ? 72.487 70.805 42.379 1.00 21.71 343 GLN B C 1
ATOM 5617 O O . GLN B 1 313 ? 72.544 70.938 43.603 1.00 21.50 343 GLN B O 1
ATOM 5623 N N . ILE B 1 314 ? 72.663 69.633 41.771 1.00 21.69 344 ILE B N 1
ATOM 5624 C CA . ILE B 1 314 ? 72.923 68.409 42.535 1.00 21.56 344 ILE B CA 1
ATOM 5625 C C . ILE B 1 314 ? 74.420 68.157 42.679 1.00 21.49 344 ILE B C 1
ATOM 5626 O O . ILE B 1 314 ? 75.150 68.081 41.686 1.00 21.54 344 ILE B O 1
ATOM 5631 N N . ASP B 1 315 ? 74.861 68.023 43.927 1.00 21.29 345 ASP B N 1
ATOM 5632 C CA . ASP B 1 315 ? 76.279 67.933 44.244 1.00 21.05 345 ASP B CA 1
ATOM 5633 C C . ASP B 1 315 ? 76.787 66.497 44.273 1.00 20.78 345 ASP B C 1
ATOM 5634 O O . ASP B 1 315 ? 77.861 66.207 43.742 1.00 20.66 345 ASP B O 1
ATOM 5639 N N . TYR B 1 316 ? 76.010 65.607 44.891 1.00 20.57 346 TYR B N 1
ATOM 5640 C CA . TYR B 1 316 ? 76.397 64.205 45.043 1.00 20.27 346 TYR B CA 1
ATOM 5641 C C . TYR B 1 316 ? 75.263 63.240 44.678 1.00 20.11 346 TYR B C 1
ATOM 5642 O O . TYR B 1 316 ? 74.106 63.472 45.021 1.00 19.97 346 TYR B O 1
ATOM 5651 N N . VAL B 1 317 ? 75.608 62.173 43.959 1.00 19.95 347 VAL B N 1
ATOM 5652 C CA . VAL B 1 317 ? 74.673 61.084 43.667 1.00 19.83 347 VAL B CA 1
ATOM 5653 C C . VAL B 1 317 ? 75.243 59.773 44.200 1.00 20.04 347 VAL B C 1
ATOM 5654 O O . VAL B 1 317 ? 76.335 59.359 43.810 1.00 19.85 347 VAL B O 1
ATOM 5658 N N . ASN B 1 318 ? 74.517 59.135 45.111 1.00 20.29 348 ASN B N 1
ATOM 5659 C CA . ASN B 1 318 ? 74.863 57.787 45.532 1.00 20.43 348 ASN B CA 1
ATOM 5660 C C . ASN B 1 318 ? 74.125 56.798 44.634 1.00 20.36 348 ASN B C 1
ATOM 5661 O O . ASN B 1 318 ? 72.928 56.568 44.808 1.00 20.25 348 ASN B O 1
ATOM 5666 N N . ALA B 1 319 ? 74.837 56.235 43.659 1.00 20.69 349 ALA B N 1
ATOM 5667 C CA . ALA B 1 319 ? 74.244 55.322 42.677 1.00 20.74 349 ALA B CA 1
ATOM 5668 C C . ALA B 1 319 ? 73.820 54.004 43.313 1.00 20.99 349 ALA B C 1
ATOM 5669 O O . ALA B 1 319 ? 74.351 53.602 44.353 1.00 20.98 349 ALA B O 1
ATOM 5671 N N . HIS B 1 320 ? 72.850 53.336 42.697 1.00 21.19 350 HIS B N 1
ATOM 5672 C CA . HIS B 1 320 ? 72.429 52.023 43.163 1.00 21.36 350 HIS B CA 1
ATOM 5673 C C . HIS B 1 320 ? 73.471 50.958 42.818 1.00 21.47 350 HIS B C 1
ATOM 5674 O O . HIS B 1 320 ? 73.640 49.988 43.564 1.00 21.64 350 HIS B O 1
ATOM 5681 N N . ALA B 1 321 ? 74.179 51.183 41.710 1.00 21.45 351 ALA B N 1
ATOM 5682 C CA . ALA B 1 321 ? 75.102 50.220 41.085 1.00 21.36 351 ALA B CA 1
ATOM 5683 C C . ALA B 1 321 ? 75.619 49.123 42.016 1.00 21.38 351 ALA B C 1
ATOM 5684 O O . ALA B 1 321 ? 76.374 49.386 42.961 1.00 21.35 351 ALA B O 1
ATOM 5686 N N . THR B 1 322 ? 75.209 47.893 41.723 1.00 21.26 352 THR B N 1
ATOM 5687 C CA . THR B 1 322 ? 75.420 46.762 42.628 1.00 21.43 352 THR B CA 1
ATOM 5688 C C . THR B 1 322 ? 76.639 45.906 42.273 1.00 21.42 352 THR B C 1
ATOM 5689 O O . THR B 1 322 ? 76.942 44.947 42.984 1.00 21.56 352 THR B O 1
ATOM 5693 N N . SER B 1 323 ? 77.331 46.267 41.189 1.00 21.23 353 SER B N 1
ATOM 5694 C CA . SER B 1 323 ? 78.480 45.510 40.651 1.00 21.15 353 SER B CA 1
ATOM 5695 C C . SER B 1 323 ? 78.032 44.426 39.657 1.00 21.27 353 SER B C 1
ATOM 5696 O O . SER B 1 323 ? 78.630 43.350 39.575 1.00 21.20 353 SER B O 1
ATOM 5699 N N A THR B 1 324 ? 76.965 44.714 38.917 0.50 21.48 354 THR B N 1
ATOM 5700 N N B THR B 1 324 ? 76.993 44.748 38.890 0.50 21.42 354 THR B N 1
ATOM 5701 C CA A THR B 1 324 ? 76.467 43.802 37.892 0.50 21.75 354 THR B CA 1
ATOM 5702 C CA B THR B 1 324 ? 76.414 43.854 37.893 0.50 21.62 354 THR B CA 1
ATOM 5703 C C A THR B 1 324 ? 76.707 44.400 36.509 0.50 21.97 354 THR B C 1
ATOM 5704 C C B THR B 1 324 ? 76.702 44.422 36.496 0.50 21.91 354 THR B C 1
ATOM 5705 O O A THR B 1 324 ? 76.493 45.599 36.313 0.50 21.98 354 THR B O 1
ATOM 5706 O O B THR B 1 324 ? 76.520 45.622 36.279 0.50 21.92 354 THR B O 1
ATOM 5713 N N . PRO B 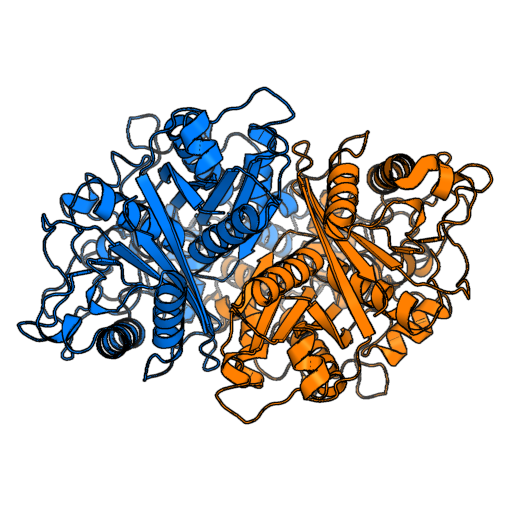1 325 ? 77.166 43.569 35.551 1.00 22.12 355 PRO B N 1
ATOM 5714 C CA . PRO B 1 325 ? 77.475 44.006 34.179 1.00 22.54 355 PRO B CA 1
ATOM 5715 C C . PRO B 1 325 ? 76.428 44.918 33.527 1.00 22.99 355 PRO B C 1
ATOM 5716 O O . PRO B 1 325 ? 76.754 46.049 33.157 1.00 23.39 355 PRO B O 1
ATOM 5720 N N . ILE B 1 326 ? 75.190 44.441 33.399 1.00 23.12 356 ILE B N 1
ATOM 5721 C CA . ILE B 1 326 ? 74.134 45.224 32.749 1.00 23.12 356 ILE B CA 1
ATOM 5722 C C . ILE B 1 326 ? 73.653 46.379 33.638 1.00 22.97 356 ILE B C 1
ATOM 5723 O O . ILE B 1 326 ? 73.620 47.531 33.201 1.00 22.98 356 ILE B O 1
ATOM 5728 N N . GLY B 1 327 ? 73.301 46.063 34.882 1.00 22.76 357 GLY B N 1
ATOM 5729 C CA . GLY B 1 327 ? 72.739 47.040 35.812 1.00 22.49 357 GLY B CA 1
ATOM 5730 C C . GLY B 1 327 ? 73.532 48.327 35.946 1.00 22.37 357 GLY B C 1
ATOM 5731 O O . GLY B 1 327 ? 72.982 49.419 35.760 1.00 22.47 357 GLY B O 1
ATOM 5732 N N . ASP B 1 328 ? 74.821 48.194 36.262 1.00 21.88 358 ASP B N 1
ATOM 5733 C CA . ASP B 1 328 ? 75.697 49.344 36.501 1.00 21.43 358 ASP B CA 1
ATOM 5734 C C . ASP B 1 328 ? 75.777 50.259 35.284 1.00 21.02 358 ASP B C 1
ATOM 5735 O O . ASP B 1 328 ? 75.716 51.478 35.418 1.00 20.93 358 ASP B O 1
ATOM 5740 N N . ALA B 1 329 ? 75.906 49.654 34.105 1.00 20.74 359 ALA B N 1
ATOM 5741 C CA . ALA B 1 329 ? 76.012 50.387 32.843 1.00 20.59 359 ALA B CA 1
ATOM 5742 C C . ALA B 1 329 ? 74.731 51.152 32.511 1.00 20.43 359 ALA B C 1
ATOM 5743 O O . ALA B 1 329 ? 74.784 52.268 31.988 1.00 20.58 359 ALA B O 1
ATOM 5745 N N . VAL B 1 330 ? 73.590 50.539 32.812 1.00 20.22 360 VAL B N 1
ATOM 5746 C CA . VAL B 1 330 ? 72.281 51.139 32.561 1.00 19.95 360 VAL B CA 1
ATOM 5747 C C . VAL B 1 330 ? 72.090 52.387 33.430 1.00 19.87 360 VAL B C 1
ATOM 5748 O O . VAL B 1 330 ? 71.637 53.427 32.946 1.00 19.57 360 VAL B O 1
ATOM 5752 N N . GLU B 1 331 ? 72.464 52.288 34.703 1.00 19.59 361 GLU B N 1
ATOM 5753 C CA . GLU B 1 331 ? 72.365 53.434 35.599 1.00 19.75 361 GLU B CA 1
ATOM 5754 C C . GLU B 1 331 ? 73.336 54.546 35.201 1.00 19.75 361 GLU B C 1
ATOM 5755 O O . GLU B 1 331 ? 73.005 55.726 35.312 1.00 19.93 361 GLU B O 1
ATOM 5761 N N . ALA B 1 332 ? 74.526 54.161 34.740 1.00 19.96 362 ALA B N 1
ATOM 5762 C CA . ALA B 1 332 ? 75.528 55.114 34.250 1.00 19.99 362 ALA B CA 1
ATOM 5763 C C . ALA B 1 332 ? 74.986 55.937 33.085 1.00 20.15 362 ALA B C 1
ATOM 5764 O O . ALA B 1 332 ? 75.179 57.154 33.038 1.00 20.28 362 ALA B O 1
ATOM 5766 N N . ARG B 1 333 ? 74.316 55.264 32.151 1.00 20.17 363 ARG B N 1
ATOM 5767 C CA . ARG B 1 333 ? 73.663 55.927 31.020 1.00 20.46 363 ARG B CA 1
ATOM 5768 C C . ARG B 1 333 ? 72.554 56.850 31.504 1.00 20.16 363 ARG B C 1
ATOM 5769 O O . ARG B 1 333 ? 72.388 57.957 30.988 1.00 20.24 363 ARG B O 1
ATOM 5777 N N . ALA B 1 334 ? 71.800 56.381 32.497 1.00 19.87 364 ALA B N 1
ATOM 5778 C CA . ALA B 1 334 ? 70.691 57.141 33.067 1.00 19.73 364 ALA B CA 1
ATOM 5779 C C . ALA B 1 334 ? 71.175 58.407 33.770 1.00 19.57 364 ALA B C 1
ATOM 5780 O O . ALA B 1 334 ? 70.569 59.468 33.619 1.00 19.40 364 ALA B O 1
ATOM 5782 N N . ILE B 1 335 ? 72.266 58.287 34.527 1.00 19.43 365 ILE B N 1
ATOM 5783 C CA . ILE B 1 335 ? 72.895 59.437 35.182 1.00 19.44 365 ILE B CA 1
ATOM 5784 C C . ILE B 1 335 ? 73.342 60.459 34.137 1.00 19.52 365 ILE B C 1
ATOM 5785 O O . ILE B 1 335 ? 73.104 61.656 34.293 1.00 19.70 365 ILE B O 1
ATOM 5790 N N . LYS B 1 336 ? 73.959 59.977 33.062 1.00 19.46 366 LYS B N 1
ATOM 5791 C CA . LYS B 1 336 ? 74.404 60.848 31.983 1.00 19.67 366 LYS B CA 1
ATOM 5792 C C . LYS B 1 336 ? 73.223 61.554 31.313 1.00 19.51 366 LYS B C 1
ATOM 5793 O O . LYS B 1 336 ? 73.325 62.726 30.954 1.00 19.79 366 LYS B O 1
ATOM 5799 N N . THR B 1 337 ? 72.109 60.839 31.157 1.00 19.31 367 THR B N 1
ATOM 5800 C CA . THR B 1 337 ? 70.896 61.382 30.526 1.00 19.15 367 THR B CA 1
ATOM 5801 C C . THR B 1 337 ? 70.241 62.485 31.367 1.00 19.11 367 THR B C 1
ATOM 5802 O O . THR B 1 337 ? 69.796 63.503 30.830 1.00 18.99 367 THR B O 1
ATOM 5806 N N . VAL B 1 338 ? 70.198 62.279 32.681 1.00 18.85 368 VAL B N 1
ATOM 5807 C CA . VAL B 1 338 ? 69.614 63.252 33.606 1.00 19.08 368 VAL B CA 1
ATOM 5808 C C . VAL B 1 338 ? 70.507 64.486 33.780 1.00 19.24 368 VAL B C 1
ATOM 5809 O O . VAL B 1 338 ? 70.014 65.617 33.779 1.00 19.36 368 VAL B O 1
ATOM 5813 N N . PHE B 1 339 ? 71.812 64.264 33.919 1.00 19.44 369 PHE B N 1
ATOM 5814 C CA . PHE B 1 339 ? 72.732 65.329 34.324 1.00 19.76 369 PHE B CA 1
ATOM 5815 C C . PHE B 1 339 ? 73.577 65.935 33.204 1.00 19.95 369 PHE B C 1
ATOM 5816 O O . PHE B 1 339 ? 74.233 66.954 33.416 1.00 20.05 369 PHE B O 1
ATOM 5824 N N . SER B 1 340 ? 73.541 65.317 32.023 1.00 20.10 370 SER B N 1
ATOM 5825 C CA . SER B 1 340 ? 74.306 65.758 30.848 1.00 20.41 370 SER B CA 1
ATOM 5826 C C . SER B 1 340 ? 75.573 66.555 31.184 1.00 20.67 370 SER B C 1
ATOM 5827 O O . SER B 1 340 ? 76.546 65.991 31.697 1.00 20.73 370 SER B O 1
ATOM 5830 N N . GLU B 1 341 ? 75.535 67.864 30.928 1.00 20.85 371 GLU B N 1
ATOM 5831 C CA . GLU B 1 341 ? 76.700 68.747 31.060 1.00 21.22 371 GLU B CA 1
ATOM 5832 C C . GLU B 1 341 ? 77.305 68.774 32.467 1.00 20.97 371 GLU B C 1
ATOM 5833 O O . GLU B 1 341 ? 78.502 69.007 32.623 1.00 20.94 371 GLU B O 1
ATOM 5839 N N . HIS B 1 342 ? 76.476 68.528 33.478 1.00 20.77 372 HIS B N 1
ATOM 5840 C CA . HIS B 1 342 ? 76.927 68.501 34.871 1.00 20.69 372 HIS B CA 1
ATOM 5841 C C . HIS B 1 342 ? 77.719 67.227 35.173 1.00 20.82 372 HIS B C 1
ATOM 5842 O O . HIS B 1 342 ? 78.600 67.222 36.035 1.00 20.79 372 HIS B O 1
ATOM 5849 N N . ALA B 1 343 ? 77.397 66.154 34.455 1.00 20.95 373 ALA B N 1
ATOM 5850 C CA . ALA B 1 343 ? 78.114 64.888 34.573 1.00 21.11 373 ALA B CA 1
ATOM 5851 C C . ALA B 1 343 ? 79.440 64.914 33.817 1.00 21.16 373 ALA B C 1
ATOM 5852 O O . ALA B 1 343 ? 80.470 64.498 34.352 1.00 21.28 373 ALA B O 1
ATOM 5854 N N . THR B 1 344 ? 79.408 65.410 32.580 1.00 21.16 374 THR B N 1
ATOM 5855 C CA . THR B 1 344 ? 80.578 65.397 31.695 1.00 21.30 374 THR B CA 1
ATOM 5856 C C . THR B 1 344 ? 81.622 66.475 32.014 1.00 21.27 374 THR B C 1
ATOM 5857 O O . THR B 1 344 ? 82.755 66.403 31.537 1.00 21.36 374 THR B O 1
ATOM 5861 N N . SER B 1 345 ? 81.243 67.469 32.815 1.00 21.31 375 SER B N 1
ATOM 5862 C CA . SER B 1 345 ? 82.192 68.488 33.278 1.00 21.26 375 SER B CA 1
ATOM 5863 C C . SER B 1 345 ? 83.068 67.946 34.408 1.00 21.24 375 SER B C 1
ATOM 5864 O O . SER B 1 345 ? 84.130 68.502 34.704 1.00 21.39 375 SER B O 1
ATOM 5867 N N . GLY B 1 346 ? 82.602 66.876 35.048 1.00 21.22 376 GLY B N 1
ATOM 5868 C CA . GLY B 1 346 ? 83.314 66.257 36.162 1.00 21.21 376 GLY B CA 1
ATOM 5869 C C . GLY B 1 346 ? 82.940 66.831 37.513 1.00 21.19 376 GLY B C 1
ATOM 5870 O O . GLY B 1 346 ? 83.403 66.347 38.552 1.00 21.37 376 GLY B O 1
ATOM 5871 N N . THR B 1 347 ? 82.091 67.856 37.503 1.00 21.06 377 THR B N 1
ATOM 5872 C CA . THR B 1 347 ? 81.684 68.543 38.731 1.00 20.98 377 THR B CA 1
ATOM 5873 C C . THR B 1 347 ? 80.684 67.726 39.558 1.00 20.90 377 THR B C 1
ATOM 5874 O O . THR B 1 347 ? 80.754 67.728 40.790 1.00 21.08 377 THR B O 1
ATOM 5878 N N . LEU B 1 348 ? 79.770 67.018 38.891 1.00 20.55 378 LEU B N 1
ATOM 5879 C CA . LEU B 1 348 ? 78.907 66.066 39.595 1.00 20.23 378 LEU B CA 1
ATOM 5880 C C . LEU B 1 348 ? 79.756 64.956 40.216 1.00 19.99 378 LEU B C 1
ATOM 5881 O O . LEU B 1 348 ? 80.476 64.245 39.512 1.00 19.91 378 LEU B O 1
ATOM 5886 N N . ALA B 1 349 ? 79.681 64.837 41.539 1.00 19.77 379 ALA B N 1
ATOM 5887 C CA . ALA B 1 349 ? 80.290 63.723 42.250 1.00 19.59 379 ALA B CA 1
ATOM 5888 C C . ALA B 1 349 ? 79.277 62.590 42.315 1.00 19.58 379 ALA B C 1
ATOM 5889 O O . ALA B 1 349 ? 78.123 62.804 42.685 1.00 19.35 379 ALA B O 1
ATOM 5891 N N . PHE B 1 350 ? 79.698 61.389 41.933 1.00 19.78 380 PHE B N 1
ATOM 5892 C CA . PHE B 1 350 ? 78.841 60.216 42.079 1.00 19.83 380 PHE B CA 1
ATOM 5893 C C . PHE B 1 350 ? 79.646 58.960 42.377 1.00 20.04 380 PHE B C 1
ATOM 5894 O O . PHE B 1 350 ? 80.761 58.786 41.884 1.00 20.09 380 PHE B O 1
ATOM 5902 N N . SER B 1 351 ? 79.072 58.097 43.207 1.00 20.30 381 SER B N 1
ATOM 5903 C CA . SER B 1 351 ? 79.722 56.860 43.594 1.00 20.34 381 SER B CA 1
ATOM 5904 C C . SER B 1 351 ? 78.695 55.813 44.005 1.00 2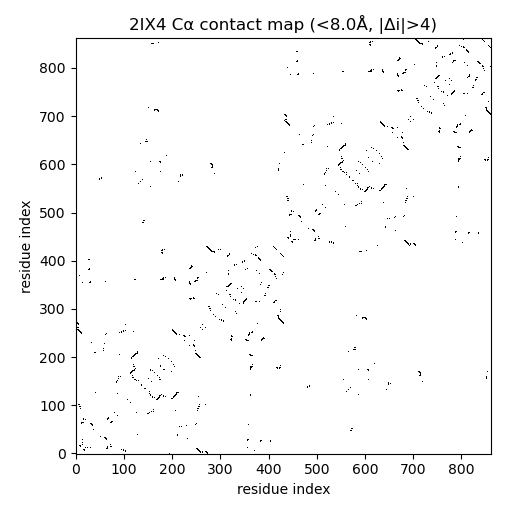0.37 381 SER B C 1
ATOM 5905 O O . SER B 1 351 ? 77.559 56.145 44.340 1.00 20.64 381 SER B O 1
ATOM 5908 N N . SER B 1 352 ? 79.097 54.548 43.955 1.00 20.19 382 SER B N 1
ATOM 5909 C CA . SER B 1 352 ? 78.348 53.488 44.606 1.00 20.17 382 SER B CA 1
ATOM 5910 C C . SER B 1 352 ? 79.161 52.998 45.792 1.00 20.06 382 SER B C 1
ATOM 5911 O O . SER B 1 352 ? 80.352 52.720 45.662 1.00 20.11 382 SER B O 1
ATOM 5914 N N . THR B 1 353 ? 78.514 52.899 46.946 1.00 20.14 383 THR B N 1
ATOM 5915 C CA . THR B 1 353 ? 79.191 52.469 48.168 1.00 20.10 383 THR B CA 1
ATOM 5916 C C . THR B 1 353 ? 79.054 50.960 48.399 1.00 20.26 383 THR B C 1
ATOM 5917 O O . THR B 1 353 ? 79.527 50.430 49.411 1.00 20.17 383 THR B O 1
ATOM 5921 N N . LYS B 1 354 ? 78.436 50.273 47.437 1.00 20.28 384 LYS B N 1
ATOM 5922 C CA . LYS B 1 354 ? 78.230 48.823 47.509 1.00 20.52 384 LYS B CA 1
ATOM 5923 C C . LYS B 1 354 ? 79.513 47.992 47.360 1.00 20.47 384 LYS B C 1
ATOM 5924 O O . LYS B 1 354 ? 79.520 46.800 47.672 1.00 20.34 384 LYS B O 1
ATOM 5930 N N . GLY B 1 355 ? 80.590 48.618 46.885 1.00 20.61 385 GLY B N 1
ATOM 5931 C CA . GLY B 1 355 ? 81.912 47.987 46.898 1.00 20.69 385 GLY B CA 1
ATOM 5932 C C . GLY B 1 355 ? 82.382 47.744 48.325 1.00 20.69 385 GLY B C 1
ATOM 5933 O O . GLY B 1 355 ? 83.093 46.775 48.605 1.00 20.94 385 GLY B O 1
ATOM 5934 N N . ALA B 1 356 ? 81.960 48.626 49.226 1.00 20.71 386 ALA B N 1
ATOM 5935 C CA . ALA B 1 356 ? 82.350 48.573 50.632 1.00 20.75 386 ALA B CA 1
ATOM 5936 C C . ALA B 1 356 ? 81.387 47.750 51.492 1.00 20.75 386 ALA B C 1
ATOM 5937 O O . ALA B 1 356 ? 81.818 46.912 52.281 1.00 20.84 386 ALA B O 1
ATOM 5939 N N . THR B 1 357 ? 80.088 47.997 51.336 1.00 20.96 387 THR B N 1
ATOM 5940 C CA . THR B 1 357 ? 79.065 47.384 52.195 1.00 20.82 387 THR B CA 1
ATOM 5941 C C . THR B 1 357 ? 78.519 46.071 51.642 1.00 20.76 387 THR B C 1
ATOM 5942 O O . THR B 1 357 ? 77.918 45.284 52.373 1.00 20.65 387 THR B O 1
ATOM 5946 N N . GLY B 1 358 ? 78.709 45.844 50.348 1.00 20.78 388 GLY B N 1
ATOM 5947 C CA . GLY B 1 358 ? 77.969 44.795 49.663 1.00 20.73 388 GLY B CA 1
ATOM 5948 C C . GLY B 1 358 ? 76.555 45.281 49.406 1.00 20.82 388 GLY B C 1
ATOM 5949 O O . GLY B 1 358 ? 76.220 46.432 49.704 1.00 20.66 388 GLY B O 1
ATOM 5950 N N . HIS B 1 359 ? 75.728 44.404 48.844 1.00 21.06 389 HIS B N 1
ATOM 5951 C CA . HIS B 1 359 ? 74.330 44.713 48.557 1.00 21.21 389 HIS B CA 1
ATOM 5952 C C . HIS B 1 359 ? 73.465 44.341 49.762 1.00 21.37 389 HIS B C 1
ATOM 5953 O O . HIS B 1 359 ? 73.212 43.157 50.013 1.00 21.10 389 HIS B O 1
ATOM 5960 N N . LEU B 1 360 ? 73.007 45.355 50.499 1.00 21.49 390 LEU B N 1
ATOM 5961 C CA . LEU B 1 360 ? 72.234 45.129 51.725 1.00 21.92 390 LEU B CA 1
ATOM 5962 C C . LEU B 1 360 ? 70.753 44.855 51.460 1.00 21.98 390 LEU B C 1
ATOM 5963 O O . LEU B 1 360 ? 69.960 44.768 52.396 1.00 22.17 390 LEU B O 1
ATOM 5968 N N . LEU B 1 361 ? 70.397 44.717 50.183 1.00 22.29 391 LEU B N 1
ATOM 5969 C CA . LEU B 1 361 ? 69.048 44.334 49.757 1.00 22.33 391 LEU B CA 1
ATOM 5970 C C . LEU B 1 361 ? 67.974 45.288 50.307 1.00 22.47 391 LEU B C 1
ATOM 5971 O O . LEU B 1 361 ? 67.969 46.469 49.960 1.00 22.74 391 LEU B O 1
ATOM 5976 N N . GLY B 1 362 ? 67.090 44.786 51.167 1.00 22.56 392 GLY B N 1
ATOM 5977 C CA . GLY B 1 362 ? 66.038 45.606 51.785 1.00 22.49 392 GLY B CA 1
ATOM 5978 C C . GLY B 1 362 ? 66.543 46.778 52.613 1.00 22.39 392 GLY B C 1
ATOM 5979 O O . GLY B 1 362 ? 65.844 47.784 52.767 1.00 22.61 392 GLY B O 1
ATOM 5980 N N . ALA B 1 363 ? 67.755 46.649 53.145 1.00 21.98 393 ALA B N 1
ATOM 5981 C CA . ALA B 1 363 ? 68.385 47.724 53.910 1.00 21.63 393 ALA B CA 1
ATOM 5982 C C . ALA B 1 363 ? 69.191 48.689 53.031 1.00 21.58 393 ALA B C 1
ATOM 5983 O O . ALA B 1 363 ? 69.542 49.782 53.472 1.00 21.51 393 ALA B O 1
ATOM 5985 N N . ALA B 1 364 ? 69.473 48.287 51.790 1.00 21.38 394 ALA B N 1
ATOM 5986 C CA . ALA B 1 364 ? 70.342 49.065 50.903 1.00 21.44 394 ALA B CA 1
ATOM 5987 C C . ALA B 1 364 ? 69.902 50.518 50.766 1.00 21.36 394 ALA B C 1
ATOM 5988 O O . ALA B 1 364 ? 70.711 51.426 50.929 1.00 21.56 394 ALA B O 1
ATOM 5990 N N . GLY B 1 365 ? 68.620 50.725 50.477 1.00 21.32 395 GLY B N 1
ATOM 5991 C CA . GLY B 1 365 ? 68.078 52.056 50.208 1.00 21.01 395 GLY B CA 1
ATOM 5992 C C . GLY B 1 365 ? 68.132 53.000 51.394 1.00 20.97 395 GLY B C 1
ATOM 5993 O O . GLY B 1 365 ? 68.197 54.218 51.219 1.00 21.02 395 GLY B O 1
ATOM 5994 N N . ALA B 1 366 ? 68.112 52.431 52.596 1.00 20.49 396 ALA B N 1
ATOM 5995 C CA . ALA B 1 366 ? 68.124 53.202 53.836 1.00 20.51 396 ALA B CA 1
ATOM 5996 C C . ALA B 1 366 ? 69.538 53.562 54.286 1.00 20.57 396 ALA B C 1
ATOM 5997 O O . ALA B 1 366 ? 69.813 54.711 54.652 1.00 20.89 396 ALA B O 1
ATOM 5999 N N . VAL B 1 367 ? 70.428 52.573 54.265 1.00 20.61 397 VAL B N 1
ATOM 6000 C CA . VAL B 1 367 ? 71.843 52.777 54.578 1.00 20.58 397 VAL B CA 1
ATOM 6001 C C . VAL B 1 367 ? 72.476 53.803 53.626 1.00 20.71 397 VAL B C 1
ATOM 6002 O O . VAL B 1 367 ? 73.258 54.661 54.048 1.00 20.69 397 VAL B O 1
ATOM 6006 N N . GLU B 1 368 ? 72.116 53.718 52.350 1.00 20.78 398 GLU B N 1
ATOM 6007 C CA . GLU B 1 368 ? 72.669 54.613 51.340 1.00 21.07 398 GLU B CA 1
ATOM 6008 C C . GLU B 1 368 ? 72.034 56.010 51.358 1.00 21.08 398 GLU B C 1
ATOM 6009 O O . GLU B 1 368 ? 72.668 56.992 50.952 1.00 21.39 398 GLU B O 1
ATOM 6015 N N . ALA B 1 369 ? 70.800 56.103 51.849 1.00 20.84 399 ALA B N 1
ATOM 6016 C CA . ALA B 1 369 ? 70.198 57.401 52.141 1.00 20.79 399 ALA B CA 1
ATOM 6017 C C . ALA B 1 369 ? 70.959 58.076 53.283 1.00 20.69 399 ALA B C 1
ATOM 6018 O O . ALA B 1 369 ? 71.244 59.271 53.221 1.00 20.94 399 ALA B O 1
ATOM 6020 N N . ILE B 1 370 ? 71.300 57.299 54.310 1.00 20.35 400 ILE B N 1
ATOM 6021 C CA . ILE B 1 370 ? 72.116 57.793 55.428 1.00 20.22 400 ILE B CA 1
ATOM 6022 C C . ILE B 1 370 ? 73.474 58.325 54.957 1.00 20.22 400 ILE B C 1
ATOM 6023 O O . ILE B 1 370 ? 73.904 59.397 55.394 1.00 20.55 400 ILE B O 1
ATOM 6028 N N . PHE B 1 371 ? 74.134 57.587 54.060 1.00 20.03 401 PHE B N 1
ATOM 6029 C CA . PHE B 1 371 ? 75.402 58.030 53.461 1.00 19.83 401 PHE B CA 1
ATOM 6030 C C . PHE B 1 371 ? 75.255 59.349 52.701 1.00 19.88 401 PHE B C 1
ATOM 6031 O O . PHE B 1 371 ? 76.151 60.192 52.729 1.00 19.89 401 PHE B O 1
ATOM 6039 N N . SER B 1 372 ? 74.129 59.508 52.008 1.00 20.04 402 SER B N 1
ATOM 6040 C CA . SER B 1 372 ? 73.835 60.740 51.285 1.00 20.21 402 SER B CA 1
ATOM 6041 C C . SER B 1 372 ? 73.611 61.923 52.234 1.00 20.35 402 SER B C 1
ATOM 6042 O O . SER B 1 372 ? 74.062 63.039 51.957 1.00 20.74 402 SER B O 1
ATOM 6045 N N . ILE B 1 373 ? 72.938 61.667 53.356 1.00 20.34 403 ILE B N 1
ATOM 6046 C CA . ILE B 1 373 ? 72.713 62.678 54.392 1.00 19.91 403 ILE B CA 1
ATOM 6047 C C . ILE B 1 373 ? 74.033 63.065 55.061 1.00 20.03 403 ILE B C 1
ATOM 6048 O O . ILE B 1 373 ? 74.299 64.248 55.288 1.00 19.99 403 ILE B O 1
ATOM 6053 N N . LEU B 1 374 ? 74.850 62.061 55.377 1.00 19.92 404 LEU B N 1
ATOM 6054 C CA . LEU B 1 374 ? 76.165 62.280 55.988 1.00 20.01 404 LEU B CA 1
ATOM 6055 C C . LEU B 1 374 ? 77.146 63.013 55.068 1.00 19.96 404 LEU B C 1
ATOM 6056 O O . LEU B 1 374 ? 77.995 63.767 55.542 1.00 19.94 404 LEU B O 1
ATOM 6061 N N . ALA B 1 375 ? 77.021 62.797 53.758 1.00 19.94 405 ALA B N 1
ATOM 6062 C CA . ALA B 1 375 ? 77.808 63.544 52.777 1.00 19.84 405 ALA B CA 1
ATOM 6063 C C . ALA B 1 375 ? 77.544 65.044 52.897 1.00 19.97 405 ALA B C 1
ATOM 6064 O O . ALA B 1 375 ? 78.480 65.847 52.893 1.00 19.72 405 ALA B O 1
ATOM 6066 N N . ILE B 1 376 ? 76.266 65.405 53.017 1.00 20.17 406 ILE B N 1
ATOM 6067 C CA . ILE B 1 376 ? 75.842 66.787 53.242 1.00 20.20 406 ILE B CA 1
ATOM 6068 C C . ILE B 1 376 ? 76.351 67.295 54.586 1.00 20.48 406 ILE B C 1
ATOM 6069 O O . ILE B 1 376 ? 76.920 68.387 54.676 1.00 20.72 406 ILE B O 1
ATOM 6074 N N . HIS B 1 377 ? 76.151 66.484 55.620 1.00 20.71 407 HIS B N 1
ATOM 6075 C CA . HIS B 1 377 ? 76.486 66.854 56.993 1.00 20.99 407 HIS B CA 1
ATOM 6076 C C . HIS B 1 377 ? 77.989 67.066 57.206 1.00 21.17 407 HIS B C 1
ATOM 6077 O O . HIS B 1 377 ? 78.396 67.999 57.902 1.00 21.21 407 HIS B O 1
ATOM 6084 N N . HIS B 1 378 ? 78.807 66.209 56.600 1.00 21.39 408 HIS B N 1
ATOM 6085 C CA . HIS B 1 378 ? 80.254 66.225 56.830 1.00 21.66 408 HIS B CA 1
ATOM 6086 C C . HIS B 1 378 ? 81.075 66.919 55.741 1.00 21.67 408 HIS B C 1
ATOM 6087 O O . HIS B 1 378 ? 82.226 67.288 55.972 1.00 21.70 408 HIS B O 1
ATOM 6094 N N . GLY B 1 379 ? 80.490 67.096 54.562 1.00 21.63 409 GLY B N 1
ATOM 6095 C CA . GLY B 1 379 ? 81.228 67.673 53.445 1.00 21.75 409 GLY B CA 1
ATOM 6096 C C . GLY B 1 379 ? 82.282 66.722 52.904 1.00 21.91 409 GLY B C 1
ATOM 6097 O O . GLY B 1 379 ? 83.398 67.132 52.599 1.00 21.69 409 GLY B O 1
ATOM 6098 N N . VAL B 1 380 ? 81.921 65.445 52.807 1.00 22.22 410 VAL B N 1
ATOM 6099 C CA . VAL B 1 380 ? 82.786 64.406 52.249 1.00 22.47 410 VAL B CA 1
ATOM 6100 C C . VAL B 1 380 ? 81.923 63.483 51.402 1.00 22.60 410 VAL B C 1
ATOM 6101 O O . VAL B 1 380 ? 80.936 62.940 51.894 1.00 22.61 410 VAL B O 1
ATOM 6105 N N . ALA B 1 381 ? 82.289 63.309 50.135 1.00 22.75 411 ALA B N 1
ATOM 6106 C CA . ALA B 1 381 ? 81.602 62.350 49.273 1.00 22.90 411 ALA B CA 1
ATOM 6107 C C . ALA B 1 381 ? 82.349 61.014 49.267 1.00 23.09 411 ALA B C 1
ATOM 6108 O O . ALA B 1 381 ? 83.543 60.974 48.966 1.00 23.22 411 ALA B O 1
ATOM 6110 N N . PRO B 1 382 ? 81.649 59.915 49.610 1.00 23.21 412 PRO B N 1
ATOM 6111 C CA . PRO B 1 382 ? 82.277 58.595 49.685 1.00 23.28 412 PRO B CA 1
ATOM 6112 C C . PRO B 1 382 ? 82.740 58.092 48.319 1.00 23.17 412 PRO B C 1
ATOM 6113 O O . PRO B 1 382 ? 82.182 58.481 47.292 1.00 23.09 412 PRO B O 1
ATOM 6117 N N . MET B 1 383 ? 83.753 57.229 48.329 1.00 23.14 413 MET B N 1
ATOM 6118 C CA . MET B 1 383 ? 84.332 56.664 47.112 1.00 23.15 413 MET B CA 1
ATOM 6119 C C . MET B 1 383 ? 83.606 55.404 46.643 1.00 22.91 413 MET B C 1
ATOM 6120 O O . MET B 1 383 ? 82.896 54.758 47.424 1.00 23.04 413 MET B O 1
ATOM 6125 N N . THR B 1 384 ? 83.793 55.070 45.365 1.00 22.44 414 THR B N 1
ATOM 6126 C CA . THR B 1 384 ? 83.511 53.729 44.858 1.00 22.26 414 THR B CA 1
ATOM 6127 C C . THR B 1 384 ? 84.773 52.894 45.047 1.00 22.36 414 THR B C 1
ATOM 6128 O O . THR B 1 384 ? 85.876 53.331 44.702 1.00 22.33 414 THR B O 1
ATOM 6132 N N . LEU B 1 385 ? 84.604 51.694 45.592 1.00 22.38 415 LEU B N 1
ATOM 6133 C CA . LEU B 1 385 ? 85.718 50.791 45.840 1.00 22.65 415 LEU B CA 1
ATOM 6134 C C . LEU B 1 385 ? 85.943 49.869 44.643 1.00 22.82 415 LEU B C 1
ATOM 6135 O O . LEU B 1 385 ? 84.987 49.498 43.955 1.00 22.77 415 LEU B O 1
ATOM 6140 N N . ASN B 1 386 ? 87.211 49.532 44.397 1.00 23.01 416 ASN B N 1
ATOM 6141 C CA . ASN B 1 386 ? 87.621 48.532 43.395 1.00 23.26 416 ASN B CA 1
ATOM 6142 C C . ASN B 1 386 ? 87.400 48.894 41.921 1.00 23.60 416 ASN B C 1
ATOM 6143 O O . ASN B 1 386 ? 87.210 48.004 41.085 1.00 23.76 416 ASN B O 1
ATOM 6148 N N . VAL B 1 387 ? 87.435 50.184 41.594 1.00 23.88 417 VAL B N 1
ATOM 6149 C CA . VAL B 1 387 ? 87.373 50.591 40.192 1.00 24.17 417 VAL B CA 1
ATOM 6150 C C . VAL B 1 387 ? 88.793 50.648 39.624 1.00 24.56 417 VAL B C 1
ATOM 6151 O O . VAL B 1 387 ? 89.432 51.704 39.604 1.00 24.81 417 VAL B O 1
ATOM 6155 N N . LYS B 1 388 ? 89.285 49.494 39.188 1.00 24.97 418 LYS B N 1
ATOM 6156 C CA . LYS B 1 388 ? 90.611 49.388 38.598 1.00 25.38 418 LYS B CA 1
ATOM 6157 C C . LYS B 1 388 ? 90.561 49.801 37.129 1.00 25.53 418 LYS B C 1
ATOM 6158 O O . LYS B 1 388 ? 91.472 50.464 36.633 1.00 25.61 418 LYS B O 1
ATOM 6164 N N . ASN B 1 389 ? 89.493 49.398 36.446 1.00 25.65 419 ASN B N 1
ATOM 6165 C CA . ASN B 1 389 ? 89.273 49.743 35.045 1.00 25.89 419 ASN B CA 1
ATOM 6166 C C . ASN B 1 389 ? 87.824 50.161 34.830 1.00 25.97 419 ASN B C 1
ATOM 6167 O O . ASN B 1 389 ? 86.940 49.307 34.741 1.00 25.94 419 ASN B O 1
ATOM 6172 N N . PRO B 1 390 ? 87.573 51.482 34.763 1.00 26.12 420 PRO B N 1
ATOM 6173 C CA . PRO B 1 390 ? 86.217 52.017 34.615 1.00 26.21 420 PRO B CA 1
ATOM 6174 C C . PRO B 1 390 ? 85.532 51.564 33.331 1.00 26.30 420 PRO B C 1
ATOM 6175 O O . PRO B 1 390 ? 86.178 51.449 32.288 1.00 26.28 420 PRO B O 1
ATOM 6179 N N . ASP B 1 391 ? 84.230 51.306 33.430 1.00 26.48 421 ASP B N 1
ATOM 6180 C CA . ASP B 1 391 ? 83.391 50.923 32.295 1.00 26.69 421 ASP B CA 1
ATOM 6181 C C . ASP B 1 391 ? 83.574 51.905 31.130 1.00 26.95 421 ASP B C 1
ATOM 6182 O O . ASP B 1 391 ? 83.640 53.114 31.357 1.00 26.89 421 ASP B O 1
ATOM 6187 N N . PRO B 1 392 ? 83.669 51.387 29.885 1.00 27.30 422 PRO B N 1
ATOM 6188 C CA . PRO B 1 392 ? 83.858 52.208 28.678 1.00 27.73 422 PRO B CA 1
ATOM 6189 C C . PRO B 1 392 ? 82.899 53.397 28.533 1.00 28.08 422 PRO B C 1
ATOM 6190 O O . PRO B 1 392 ? 83.229 54.365 27.843 1.00 28.22 422 PRO B O 1
ATOM 6194 N N . ILE B 1 393 ? 81.728 53.316 29.165 1.00 28.50 423 ILE B N 1
ATOM 6195 C CA . ILE B 1 393 ? 80.750 54.413 29.162 1.00 28.91 423 ILE B CA 1
ATOM 6196 C C . ILE B 1 393 ? 81.365 55.687 29.741 1.00 28.98 423 ILE B C 1
ATOM 6197 O O . ILE B 1 393 ? 81.101 56.794 29.258 1.00 29.04 423 ILE B O 1
ATOM 6202 N N . PHE B 1 394 ? 82.193 55.516 30.767 1.00 28.94 424 PHE B N 1
ATOM 6203 C CA . PHE B 1 394 ? 82.881 56.628 31.403 1.00 29.03 424 PHE B CA 1
ATOM 6204 C C . PHE B 1 394 ? 84.038 57.122 30.543 1.00 29.49 424 PHE B C 1
ATOM 6205 O O . PHE B 1 394 ? 84.897 56.345 30.118 1.00 29.61 424 PHE B O 1
ATOM 6213 N N . ASP B 1 395 ? 84.034 58.424 30.280 1.00 29.86 425 ASP B N 1
ATOM 6214 C CA . ASP B 1 395 ? 84.979 59.032 29.357 1.00 30.24 425 ASP B CA 1
ATOM 6215 C C . ASP B 1 395 ? 85.445 60.371 29.901 1.00 30.18 425 ASP B C 1
ATOM 6216 O O . ASP B 1 395 ? 84.631 61.183 30.353 1.00 30.18 425 ASP B O 1
ATOM 6221 N N . LYS B 1 396 ? 86.760 60.580 29.860 1.00 30.14 426 LYS B N 1
ATOM 6222 C CA . LYS B 1 396 ? 87.398 61.834 30.275 1.00 30.04 426 LYS B CA 1
ATOM 6223 C C . LYS B 1 396 ? 87.107 62.201 31.737 1.00 29.75 426 LYS B C 1
ATOM 6224 O O . LYS B 1 396 ? 87.726 61.648 32.651 1.00 29.90 426 LYS B O 1
ATOM 6230 N N . ARG B 1 397 ? 86.161 63.114 31.953 1.00 29.15 427 ARG B N 1
ATOM 6231 C CA . ARG B 1 397 ? 85.848 63.589 33.304 1.00 28.55 427 ARG B CA 1
ATOM 6232 C C . ARG B 1 397 ? 84.515 63.071 33.855 1.00 27.83 427 ARG B C 1
ATOM 6233 O O . ARG B 1 397 ? 84.205 63.270 35.033 1.00 27.70 427 ARG B O 1
ATOM 6241 N N . PHE B 1 398 ? 83.736 62.406 33.005 1.00 26.88 428 PHE B N 1
ATOM 6242 C CA . PHE B 1 398 ? 82.560 61.671 33.457 1.00 26.21 428 PHE B CA 1
ATOM 6243 C C . PHE B 1 398 ? 83.033 60.353 34.073 1.00 25.86 428 PHE B C 1
ATOM 6244 O O . PHE B 1 398 ? 83.191 59.349 33.382 1.00 25.70 428 PHE B O 1
ATOM 6252 N N . MET B 1 399 ? 83.269 60.376 35.380 1.00 25.57 429 MET B N 1
ATOM 6253 C CA . MET B 1 399 ? 83.929 59.276 36.071 1.00 25.52 429 MET B CA 1
ATOM 6254 C C . MET B 1 399 ? 83.414 59.172 37.504 1.00 25.21 429 MET B C 1
ATOM 6255 O O . MET B 1 399 ? 83.268 60.193 38.179 1.00 25.08 429 MET B O 1
ATOM 6260 N N . PRO B 1 400 ? 83.133 57.941 37.980 1.00 24.98 430 PRO B N 1
ATOM 6261 C CA . PRO B 1 400 ? 82.766 57.805 39.387 1.00 24.87 430 PRO B CA 1
ATOM 6262 C C . PRO B 1 400 ? 83.941 58.157 40.290 1.00 24.87 430 PRO B C 1
ATOM 6263 O O . PRO B 1 400 ? 85.092 58.009 39.879 1.00 24.88 430 PRO B O 1
ATOM 6267 N N . LEU B 1 401 ? 83.650 58.631 41.499 1.00 24.95 431 LEU B N 1
ATOM 6268 C CA . LEU B 1 401 ? 84.689 58.909 42.486 1.00 25.14 431 LEU B CA 1
ATOM 6269 C C . LEU B 1 401 ? 85.390 57.626 42.897 1.00 25.32 431 LEU B C 1
ATOM 6270 O O . LEU B 1 401 ? 84.738 56.616 43.163 1.00 25.37 431 LEU B O 1
ATOM 6275 N N . THR B 1 402 ? 86.718 57.677 42.949 1.00 25.64 432 THR B N 1
ATOM 6276 C CA . THR B 1 402 ? 87.526 56.536 43.377 1.00 26.10 432 THR B CA 1
ATOM 6277 C C . THR B 1 402 ? 88.303 56.838 44.660 1.00 26.37 432 THR B C 1
ATOM 6278 O O . THR B 1 402 ? 89.028 55.986 45.167 1.00 26.55 432 THR B O 1
ATOM 6282 N N . THR B 1 403 ? 88.146 58.059 45.170 1.00 26.76 433 THR B N 1
ATOM 6283 C CA . THR B 1 403 ? 88.668 58.447 46.484 1.00 27.38 433 THR B CA 1
ATOM 6284 C C . THR B 1 403 ? 87.611 59.243 47.242 1.00 27.38 433 THR B C 1
ATOM 6285 O O . THR B 1 403 ? 86.709 59.823 46.632 1.00 27.40 433 THR B O 1
ATOM 6289 N N . SER B 1 404 ? 87.712 59.254 48.571 1.00 27.53 434 SER B N 1
ATOM 6290 C CA . SER B 1 404 ? 86.851 60.089 49.402 1.00 27.73 434 SER B CA 1
ATOM 6291 C C . SER B 1 404 ? 87.178 61.559 49.154 1.00 27.78 434 SER B C 1
ATOM 6292 O O . SER B 1 404 ? 88.229 62.051 49.573 1.00 27.99 434 SER B O 1
ATOM 6295 N N . LYS B 1 405 ? 86.277 62.252 48.464 1.00 27.69 435 LYS B N 1
ATOM 6296 C CA . LYS B 1 405 ? 86.499 63.647 48.094 1.00 27.58 435 LYS B CA 1
ATOM 6297 C C . LYS B 1 405 ? 85.904 64.620 49.113 1.00 27.31 435 LYS B C 1
ATOM 6298 O O . LYS B 1 405 ? 84.693 64.638 49.337 1.00 27.05 435 LYS B O 1
ATOM 6304 N N . LYS B 1 406 ? 86.773 65.423 49.721 1.00 27.22 436 LYS B N 1
ATOM 6305 C CA . LYS B 1 406 ? 86.358 66.515 50.595 1.00 27.17 436 LYS B CA 1
ATOM 6306 C C . LYS B 1 406 ? 85.837 67.661 49.730 1.00 26.84 436 LYS B C 1
ATOM 6307 O O . LYS B 1 406 ? 86.555 68.182 48.876 1.00 26.79 436 LYS B O 1
ATOM 6313 N N . MET B 1 407 ? 84.582 68.039 49.957 1.00 26.43 437 MET B N 1
ATOM 6314 C CA . MET B 1 407 ? 83.887 69.026 49.130 1.00 26.04 437 MET B CA 1
ATOM 6315 C C . MET B 1 407 ? 82.609 69.476 49.830 1.00 25.91 437 MET B C 1
ATOM 6316 O O . MET B 1 407 ? 82.059 68.741 50.649 1.00 26.04 437 MET B O 1
ATOM 6321 N N . LEU B 1 408 ? 82.130 70.673 49.504 1.00 25.68 438 LEU B N 1
ATOM 6322 C CA . LEU B 1 408 ? 80.826 71.119 49.984 1.00 25.46 438 LEU B CA 1
ATOM 6323 C C . LEU B 1 408 ? 79.731 70.323 49.278 1.00 25.33 438 LEU B C 1
ATOM 6324 O O . LEU B 1 408 ? 79.656 70.315 48.047 1.00 25.51 438 LEU B O 1
ATOM 6329 N N . VAL B 1 409 ? 78.900 69.648 50.065 1.00 24.87 439 VAL B N 1
ATOM 6330 C CA . VAL B 1 409 ? 77.758 68.909 49.533 1.00 24.50 439 VAL B CA 1
ATOM 6331 C C . VAL B 1 409 ? 76.471 69.552 50.057 1.00 24.34 439 VAL B C 1
ATOM 6332 O O . VAL B 1 409 ? 76.117 69.396 51.226 1.00 24.24 439 VAL B O 1
ATOM 6336 N N . ARG B 1 410 ? 75.794 70.296 49.185 1.00 24.02 440 ARG B N 1
ATOM 6337 C CA . ARG B 1 410 ? 74.556 70.988 49.548 1.00 23.90 440 ARG B CA 1
ATOM 6338 C C . ARG B 1 410 ? 73.356 70.089 49.300 1.00 23.61 440 ARG B C 1
ATOM 6339 O O . ARG B 1 410 ? 72.341 70.190 49.988 1.00 23.57 440 ARG B O 1
ATOM 6347 N N . THR B 1 411 ? 73.481 69.227 48.295 1.00 23.38 441 THR B N 1
ATOM 6348 C CA . THR B 1 411 ? 72.395 68.369 47.840 1.00 22.95 441 THR B CA 1
ATOM 6349 C C . THR B 1 411 ? 72.936 66.977 47.538 1.00 23.00 441 THR B C 1
ATOM 6350 O O . THR B 1 411 ? 74.051 66.837 47.030 1.00 22.87 441 THR B O 1
ATOM 6354 N N . ALA B 1 412 ? 72.142 65.955 47.854 1.00 22.94 442 ALA B N 1
ATOM 6355 C CA . ALA B 1 412 ? 72.532 64.564 47.643 1.00 22.96 442 ALA B CA 1
ATOM 6356 C C . ALA B 1 412 ? 71.339 63.695 47.254 1.00 23.16 442 ALA B C 1
ATOM 6357 O O . ALA B 1 412 ? 70.303 63.707 47.921 1.00 23.20 442 ALA B O 1
ATOM 6359 N N . MET B 1 413 ? 71.501 62.948 46.166 1.00 23.13 443 MET B N 1
ATOM 6360 C CA . MET B 1 413 ? 70.461 62.075 45.646 1.00 23.42 443 MET B CA 1
ATOM 6361 C C . MET B 1 413 ? 70.899 60.620 45.740 1.00 23.18 443 MET B C 1
ATOM 6362 O O . MET B 1 413 ? 72.045 60.291 45.439 1.00 23.35 443 MET B O 1
ATOM 6367 N N . SER B 1 414 ? 69.975 59.752 46.143 1.00 22.96 444 SER B N 1
ATOM 6368 C CA . SER B 1 414 ? 70.253 58.327 46.264 1.00 22.60 444 SER B CA 1
ATOM 6369 C C . SER B 1 414 ? 69.232 57.481 45.493 1.00 22.32 444 SER B C 1
ATOM 6370 O O . SER B 1 414 ? 68.033 57.590 45.725 1.00 22.07 444 SER B O 1
ATOM 6373 N N . ASN B 1 415 ? 69.726 56.642 44.583 1.00 22.24 445 ASN B N 1
ATOM 6374 C CA . ASN B 1 415 ? 68.889 55.755 43.769 1.00 22.27 445 ASN B CA 1
ATOM 6375 C C . ASN B 1 415 ? 68.794 54.349 44.364 1.00 22.39 445 ASN B C 1
ATOM 6376 O O . ASN B 1 415 ? 69.785 53.830 44.890 1.00 22.38 445 ASN B O 1
ATOM 6381 N N . SER B 1 416 ? 67.615 53.735 44.280 1.00 22.35 446 SER B N 1
ATOM 6382 C CA . SER B 1 416 ? 67.420 52.347 44.697 1.00 22.56 446 SER B CA 1
ATOM 6383 C C . SER B 1 416 ? 66.488 51.638 43.730 1.00 22.60 446 SER B C 1
ATOM 6384 O O . SER B 1 416 ? 65.346 52.054 43.550 1.00 22.69 446 SER B O 1
ATOM 6387 N N . PHE B 1 417 ? 66.981 50.571 43.109 1.00 22.83 447 PHE B N 1
ATOM 6388 C CA . PHE B 1 417 ? 66.180 49.790 42.163 1.00 23.04 447 PHE B CA 1
ATOM 6389 C C . PHE B 1 417 ? 66.002 48.349 42.643 1.00 23.15 447 PHE B C 1
ATOM 6390 O O . PHE B 1 417 ? 66.899 47.774 43.258 1.00 23.49 447 PHE B O 1
ATOM 6398 N N . GLY B 1 418 ? 64.837 47.773 42.370 1.00 23.16 448 GLY B N 1
ATOM 6399 C CA . GLY B 1 418 ? 64.539 46.418 42.811 1.00 23.00 448 GLY B CA 1
ATOM 6400 C C . GLY B 1 418 ? 63.949 45.553 41.722 1.00 23.11 448 GLY B C 1
ATOM 6401 O O . GLY B 1 418 ? 63.521 46.055 40.674 1.00 22.76 448 GLY B O 1
ATOM 6402 N N . PHE B 1 419 ? 63.932 44.245 41.975 1.00 23.12 449 PHE B N 1
ATOM 6403 C CA . PHE B 1 419 ? 63.288 43.277 41.086 1.00 23.16 449 PHE B CA 1
ATOM 6404 C C . PHE B 1 419 ? 61.833 43.676 40.868 1.00 22.93 449 PHE B C 1
ATOM 6405 O O . PHE B 1 419 ? 61.184 44.213 41.771 1.00 23.01 449 PHE B O 1
ATOM 6413 N N . GLY B 1 420 ? 61.326 43.422 39.668 1.00 22.58 450 GLY B N 1
ATOM 6414 C CA . GLY B 1 420 ? 59.985 43.859 39.304 1.00 22.43 450 GLY B CA 1
ATOM 6415 C C . GLY B 1 420 ? 59.987 45.237 38.671 1.00 22.33 450 GLY B C 1
ATOM 6416 O O . GLY B 1 420 ? 58.927 45.781 38.354 1.00 22.42 450 GLY B O 1
ATOM 6417 N N . GLY B 1 421 ? 61.181 45.799 38.490 1.00 22.09 451 GLY B N 1
ATOM 6418 C CA . GLY B 1 421 ? 61.345 47.093 37.835 1.00 21.75 451 GLY B CA 1
ATOM 6419 C C . GLY B 1 421 ? 60.899 48.270 38.682 1.00 21.70 451 GLY B C 1
ATOM 6420 O O . GLY B 1 421 ? 60.475 49.294 38.150 1.00 21.74 451 GLY B O 1
ATOM 6421 N N . THR B 1 422 ? 61.004 48.122 40.002 1.00 21.34 452 THR B N 1
ATOM 6422 C CA . THR B 1 422 ? 60.576 49.154 40.941 1.00 21.38 452 THR B CA 1
ATOM 6423 C C . THR B 1 422 ? 61.730 50.101 41.277 1.00 21.25 452 THR B C 1
ATOM 6424 O O . THR B 1 422 ? 62.781 49.669 41.756 1.00 21.20 452 THR B O 1
ATOM 6428 N N . ASN B 1 423 ? 61.527 51.390 41.012 1.00 21.06 453 ASN B N 1
ATOM 6429 C CA . ASN B 1 423 ? 62.586 52.383 41.175 1.00 20.96 453 ASN B CA 1
ATOM 6430 C C . ASN B 1 423 ? 62.214 53.482 42.146 1.00 20.97 453 ASN B C 1
ATOM 6431 O O . ASN B 1 423 ? 61.092 53.983 42.130 1.00 21.13 453 ASN B O 1
ATOM 6436 N N . ALA B 1 424 ? 63.174 53.858 42.980 1.00 21.21 454 ALA B N 1
ATOM 6437 C CA . ALA B 1 424 ? 63.008 54.964 43.911 1.00 21.20 454 ALA B CA 1
ATOM 6438 C C . ALA B 1 424 ? 64.246 55.851 43.873 1.00 21.31 454 ALA B C 1
ATOM 6439 O O . ALA B 1 424 ? 65.370 55.358 43.754 1.00 21.26 454 ALA B O 1
ATOM 6441 N N . SER B 1 425 ? 64.030 57.160 43.959 1.00 21.40 455 SER B N 1
ATOM 6442 C CA . SER B 1 425 ? 65.126 58.111 44.066 1.00 21.74 455 SER B CA 1
ATOM 6443 C C . SER B 1 425 ? 64.816 59.100 45.181 1.00 21.92 455 SER B C 1
ATOM 6444 O O . SER B 1 425 ? 63.766 59.744 45.175 1.00 21.92 455 SER B O 1
ATOM 6447 N N . LEU B 1 426 ? 65.717 59.189 46.156 1.00 21.99 456 LEU B N 1
ATOM 6448 C CA . LEU B 1 426 ? 65.545 60.105 47.276 1.00 22.16 456 LEU B CA 1
ATOM 6449 C C . LEU B 1 426 ? 66.512 61.272 47.161 1.00 22.29 456 LEU B C 1
ATOM 6450 O O . LEU B 1 426 ? 67.695 61.078 46.889 1.00 22.19 456 LEU B O 1
ATOM 6455 N N . LEU B 1 427 ? 66.002 62.480 47.380 1.00 22.36 457 LEU B N 1
ATOM 6456 C CA . LEU B 1 427 ? 66.803 63.690 47.247 1.00 22.47 457 LEU B CA 1
ATOM 6457 C C . LEU B 1 427 ? 66.799 64.496 48.539 1.00 22.44 457 LEU B C 1
ATOM 6458 O O . LEU B 1 427 ? 65.746 64.912 49.027 1.00 22.29 457 LEU B O 1
ATOM 6463 N N . PHE B 1 428 ? 67.994 64.699 49.083 1.00 22.55 458 PHE B N 1
ATOM 6464 C CA . PHE B 1 428 ? 68.189 65.431 50.323 1.00 22.65 458 PHE B CA 1
ATOM 6465 C C . PHE B 1 428 ? 68.903 66.748 50.044 1.00 22.95 458 PHE B C 1
ATOM 6466 O O . PHE B 1 428 ? 69.644 66.860 49.070 1.00 22.74 458 PHE B O 1
ATOM 6474 N N . ALA B 1 429 ? 68.669 67.745 50.893 1.00 23.37 459 ALA B N 1
ATOM 6475 C CA . ALA B 1 429 ? 69.365 69.024 50.788 1.00 24.00 459 ALA B CA 1
ATOM 6476 C C . ALA B 1 429 ? 69.602 69.625 52.167 1.00 24.54 459 ALA B C 1
ATOM 6477 O O . ALA B 1 429 ? 68.872 69.329 53.114 1.00 24.30 459 ALA B O 1
ATOM 6479 N N . SER B 1 430 ? 70.629 70.465 52.274 1.00 25.36 460 SER B N 1
ATOM 6480 C CA . SER B 1 430 ? 70.890 71.209 53.505 1.00 26.33 460 SER B CA 1
ATOM 6481 C C . SER B 1 430 ? 69.769 72.219 53.775 1.00 26.82 460 SER B C 1
ATOM 6482 O O . SER B 1 430 ? 69.072 72.652 52.852 1.00 26.70 460 SER B O 1
ATOM 6485 N N . ILE B 1 431 ? 69.596 72.582 55.044 1.00 27.73 461 ILE B N 1
ATOM 6486 C CA . ILE B 1 431 ? 68.497 73.458 55.456 1.00 28.56 461 ILE B CA 1
ATOM 6487 C C . ILE B 1 431 ? 68.883 74.304 56.673 1.00 29.07 461 ILE B C 1
ATOM 6488 O O . ILE B 1 431 ? 69.682 73.892 57.518 1.00 29.52 461 ILE B O 1
#

Secondary structure (DSSP, 8-state):
--EEEEEEEEEETTEESHHHHHHHHHTT---EEE--GGGG--TTS-HHHHHHHHHT-S--EEE-PPBSSSTTSB-HHHHS-STT--HHHHHHHHHHHHHHHHTT----SHHHHHTEEEEEEESS--HHHHHHHHHHHHTT-GGG--TTHHHHH-TTHHHHHHHHHHT--S-EE-B--GGGHHHHHHHHHHHHHHHTS-SEEEEEEEE---SHHHHHHHHHTT-B--TTTT-GGGS--TTBTT--SB-BB-EEEEEEEEEHHHHHHTT----EEEEEEEEEE--S-SSPPPTT-HHHHHHHHHHHHHHT--GGG--EEE----S-HHHHHHHHHHHHHHHTHHHHTS-SEEE-THHHH-B-GGGHHHHHHHHHHHHHHHTEEPPPTT-SSB-TT--SSS---SS-EE---SEEEEEEEETTTEEEEEEEE--/--EEEEEEEEEETTEESHHHHHHHHHTT---EEE--SGGG--TTS-HHHHHHHHHH-S--EEE-PPBSSSTTSB-HHHHS-STT--HHHHHHHHHHHHHHHHTT----SHHHHHTEEEEEEESS--HHHHHHHHHHHHTT-GGG--TTHHHHH-TTHHHHHHHHHHT--S-EE-B--GGGHHHHHHHHHHHHHHHTS-SEEEEEEEE---SHHHHHHHHHTT-B--TTTTSGGGS--TTBTT--SB-BB-EEEEEEEEEHHHHHHTT----EEEEEEEEEE--S-SSPPPTT-HHHHHHHHHHHHHHT--GGG--EEE----S-HHHHHHHHHHHHHHHHHHHHTS-SEEE-THHHH-B-GGGHHHHHHHHHHHHHHHTEEPPPS--SSB-TT-BTTB----S-EE---SEEEEEEEETTTEEEEEEEE--

Organism: Arabidopsis thaliana (NCBI:txid3702)

Sequence (862 aa):
RRVVVTGLGMVTPLGRGVETTWRRRLIDGECGIRGLTLDDLKMKSFDEETKLYTFDQLSSKVAAFVPYGSNPGEFDEALWLNSKAVANFIGYAVCAADEALRDAEWLPTEEEEEKERTGVSIGGGIGSICDIVEAAQLICEKRLRRLSPFFIPKILVNMASGHVSMKYGFQGPNHAAVTACATGAHSIGDATRMIQFGDADVMVAGGTESSIDALSVAGFSRSRALSTKFNSSPQEASRPFDCDRDGFVIGEGSGVIVLEEYEHAKRRGAKIYAELCGYGMSGDAHHITQPPEDGKGAVLAMTRALRQSGLCPNQIDYVNAHATSTTPIGDAVEARAIKTVFSEHATSGTLAFSSTKGATGHLLGAAGAVEAIFSILAIHHGVAPMTLNVKNPDPIFDKRFMPLTTSKKMLVRTAMSNSFGFGGTNASLLFASIRRVVVTGLGMVTPLGRGVETTWRRLIDGECGIRGLTLDDLKMKSFDEETKLYTFDQLSSKVAAFVPYGSNPGEFDEALWLNSKAVANFIGYAVCAADEALRDAEWLPTEEEEEKERTGVSIGGGIGSICDIVEAAQLICEKRLRRLSPFFIPKILVNMASGHVSMKYGFQGPNHAAVTACATGAHSIGDATRMIQFGDADVMVAGGTESSIDALSVAGFSRSRALSTKFNSSSPQEASRPFDCDRDGFVIGEGSGVIVLEEYEHAKRRGAKIYAELCGYGMSGDAHHITQPPEDGKGAVLAMTRALRQSGLCPNQIDYVNAHATSTTPIGDAVEARAIKTVFSEHATSGTLAFSSTKGATGHLLGAAGAVEAIFSILAIHHGVAPMTLNVKNPDPIFDKRFMPLTTSKKMLVRTAMSNSFGFGGTNASLLFASI

B-factor: mean 23.54, std 4.2, range [10.22, 64.46]

Foldseek 3Di:
DFKFFQFWFKFFLQFGGPVSNLVCLQVPAFQKDFADLVLQLPPVDDPVVSVVLQVLFLDGMAGEGADDDDHRHNDCVVQVVDPLADPQLSQLLSRLVRRCVSQVNQDPDLVQLQQEAEEEFEAFFCVSLVVSCVVCVVVVNNVPDDPSSVSRRDGLNSRVVNCVVRVRNFDRYFAHFKQCRFQVSVVVVRVCQVVPSHFKYKGGYFDDQRHSCSSSVCVVVQAAFRPCSVPGLQQWFFQAPPQRHFHEIGGAIITMMGDPVVCVVVVGDTLWIWQFKFKFFQVPAQFAHDQQLVRLLRQVVRRCVRNVHALLLAAEEAEQGRRHPRVRNNNLNSNCVRNPVCQQQQRHEYEYSCSRRIRNIRRNNRVVVSLQSVCQRPQKHGAGDNRPDGDPSADPRNDYHHHIDRHNGQKYKYWTARGRRIIIIIIIGHD/DFKFFQFKFKFFLQFGGPVRNVVCLQVQAFSKDFADLVLQLPPVDDPVVSVVLQVLFLDGMAGEGADDDDHRHNDCVVQVPDPLDDPQLSQLLSRLVRGCVSQVHLDPDPVQLAQEAEEEWEAFFDVSLVVVCVVCVVVVNNVPRDPSSVSRRDGQNSRVVNCVVRVRNFDRYFDHFWQCRFQVSVVVVRVCCVVRSHFKYWGGYFYDPRHSCSSSVCVVVQAAFRPCSVPGLQQWFFQAPPQRHFHEIGMAIITMMGDPVRCVVVVGDTLWTFQFKFKFFQPPAQFAHDQQLVRLLRQVVRRCVRNVHALLLAQEEAEQGRRHPRVRNNNLNSNCVRNPVSLVVLRRAYEHSCSRRIRNIRRNNRVSVVLQSVCQRPQKRGAGHNRPDGDPSQDDNNDYHHHTDRHHGFKYKYWTARGRRIIIIIIIGHD

GO terms:
  GO:0004315 3-oxoacyl-[acyl-carrier-protein] synthase activity (F, EXP)
  GO:0010027 thylakoid membrane organization (P, IMP)
  GO:0019464 glycine decarboxylation via glycine cleavage system (P, IMP)

Solvent-accessible surface area: 27055 Å² total; per-residue (Å²): 130,120,2,0,0,1,0,2,0,1,0,0,5,0,0,82,10,19,123,24,0,23,114,57,3,36,92,22,68,17,12,4,100,26,16,67,49,120,10,4,72,6,170,49,15,92,98,118,8,29,93,49,0,37,104,76,1,57,1,59,4,0,0,23,6,40,84,21,98,89,127,13,45,0,36,78,74,108,38,39,116,60,163,5,25,5,48,1,0,0,0,0,15,6,0,0,17,52,0,0,144,40,4,145,13,74,15,118,114,84,139,66,42,40,71,0,0,0,0,0,0,0,3,24,1,6,1,34,25,7,9,44,4,0,4,19,0,30,82,70,88,9,204,184,6,36,39,70,3,2,2,30,9,8,6,3,0,0,0,0,24,0,1,60,116,25,13,1,13,0,0,2,0,0,0,0,0,8,14,0,0,0,0,0,0,0,0,5,0,1,11,2,0,43,89,25,13,0,24,0,0,0,0,0,0,0,1,15,1,4,5,2,1,0,4,7,0,7,18,96,30,218,15,8,0,57,119,29,44,115,52,33,91,70,0,2,6,0,1,1,67,65,18,33,3,9,0,2,0,6,0,0,0,0,0,0,0,0,17,38,96,44,0,99,221,76,66,20,101,46,26,0,20,7,32,2,0,0,3,0,0,20,22,97,69,22,47,84,41,16,147,84,1,63,2,7,27,23,0,0,63,37,0,9,178,60,29,50,45,67,50,93,70,0,14,0,0,0,0,15,3,12,0,28,72,92,22,0,14,7,3,0,86,0,0,87,87,17,2,51,135,24,1,39,60,34,89,6,3,0,0,0,1,0,0,4,0,0,4,1,4,0,0,0,0,0,1,2,0,0,0,0,0,5,0,17,91,82,11,21,0,0,29,2,29,28,19,109,86,46,19,117,44,15,61,179,115,3,60,3,23,68,94,33,85,148,41,160,7,124,7,0,0,1,0,1,35,12,27,2,5,0,2,0,0,0,0,0,12,62,92,130,120,2,0,0,2,0,2,0,0,0,0,3,0,0,82,6,22,116,16,0,22,110,54,3,36,97,24,68,11,11,2,98,27,15,68,48,124,16,3,71,6,197,46,18,95,97,121,9,30,101,54,0,40,105,79,3,56,0,56,4,0,0,27,5,39,83,27,98,85,129,9,45,0,39,93,82,115,43,42,113,60,162,7,18,4,38,1,0,0,0,0,16,6,0,0,17,53,0,0,144,44,5,144,18,77,17,119,91,87,121,34,38,40,64,0,1,1,0,0,0,0,3,23,0,6,4,28,24,7,7,87,3,0,5,15,0,32,84,88,70,9,198,167,7,44,71,67,7,0,2,41,8,6,7,2,0,0,0,0,22,0,1,52,114,28,15,1,14,1,0,3,0,0,0,0,0,7,15,0,0,0,1,0,0,0,0,5,0,1,10,2,0,44,92,27,11,0,19,0,0,0,0,0,0,0,0,6,1,0,3,3,0,1,4,10,0,7,14,91,29,177,17,6,0,54,129,33,48,118,55,30,94,79,0,0,10,0,1,0,65,60,18,27,2,10,0,2,0,5,0,0,0,0,0,0,0,0,10,36,80,16,0,95,180,79,66,19,118,45,23,0,21,7,30,2,0,0,4,0,0,21,22,98,73,21,44,78,40,17,136,92,1,65,2,6,29,25,0,0,38,32,0,10,190,60,27,68,43,64,42,90,80,0,13,0,0,0,0,14,3,13,0,29,72,93,22,1,10,5,4,0,87,0,0,84,90,15,1,61,140,20,1,60,40,28,87,5,2,1,0,0,1,1,0,5,0,0,4,2,4,0,0,0,0,0,1,2,0,0,0,0,0,4,0,18,82,87,14,20,0,0,28,2,25,34,23,156,61,51,16,114,40,13,81,176,160,3,64,4,27,67,94,33,87,163,38,139,3,113,9,0,0,1,0,1,35,12,32,1,5,0,2,0,0,1,0,0,12,62,91

Radius of gyration: 25.19 Å; Cα contacts (8 Å, |Δi|>4): 2647; chains: 2; bounding box: 72×65×53 Å

CATH classification: 3.40.47.10 (+1 more: 3.40.47.10)

Nearest PDB structures (foldseek):
  2ix4-assembly1_B  TM=1.002E+00  e=3.280E-102  Arabidopsis thaliana
  3e60-assembly1_B  TM=9.610E-01  e=1.413E-61  Bartonella henselae
  3kzu-assembly2_C-2  TM=9.633E-01  e=2.467E-61  Brucella melitensis
  4jga-assembly1_B  TM=9.465E-01  e=4.656E-57  Rickettsia rickettsii str. 'Sheila Smith'
  2gp6-assembly1_B  TM=9.082E-01  e=3.095E-43  Mycobacterium tuberculosis

InterPro domains:
  IPR000794 Beta-ketoacyl synthase [PTHR11712] (29-460)
  IPR000794 Beta-ketoacyl synthase [cd00834] (31-458)
  IPR014030 Beta-ketoacyl synthase-like, N-terminal domain [PF00109] (31-293)
  IPR014031 Beta-ketoacyl synthase, C-terminal domain [PF02801] (301-417)
  IPR016039 Thiolase-like [G3DSA:3.40.47.10] (34-306)
  IPR016039 Thiolase-like [G3DSA:3.40.47.10] (307-460)
  IPR016039 Thiolase-like [SSF53901] (31-300)
  IPR016039 Thiolase-like [SSF53901] (261-459)
  IPR017568 3-oxoacyl-[acyl-carrier-protein] synthase 2 [PIRSF000447] (29-460)
  IPR017568 3-oxoacyl-[acyl-carrier-protein] synthase 2 [TIGR03150] (31-458)
  IPR018201 Beta-ketoacyl synthase, active site [PS00606] (200-216)
  IPR020841 Polyketide synthase, beta-ketoacyl synthase domain [PS52004] (30-460)
  IPR020841 Polyketide synthase, beta-ketoacyl synthase domain [SM00825] (33-461)